Protein AF-0000000084465790 (afdb_homodimer)

Radius of gyration: 37.78 Å; Cα contacts (8 Å, |Δi|>4): 1470; chains: 2; bounding box: 90×128×129 Å

Solvent-accessible surface area (backbone atoms only — not comparable to full-atom values): 64717 Å² total; per-residue (Å²): 130,81,78,72,72,79,74,80,76,75,76,82,76,81,75,79,73,79,73,79,81,77,76,58,92,75,36,30,55,54,32,58,73,69,74,44,78,42,77,65,42,80,84,50,23,67,64,30,60,74,68,70,47,82,46,40,60,82,78,79,78,77,76,59,62,65,60,55,47,51,54,50,42,66,66,61,74,56,74,70,70,69,61,70,65,57,72,74,58,82,69,75,83,78,78,86,75,80,80,74,78,75,68,82,76,78,79,72,79,77,67,75,76,77,86,67,71,75,70,65,63,66,71,72,45,59,70,64,57,46,51,40,49,47,42,63,73,31,62,40,53,50,46,75,62,30,85,80,44,74,73,59,66,72,55,45,70,79,28,74,48,65,66,53,42,51,18,39,51,41,14,71,59,49,44,57,48,52,70,30,58,39,68,88,62,42,57,61,64,73,52,48,46,45,49,50,76,61,57,87,70,78,35,60,45,19,25,50,15,30,49,27,17,44,31,16,33,10,20,37,46,50,15,41,49,28,51,69,66,66,45,55,65,66,57,17,50,51,34,37,50,49,14,52,49,27,40,51,51,17,52,53,30,43,54,57,25,63,77,34,68,68,26,30,64,30,68,43,31,37,49,20,21,48,40,40,35,51,30,22,23,40,55,42,32,48,75,39,59,60,38,48,51,50,28,50,48,26,34,50,74,50,68,27,66,46,23,64,37,54,33,88,60,36,65,61,37,54,56,33,36,80,72,70,42,65,76,73,68,78,47,56,68,57,47,48,42,50,52,52,51,48,38,50,52,38,48,35,46,21,67,45,70,48,47,51,44,53,76,53,49,93,80,41,66,52,65,61,66,72,49,70,78,74,79,53,96,59,40,66,63,32,58,39,38,31,56,18,34,46,67,71,57,50,52,52,47,38,46,48,43,33,48,49,30,51,49,51,54,47,31,63,56,65,42,58,73,93,63,54,54,85,75,57,48,75,78,34,72,66,42,48,51,48,52,51,52,48,50,53,49,51,50,51,51,51,51,53,52,51,48,60,71,44,48,84,76,48,87,60,57,70,59,22,47,40,40,30,51,27,47,49,32,33,52,48,37,46,46,42,38,73,69,67,59,44,56,56,80,35,66,70,47,42,51,34,28,52,48,29,55,52,34,59,63,67,43,57,77,60,53,50,64,42,50,56,31,48,51,57,26,55,68,42,66,78,53,67,67,59,52,51,50,48,55,51,48,53,61,58,50,45,79,55,49,47,50,31,46,57,55,52,51,54,48,49,53,49,28,50,52,32,55,74,70,52,53,56,71,65,64,32,31,66,49,50,39,26,52,54,72,54,50,58,32,48,64,88,136,81,78,73,76,80,77,81,75,75,75,83,76,82,76,77,72,77,74,79,80,77,74,56,91,76,36,33,56,54,32,57,74,66,73,44,79,41,76,62,42,80,83,50,22,65,63,31,61,74,67,71,48,83,45,40,60,83,78,78,78,78,75,60,60,65,60,55,47,52,54,50,40,66,68,60,73,55,73,72,67,69,60,66,66,58,67,72,60,78,70,72,87,74,76,82,76,83,74,75,82,77,72,81,76,79,80,73,78,77,67,76,76,77,88,67,71,74,72,66,64,65,74,74,46,58,68,65,57,45,50,41,48,46,41,63,72,31,60,41,54,51,43,73,61,29,86,77,45,73,73,58,65,73,54,44,69,77,29,75,48,65,67,53,41,52,18,38,51,41,14,71,60,49,44,56,49,52,71,32,58,42,68,89,60,41,58,61,62,73,51,49,47,45,50,49,76,60,57,86,69,79,36,59,46,19,24,50,15,29,50,27,18,43,32,13,34,11,20,36,46,50,15,42,50,29,51,70,68,66,45,53,65,65,56,17,50,51,34,37,48,50,13,52,50,28,40,50,50,16,51,54,30,42,54,58,25,62,76,34,69,68,26,30,64,31,66,44,32,37,51,20,21,49,39,41,35,51,31,21,24,39,55,42,32,47,76,38,61,60,37,46,50,49,30,52,47,25,36,50,74,51,68,28,66,48,23,65,37,53,33,88,59,37,64,60,36,53,56,32,38,78,72,70,42,67,76,73,69,78,46,55,67,57,48,46,41,51,52,51,50,48,39,50,52,39,49,37,45,19,68,45,71,48,48,52,46,55,76,54,50,91,80,41,64,51,66,61,66,70,49,72,76,72,78,55,99,60,38,68,61,31,58,40,39,31,56,18,34,46,67,70,56,51,52,52,46,38,46,48,43,33,48,49,29,52,49,51,53,47,34,62,54,70,40,67,59,90,64,53,50,83,76,59,49,77,77,34,71,67,43,49,51,47,52,51,53,50,50,53,50,50,52,52,50,50,51,52,52,51,48,61,71,44,48,83,76,48,87,61,57,69,57,23,46,39,41,30,51,26,48,50,33,34,49,48,38,47,47,42,39,74,69,67,59,44,56,56,82,34,66,69,48,42,50,35,27,53,47,28,56,52,33,57,62,65,43,58,77,59,54,52,65,42,49,56,33,46,51,56,26,55,67,41,64,77,54,66,68,59,51,49,50,49,55,51,48,54,60,59,48,47,77,56,50,45,50,32,46,56,55,52,52,53,49,50,54,50,27,51,51,32,56,74,71,51,53,55,72,65,62,31,30,67,47,50,41,27,52,53,73,52,50,60,34,46,64,88

Foldseek 3Di:
DPDPPDPDPPDDPPPPPPPDDDADPFAFPVCVVVVHRFPNDPPATPVCVVVVHRGHGDDPPQPPVVVVCVVVCVQVVPPPVPPVVPPVPPPDDDDDDDDPPPDDPDPPPPPPPDPPPPVPPLVPDDPLVNLCVCAPVPLVCCQVSPVPRDPPPLLCVVPVDPLLSQLLNQLSRPQQCLQFLDNVDRCCSRPQLCCLSPPPPQAPLLSLLQSLLSSLSSLQQVLQCCVVVPNDPVVSVVSNVSSVVSLVSSVVSLVVQLVPLSNLQDLSSLNSLLSSLVSLQQNLPQPNVVSLVSNVSSQVSQPALLCLFQNDCVVVQVVVVVVVHDQGDGGDLSSQLSLLSSQLLQLLLCQQALAARDRQAPPCVSLCSNDFQPPDPVSCSHCCRTQLEGSLLSSLLSHLSNLLSVLVVLCVVQNDPVPRPPPPPCPDPSNVVVVVSVVSLVVSVVSLVVCVVCLVVDDGDPLSSLQHLLSSLLSVLCSVCRRVNDALPDPSLLVSLVSLLVSLVVSRQSNHPSLSSNLSSLLSDDDVVVVVSSVVSLVSCPVSGHPNSVVSVVLSVVLNVCVVVPHDSVCSRSNVSCVVVPRSGRHD/DDPPDDPDPPDPPPPPPPPDDDADPFAFPVCVVVVHRFPNDPPATPVCVVVVHRGHGDDPPQPPVVVVCVVVCVQVVPPPVPPVVPPVPPPPDDDDPDDPPPDDPDPPPPPDPDPPDPVPPLVPDDPLVNLCVCQPVPLVCCQVSVVPRDPDPLLCVVPVDVLLSQLLSQLSRPQQCLQFLDPVDRCCSRPQLCCLSPPPPQAPLLSLLQSLLSSLSSLQQVLQCCVVVPNDPVVSVVSNVSSVVSLVSSVVSLVVQLVPLSNLQDLSSLNSLLSSLVSLQQNLPQPNVVSLVSNVSSQVSQPALLCLFQNDCVVVQVVVVVVVHDQGDGGDLSSQLSLLSSQLLQLLLCQQALAARDRQAPPCVSLCSNDFQPPDPVSCSHCCRTQLEGSLLSSLLSHLSNLLSVLVVLCVVQPDVVPPPPPQPCPHPSNVVVVVSVVSLVVSVVSLVVCVVCLVVDDGDPLSSLQHLLSSLLSVLCSVCRRVNDALPDPSLLVSLLSLLVSLVVSRQSNHPSLSSNLSSLLSDDDVVVVVSSVVSLVSCPVSGGPNSVVSVVLSVVLNVCVVVPHDSVCSRSNVSCVVVPRSGRHD

Secondary structure (DSSP, 8-state):
---------------------PPPTT--HHHHHTT------SSS-HHHHHHT----PPP-----HHHHHHHHHHHTT---TTGGGTGGG----------------------------TTSSSTTS-HHHHHHIIIIITTTHHHHHSTT-PPPHHHHHH--SHHHHHHHHHHHHTGGGGG-S-SSS-HIIIIITHHHHS--SS-HHHHHHHHHHHHHHHHHHHHHHHHHTT--HHHHHHHHHHHHHHHHHHHHHHHHHTTSHHHHTSHHHHHHHHHHHHHHHHHT-S--HHHHHHHHHHHHHTTSHHHHHH-TTHHHHHHHHHTT-PPPPPPPHHHHHHHHHHHHHHHHHHHHH-PPPSSS-TT-HHHHHT--TTSSTTGGGSHHHHH---HHHHHHHHHHHHHHHHHHHHHHHH--GGGS-TTS-TTSHHHHHHHHHHHHHHHHHHHHHHHHHHGGGS---HHHHHHHHHHHHHHHHIIIIIIS---TT-HHHHHHHHHHHHHHHHTTT--TT-HHHHHHHHTT---HHHHHHHHHHHHHHGGG--THHHHHHHHHHHHHHHHHHT--HHHHSHHHHHHHTT--PPP-/---------------------PPPTT--HHHHHTT------SSS-HHHHHHT----PPP-----HHHHHHHHHHHTT---TTGGGTGGG----------------------------TTSSSTTS-HHHHHHIIIIITTHHHHHHSTT-PPPHHHHHH--SHHHHHHHHHHHHTGGGGG-S-SSS-HIIIIIHHHHHS--SS-HHHHHHHHHHHHHHHHHHHHHHHHHTT--HHHHHHHHHHHHHHHHHHHHHHHHHTTSHHHHTSHHHHHHHHHHHHHHHHHT-S--HHHHHHHHHHHHHTTSHHHHHH-TTHHHHHHHHHTT-PPPPPPPHHHHHHHHHHHHHHHHHHHHH-PPPSSS-TT-HHHHHT--TTSSTTGGGSHHHHH---HHHHHHHHHHHHHHHHHHHHHHHH--GGG--TTS-TTSHHHHHHHHHHHHHHHHHHHHHHHHHHGGGS---HHHHHHHHHHHHHHHHIIIIIIS---TT-HHHHHHHHHHHHHHHHTTT--TT-HHHHHHHHTT---HHHHHHHHHHHHHHGGG--THHHHHHHHHHHHHHHHHHT--HHHHSHHHHHHHTT--PPP-

InterPro domains:
  IPR001138 Zn(2)Cys(6) fungal-type DNA-binding domain [PF00172] (27-61)
  IPR001138 Zn(2)Cys(6) fungal-type DNA-binding domain [PS00463] (27-55)
  IPR001138 Zn(2)Cys(6) fungal-type DNA-binding domain [PS50048] (27-57)
  IPR001138 Zn(2)Cys(6) fungal-type DNA-binding domain [SM00066] (22-66)
  IPR001138 Zn(2)Cys(6) fungal-type DNA-binding domain [cd00067] (23-58)
  IPR021858 Fungal transcription factor [PF11951] (175-586)
  IPR036864 Zn(2)-C6 fungal-type DNA-binding domain superfamily [G3DSA:4.10.240.10] (19-80)
  IPR036864 Zn(2)-C6 fungal-type DNA-binding domain superfamily [SSF57701] (19-60)

Organism: NCBI:txid879819

pLDDT: mean 77.75, std 24.76, range [20.72, 98.81]

Nearest PDB structures (foldseek):
  6fbw-assembly1_A  TM=4.374E-01  e=3.701E+00  Homo sapiens
  6fbw-assembly1_A  TM=4.359E-01  e=2.538E+00  Homo sapiens
  7nmw-assembly1_A  TM=4.527E-01  e=8.267E+00  Homo sapiens
  3msv-assembly3_A  TM=3.244E-01  e=7.937E+00  Schizosaccharomyces pombe

Sequence (1176 aa):
MSESPPGKRRSPGSGGGSQKRTRSRNGCLVCRARRIKCDLERPECKRCVNYGAECVYPVKKAFDPAAVDAALGSRHNRPSNVAATAAAFHDPSVGPSRNPAVSPPLLLSNQPPPRADMKSTIEDLPPMEMVHALFRKTKMGSFFNNPGMSPPEFLQHVFPNPEDLRCFHHCLTYSLSLMVIDEEHNPWVEHIAPMFLFPSGDAPLSTSALKFAMLAIGATHLAYLEATSRVSAAQAENTLQLSRQYRHTALGLLRQARRIPGELSNDAFLAASLLIVDNDILAATVSWREPLRYAKASIAHRGGAGNVLFGQDWRTALAGRANGGPELAPPLSARRYLIEHAVMHDLLSCLTSGAPPTILDNDSPWWEALGTTGITDREWESIEALVGYDRSLMRIVATILALYAEWRAFEAHYRPLNELDPAVSLHSPAAMERMELSRRLADCQIELATWRAEAPARYMDQRTMVGSMALWHEAQIIVLRDMQKRGRDDADVQSSAAAVLELCIEAGDKVEFLNWPFAIACSVLLDPDKRDTARGIVKTFAYQCCHEIESVRVLIEEMWRRIDEGYDDEACNWREVLLEIGRPVLIGMSESPPGKRRSPGSGGGSQKRTRSRNGCLVCRARRIKCDLERPECKRCVNYGAECVYPVKKAFDPAAVDAALGSRHNRPSNVAATAAAFHDPSVGPSRNPAVSPPLLLSNQPPPRADMKSTIEDLPPMEMVHALFRKTKMGSFFNNPGMSPPEFLQHVFPNPEDLRCFHHCLTYSLSLMVIDEEHNPWVEHIAPMFLFPSGDAPLSTSALKFAMLAIGATHLAYLEATSRVSAAQAENTLQLSRQYRHTALGLLRQARRIPGELSNDAFLAASLLIVDNDILAATVSWREPLRYAKASIAHRGGAGNVLFGQDWRTALAGRANGGPELAPPLSARRYLIEHAVMHDLLSCLTSGAPPTILDNDSPWWEALGTTGITDREWESIEALVGYDRSLMRIVATILALYAEWRAFEAHYRPLNELDPAVSLHSPAAMERMELSRRLADCQIELATWRAEAPARYMDQRTMVGSMALWHEAQIIVLRDMQKRGRDDADVQSSAAAVLELCIEAGDKVEFLNWPFAIACSVLLDPDKRDTARGIVKTFAYQCCHEIESVRVLIEEMWRRIDEGYDDEACNWREVLLEIGRPVLIG

Structure (mmCIF, N/CA/C/O backbone):
data_AF-0000000084465790-model_v1
#
loop_
_entity.id
_entity.type
_entity.pdbx_description
1 polymer 'Zn(2)-C6 fungal-type domain-containing protein'
#
loop_
_atom_site.group_PDB
_atom_site.id
_atom_site.type_symbol
_atom_site.label_atom_id
_atom_site.label_alt_id
_atom_site.label_comp_id
_atom_site.label_asym_id
_atom_site.label_entity_id
_atom_site.label_seq_id
_atom_site.pdbx_PDB_ins_code
_atom_site.Cartn_x
_atom_site.Cartn_y
_atom_site.Cartn_z
_atom_site.occupancy
_atom_site.B_iso_or_equiv
_atom_site.auth_seq_id
_atom_site.auth_comp_id
_atom_site.auth_asym_id
_atom_site.auth_atom_id
_atom_site.pdbx_PDB_model_num
ATOM 1 N N . MET A 1 1 ? -41.844 49.125 -57.969 1 23.27 1 MET A N 1
ATOM 2 C CA . MET A 1 1 ? -41.656 49.594 -56.594 1 23.27 1 MET A CA 1
ATOM 3 C C . MET A 1 1 ? -42.5 48.781 -55.625 1 23.27 1 MET A C 1
ATOM 5 O O . MET A 1 1 ? -43.094 49.344 -54.719 1 23.27 1 MET A O 1
ATOM 9 N N . SER A 1 2 ? -42.844 47.594 -56.031 1 26.59 2 SER A N 1
ATOM 10 C CA . SER A 1 2 ? -43.906 46.75 -55.438 1 26.59 2 SER A CA 1
ATOM 11 C C . SER A 1 2 ? -43.625 46.469 -53.969 1 26.59 2 SER A C 1
ATOM 13 O O . SER A 1 2 ? -42.531 46.094 -53.594 1 26.59 2 SER A O 1
ATOM 15 N N . GLU A 1 3 ? -44.469 47.156 -53.188 1 24.83 3 GLU A N 1
ATOM 16 C CA . GLU A 1 3 ? -44.5 47.312 -51.719 1 24.83 3 GLU A CA 1
ATOM 17 C C . GLU A 1 3 ? -44.688 45.969 -51.031 1 24.83 3 GLU A C 1
ATOM 19 O O . GLU A 1 3 ? -45.656 45.25 -51.281 1 24.83 3 GLU A O 1
ATOM 24 N N . SER A 1 4 ? -43.562 45.281 -50.875 1 28.02 4 SER A N 1
ATOM 25 C CA . SER A 1 4 ? -43.469 43.906 -50.344 1 28.02 4 SER A CA 1
ATOM 26 C C . SER A 1 4 ? -44.094 43.812 -48.969 1 28.02 4 SER A C 1
ATOM 28 O O . SER A 1 4 ? -43.875 44.656 -48.125 1 28.02 4 SER A O 1
ATOM 30 N N . PRO A 1 5 ? -45.281 43.219 -48.969 1 31.97 5 PRO A N 1
ATOM 31 C CA . PRO A 1 5 ? -46.156 43.25 -47.812 1 31.97 5 PRO A CA 1
ATOM 32 C C . PRO A 1 5 ? -45.438 42.906 -46.531 1 31.97 5 PRO A C 1
ATOM 34 O O . PRO A 1 5 ? -44.438 42.219 -46.531 1 31.97 5 PRO A O 1
ATOM 37 N N . PRO A 1 6 ? -45.688 43.688 -45.5 1 27.67 6 PRO A N 1
ATOM 38 C CA . PRO A 1 6 ? -45 43.719 -44.188 1 27.67 6 PRO A CA 1
ATOM 39 C C . PRO A 1 6 ? -45.188 42.406 -43.406 1 27.67 6 PRO A C 1
ATOM 41 O O . PRO A 1 6 ? -46.25 41.812 -43.438 1 27.67 6 PRO A O 1
ATOM 44 N N . GLY A 1 7 ? -44.281 41.469 -43.594 1 24.2 7 GLY A N 1
ATOM 45 C CA . GLY A 1 7 ? -44.344 40.125 -43.031 1 24.2 7 GLY A CA 1
ATOM 46 C C . GLY A 1 7 ? -44.75 40.125 -41.562 1 24.2 7 GLY A C 1
ATOM 47 O O . GLY A 1 7 ? -44.438 41.062 -40.812 1 24.2 7 GLY A O 1
ATOM 48 N N . LYS A 1 8 ? -45.875 39.5 -41.312 1 25.5 8 LYS A N 1
ATOM 49 C CA . LYS A 1 8 ? -46.625 39.312 -40.062 1 25.5 8 LYS A CA 1
ATOM 50 C C . LYS A 1 8 ? -45.719 38.906 -38.906 1 25.5 8 LYS A C 1
ATOM 52 O O . LYS A 1 8 ? -45.031 37.875 -38.969 1 25.5 8 LYS A O 1
ATOM 57 N N . ARG A 1 9 ? -45.188 39.875 -38.125 1 25.11 9 ARG A N 1
ATOM 58 C CA . ARG A 1 9 ? -44.375 39.719 -36.906 1 25.11 9 ARG A CA 1
ATOM 59 C C . ARG A 1 9 ? -45.094 38.812 -35.906 1 25.11 9 ARG A C 1
ATOM 61 O O . ARG A 1 9 ? -46.188 39.125 -35.469 1 25.11 9 ARG A O 1
ATOM 68 N N . ARG A 1 10 ? -45.062 37.5 -36.156 1 26.19 10 ARG A N 1
ATOM 69 C CA . ARG A 1 10 ? -45.688 36.594 -35.188 1 26.19 10 ARG A CA 1
ATOM 70 C C . ARG A 1 10 ? -45.312 37 -33.75 1 26.19 10 ARG A C 1
ATOM 72 O O . ARG A 1 10 ? -44.156 37.312 -33.469 1 26.19 10 ARG A O 1
ATOM 79 N N . SER A 1 11 ? -46.25 37.438 -32.969 1 23.81 11 SER A N 1
ATOM 80 C CA . SER A 1 11 ? -46.25 37.812 -31.562 1 23.81 11 SER A CA 1
ATOM 81 C C . SER A 1 11 ? -45.656 36.719 -30.688 1 23.81 11 SER A C 1
ATOM 83 O O . SER A 1 11 ? -45.844 35.5 -30.969 1 23.81 11 SER A O 1
ATOM 85 N N . PRO A 1 12 ? -44.5 36.938 -29.969 1 25.92 12 PRO A N 1
ATOM 86 C CA . PRO A 1 12 ? -43.688 36.094 -29.062 1 25.92 12 PRO A CA 1
ATOM 87 C C . PRO A 1 12 ? -44.531 35.406 -27.984 1 25.92 12 PRO A C 1
ATOM 89 O O . PRO A 1 12 ? -45.344 36.062 -27.312 1 25.92 12 PRO A O 1
ATOM 92 N N . GLY A 1 13 ? -45.156 34.281 -28.297 1 24.06 13 GLY A N 1
ATOM 93 C CA . GLY A 1 13 ? -45.969 33.562 -27.328 1 24.06 13 GLY A CA 1
ATOM 94 C C . GLY A 1 13 ? -45.281 33.406 -25.969 1 24.06 13 GLY A C 1
ATOM 95 O O . GLY A 1 13 ? -44.062 33.219 -25.906 1 24.06 13 GLY A O 1
ATOM 96 N N . SER A 1 14 ? -45.844 33.969 -24.844 1 26.55 14 SER A N 1
ATOM 97 C CA . SER A 1 14 ? -45.531 34.062 -23.406 1 26.55 14 SER A CA 1
ATOM 98 C C . SER A 1 14 ? -45.375 32.656 -22.797 1 26.55 14 SER A C 1
ATOM 100 O O . SER A 1 14 ? -46.344 31.922 -22.656 1 26.55 14 SER A O 1
ATOM 102 N N . GLY A 1 15 ? -44.469 31.828 -23.297 1 25.56 15 GLY A N 1
ATOM 103 C CA . GLY A 1 15 ? -44.312 30.516 -22.719 1 25.56 15 GLY A CA 1
ATOM 104 C C . GLY A 1 15 ? -44.125 30.547 -21.203 1 25.56 15 GLY A C 1
ATOM 105 O O . GLY A 1 15 ? -43.156 31.125 -20.719 1 25.56 15 GLY A O 1
ATOM 106 N N . GLY A 1 16 ? -45.219 30.562 -20.391 1 27.16 16 GLY A N 1
ATOM 107 C CA . GLY A 1 16 ? -45.312 30.469 -18.938 1 27.16 16 GLY A CA 1
ATOM 108 C C . GLY A 1 16 ? -44.531 29.297 -18.359 1 27.16 16 GLY A C 1
ATOM 109 O O . GLY A 1 16 ? -44.938 28.141 -18.562 1 27.16 16 GLY A O 1
ATOM 110 N N . GLY A 1 17 ? -43.25 29.312 -18.438 1 28.8 17 GLY A N 1
ATOM 111 C CA . GLY A 1 17 ? -42.438 28.266 -17.828 1 28.8 17 GLY A CA 1
ATOM 112 C C . GLY A 1 17 ? -42.812 28 -16.375 1 28.8 17 GLY A C 1
ATOM 113 O O . GLY A 1 17 ? -42.969 28.938 -15.594 1 28.8 17 GLY A O 1
ATOM 114 N N . SER A 1 18 ? -43.531 26.922 -16.062 1 32.19 18 SER A N 1
ATOM 115 C CA . SER A 1 18 ? -43.938 26.453 -14.742 1 32.19 18 SER A CA 1
ATOM 116 C C . SER A 1 18 ? -42.75 26.422 -13.789 1 32.19 18 SER A C 1
ATOM 118 O O . SER A 1 18 ? -41.688 25.891 -14.125 1 32.19 18 SER A O 1
ATOM 120 N N . GLN A 1 19 ? -42.625 27.453 -13.039 1 27.58 19 GLN A N 1
ATOM 121 C CA . GLN A 1 19 ? -41.594 27.531 -11.984 1 27.58 19 GLN A CA 1
ATOM 122 C C . GLN A 1 19 ? -41.594 26.281 -11.117 1 27.58 19 GLN A C 1
ATOM 124 O O . GLN A 1 19 ? -42.656 25.859 -10.633 1 27.58 19 GLN A O 1
ATOM 129 N N . LYS A 1 20 ? -40.656 25.438 -11.336 1 36.38 20 LYS A N 1
ATOM 130 C CA . LYS A 1 20 ? -40.406 24.281 -10.461 1 36.38 20 LYS A CA 1
ATOM 131 C C . LYS A 1 20 ? -40.531 24.672 -8.992 1 36.38 20 LYS A C 1
ATOM 133 O O . LYS A 1 20 ? -39.875 25.625 -8.539 1 36.38 20 LYS A O 1
ATOM 138 N N . ARG A 1 21 ? -41.562 24.297 -8.289 1 40.56 21 ARG A N 1
ATOM 139 C CA . ARG A 1 21 ? -41.938 24.531 -6.895 1 40.56 21 ARG A CA 1
ATOM 140 C C . ARG A 1 21 ? -40.812 24.062 -5.957 1 40.56 21 ARG A C 1
ATOM 142 O O . ARG A 1 21 ? -40.406 22.906 -6.023 1 40.56 21 ARG A O 1
ATOM 149 N N . THR A 1 22 ? -40.094 25.016 -5.426 1 38.44 22 THR A N 1
ATOM 150 C CA . THR A 1 22 ? -39 24.766 -4.488 1 38.44 22 THR A CA 1
ATOM 151 C C . THR A 1 22 ? -39.531 24.266 -3.15 1 38.44 22 THR A C 1
ATOM 153 O O . THR A 1 22 ? -40.531 24.781 -2.65 1 38.44 22 THR A O 1
ATOM 156 N N . ARG A 1 23 ? -39.25 23.062 -2.654 1 46.25 23 ARG A N 1
ATOM 157 C CA . ARG A 1 23 ? -39.656 22.391 -1.42 1 46.25 23 ARG A CA 1
ATOM 158 C C . ARG A 1 23 ? -39.312 23.25 -0.202 1 46.25 23 ARG A C 1
ATOM 160 O O . ARG A 1 23 ? -38.281 23.906 -0.165 1 46.25 23 ARG A O 1
ATOM 167 N N . SER A 1 24 ? -40.25 23.516 0.588 1 47.28 24 SER A N 1
ATOM 168 C CA . SER A 1 24 ? -40.062 24.281 1.814 1 47.28 24 SER A CA 1
ATOM 169 C C . SER A 1 24 ? -39.281 23.5 2.855 1 47.28 24 SER A C 1
ATOM 171 O O . SER A 1 24 ? -39.656 22.359 3.186 1 47.28 24 SER A O 1
ATOM 173 N N . ARG A 1 25 ? -38.156 23.828 3.334 1 53.78 25 ARG A N 1
ATOM 174 C CA . ARG A 1 25 ? -37.219 23.188 4.254 1 53.78 25 ARG A CA 1
ATOM 175 C C . ARG A 1 25 ? -37.75 23.172 5.676 1 53.78 25 ARG A C 1
ATOM 177 O O . ARG A 1 25 ? -37.344 22.375 6.508 1 53.78 25 ARG A O 1
ATOM 184 N N . ASN A 1 26 ? -38.906 23.906 6.016 1 60.84 26 ASN A N 1
ATOM 185 C CA . ASN A 1 26 ? -39.438 24.094 7.367 1 60.84 26 ASN A CA 1
ATOM 186 C C . ASN A 1 26 ? -40.812 23.469 7.527 1 60.84 26 ASN A C 1
ATOM 188 O O . ASN A 1 26 ? -41.562 23.828 8.422 1 60.84 26 ASN A O 1
ATOM 192 N N . GLY A 1 27 ? -41.094 22.484 6.832 1 68.06 27 GLY A N 1
ATOM 193 C CA . GLY A 1 27 ? -42.438 21.922 6.852 1 68.06 27 GLY A CA 1
ATOM 194 C C . GLY A 1 27 ? -42.656 20.938 7.98 1 68.06 27 GLY A C 1
ATOM 195 O O . GLY A 1 27 ? -41.688 20.516 8.633 1 68.06 27 GLY A O 1
ATOM 196 N N . CYS A 1 28 ? -43.875 20.656 8.367 1 67.88 28 CYS A N 1
ATOM 197 C CA . CYS A 1 28 ? -44.219 19.703 9.422 1 67.88 28 CYS A CA 1
ATOM 198 C C . CYS A 1 28 ? -43.781 18.297 9.047 1 67.88 28 CYS A C 1
ATOM 200 O O . CYS A 1 28 ? -43.656 17.984 7.859 1 67.88 28 CYS A O 1
ATOM 202 N N . LEU A 1 29 ? -43.531 17.438 10.039 1 71.25 29 LEU A N 1
ATOM 203 C CA . LEU A 1 29 ? -43.031 16.078 9.875 1 71.25 29 LEU A CA 1
ATOM 204 C C . LEU A 1 29 ? -43.969 15.234 9.016 1 71.25 29 LEU A C 1
ATOM 206 O O . LEU A 1 29 ? -43.5 14.344 8.297 1 71.25 29 LEU A O 1
ATOM 210 N N . VAL A 1 30 ? -45.188 15.57 8.922 1 74.62 30 VAL A N 1
ATOM 211 C CA . VAL A 1 30 ? -46.188 14.812 8.172 1 74.62 30 VAL A CA 1
ATOM 212 C C . VAL A 1 30 ? -46.094 15.195 6.695 1 74.62 30 VAL A C 1
ATOM 214 O O . VAL A 1 30 ? -46.062 14.32 5.824 1 74.62 30 VAL A O 1
ATOM 217 N N . CYS A 1 31 ? -46 16.422 6.34 1 71 31 CYS A N 1
ATOM 218 C CA . CYS A 1 31 ? -45.906 16.891 4.957 1 71 31 CYS A CA 1
ATOM 219 C C . CYS A 1 31 ? -44.594 16.484 4.324 1 71 31 CYS A C 1
ATOM 221 O O . CYS A 1 31 ? -44.562 16.094 3.152 1 71 31 CYS A O 1
ATOM 223 N N . ARG A 1 32 ? -43.562 16.391 5.184 1 67.75 32 ARG A N 1
ATOM 224 C CA . ARG A 1 32 ? -42.219 15.938 4.77 1 67.75 32 ARG A CA 1
ATOM 225 C C . ARG A 1 32 ? -42.25 14.453 4.414 1 67.75 32 ARG A C 1
ATOM 227 O O . ARG A 1 32 ? -41.656 14.047 3.404 1 67.75 32 ARG A O 1
ATOM 234 N N . ALA A 1 33 ? -42.906 13.711 5.18 1 67.25 33 ALA A N 1
ATOM 235 C CA . ALA A 1 33 ? -43.031 12.273 4.957 1 67.25 33 ALA A CA 1
ATOM 236 C C . ALA A 1 33 ? -43.844 11.984 3.715 1 67.25 33 ALA A C 1
ATOM 238 O O . ALA A 1 33 ? -43.562 11.031 2.984 1 67.25 33 ALA A O 1
ATOM 239 N N . ARG A 1 34 ? -44.719 12.812 3.359 1 70.88 34 ARG A N 1
ATOM 240 C CA . ARG A 1 34 ? -45.625 12.625 2.234 1 70.88 34 ARG A CA 1
ATOM 241 C C . ARG A 1 34 ? -45.094 13.336 0.986 1 70.88 34 ARG A C 1
ATOM 243 O O . ARG A 1 34 ? -45.688 13.227 -0.086 1 70.88 34 ARG A O 1
ATOM 250 N N . ARG A 1 35 ? -43.969 14.016 1.133 1 62.38 35 ARG A N 1
ATOM 251 C CA . ARG A 1 35 ? -43.281 14.742 0.075 1 62.38 35 ARG A CA 1
ATOM 252 C C . ARG A 1 35 ? -44.188 15.734 -0.609 1 62.38 35 ARG A C 1
ATOM 254 O O . ARG A 1 35 ? -44.188 15.867 -1.835 1 62.38 35 ARG A O 1
ATOM 261 N N . ILE A 1 36 ? -45 16.359 0.26 1 75.5 36 ILE A N 1
ATOM 262 C CA . ILE A 1 36 ? -45.844 17.438 -0.246 1 75.5 36 ILE A CA 1
ATOM 263 C C . ILE A 1 36 ? -45.375 18.766 0.344 1 75.5 36 ILE A C 1
ATOM 265 O O . ILE A 1 36 ? -44.812 18.812 1.438 1 75.5 36 ILE A O 1
ATOM 269 N N . LYS A 1 37 ? -45.531 19.828 -0.422 1 72.44 37 LYS A N 1
ATOM 270 C CA . LYS A 1 37 ? -45.125 21.156 0.041 1 72.44 37 LYS A CA 1
ATOM 271 C C . LYS A 1 37 ? -46 21.625 1.207 1 72.44 37 LYS A C 1
ATOM 273 O O . LYS A 1 37 ? -47.188 21.781 1.058 1 72.44 37 LYS A O 1
ATOM 278 N N . CYS A 1 38 ? -45.375 21.797 2.373 1 71.56 38 CYS A N 1
ATOM 279 C CA . CYS A 1 38 ? -46.031 22.25 3.592 1 71.56 38 CYS A CA 1
ATOM 280 C C . CYS A 1 38 ? -46.312 23.75 3.523 1 71.56 38 CYS A C 1
ATOM 282 O O . CYS A 1 38 ? -45.531 24.516 2.977 1 71.56 38 CYS A O 1
ATOM 284 N N . ASP A 1 39 ? -47.375 24.312 3.893 1 76.06 39 ASP A N 1
ATOM 285 C CA . ASP A 1 39 ? -47.719 25.734 3.863 1 76.06 39 ASP A CA 1
ATOM 286 C C . ASP A 1 39 ? -47.188 26.453 5.105 1 76.06 39 ASP A C 1
ATOM 288 O O . ASP A 1 39 ? -47.406 27.656 5.273 1 76.06 39 ASP A O 1
ATOM 292 N N . LEU A 1 40 ? -46.562 25.844 6.074 1 73.25 40 LEU A N 1
ATOM 293 C CA . LEU A 1 40 ? -45.844 26.297 7.258 1 73.25 40 LEU A CA 1
ATOM 294 C C . LEU A 1 40 ? -46.781 27 8.227 1 73.25 40 LEU A C 1
ATOM 296 O O . LEU A 1 40 ? -46.344 27.703 9.133 1 73.25 40 LEU A O 1
ATOM 300 N N . GLU A 1 41 ? -48.062 26.703 8.125 1 76.88 41 GLU A N 1
ATOM 301 C CA . GLU A 1 41 ? -49 27.297 9.078 1 76.88 41 GLU A CA 1
ATOM 302 C C . GLU A 1 41 ? -49 26.516 10.391 1 76.88 41 GLU A C 1
ATOM 304 O O . GLU A 1 41 ? -48.969 25.281 10.391 1 76.88 41 GLU A O 1
ATOM 309 N N . ARG A 1 42 ? -48.75 27.25 11.562 1 74.88 42 ARG A N 1
ATOM 310 C CA . ARG A 1 42 ? -48.812 26.703 12.922 1 74.88 42 ARG A CA 1
ATOM 311 C C . ARG A 1 42 ? -50.094 27.078 13.617 1 74.88 42 ARG A C 1
ATOM 313 O O . ARG A 1 42 ? -50.688 28.109 13.312 1 74.88 42 ARG A O 1
ATOM 320 N N . PRO A 1 43 ? -50.594 26.047 14.453 1 73.94 43 PRO A N 1
ATOM 321 C CA . PRO A 1 43 ? -49.969 24.844 14.984 1 73.94 43 PRO A CA 1
ATOM 322 C C . PRO A 1 43 ? -50.094 23.641 14.047 1 73.94 43 PRO A C 1
ATOM 324 O O . PRO A 1 43 ? -49.375 22.656 14.18 1 73.94 43 PRO A O 1
ATOM 327 N N . GLU A 1 44 ? -50.969 23.875 13.062 1 77.62 44 GLU A N 1
ATOM 328 C CA . GLU A 1 44 ? -51.25 22.797 12.117 1 77.62 44 GLU A CA 1
ATOM 329 C C . GLU A 1 44 ? -51.281 23.312 10.68 1 77.62 44 GLU A C 1
ATOM 331 O O . GLU A 1 44 ? -51.906 24.344 10.406 1 77.62 44 GLU A O 1
ATOM 336 N N . CYS A 1 45 ? -50.469 22.719 9.859 1 77.19 45 CYS A N 1
ATOM 337 C CA . CYS A 1 45 ? -50.5 23.125 8.461 1 77.19 45 CYS A CA 1
ATOM 338 C C . CYS A 1 45 ? -51.781 22.672 7.777 1 77.19 45 CYS A C 1
ATOM 340 O O . CYS A 1 45 ? -52.375 21.688 8.188 1 77.19 45 CYS A O 1
ATOM 342 N N . LYS A 1 46 ? -52.188 23.5 6.852 1 80.38 46 LYS A N 1
ATOM 343 C CA . LYS A 1 46 ? -53.469 23.266 6.152 1 80.38 46 LYS A CA 1
ATOM 344 C C . LYS A 1 46 ? -53.438 21.891 5.473 1 80.38 46 LYS A C 1
ATOM 346 O O . LYS A 1 46 ? -54.5 21.266 5.332 1 80.38 46 LYS A O 1
ATOM 351 N N . ARG A 1 47 ? -52.312 21.453 5.121 1 77.06 47 ARG A N 1
ATOM 352 C CA . ARG A 1 47 ? -52.188 20.172 4.422 1 77.06 47 ARG A CA 1
ATOM 353 C C . ARG A 1 47 ? -52.438 19 5.371 1 77.06 47 ARG A C 1
ATOM 355 O O . ARG A 1 47 ? -53.094 18.047 5.012 1 77.06 47 ARG A O 1
ATOM 362 N N . CYS A 1 48 ? -51.875 19.125 6.547 1 74.56 48 CYS A N 1
ATOM 363 C CA . CYS A 1 48 ? -52.062 18.094 7.562 1 74.56 48 CYS A CA 1
ATOM 364 C C . CYS A 1 48 ? -53.531 18.109 8.047 1 74.56 48 CYS A C 1
ATOM 366 O O . CYS A 1 48 ? -54.125 17.047 8.25 1 74.56 48 CYS A O 1
ATOM 368 N N . VAL A 1 49 ? -54.156 19.281 8.156 1 79.44 49 VAL A N 1
ATOM 369 C CA . VAL A 1 49 ? -55.562 19.391 8.555 1 79.44 49 VAL A CA 1
ATOM 370 C C . VAL A 1 49 ? -56.469 18.719 7.512 1 79.44 49 VAL A C 1
ATOM 372 O O . VAL A 1 49 ? -57.344 17.953 7.867 1 79.44 49 VAL A O 1
ATOM 375 N N . ASN A 1 50 ? -56.156 18.922 6.27 1 75.75 50 ASN A N 1
ATOM 376 C CA . ASN A 1 50 ? -56.969 18.344 5.203 1 75.75 50 ASN A CA 1
ATOM 377 C C . ASN A 1 50 ? -56.781 16.828 5.121 1 75.75 50 ASN A C 1
ATOM 379 O O . ASN A 1 50 ? -57.688 16.109 4.754 1 75.75 50 ASN A O 1
ATOM 383 N N . TYR A 1 51 ? -55.594 16.438 5.465 1 73.75 51 TYR A N 1
ATOM 384 C CA . TYR A 1 51 ? -55.219 15.031 5.41 1 73.75 51 TYR A CA 1
ATOM 385 C C . TYR A 1 51 ? -55.688 14.305 6.668 1 73.75 51 TYR A C 1
ATOM 387 O O . TYR A 1 51 ? -55.75 13.07 6.688 1 73.75 51 TYR A O 1
ATOM 395 N N . GLY A 1 52 ? -56.031 14.953 7.719 1 72.06 52 GLY A N 1
ATOM 396 C CA . GLY A 1 52 ? -56.5 14.367 8.961 1 72.06 52 GLY A CA 1
ATOM 397 C C . GLY A 1 52 ? -55.375 13.805 9.812 1 72.06 52 GLY A C 1
ATOM 398 O O . GLY A 1 52 ? -55.594 12.836 10.555 1 72.06 52 GLY A O 1
ATOM 399 N N . ALA A 1 53 ? -54.188 14.219 9.547 1 68 53 ALA A N 1
ATOM 400 C CA . ALA A 1 53 ? -53.031 13.766 10.328 1 68 53 ALA A CA 1
ATOM 401 C C . ALA A 1 53 ? -52.688 14.773 11.414 1 68 53 ALA A C 1
ATOM 403 O O . ALA A 1 53 ? -53 15.961 11.305 1 68 53 ALA A O 1
ATOM 404 N N . GLU A 1 54 ? -52.156 14.375 12.484 1 72.75 54 GLU A N 1
ATOM 405 C CA . GLU A 1 54 ? -51.594 15.25 13.508 1 72.75 54 GLU A CA 1
ATOM 406 C C . GLU A 1 54 ? -50.344 15.938 13.008 1 72.75 54 GLU A C 1
ATOM 408 O O . GLU A 1 54 ? -49.344 15.273 12.742 1 72.75 54 GLU A O 1
ATOM 413 N N . CYS A 1 55 ? -50.406 17.266 12.805 1 68.12 55 CYS A N 1
ATOM 414 C CA . CYS A 1 55 ? -49.312 18.094 12.336 1 68.12 55 CYS A CA 1
ATOM 415 C C . CYS A 1 55 ? -48.219 18.234 13.406 1 68.12 55 CYS A C 1
ATOM 417 O O . CYS A 1 55 ? -48.5 18.688 14.516 1 68.12 55 CYS A O 1
ATOM 419 N N . VAL A 1 56 ? -47.156 17.625 13.289 1 69.44 56 VAL A N 1
ATOM 420 C CA . VAL A 1 56 ? -46.062 17.688 14.25 1 69.44 56 VAL A CA 1
ATOM 421 C C . VAL A 1 56 ? -44.875 18.406 13.609 1 69.44 56 VAL A C 1
ATOM 423 O O . VAL A 1 56 ? -44.344 17.969 12.578 1 69.44 56 VAL A O 1
ATOM 426 N N . TYR A 1 57 ? -44.625 19.531 14.18 1 65.81 57 TYR A N 1
ATOM 427 C CA . TYR A 1 57 ? -43.438 20.25 13.766 1 65.81 57 TYR A CA 1
ATOM 428 C C . TYR A 1 57 ? -42.219 19.812 14.586 1 65.81 57 TYR A C 1
ATOM 430 O O . TYR A 1 57 ? -42.344 19.484 15.766 1 65.81 57 TYR A O 1
ATOM 438 N N . PRO A 1 58 ? -41.094 19.688 14.07 1 50.5 58 PRO A N 1
ATOM 439 C CA . PRO A 1 58 ? -39.938 19.281 14.875 1 50.5 58 PRO A CA 1
ATOM 440 C C . PRO A 1 58 ? -39.656 20.219 16.047 1 50.5 58 PRO A C 1
ATOM 442 O O . PRO A 1 58 ? -39.812 21.438 15.922 1 50.5 58 PRO A O 1
ATOM 445 N N . VAL A 1 59 ? -39.625 19.672 17.328 1 45.28 59 VAL A N 1
ATOM 446 C CA . VAL A 1 59 ? -39.281 20.406 18.531 1 45.28 59 VAL A CA 1
ATOM 447 C C . VAL A 1 59 ? -37.844 20.906 18.422 1 45.28 59 VAL A C 1
ATOM 449 O O . VAL A 1 59 ? -36.938 20.156 18.047 1 45.28 59 VAL A O 1
ATOM 452 N N . LYS A 1 60 ? -37.594 22.141 18.453 1 38.03 60 LYS A N 1
ATOM 453 C CA . LYS A 1 60 ? -36.281 22.734 18.688 1 38.03 60 LYS A CA 1
ATOM 454 C C . LYS A 1 60 ? -35.75 22.297 20.047 1 38.03 60 LYS A C 1
ATOM 456 O O . LYS A 1 60 ? -36.312 22.609 21.078 1 38.03 60 LYS A O 1
ATOM 461 N N . LYS A 1 61 ? -35.125 21.188 20.203 1 36 61 LYS A N 1
ATOM 462 C CA . LYS A 1 61 ? -34.562 20.906 21.5 1 36 61 LYS A CA 1
ATOM 463 C C . LYS A 1 61 ? -33.625 22.031 21.953 1 36 61 LYS A C 1
ATOM 465 O O . LYS A 1 61 ? -32.781 22.484 21.172 1 36 61 LYS A O 1
ATOM 470 N N . ALA A 1 62 ? -33.938 22.672 23.031 1 34.47 62 ALA A N 1
ATOM 471 C CA . ALA A 1 62 ? -33.219 23.719 23.75 1 34.47 62 ALA A CA 1
ATOM 472 C C . ALA A 1 62 ? -31.828 23.234 24.156 1 34.47 62 ALA A C 1
ATOM 474 O O . ALA A 1 62 ? -31.672 22.156 24.734 1 34.47 62 ALA A O 1
ATOM 475 N N . PHE A 1 63 ? -30.828 23.672 23.531 1 33.31 63 PHE A N 1
ATOM 476 C CA . PHE A 1 63 ? -29.438 23.562 23.969 1 33.31 63 PHE A CA 1
ATOM 477 C C . PHE A 1 63 ? -29.281 24 25.422 1 33.31 63 PHE A C 1
ATOM 479 O O . PHE A 1 63 ? -29.562 25.141 25.766 1 33.31 63 PHE A O 1
ATOM 486 N N . ASP A 1 64 ? -29.312 23.125 26.375 1 33.06 64 ASP A N 1
ATOM 487 C CA . ASP A 1 64 ? -29.109 23.516 27.766 1 33.06 64 ASP A CA 1
ATOM 488 C C . ASP A 1 64 ? -27.656 23.906 28.016 1 33.06 64 ASP A C 1
ATOM 490 O O . ASP A 1 64 ? -26.797 23.031 28.172 1 33.06 64 ASP A O 1
ATOM 494 N N . PRO A 1 65 ? -27.25 25.062 27.766 1 36.38 65 PRO A N 1
ATOM 495 C CA . PRO A 1 65 ? -25.891 25.578 27.938 1 36.38 65 PRO A CA 1
ATOM 496 C C . PRO A 1 65 ? -25.312 25.266 29.312 1 36.38 65 PRO A C 1
ATOM 498 O O . PRO A 1 65 ? -24.094 25.047 29.438 1 36.38 65 PRO A O 1
ATOM 501 N N . ALA A 1 66 ? -26.109 25.219 30.281 1 41.31 66 ALA A N 1
ATOM 502 C CA . ALA A 1 66 ? -25.641 24.953 31.641 1 41.31 66 ALA A CA 1
ATOM 503 C C . ALA A 1 66 ? -25.094 23.547 31.766 1 41.31 66 ALA A C 1
ATOM 505 O O . ALA A 1 66 ? -24.094 23.312 32.438 1 41.31 66 ALA A O 1
ATOM 506 N N . ALA A 1 67 ? -25.672 22.562 31.031 1 42.09 67 ALA A N 1
ATOM 507 C CA . ALA A 1 67 ? -25.188 21.188 31.141 1 42.09 67 ALA A CA 1
ATOM 508 C C . ALA A 1 67 ? -23.891 21 30.359 1 42.09 67 ALA A C 1
ATOM 510 O O . ALA A 1 67 ? -22.984 20.297 30.812 1 42.09 67 ALA A O 1
ATOM 511 N N . VAL A 1 68 ? -23.625 21.641 29.266 1 40.59 68 VAL A N 1
ATOM 512 C CA . VAL A 1 68 ? -22.359 21.625 28.547 1 40.59 68 VAL A CA 1
ATOM 513 C C . VAL A 1 68 ? -21.297 22.391 29.344 1 40.59 68 VAL A C 1
ATOM 515 O O . VAL A 1 68 ? -20.172 21.938 29.5 1 40.59 68 VAL A O 1
ATOM 518 N N . ASP A 1 69 ? -21.641 23.547 29.984 1 39.69 69 ASP A N 1
ATOM 519 C CA . ASP A 1 69 ? -20.75 24.281 30.875 1 39.69 69 ASP A CA 1
ATOM 520 C C . ASP A 1 69 ? -20.406 23.453 32.125 1 39.69 69 ASP A C 1
ATOM 522 O O . ASP A 1 69 ? -19.266 23.406 32.531 1 39.69 69 ASP A O 1
ATOM 526 N N . ALA A 1 70 ? -21.328 22.797 32.719 1 43.94 70 ALA A N 1
ATOM 527 C CA . ALA A 1 70 ? -21.062 21.906 33.844 1 43.94 70 ALA A CA 1
ATOM 528 C C . ALA A 1 70 ? -20.188 20.719 33.406 1 43.94 70 ALA A C 1
ATOM 530 O O . ALA A 1 70 ? -19.25 20.344 34.125 1 43.94 70 ALA A O 1
ATOM 531 N N . ALA A 1 71 ? -20.328 20.188 32.156 1 39.94 71 ALA A N 1
ATOM 532 C CA . ALA A 1 71 ? -19.531 19.078 31.672 1 39.94 71 ALA A CA 1
ATOM 533 C C . ALA A 1 71 ? -18.141 19.547 31.25 1 39.94 71 ALA A C 1
ATOM 535 O O . ALA A 1 71 ? -17.141 18.875 31.516 1 39.94 71 ALA A O 1
ATOM 536 N N . LEU A 1 72 ? -18 20.656 30.688 1 38.22 72 LEU A N 1
ATOM 537 C CA . LEU A 1 72 ? -16.703 21.25 30.375 1 38.22 72 LEU A CA 1
ATOM 538 C C . LEU A 1 72 ? -16.031 21.766 31.641 1 38.22 72 LEU A C 1
ATOM 540 O O . LEU A 1 72 ? -14.805 21.688 31.781 1 38.22 72 LEU A O 1
ATOM 544 N N . GLY A 1 73 ? -16.75 22.5 32.562 1 34.41 73 GLY A N 1
ATOM 545 C CA . GLY A 1 73 ? -16.25 22.906 33.875 1 34.41 73 GLY A CA 1
ATOM 546 C C . GLY A 1 73 ? -15.766 21.734 34.688 1 34.41 73 GLY A C 1
ATOM 547 O O . GLY A 1 73 ? -14.773 21.844 35.406 1 34.41 73 GLY A O 1
ATOM 548 N N . SER A 1 74 ? -16.547 20.625 34.812 1 37.56 74 SER A N 1
ATOM 549 C CA . SER A 1 74 ? -16.047 19.453 35.5 1 37.56 74 SER A CA 1
ATOM 550 C C . SER A 1 74 ? -14.758 18.938 34.906 1 37.56 74 SER A C 1
ATOM 552 O O . SER A 1 74 ? -13.93 18.328 35.594 1 37.56 74 SER A O 1
ATOM 554 N N . ARG A 1 75 ? -14.625 19.016 33.531 1 34.28 75 ARG A N 1
ATOM 555 C CA . ARG A 1 75 ? -13.445 18.516 32.844 1 34.28 75 ARG A CA 1
ATOM 556 C C . ARG A 1 75 ? -12.227 19.391 33.125 1 34.28 75 ARG A C 1
ATOM 558 O O . ARG A 1 75 ? -11.102 18.891 33.188 1 34.28 75 ARG A O 1
ATOM 565 N N . HIS A 1 76 ? -12.25 20.75 32.969 1 35.09 76 HIS A N 1
ATOM 566 C CA . HIS A 1 76 ? -11.102 21.594 33.25 1 35.09 76 HIS A CA 1
ATOM 567 C C . HIS A 1 76 ? -11.07 22.016 34.719 1 35.09 76 HIS A C 1
ATOM 569 O O . HIS A 1 76 ? -10.695 23.141 35.031 1 35.09 76 HIS A O 1
ATOM 575 N N . ASN A 1 77 ? -10.898 21.156 35.75 1 35.66 77 ASN A N 1
ATOM 576 C CA . ASN A 1 77 ? -10.742 21.281 37.188 1 35.66 77 ASN A CA 1
ATOM 577 C C . ASN A 1 77 ? -10.969 22.719 37.656 1 35.66 77 ASN A C 1
ATOM 579 O O . ASN A 1 77 ? -10.117 23.297 38.344 1 35.66 77 ASN A O 1
ATOM 583 N N . ARG A 1 78 ? -11.656 23.531 36.906 1 33.41 78 ARG A N 1
ATOM 584 C CA . ARG A 1 78 ? -11.875 24.844 37.531 1 33.41 78 ARG A CA 1
ATOM 585 C C . ARG A 1 78 ? -12.578 24.703 38.875 1 33.41 78 ARG A C 1
ATOM 587 O O . ARG A 1 78 ? -13.633 24.078 38.969 1 33.41 78 ARG A O 1
ATOM 594 N N . PRO A 1 79 ? -11.875 24.859 40.125 1 31.33 79 PRO A N 1
ATOM 595 C CA . PRO A 1 79 ? -12.562 24.922 41.406 1 31.33 79 PRO A CA 1
ATOM 596 C C . PRO A 1 79 ? -13.828 25.766 41.375 1 31.33 79 PRO A C 1
ATOM 598 O O . PRO A 1 79 ? -13.93 26.672 40.531 1 31.33 79 PRO A O 1
ATOM 601 N N . SER A 1 80 ? -14.938 25.188 41.625 1 29.27 80 SER A N 1
ATOM 602 C CA . SER A 1 80 ? -16.125 25.953 42 1 29.27 80 SER A CA 1
ATOM 603 C C . SER A 1 80 ? -15.773 27.125 42.906 1 29.27 80 SER A C 1
ATOM 605 O O . SER A 1 80 ? -15.18 26.938 43.969 1 29.27 80 SER A O 1
ATOM 607 N N . ASN A 1 81 ? -15.32 28.234 42.469 1 27 81 ASN A N 1
ATOM 608 C CA . ASN A 1 81 ? -15.086 29.453 43.219 1 27 81 ASN A CA 1
ATOM 609 C C . ASN A 1 81 ? -16.188 29.703 44.25 1 27 81 ASN A C 1
ATOM 611 O O . ASN A 1 81 ? -16.359 30.844 44.688 1 27 81 ASN A O 1
ATOM 615 N N . VAL A 1 82 ? -17.094 28.766 44.562 1 26.62 82 VAL A N 1
ATOM 616 C CA . VAL A 1 82 ? -17.781 29.188 45.781 1 26.62 82 VAL A CA 1
ATOM 617 C C . VAL A 1 82 ? -16.781 29.312 46.906 1 26.62 82 VAL A C 1
ATOM 619 O O . VAL A 1 82 ? -16.844 30.281 47.688 1 26.62 82 VAL A O 1
ATOM 622 N N . ALA A 1 83 ? -16.031 28.188 47.219 1 25.8 83 ALA A N 1
ATOM 623 C CA . ALA A 1 83 ? -15.516 28.219 48.594 1 25.8 83 ALA A CA 1
ATOM 624 C C . ALA A 1 83 ? -14.281 29.109 48.688 1 25.8 83 ALA A C 1
ATOM 626 O O . ALA A 1 83 ? -13.773 29.359 49.781 1 25.8 83 ALA A O 1
ATOM 627 N N . ALA A 1 84 ? -13.539 29.297 47.594 1 24.75 84 ALA A N 1
ATOM 628 C CA . ALA A 1 84 ? -12.352 30.031 48 1 24.75 84 ALA A CA 1
ATOM 629 C C . ALA A 1 84 ? -12.711 31.453 48.406 1 24.75 84 ALA A C 1
ATOM 631 O O . ALA A 1 84 ? -11.828 32.281 48.656 1 24.75 84 ALA A O 1
ATOM 632 N N . THR A 1 85 ? -14.023 31.797 48.375 1 24.42 85 THR A N 1
ATOM 633 C CA . THR A 1 85 ? -14.211 33.062 49.031 1 24.42 85 THR A CA 1
ATOM 634 C C . THR A 1 85 ? -13.812 33 50.5 1 24.42 85 THR A C 1
ATOM 636 O O . THR A 1 85 ? -13.695 34 51.188 1 24.42 85 THR A O 1
ATOM 639 N N . ALA A 1 86 ? -14.023 31.688 51 1 21.7 86 ALA A N 1
ATOM 640 C CA . ALA A 1 86 ? -14.039 31.828 52.438 1 21.7 86 ALA A CA 1
ATOM 641 C C . ALA A 1 86 ? -12.648 32.156 52.969 1 21.7 86 ALA A C 1
ATOM 643 O O . ALA A 1 86 ? -12.516 32.938 53.938 1 21.7 86 ALA A O 1
ATOM 644 N N . ALA A 1 87 ? -11.648 31.312 52.594 1 23.41 87 ALA A N 1
ATOM 645 C CA . ALA A 1 87 ? -10.648 31.219 53.656 1 23.41 87 ALA A CA 1
ATOM 646 C C . ALA A 1 87 ? -9.711 32.438 53.625 1 23.41 87 ALA A C 1
ATOM 648 O O . ALA A 1 87 ? -8.625 32.406 54.219 1 23.41 87 ALA A O 1
ATOM 649 N N . ALA A 1 88 ? -9.859 33.344 52.625 1 22.55 88 ALA A N 1
ATOM 650 C CA . ALA A 1 88 ? -8.898 34.438 52.594 1 22.55 88 ALA A CA 1
ATOM 651 C C . ALA A 1 88 ? -8.883 35.188 53.938 1 22.55 88 ALA A C 1
ATOM 653 O O . ALA A 1 88 ? -8.211 36.219 54.094 1 22.55 88 ALA A O 1
ATOM 654 N N . PHE A 1 89 ? -9.906 34.812 54.844 1 21.06 89 PHE A N 1
ATOM 655 C CA . PHE A 1 89 ? -10.07 35.906 55.812 1 21.06 89 PHE A CA 1
ATOM 656 C C . PHE A 1 89 ? -8.898 35.938 56.781 1 21.06 89 PHE A C 1
ATOM 658 O O . PHE A 1 89 ? -8.789 36.875 57.594 1 21.06 89 PHE A O 1
ATOM 665 N N . HIS A 1 90 ? -8.242 34.812 56.969 1 21.19 90 HIS A N 1
ATOM 666 C CA . HIS A 1 90 ? -7.707 34.938 58.312 1 21.19 90 HIS A CA 1
ATOM 667 C C . HIS A 1 90 ? -6.512 35.875 58.344 1 21.19 90 HIS A C 1
ATOM 669 O O . HIS A 1 90 ? -5.43 35.531 57.875 1 21.19 90 HIS A O 1
ATOM 675 N N . ASP A 1 91 ? -6.707 37.25 58.219 1 22.05 91 ASP A N 1
ATOM 676 C CA . ASP A 1 91 ? -5.84 38.406 58.312 1 22.05 91 ASP A CA 1
ATOM 677 C C . ASP A 1 91 ? -5.062 38.438 59.625 1 22.05 91 ASP A C 1
ATOM 679 O O . ASP A 1 91 ? -5.66 38.531 60.688 1 22.05 91 ASP A O 1
ATOM 683 N N . PRO A 1 92 ? -4.133 37.656 59.844 1 22.83 92 PRO A N 1
ATOM 684 C CA . PRO A 1 92 ? -3.514 37.719 61.188 1 22.83 92 PRO A CA 1
ATOM 685 C C . PRO A 1 92 ? -3.25 39.156 61.625 1 22.83 92 PRO A C 1
ATOM 687 O O . PRO A 1 92 ? -3.283 40.094 60.781 1 22.83 92 PRO A O 1
ATOM 690 N N . SER A 1 93 ? -2.561 39.5 62.781 1 21.75 93 SER A N 1
ATOM 691 C CA . SER A 1 93 ? -2.465 40.438 63.906 1 21.75 93 SER A CA 1
ATOM 692 C C . SER A 1 93 ? -1.629 41.656 63.5 1 21.75 93 SER A C 1
ATOM 694 O O . SER A 1 93 ? -0.558 41.875 64.062 1 21.75 93 SER A O 1
ATOM 696 N N . VAL A 1 94 ? -1.614 42.219 62.344 1 22.59 94 VAL A N 1
ATOM 697 C CA . VAL A 1 94 ? -0.666 43.312 62.25 1 22.59 94 VAL A CA 1
ATOM 698 C C . VAL A 1 94 ? -0.994 44.375 63.312 1 22.59 94 VAL A C 1
ATOM 700 O O . VAL A 1 94 ? -2.15 44.5 63.719 1 22.59 94 VAL A O 1
ATOM 703 N N . GLY A 1 95 ? -0.007 44.969 64.125 1 22.44 95 GLY A N 1
ATOM 704 C CA . GLY A 1 95 ? 0.084 45.875 65.25 1 22.44 95 GLY A CA 1
ATOM 705 C C . GLY A 1 95 ? -0.793 47.094 65.062 1 22.44 95 GLY A C 1
ATOM 706 O O . GLY A 1 95 ? -1.344 47.344 64 1 22.44 95 GLY A O 1
ATOM 707 N N . PRO A 1 96 ? -0.978 48.094 66.125 1 23.84 96 PRO A N 1
ATOM 708 C CA . PRO A 1 96 ? -1.976 49.062 66.562 1 23.84 96 PRO A CA 1
ATOM 709 C C . PRO A 1 96 ? -2.113 50.219 65.562 1 23.84 96 PRO A C 1
ATOM 711 O O . PRO A 1 96 ? -2.994 51.062 65.688 1 23.84 96 PRO A O 1
ATOM 714 N N . SER A 1 97 ? -1.336 50.344 64.438 1 23.08 97 SER A N 1
ATOM 715 C CA . SER A 1 97 ? -1.03 51.75 64.25 1 23.08 97 SER A CA 1
ATOM 716 C C . SER A 1 97 ? -2.303 52.562 64.125 1 23.08 97 SER A C 1
ATOM 718 O O . SER A 1 97 ? -3.355 52.031 63.75 1 23.08 97 SER A O 1
ATOM 720 N N . ARG A 1 98 ? -2.205 54 64.062 1 24.27 98 ARG A N 1
ATOM 721 C CA . ARG A 1 98 ? -2.973 55.219 64.375 1 24.27 98 ARG A CA 1
ATOM 722 C C . ARG A 1 98 ? -4.141 55.344 63.375 1 24.27 98 ARG A C 1
ATOM 724 O O . ARG A 1 98 ? -4.098 54.844 62.281 1 24.27 98 ARG A O 1
ATOM 731 N N . ASN A 1 99 ? -5.285 55.719 63.844 1 23.14 99 ASN A N 1
ATOM 732 C CA . ASN A 1 99 ? -6.707 55.688 63.5 1 23.14 99 ASN A CA 1
ATOM 733 C C . ASN A 1 99 ? -6.992 56.531 62.25 1 23.14 99 ASN A C 1
ATOM 735 O O . ASN A 1 99 ? -7.125 57.75 62.312 1 23.14 99 ASN A O 1
ATOM 739 N N . PRO A 1 100 ? -6.242 56.375 61.062 1 21.67 100 PRO A N 1
ATOM 740 C CA . PRO A 1 100 ? -6.387 57.562 60.219 1 21.67 100 PRO A CA 1
ATOM 741 C C . PRO A 1 100 ? -7.836 57.812 59.812 1 21.67 100 PRO A C 1
ATOM 743 O O . PRO A 1 100 ? -8.602 56.875 59.594 1 21.67 100 PRO A O 1
ATOM 746 N N . ALA A 1 101 ? -8.477 59 60.188 1 24.77 101 ALA A N 1
ATOM 747 C CA . ALA A 1 101 ? -9.844 59.5 60.062 1 24.77 101 ALA A CA 1
ATOM 748 C C . ALA A 1 101 ? -10.32 59.438 58.594 1 24.77 101 ALA A C 1
ATOM 750 O O . ALA A 1 101 ? -10.438 60.438 57.938 1 24.77 101 ALA A O 1
ATOM 751 N N . VAL A 1 102 ? -9.883 58.375 57.875 1 24.22 102 VAL A N 1
ATOM 752 C CA . VAL A 1 102 ? -10 58.688 56.438 1 24.22 102 VAL A CA 1
ATOM 753 C C . VAL A 1 102 ? -11.453 58.969 56.094 1 24.22 102 VAL A C 1
ATOM 755 O O . VAL A 1 102 ? -12.352 58.25 56.531 1 24.22 102 VAL A O 1
ATOM 758 N N . SER A 1 103 ? -11.805 60.188 55.75 1 24.7 103 SER A N 1
ATOM 759 C CA . SER A 1 103 ? -13.086 60.844 55.5 1 24.7 103 SER A CA 1
ATOM 760 C C . SER A 1 103 ? -13.969 60 54.594 1 24.7 103 SER A C 1
ATOM 762 O O . SER A 1 103 ? -13.469 59.125 53.844 1 24.7 103 SER A O 1
ATOM 764 N N . PRO A 1 104 ? -15.32 60.156 54.781 1 25.05 104 PRO A N 1
ATOM 765 C CA . PRO A 1 104 ? -16.453 59.375 54.312 1 25.05 104 PRO A CA 1
ATOM 766 C C . PRO A 1 104 ? -16.5 59.281 52.781 1 25.05 104 PRO A C 1
ATOM 768 O O . PRO A 1 104 ? -16.5 60.281 52.094 1 25.05 104 PRO A O 1
ATOM 771 N N . PRO A 1 105 ? -15.688 58.375 52.125 1 25.39 105 PRO A N 1
ATOM 772 C CA . PRO A 1 105 ? -15.547 58.594 50.688 1 25.39 105 PRO A CA 1
ATOM 773 C C . PRO A 1 105 ? -16.891 58.719 49.969 1 25.39 105 PRO A C 1
ATOM 775 O O . PRO A 1 105 ? -17.859 58.062 50.375 1 25.39 105 PRO A O 1
ATOM 778 N N . LEU A 1 106 ? -17.281 59.812 49.406 1 24.38 106 LEU A N 1
ATOM 779 C CA . LEU A 1 106 ? -18.484 60.25 48.688 1 24.38 106 LEU A CA 1
ATOM 780 C C . LEU A 1 106 ? -18.984 59.156 47.75 1 24.38 106 LEU A C 1
ATOM 782 O O . LEU A 1 106 ? -18.188 58.406 47.156 1 24.38 106 LEU A O 1
ATOM 786 N N . LEU A 1 107 ? -20.172 58.625 47.938 1 23.5 107 LEU A N 1
ATOM 787 C CA . LEU A 1 107 ? -21.109 57.688 47.344 1 23.5 107 LEU A CA 1
ATOM 788 C C . LEU A 1 107 ? -21.203 57.875 45.812 1 23.5 107 LEU A C 1
ATOM 790 O O . LEU A 1 107 ? -21.938 58.75 45.344 1 23.5 107 LEU A O 1
ATOM 794 N N . LEU A 1 108 ? -20.094 58.188 45.062 1 23.08 108 LEU A N 1
ATOM 795 C CA . LEU A 1 108 ? -20.406 58.625 43.719 1 23.08 108 LEU A CA 1
ATOM 796 C C . LEU A 1 108 ? -21.281 57.625 43 1 23.08 108 LEU A C 1
ATOM 798 O O . LEU A 1 108 ? -21.031 56.406 43.094 1 23.08 108 LEU A O 1
ATOM 802 N N . SER A 1 109 ? -22.562 57.938 42.656 1 24.36 109 SER A N 1
ATOM 803 C CA . SER A 1 109 ? -23.734 57.375 42.031 1 24.36 109 SER A CA 1
ATOM 804 C C . SER A 1 109 ? -23.375 56.656 40.719 1 24.36 109 SER A C 1
ATOM 806 O O . SER A 1 109 ? -23.031 57.312 39.75 1 24.36 109 SER A O 1
ATOM 808 N N . ASN A 1 110 ? -22.562 55.719 40.719 1 26.22 110 ASN A N 1
ATOM 809 C CA . ASN A 1 110 ? -21.922 55.156 39.531 1 26.22 110 ASN A CA 1
ATOM 810 C C . ASN A 1 110 ? -22.953 54.625 38.531 1 26.22 110 ASN A C 1
ATOM 812 O O . ASN A 1 110 ? -23.578 53.594 38.812 1 26.22 110 ASN A O 1
ATOM 816 N N . GLN A 1 111 ? -23.781 55.469 37.938 1 26.92 111 GLN A N 1
ATOM 817 C CA . GLN A 1 111 ? -24.844 55.188 36.969 1 26.92 111 GLN A CA 1
ATOM 818 C C . GLN A 1 111 ? -24.375 54.188 35.938 1 26.92 111 GLN A C 1
ATOM 820 O O . GLN A 1 111 ? -23.219 54.219 35.5 1 26.92 111 GLN A O 1
ATOM 825 N N . PRO A 1 112 ? -25.125 53.062 35.812 1 31.58 112 PRO A N 1
ATOM 826 C CA . PRO A 1 112 ? -24.766 51.969 34.938 1 31.58 112 PRO A CA 1
ATOM 827 C C . PRO A 1 112 ? -24.5 52.406 33.5 1 31.58 112 PRO A C 1
ATOM 829 O O . PRO A 1 112 ? -25.188 53.281 32.969 1 31.58 112 PRO A O 1
ATOM 832 N N . PRO A 1 113 ? -23.328 52.531 32.938 1 31.91 113 PRO A N 1
ATOM 833 C CA . PRO A 1 113 ? -23.25 53.312 31.719 1 31.91 113 PRO A CA 1
ATOM 834 C C . PRO A 1 113 ? -24.281 52.906 30.688 1 31.91 113 PRO A C 1
ATOM 836 O O . PRO A 1 113 ? -24.781 51.75 30.719 1 31.91 113 PRO A O 1
ATOM 839 N N . PRO A 1 114 ? -24.984 53.656 30.016 1 28.8 114 PRO A N 1
ATOM 840 C CA . PRO A 1 114 ? -26.047 53.344 29.062 1 28.8 114 PRO A CA 1
ATOM 841 C C . PRO A 1 114 ? -25.641 52.281 28.062 1 28.8 114 PRO A C 1
ATOM 843 O O . PRO A 1 114 ? -24.438 52.094 27.812 1 28.8 114 PRO A O 1
ATOM 846 N N . ARG A 1 115 ? -26.5 51.25 27.734 1 31.42 115 ARG A N 1
ATOM 847 C CA . ARG A 1 115 ? -26.578 50.219 26.719 1 31.42 115 ARG A CA 1
ATOM 848 C C . ARG A 1 115 ? -26.125 50.719 25.359 1 31.42 115 ARG A C 1
ATOM 850 O O . ARG A 1 115 ? -26.938 51.281 24.594 1 31.42 115 ARG A O 1
ATOM 857 N N . ALA A 1 116 ? -24.984 51.312 25.266 1 31.12 116 ALA A N 1
ATOM 858 C CA . ALA A 1 116 ? -24.594 51.875 23.984 1 31.12 116 ALA A CA 1
ATOM 859 C C . ALA A 1 116 ? -24.75 50.875 22.844 1 31.12 116 ALA A C 1
ATOM 861 O O . ALA A 1 116 ? -24.609 49.656 23.062 1 31.12 116 ALA A O 1
ATOM 862 N N . ASP A 1 117 ? -25.391 51.219 21.766 1 30.06 117 ASP A N 1
ATOM 863 C CA . ASP A 1 117 ? -25.766 50.531 20.547 1 30.06 117 ASP A CA 1
ATOM 864 C C . ASP A 1 117 ? -24.578 49.75 19.969 1 30.06 117 ASP A C 1
ATOM 866 O O . ASP A 1 117 ? -23.594 50.344 19.547 1 30.06 117 ASP A O 1
ATOM 870 N N . MET A 1 118 ? -24.25 48.688 20.469 1 31.27 118 MET A N 1
ATOM 871 C CA . MET A 1 118 ? -23.234 47.688 20.109 1 31.27 118 MET A CA 1
ATOM 872 C C . MET A 1 118 ? -23.109 47.562 18.594 1 31.27 118 MET A C 1
ATOM 874 O O . MET A 1 118 ? -22.359 46.719 18.094 1 31.27 118 MET A O 1
ATOM 878 N N . LYS A 1 119 ? -23.969 48.188 17.812 1 37.22 119 LYS A N 1
ATOM 879 C CA . LYS A 1 119 ? -24 48.25 16.359 1 37.22 119 LYS A CA 1
ATOM 880 C C . LYS A 1 119 ? -22.766 48.906 15.789 1 37.22 119 LYS A C 1
ATOM 882 O O . LYS A 1 119 ? -22.234 48.5 14.758 1 37.22 119 LYS A O 1
ATOM 887 N N . SER A 1 120 ? -22.359 50.094 16.297 1 34.81 120 SER A N 1
ATOM 888 C CA . SER A 1 120 ? -21.391 51 15.703 1 34.81 120 SER A CA 1
ATOM 889 C C . SER A 1 120 ? -19.953 50.5 15.922 1 34.81 120 SER A C 1
ATOM 891 O O . SER A 1 120 ? -19.047 50.875 15.172 1 34.81 120 SER A O 1
ATOM 893 N N . THR A 1 121 ? -19.672 49.781 17.031 1 35.44 121 THR A N 1
ATOM 894 C CA . THR A 1 121 ? -18.281 49.531 17.391 1 35.44 121 THR A CA 1
ATOM 895 C C . THR A 1 121 ? -17.719 48.375 16.578 1 35.44 121 THR A C 1
ATOM 897 O O . THR A 1 121 ? -16.5 48.188 16.5 1 35.44 121 THR A O 1
ATOM 900 N N . ILE A 1 122 ? -18.484 47.438 16.234 1 38.94 122 ILE A N 1
ATOM 901 C CA . ILE A 1 122 ? -18.016 46.344 15.383 1 38.94 122 ILE A CA 1
ATOM 902 C C . ILE A 1 122 ? -17.656 46.906 14 1 38.94 122 ILE A C 1
ATOM 904 O O . ILE A 1 122 ? -16.891 46.25 13.258 1 38.94 122 ILE A O 1
ATOM 908 N N . GLU A 1 123 ? -18.219 48.031 13.578 1 39.75 123 GLU A N 1
ATOM 909 C CA . GLU A 1 123 ? -17.969 48.594 12.25 1 39.75 123 GLU A CA 1
ATOM 910 C C . GLU A 1 123 ? -16.531 49.062 12.117 1 39.75 123 GLU A C 1
ATOM 912 O O . GLU A 1 123 ? -15.992 49.125 11.008 1 39.75 123 GLU A O 1
ATOM 917 N N . ASP A 1 124 ? -15.836 49.469 13.25 1 40.84 124 ASP A N 1
ATOM 918 C CA . ASP A 1 124 ? -14.516 50.094 13.133 1 40.84 124 ASP A CA 1
ATOM 919 C C . ASP A 1 124 ? -13.406 49.094 13.43 1 40.84 124 ASP A C 1
ATOM 921 O O . ASP A 1 124 ? -12.234 49.469 13.492 1 40.84 124 ASP A O 1
ATOM 925 N N . LEU A 1 125 ? -13.695 47.875 13.906 1 46.75 125 LEU A N 1
ATOM 926 C CA . LEU A 1 125 ? -12.609 46.938 14.195 1 46.75 125 LEU A CA 1
ATOM 927 C C . LEU A 1 125 ? -12.055 46.344 12.906 1 46.75 125 LEU A C 1
ATOM 929 O O . LEU A 1 125 ? -12.805 46.031 11.984 1 46.75 125 LEU A O 1
ATOM 933 N N . PRO A 1 126 ? -10.742 46.312 12.82 1 52.94 126 PRO A N 1
ATOM 934 C CA . PRO A 1 126 ? -10.164 45.625 11.672 1 52.94 126 PRO A CA 1
ATOM 935 C C . PRO A 1 126 ? -10.656 44.188 11.547 1 52.94 126 PRO A C 1
ATOM 937 O O . PRO A 1 126 ? -10.992 43.562 12.555 1 52.94 126 PRO A O 1
ATOM 940 N N . PRO A 1 127 ? -11.055 43.844 10.5 1 50.16 127 PRO A N 1
ATOM 941 C CA . PRO A 1 127 ? -11.703 42.562 10.18 1 50.16 127 PRO A CA 1
ATOM 942 C C . PRO A 1 127 ? -11.125 41.375 10.977 1 50.16 127 PRO A C 1
ATOM 944 O O . PRO A 1 127 ? -11.875 40.531 11.453 1 50.16 127 PRO A O 1
ATOM 947 N N . MET A 1 128 ? -9.93 41.406 11.25 1 54.91 128 MET A N 1
ATOM 948 C CA . MET A 1 128 ? -9.32 40.281 11.961 1 54.91 128 MET A CA 1
ATOM 949 C C . MET A 1 128 ? -9.695 40.312 13.438 1 54.91 128 MET A C 1
ATOM 951 O O . MET A 1 128 ? -9.891 39.25 14.055 1 54.91 128 MET A O 1
ATOM 955 N N . GLU A 1 129 ? -9.727 41.406 14.031 1 55.06 129 GLU A N 1
ATOM 956 C CA . GLU A 1 129 ? -10.109 41.531 15.43 1 55.06 129 GLU A CA 1
ATOM 957 C C . GLU A 1 129 ? -11.555 41.094 15.656 1 55.06 129 GLU A C 1
ATOM 959 O O . GLU A 1 129 ? -11.875 40.5 16.672 1 55.06 129 GLU A O 1
ATOM 964 N N . MET A 1 130 ? -12.266 41.281 14.57 1 54.56 130 MET A N 1
ATOM 965 C CA . MET A 1 130 ? -13.664 40.844 14.609 1 54.56 130 MET A CA 1
ATOM 966 C C . MET A 1 130 ? -13.773 39.344 14.641 1 54.56 130 MET A C 1
ATOM 968 O O . MET A 1 130 ? -14.578 38.781 15.398 1 54.56 130 MET A O 1
ATOM 972 N N . VAL A 1 131 ? -12.961 38.75 13.828 1 57.62 131 VAL A N 1
ATOM 973 C CA . VAL A 1 131 ? -12.969 37.281 13.773 1 57.62 131 VAL A CA 1
ATOM 974 C C . VAL A 1 131 ? -12.555 36.719 15.133 1 57.62 131 VAL A C 1
ATOM 976 O O . VAL A 1 131 ? -13.203 35.812 15.641 1 57.62 131 VAL A O 1
ATOM 979 N N . HIS A 1 132 ? -11.508 37.344 15.711 1 56.56 132 HIS A N 1
ATOM 980 C CA . HIS A 1 132 ? -11.023 36.906 17.016 1 56.56 132 HIS A CA 1
ATOM 981 C C . HIS A 1 132 ? -12.07 37.094 18.094 1 56.56 132 HIS A C 1
ATOM 983 O O . HIS A 1 132 ? -12.281 36.219 18.938 1 56.56 132 HIS A O 1
ATOM 989 N N . ALA A 1 133 ? -12.438 38.344 18.031 1 52.28 133 ALA A N 1
ATOM 990 C CA . ALA A 1 133 ? -13.453 38.688 19.016 1 52.28 133 ALA A CA 1
ATOM 991 C C . ALA A 1 133 ? -14.664 37.781 18.906 1 52.28 133 ALA A C 1
ATOM 993 O O . ALA A 1 133 ? -15.234 37.344 19.922 1 52.28 133 ALA A O 1
ATOM 994 N N . LEU A 1 134 ? -14.945 37.531 17.688 1 50.94 134 LEU A N 1
ATOM 995 C CA . LEU A 1 134 ? -16.141 36.719 17.422 1 50.94 134 LEU A CA 1
ATOM 996 C C . LEU A 1 134 ? -15.914 35.25 17.797 1 50.94 134 LEU A C 1
ATOM 998 O O . LEU A 1 134 ? -16.812 34.594 18.328 1 50.94 134 LEU A O 1
ATOM 1002 N N . PHE A 1 135 ? -14.766 34.812 17.438 1 53.34 135 PHE A N 1
ATOM 1003 C CA . PHE A 1 135 ? -14.625 33.375 17.516 1 53.34 135 PHE A CA 1
ATOM 1004 C C . PHE A 1 135 ? -13.906 32.969 18.797 1 53.34 135 PHE A C 1
ATOM 1006 O O . PHE A 1 135 ? -14.141 31.875 19.328 1 53.34 135 PHE A O 1
ATOM 1013 N N . ARG A 1 136 ? -12.844 33.75 19.172 1 47.59 136 ARG A N 1
ATOM 1014 C CA . ARG A 1 136 ? -12.062 33.281 20.312 1 47.59 136 ARG A CA 1
ATOM 1015 C C . ARG A 1 136 ? -12.789 33.625 21.625 1 47.59 136 ARG A C 1
ATOM 1017 O O . ARG A 1 136 ? -12.883 32.781 22.516 1 47.59 136 ARG A O 1
ATOM 1024 N N . LYS A 1 137 ? -12.789 34.969 21.859 1 41.72 137 LYS A N 1
ATOM 1025 C CA . LYS A 1 137 ? -13.266 35.406 23.156 1 41.72 137 LYS A CA 1
ATOM 1026 C C . LYS A 1 137 ? -14.766 35.125 23.312 1 41.72 137 LYS A C 1
ATOM 1028 O O . LYS A 1 137 ? -15.305 35.25 24.422 1 41.72 137 LYS A O 1
ATOM 1033 N N . THR A 1 138 ? -15.43 35.406 22.234 1 36.16 138 THR A N 1
ATOM 1034 C CA . THR A 1 138 ? -16.844 35.031 22.375 1 36.16 138 THR A CA 1
ATOM 1035 C C . THR A 1 138 ? -17 33.531 22.453 1 36.16 138 THR A C 1
ATOM 1037 O O . THR A 1 138 ? -16.422 32.781 21.656 1 36.16 138 THR A O 1
ATOM 1040 N N . LYS A 1 139 ? -16.797 32.969 23.516 1 34.88 139 LYS A N 1
ATOM 1041 C CA . LYS A 1 139 ? -17.344 31.625 23.609 1 34.88 139 LYS A CA 1
ATOM 1042 C C . LYS A 1 139 ? -18.391 31.391 22.531 1 34.88 139 LYS A C 1
ATOM 1044 O O . LYS A 1 139 ? -19.5 31.938 22.594 1 34.88 139 LYS A O 1
ATOM 1049 N N . MET A 1 140 ? -18.062 31.547 21.375 1 39.53 140 MET A N 1
ATOM 1050 C CA . MET A 1 140 ? -18.844 31.453 20.141 1 39.53 140 MET A CA 1
ATOM 1051 C C . MET A 1 140 ? -20.094 30.609 20.344 1 39.53 140 MET A C 1
ATOM 1053 O O . MET A 1 140 ? -20.891 30.438 19.422 1 39.53 140 MET A O 1
ATOM 1057 N N . GLY A 1 141 ? -19.984 29.844 21.281 1 38 141 GLY A N 1
ATOM 1058 C CA . GLY A 1 141 ? -21.188 29.078 21.562 1 38 141 GLY A CA 1
ATOM 1059 C C . GLY A 1 141 ? -22.422 29.953 21.734 1 38 141 GLY A C 1
ATOM 1060 O O . GLY A 1 141 ? -23.547 29.469 21.594 1 38 141 GLY A O 1
ATOM 1061 N N . SER A 1 142 ? -22.078 31.109 22.297 1 37.97 142 SER A N 1
ATOM 1062 C CA . SER A 1 142 ? -23.312 31.812 22.656 1 37.97 142 SER A CA 1
ATOM 1063 C C . SER A 1 142 ? -24.109 32.219 21.422 1 37.97 142 SER A C 1
ATOM 1065 O O . SER A 1 142 ? -25.328 32.312 21.484 1 37.97 142 SER A O 1
ATOM 1067 N N . PHE A 1 143 ? -23.438 32.812 20.484 1 40.84 143 PHE A N 1
ATOM 1068 C CA . PHE A 1 143 ? -24.25 33.188 19.328 1 40.84 143 PHE A CA 1
ATOM 1069 C C . PHE A 1 143 ? -24.984 31.984 18.75 1 40.84 143 PHE A C 1
ATOM 1071 O O . PHE A 1 143 ? -26.172 32.062 18.453 1 40.84 143 PHE A O 1
ATOM 1078 N N . PHE A 1 144 ? -24.219 30.984 18.469 1 42.75 144 PHE A N 1
ATOM 1079 C CA . PHE A 1 144 ? -24.844 29.844 17.828 1 42.75 144 PHE A CA 1
ATOM 1080 C C . PHE A 1 144 ? -25.656 29.031 18.844 1 42.75 144 PHE A C 1
ATOM 1082 O O . PHE A 1 144 ? -26.578 28.312 18.453 1 42.75 144 PHE A O 1
ATOM 1089 N N . ASN A 1 145 ? -25.203 29.234 20.047 1 40.5 145 ASN A N 1
ATOM 1090 C CA . ASN A 1 145 ? -26.047 28.578 21.047 1 40.5 145 ASN A CA 1
ATOM 1091 C C . ASN A 1 145 ? -27.266 29.422 21.391 1 40.5 145 ASN A C 1
ATOM 1093 O O . ASN A 1 145 ? -28.172 28.953 22.078 1 40.5 145 ASN A O 1
ATOM 1097 N N . ASN A 1 146 ? -27.125 30.766 21 1 41.66 146 ASN A N 1
ATOM 1098 C CA . ASN A 1 146 ? -28.312 31.562 21.25 1 41.66 146 ASN A CA 1
ATOM 1099 C C . ASN A 1 146 ? -29.156 31.734 19.984 1 41.66 146 ASN A C 1
ATOM 1101 O O . ASN A 1 146 ? -28.75 32.406 19.047 1 41.66 146 ASN A O 1
ATOM 1105 N N . PRO A 1 147 ? -30.031 30.875 19.75 1 45.09 147 PRO A N 1
ATOM 1106 C CA . PRO A 1 147 ? -30.906 30.906 18.562 1 45.09 147 PRO A CA 1
ATOM 1107 C C . PRO A 1 147 ? -31.219 32.312 18.094 1 45.09 147 PRO A C 1
ATOM 1109 O O . PRO A 1 147 ? -31.453 32.562 16.906 1 45.09 147 PRO A O 1
ATOM 1112 N N . GLY A 1 148 ? -31.25 33.188 19.016 1 45.41 148 GLY A N 1
ATOM 1113 C CA . GLY A 1 148 ? -31.734 34.5 18.656 1 45.41 148 GLY A CA 1
ATOM 1114 C C . GLY A 1 148 ? -30.656 35.406 18.078 1 45.41 148 GLY A C 1
ATOM 1115 O O . GLY A 1 148 ? -30.938 36.5 17.641 1 45.41 148 GLY A O 1
ATOM 1116 N N . MET A 1 149 ? -29.531 35 18.25 1 47.69 149 MET A N 1
ATOM 1117 C CA . MET A 1 149 ? -28.531 35.938 17.781 1 47.69 149 MET A CA 1
ATOM 1118 C C . MET A 1 149 ? -28.109 35.625 16.344 1 47.69 149 MET A C 1
ATOM 1120 O O . MET A 1 149 ? -27.781 34.5 16.016 1 47.69 149 MET A O 1
ATOM 1124 N N . SER A 1 150 ? -28.547 36.562 15.539 1 55.66 150 SER A N 1
ATOM 1125 C CA . SER A 1 150 ? -28.188 36.469 14.125 1 55.66 150 SER A CA 1
ATOM 1126 C C . SER A 1 150 ? -26.672 36.594 13.93 1 55.66 150 SER A C 1
ATOM 1128 O O . SER A 1 150 ? -26 37.344 14.664 1 55.66 150 SER A O 1
ATOM 1130 N N . PRO A 1 151 ? -26.078 35.719 13.125 1 62.56 151 PRO A N 1
ATOM 1131 C CA . PRO A 1 151 ? -24.656 35.875 12.82 1 62.56 151 PRO A CA 1
ATOM 1132 C C . PRO A 1 151 ? -24.344 37.25 12.258 1 62.56 151 PRO A C 1
ATOM 1134 O O . PRO A 1 151 ? -25.234 37.938 11.75 1 62.56 151 PRO A O 1
ATOM 1137 N N . PRO A 1 152 ? -23.141 37.688 12.594 1 63.97 152 PRO A N 1
ATOM 1138 C CA . PRO A 1 152 ? -22.766 38.969 11.969 1 63.97 152 PRO A CA 1
ATOM 1139 C C . PRO A 1 152 ? -23 39 10.461 1 63.97 152 PRO A C 1
ATOM 1141 O O . PRO A 1 152 ? -22.906 37.938 9.805 1 63.97 152 PRO A O 1
ATOM 1144 N N . GLU A 1 153 ? -23.359 40.125 9.977 1 63.97 153 GLU A N 1
ATOM 1145 C CA . GLU A 1 153 ? -23.766 40.312 8.594 1 63.97 153 GLU A CA 1
ATOM 1146 C C . GLU A 1 153 ? -22.672 39.844 7.625 1 63.97 153 GLU A C 1
ATOM 1148 O O . GLU A 1 153 ? -22.984 39.219 6.598 1 63.97 153 GLU A O 1
ATOM 1153 N N . PHE A 1 154 ? -21.406 40.094 7.996 1 68.31 154 PHE A N 1
ATOM 1154 C CA . PHE A 1 154 ? -20.359 39.75 7.055 1 68.31 154 PHE A CA 1
ATOM 1155 C C . PHE A 1 154 ? -20.25 38.25 6.879 1 68.31 154 PHE A C 1
ATOM 1157 O O . PHE A 1 154 ? -19.938 37.75 5.785 1 68.31 154 PHE A O 1
ATOM 1164 N N . LEU A 1 155 ? -20.594 37.562 7.836 1 75.94 155 LEU A N 1
ATOM 1165 C CA . LEU A 1 155 ? -20.578 36.094 7.742 1 75.94 155 LEU A CA 1
ATOM 1166 C C . LEU A 1 155 ? -21.75 35.594 6.918 1 75.94 155 LEU A C 1
ATOM 1168 O O . LEU A 1 155 ? -21.625 34.594 6.223 1 75.94 155 LEU A O 1
ATOM 1172 N N . GLN A 1 156 ? -22.797 36.312 6.977 1 73.69 156 GLN A N 1
ATOM 1173 C CA . GLN A 1 156 ? -23.969 35.938 6.207 1 73.69 156 GLN A CA 1
ATOM 1174 C C . GLN A 1 156 ? -23.719 36.094 4.707 1 73.69 156 GLN A C 1
ATOM 1176 O O . GLN A 1 156 ? -24.25 35.312 3.902 1 73.69 156 GLN A O 1
ATOM 1181 N N . HIS A 1 157 ? -22.906 37.031 4.414 1 77 157 HIS A N 1
ATOM 1182 C CA . HIS A 1 157 ? -22.594 37.25 3.008 1 77 157 HIS A CA 1
ATOM 1183 C C . HIS A 1 157 ? -21.672 36.156 2.477 1 77 157 HIS A C 1
ATOM 1185 O O . HIS A 1 157 ? -21.828 35.688 1.338 1 77 157 HIS A O 1
ATOM 1191 N N . VAL A 1 158 ? -20.75 35.75 3.322 1 80 158 VAL A N 1
ATOM 1192 C CA . VAL A 1 158 ? -19.781 34.75 2.926 1 80 158 VAL A CA 1
ATOM 1193 C C . VAL A 1 158 ? -20.438 33.375 2.908 1 80 158 VAL A C 1
ATOM 1195 O O . VAL A 1 158 ? -20.094 32.5 2.09 1 80 158 VAL A O 1
ATOM 1198 N N . PHE A 1 159 ? -21.406 33.281 3.805 1 88.25 159 PHE A N 1
ATOM 1199 C CA . PHE A 1 159 ? -22.094 32 3.922 1 88.25 159 PHE A CA 1
ATOM 1200 C C . PHE A 1 159 ? -23.594 32.188 3.787 1 88.25 159 PHE A C 1
ATOM 1202 O O . PHE A 1 159 ? -24.328 32.125 4.781 1 88.25 159 PHE A O 1
ATOM 1209 N N . PRO A 1 160 ? -24.109 32.219 2.623 1 81.56 160 PRO A N 1
ATOM 1210 C CA . PRO A 1 160 ? -25.547 32.375 2.447 1 81.56 160 PRO A CA 1
ATOM 1211 C C . PRO A 1 160 ? -26.359 31.188 2.912 1 81.56 160 PRO A C 1
ATOM 1213 O O . PRO A 1 160 ? -27.516 31.328 3.316 1 81.56 160 PRO A O 1
ATOM 1216 N N . ASN A 1 161 ? -25.812 30.047 2.84 1 88.25 161 ASN A N 1
ATOM 1217 C CA . ASN A 1 161 ? -26.469 28.844 3.34 1 88.25 161 ASN A CA 1
ATOM 1218 C C . ASN A 1 161 ? -26.25 28.672 4.84 1 88.25 161 ASN A C 1
ATOM 1220 O O . ASN A 1 161 ? -25.109 28.547 5.301 1 88.25 161 ASN A O 1
ATOM 1224 N N . PRO A 1 162 ? -27.328 28.625 5.586 1 84.62 162 PRO A N 1
ATOM 1225 C CA . PRO A 1 162 ? -27.203 28.516 7.043 1 84.62 162 PRO A CA 1
ATOM 1226 C C . PRO A 1 162 ? -26.406 27.297 7.488 1 84.62 162 PRO A C 1
ATOM 1228 O O . PRO A 1 162 ? -25.719 27.344 8.508 1 84.62 162 PRO A O 1
ATOM 1231 N N . GLU A 1 163 ? -26.531 26.25 6.734 1 88.44 163 GLU A N 1
ATOM 1232 C CA . GLU A 1 163 ? -25.781 25.047 7.086 1 88.44 163 GLU A CA 1
ATOM 1233 C C . GLU A 1 163 ? -24.281 25.281 6.945 1 88.44 163 GLU A C 1
ATOM 1235 O O . GLU A 1 163 ? -23.484 24.75 7.73 1 88.44 163 GLU A O 1
ATOM 1240 N N . ASP A 1 164 ? -23.953 26.031 5.988 1 92.19 164 ASP A N 1
ATOM 1241 C CA . ASP A 1 164 ? -22.547 26.375 5.805 1 92.19 164 ASP A CA 1
ATOM 1242 C C . ASP A 1 164 ? -22.031 27.203 6.98 1 92.19 164 ASP A C 1
ATOM 1244 O O . ASP A 1 164 ? -20.922 26.953 7.477 1 92.19 164 ASP A O 1
ATOM 1248 N N . LEU A 1 165 ? -22.828 28.141 7.371 1 87.5 165 LEU A N 1
ATOM 1249 C CA . LEU A 1 165 ? -22.422 29 8.484 1 87.5 165 LEU A CA 1
ATOM 1250 C C . LEU A 1 165 ? -22.312 28.188 9.773 1 87.5 165 LEU A C 1
ATOM 1252 O O . LEU A 1 165 ? -21.406 28.422 10.578 1 87.5 165 LEU A O 1
ATOM 1256 N N . ARG A 1 166 ? -23.219 27.266 9.945 1 86.25 166 ARG A N 1
ATOM 1257 C CA . ARG A 1 166 ? -23.172 26.391 11.117 1 86.25 166 ARG A CA 1
ATOM 1258 C C . ARG A 1 166 ? -21.875 25.578 11.148 1 86.25 166 ARG A C 1
ATOM 1260 O O . ARG A 1 166 ? -21.219 25.5 12.188 1 86.25 166 ARG A O 1
ATOM 1267 N N . CYS A 1 167 ? -21.562 24.969 10.008 1 92.5 167 CYS A N 1
ATOM 1268 C CA . CYS A 1 167 ? -20.344 24.156 9.914 1 92.5 167 CYS A CA 1
ATOM 1269 C C . CYS A 1 167 ? -19.109 25.016 10.109 1 92.5 167 CYS A C 1
ATOM 1271 O O . CYS A 1 167 ? -18.156 24.594 10.773 1 92.5 167 CYS A O 1
ATOM 1273 N N . PHE A 1 168 ? -19.125 26.172 9.562 1 91.75 168 PHE A N 1
ATOM 1274 C CA . PHE A 1 168 ? -17.984 27.062 9.703 1 91.75 168 PHE A CA 1
ATOM 12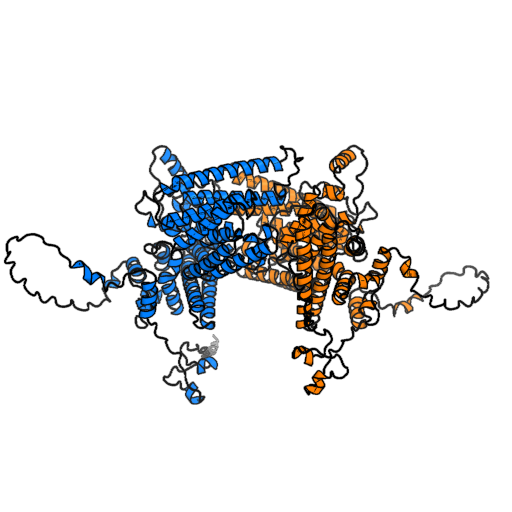75 C C . PHE A 1 168 ? -17.812 27.5 11.156 1 91.75 168 PHE A C 1
ATOM 1277 O O . PHE A 1 168 ? -16.688 27.484 11.68 1 91.75 168 PHE A O 1
ATOM 1284 N N . HIS A 1 169 ? -18.844 27.859 11.742 1 84.5 169 HIS A N 1
ATOM 1285 C CA . HIS A 1 169 ? -18.812 28.25 13.148 1 84.5 169 HIS A CA 1
ATOM 1286 C C . HIS A 1 169 ? -18.25 27.125 14.016 1 84.5 169 HIS A C 1
ATOM 1288 O O . HIS A 1 169 ? -17.391 27.375 14.875 1 84.5 169 HIS A O 1
ATOM 1294 N N . HIS A 1 170 ? -18.781 25.984 13.766 1 88.31 170 HIS A N 1
ATOM 1295 C CA . HIS A 1 170 ? -18.312 24.844 14.539 1 88.31 170 HIS A CA 1
ATOM 1296 C C . HIS A 1 170 ? -16.828 24.578 14.289 1 88.31 170 HIS A C 1
ATOM 1298 O O . HIS A 1 170 ? -16.094 24.234 15.211 1 88.31 170 HIS A O 1
ATOM 1304 N N . CYS A 1 171 ? -16.438 24.688 13.102 1 92.5 171 CYS A N 1
ATOM 1305 C CA . CYS A 1 171 ? -15.039 24.469 12.727 1 92.5 171 CYS A CA 1
ATOM 1306 C C . CYS A 1 171 ? -14.109 25.391 13.508 1 92.5 171 CYS A C 1
ATOM 1308 O O . CYS A 1 171 ? -13.156 24.938 14.141 1 92.5 171 CYS A O 1
ATOM 1310 N N . LEU A 1 172 ? -14.375 26.672 13.562 1 86.56 172 LEU A N 1
ATOM 1311 C CA . LEU A 1 172 ? -13.492 27.672 14.156 1 86.56 172 LEU A CA 1
ATOM 1312 C C . LEU A 1 172 ? -13.531 27.594 15.68 1 86.56 172 LEU A C 1
ATOM 1314 O O . LEU A 1 172 ? -12.516 27.828 16.344 1 86.56 172 LEU A O 1
ATOM 1318 N N . THR A 1 173 ? -14.68 27.188 16.094 1 80.38 173 THR A N 1
ATOM 1319 C CA . THR A 1 173 ? -14.867 27.234 17.547 1 80.38 173 THR A CA 1
ATOM 1320 C C . THR A 1 173 ? -14.344 25.953 18.188 1 80.38 173 THR A C 1
ATOM 1322 O O . THR A 1 173 ? -13.797 26 19.297 1 80.38 173 THR A O 1
ATOM 1325 N N . TYR A 1 174 ? -14.555 24.859 17.469 1 84.88 174 TYR A N 1
ATOM 1326 C CA . TYR A 1 174 ? -14.305 23.594 18.172 1 84.88 174 TYR A CA 1
ATOM 1327 C C . TYR A 1 174 ? -13.352 22.719 17.375 1 84.88 174 TYR A C 1
ATOM 1329 O O . TYR A 1 174 ? -12.328 22.266 17.906 1 84.88 174 TYR A O 1
ATOM 1337 N N . SER A 1 175 ? -13.609 22.516 16.125 1 92 175 SER A N 1
ATOM 1338 C CA . SER A 1 175 ? -12.938 21.469 15.367 1 92 175 SER A CA 1
ATOM 1339 C C . SER A 1 175 ? -11.445 21.734 15.258 1 92 175 SER A C 1
ATOM 1341 O O . SER A 1 175 ? -10.633 20.812 15.383 1 92 175 SER A O 1
ATOM 1343 N N . LEU A 1 176 ? -11.109 22.969 14.992 1 90.12 176 LEU A N 1
ATOM 1344 C CA . LEU A 1 176 ? -9.711 23.297 14.75 1 90.12 176 LEU A CA 1
ATOM 1345 C C . LEU A 1 176 ? -8.898 23.156 16.031 1 90.12 176 LEU A C 1
ATOM 1347 O O . LEU A 1 176 ? -7.668 23.109 15.992 1 90.12 176 LEU A O 1
ATOM 1351 N N . SER A 1 177 ? -9.539 23.109 17.188 1 85.81 177 SER A N 1
ATOM 1352 C CA . SER A 1 177 ? -8.859 22.906 18.453 1 85.81 177 SER A CA 1
ATOM 1353 C C . SER A 1 177 ? -8.312 21.484 18.562 1 85.81 177 SER A C 1
ATOM 1355 O O . SER A 1 177 ? -7.406 21.219 19.359 1 85.81 177 SER A O 1
ATOM 1357 N N . LEU A 1 178 ? -8.852 20.609 17.734 1 89.38 178 LEU A N 1
ATOM 1358 C CA . LEU A 1 178 ? -8.398 19.219 17.719 1 89.38 178 LEU A CA 1
ATOM 1359 C C . LEU A 1 178 ? -7.086 19.078 16.953 1 89.38 178 LEU A C 1
ATOM 1361 O O . LEU A 1 178 ? -6.473 18 16.969 1 89.38 178 LEU A O 1
ATOM 1365 N N . MET A 1 179 ? -6.625 20.156 16.406 1 88.94 179 MET A N 1
ATOM 1366 C CA . MET A 1 179 ? -5.465 20.062 15.531 1 88.94 179 MET A CA 1
ATOM 1367 C C . MET A 1 179 ? -4.246 20.719 16.172 1 88.94 179 MET A C 1
ATOM 1369 O O . MET A 1 179 ? -3.16 20.719 15.586 1 88.94 179 MET A O 1
ATOM 1373 N N . VAL A 1 180 ? -4.48 21.281 17.328 1 87.75 180 VAL A N 1
ATOM 1374 C CA . VAL A 1 180 ? -3.391 21.969 18.016 1 87.75 180 VAL A CA 1
ATOM 1375 C C . VAL A 1 180 ? -3.391 21.609 19.5 1 87.75 180 VAL A C 1
ATOM 1377 O O . VAL A 1 180 ? -4.426 21.234 20.047 1 87.75 180 VAL A O 1
ATOM 1380 N N . ILE A 1 181 ? -2.297 21.703 20.141 1 86.5 181 ILE A N 1
ATOM 1381 C CA . ILE A 1 181 ? -2.195 21.438 21.562 1 86.5 181 ILE A CA 1
ATOM 1382 C C . ILE A 1 181 ? -2.471 22.719 22.344 1 86.5 181 ILE A C 1
ATOM 1384 O O . ILE A 1 181 ? -3.084 22.688 23.406 1 86.5 181 ILE A O 1
ATOM 1388 N N . ASP A 1 182 ? -1.973 23.797 21.766 1 78.25 182 ASP A N 1
ATOM 1389 C CA . ASP A 1 182 ? -2.256 25.094 22.359 1 78.25 182 ASP A CA 1
ATOM 1390 C C . ASP A 1 182 ? -3.441 25.766 21.656 1 78.25 182 ASP A C 1
ATOM 1392 O O . ASP A 1 182 ? -3.334 26.203 20.516 1 78.25 182 ASP A O 1
ATOM 1396 N N . GLU A 1 183 ? -4.48 26.031 22.375 1 74.69 183 GLU A N 1
ATOM 1397 C CA . GLU A 1 183 ? -5.715 26.531 21.766 1 74.69 183 GLU A CA 1
ATOM 1398 C C . GLU A 1 183 ? -5.73 28.062 21.734 1 74.69 183 GLU A C 1
ATOM 1400 O O . GLU A 1 183 ? -6.496 28.656 20.969 1 74.69 183 GLU A O 1
ATOM 1405 N N . GLU A 1 184 ? -4.895 28.609 22.562 1 72.62 184 GLU A N 1
ATOM 1406 C CA . GLU A 1 184 ? -4.922 30.062 22.656 1 72.62 184 GLU A CA 1
ATOM 1407 C C . GLU A 1 184 ? -4.445 30.703 21.359 1 72.62 184 GLU A C 1
ATOM 1409 O O . GLU A 1 184 ? -4.977 31.734 20.938 1 72.62 184 GLU A O 1
ATOM 1414 N N . HIS A 1 185 ? -3.51 30.109 20.766 1 74.56 185 HIS A N 1
ATOM 1415 C CA . HIS A 1 185 ? -2.994 30.609 19.484 1 74.56 185 HIS A CA 1
ATOM 1416 C C . HIS A 1 185 ? -3.119 29.562 18.391 1 74.56 185 HIS A C 1
ATOM 1418 O O . HIS A 1 185 ? -2.168 28.828 18.109 1 74.56 185 HIS A O 1
ATOM 1424 N N . ASN A 1 186 ? -4.277 29.578 17.781 1 82.94 186 ASN A N 1
ATOM 1425 C CA . ASN A 1 186 ? -4.516 28.609 16.703 1 82.94 186 ASN A CA 1
ATOM 1426 C C . ASN A 1 186 ? -4.215 29.219 15.344 1 82.94 186 ASN A C 1
ATOM 1428 O O . ASN A 1 186 ? -4.941 30.094 14.875 1 82.94 186 ASN A O 1
ATOM 1432 N N . PRO A 1 187 ? -3.186 28.797 14.734 1 85.94 187 PRO A N 1
ATOM 1433 C CA . PRO A 1 187 ? -2.777 29.406 13.461 1 85.94 187 PRO A CA 1
ATOM 1434 C C . PRO A 1 187 ? -3.832 29.234 12.367 1 85.94 187 PRO A C 1
ATOM 1436 O O . PRO A 1 187 ? -3.922 30.078 11.461 1 85.94 187 PRO A O 1
ATOM 1439 N N . TRP A 1 188 ? -4.66 28.219 12.383 1 88.12 188 TRP A N 1
ATOM 1440 C CA . TRP A 1 188 ? -5.719 28.031 11.398 1 88.12 188 TRP A CA 1
ATOM 1441 C C . TRP A 1 188 ? -6.75 29.141 11.484 1 88.12 188 TRP A C 1
ATOM 1443 O O . TRP A 1 188 ? -7.301 29.578 10.461 1 88.12 188 TRP A O 1
ATOM 1453 N N . VAL A 1 189 ? -6.891 29.625 12.648 1 85 189 VAL A N 1
ATOM 1454 C CA . VAL A 1 189 ? -7.871 30.672 12.875 1 85 189 VAL A CA 1
ATOM 1455 C C . VAL A 1 189 ? -7.238 32.031 12.617 1 85 189 VAL A C 1
ATOM 1457 O O . VAL A 1 189 ? -7.824 32.875 11.938 1 85 189 VAL A O 1
ATOM 1460 N N . GLU A 1 190 ? -6.008 32.188 13.055 1 81.44 190 GLU A N 1
ATOM 1461 C CA . GLU A 1 190 ? -5.387 33.5 13.07 1 81.44 190 GLU A CA 1
ATOM 1462 C C . GLU A 1 190 ? -4.797 33.844 11.703 1 81.44 190 GLU A C 1
ATOM 1464 O O . GLU A 1 190 ? -4.824 35 11.289 1 81.44 190 GLU A O 1
ATOM 1469 N N . HIS A 1 191 ? -4.262 32.812 11.047 1 85.44 191 HIS A N 1
ATOM 1470 C CA . HIS A 1 191 ? -3.492 33.125 9.852 1 85.44 191 HIS A CA 1
ATOM 1471 C C . HIS A 1 191 ? -4.148 32.531 8.602 1 85.44 191 HIS A C 1
ATOM 1473 O O . HIS A 1 191 ? -4.02 33.094 7.508 1 85.44 191 HIS A O 1
ATOM 1479 N N . ILE A 1 192 ? -4.891 31.469 8.711 1 90.88 192 ILE A N 1
ATOM 1480 C CA . ILE A 1 192 ? -5.301 30.734 7.516 1 90.88 192 ILE A CA 1
ATOM 1481 C C . ILE A 1 192 ? -6.738 31.109 7.16 1 90.88 192 ILE A C 1
ATOM 1483 O O . ILE A 1 192 ? -7.039 31.406 6 1 90.88 192 ILE A O 1
ATOM 1487 N N . ALA A 1 193 ? -7.621 31.156 8.125 1 89 193 ALA A N 1
ATOM 1488 C CA . ALA A 1 193 ? -9.023 31.484 7.879 1 89 193 ALA A CA 1
ATOM 1489 C C . ALA A 1 193 ? -9.164 32.844 7.191 1 89 193 ALA A C 1
ATOM 1491 O O . ALA A 1 193 ? -10 33 6.297 1 89 193 ALA A O 1
ATOM 1492 N N . PRO A 1 194 ? -8.352 33.812 7.535 1 87.25 194 PRO A N 1
ATOM 1493 C CA . PRO A 1 194 ? -8.477 35.125 6.895 1 87.25 194 PRO A CA 1
ATOM 1494 C C . PRO A 1 194 ? -8.219 35.094 5.391 1 87.25 194 PRO A C 1
ATOM 1496 O O . PRO A 1 194 ? -8.68 35.969 4.652 1 87.25 194 PRO A O 1
ATOM 1499 N N . MET A 1 195 ? -7.523 34.094 4.93 1 89.56 195 MET A N 1
ATOM 1500 C CA . MET A 1 195 ? -7.184 34 3.51 1 89.56 195 MET A CA 1
ATOM 1501 C C . MET A 1 195 ? -8.438 33.938 2.652 1 89.56 195 MET A C 1
ATOM 1503 O O . MET A 1 195 ? -8.461 34.438 1.53 1 89.56 195 MET A O 1
ATOM 1507 N N . PHE A 1 196 ? -9.492 33.281 3.146 1 88.12 196 PHE A N 1
ATOM 1508 C CA . PHE A 1 196 ? -10.695 33.188 2.33 1 88.12 196 PHE A CA 1
ATOM 1509 C C . PHE A 1 196 ? -11.766 34.156 2.848 1 88.12 196 PHE A C 1
ATOM 1511 O O . PHE A 1 196 ? -12.695 34.5 2.117 1 88.12 196 PHE A O 1
ATOM 1518 N N . LEU A 1 197 ? -11.672 34.594 4.105 1 84.94 197 LEU A N 1
ATOM 1519 C CA . LEU A 1 197 ? -12.625 35.562 4.637 1 84.94 197 LEU A CA 1
ATOM 1520 C C . LEU A 1 197 ? -12.367 36.938 4.055 1 84.94 197 LEU A C 1
ATOM 1522 O O . LEU A 1 197 ? -13.305 37.719 3.824 1 84.94 197 LEU A O 1
ATOM 1526 N N . PHE A 1 198 ? -11.07 37.219 3.807 1 83.81 198 PHE A N 1
ATOM 1527 C CA . PHE A 1 198 ? -10.641 38.469 3.213 1 83.81 198 PHE A CA 1
ATOM 1528 C C . PHE A 1 198 ? -9.727 38.219 2.018 1 83.81 198 PHE A C 1
ATOM 1530 O O . PHE A 1 198 ? -8.555 38.594 2.039 1 83.81 198 PHE A O 1
ATOM 1537 N N . PRO A 1 199 ? -10.312 37.719 0.98 1 84.75 199 PRO A N 1
ATOM 1538 C CA . PRO A 1 199 ? -9.484 37.281 -0.147 1 84.75 199 PRO A CA 1
ATOM 1539 C C . PRO A 1 199 ? -8.883 38.469 -0.917 1 84.75 199 PRO A C 1
ATOM 1541 O O . PRO A 1 199 ? -9.539 39.5 -1.071 1 84.75 199 PRO A O 1
ATOM 1544 N N . SER A 1 200 ? -7.68 38.312 -1.338 1 84 200 SER A N 1
ATOM 1545 C CA . SER A 1 200 ? -7.016 39.312 -2.166 1 84 200 SER A CA 1
ATOM 1546 C C . SER A 1 200 ? -7.488 39.25 -3.613 1 84 200 SER A C 1
ATOM 1548 O O . SER A 1 200 ? -7.32 40.188 -4.375 1 84 200 SER A O 1
ATOM 1550 N N . GLY A 1 201 ? -8.023 38.188 -4.02 1 86.44 201 GLY A N 1
ATOM 1551 C CA . GLY A 1 201 ? -8.516 38.031 -5.379 1 86.44 201 GLY A CA 1
ATOM 1552 C C . GLY A 1 201 ? -7.52 37.344 -6.297 1 86.44 201 GLY A C 1
ATOM 1553 O O . GLY A 1 201 ? -7.855 36.969 -7.426 1 86.44 201 GLY A O 1
ATOM 1554 N N . ASP A 1 202 ? -6.344 36.969 -5.914 1 91.06 202 ASP A N 1
ATOM 1555 C CA . ASP A 1 202 ? -5.277 36.469 -6.762 1 91.06 202 ASP A CA 1
ATOM 1556 C C . ASP A 1 202 ? -5.477 34.969 -7.043 1 91.06 202 ASP A C 1
ATOM 1558 O O . ASP A 1 202 ? -5.004 34.469 -8.055 1 91.06 202 ASP A O 1
ATOM 1562 N N . ALA A 1 203 ? -6.086 34.281 -6.133 1 96.31 203 ALA A N 1
ATOM 1563 C CA . ALA A 1 203 ? -6.273 32.844 -6.25 1 96.31 203 ALA A CA 1
ATOM 1564 C C . ALA A 1 203 ? -7.688 32.438 -5.852 1 96.31 203 ALA A C 1
ATOM 1566 O O . ALA A 1 203 ? -7.883 31.719 -4.859 1 96.31 203 ALA A O 1
ATOM 1567 N N . PRO A 1 204 ? -8.617 32.781 -6.695 1 96.88 204 PRO A N 1
ATOM 1568 C CA . PRO A 1 204 ? -10.016 32.594 -6.312 1 96.88 204 PRO A CA 1
ATOM 1569 C C . PRO A 1 204 ? -10.391 31.125 -6.152 1 96.88 204 PRO A C 1
ATOM 1571 O O . PRO A 1 204 ? -11.203 30.781 -5.285 1 96.88 204 PRO A O 1
ATOM 1574 N N . LEU A 1 205 ? -9.883 30.203 -6.98 1 97.88 205 LEU A N 1
ATOM 1575 C CA . LEU A 1 205 ? -10.195 28.781 -6.863 1 97.88 205 LEU A CA 1
ATOM 1576 C C . LEU A 1 205 ? -9.672 28.203 -5.547 1 97.88 205 LEU A C 1
ATOM 1578 O O . LEU A 1 205 ? -10.391 27.5 -4.84 1 97.88 205 LEU A O 1
ATOM 1582 N N . SER A 1 206 ? -8.445 28.594 -5.184 1 98.25 206 SER A N 1
ATOM 1583 C CA . SER A 1 206 ? -7.797 28.078 -3.979 1 98.25 206 SER A CA 1
ATOM 1584 C C . SER A 1 206 ? -8.477 28.609 -2.721 1 98.25 206 SER A C 1
ATOM 1586 O O . SER A 1 206 ? -8.648 27.875 -1.744 1 98.25 206 SER A O 1
ATOM 1588 N N . THR A 1 207 ? -8.844 29.922 -2.762 1 97.06 207 THR A N 1
ATOM 1589 C CA . THR A 1 207 ? -9.516 30.5 -1.608 1 97.06 207 THR A CA 1
ATOM 1590 C C . THR A 1 207 ? -10.883 29.875 -1.398 1 97.06 207 THR A C 1
ATOM 1592 O O . THR A 1 207 ? -11.297 29.625 -0.261 1 97.06 207 THR A O 1
ATOM 1595 N N . SER A 1 208 ? -11.539 29.594 -2.471 1 97.12 208 SER A N 1
ATOM 1596 C CA . SER A 1 208 ? -12.812 28.891 -2.371 1 97.12 208 SER A CA 1
ATOM 1597 C C . SER A 1 208 ? -12.625 27.469 -1.854 1 97.12 208 SER A C 1
ATOM 1599 O O . SER A 1 208 ? -13.414 26.984 -1.045 1 97.12 208 SER A O 1
ATOM 1601 N N . ALA A 1 209 ? -11.609 26.766 -2.381 1 98.62 209 ALA A N 1
ATOM 1602 C CA . ALA A 1 209 ? -11.305 25.422 -1.905 1 98.62 209 ALA A CA 1
ATOM 1603 C C . ALA A 1 209 ? -11.031 25.422 -0.403 1 98.62 209 ALA A C 1
ATOM 1605 O O . ALA A 1 209 ? -11.461 24.516 0.309 1 98.62 209 ALA A O 1
ATOM 1606 N N . LEU A 1 210 ? -10.32 26.438 0.052 1 98.19 210 LEU A N 1
ATOM 1607 C CA . LEU A 1 210 ? -10.008 26.562 1.471 1 98.19 210 LEU A CA 1
ATOM 1608 C C . LEU A 1 210 ? -11.281 26.703 2.297 1 98.19 210 LEU A C 1
ATOM 1610 O O . LEU A 1 210 ? -11.406 26.094 3.357 1 98.19 210 LEU A O 1
ATOM 1614 N N . LYS A 1 211 ? -12.172 27.531 1.816 1 96.44 211 LYS A N 1
ATOM 1615 C CA . LYS A 1 211 ? -13.461 27.703 2.473 1 96.44 211 LYS A CA 1
ATOM 1616 C C . LYS A 1 211 ? -14.18 26.359 2.625 1 96.44 211 LYS A C 1
ATOM 1618 O O . LYS A 1 211 ? -14.586 25.984 3.727 1 96.44 211 LYS A O 1
ATOM 1623 N N . PHE A 1 212 ? -14.273 25.578 1.549 1 98.12 212 PHE A N 1
ATOM 1624 C CA . PHE A 1 212 ? -15 24.312 1.574 1 98.12 212 PHE A CA 1
ATOM 1625 C C . PHE A 1 212 ? -14.25 23.281 2.408 1 98.12 212 PHE A C 1
ATOM 1627 O O . PHE A 1 212 ? -14.875 22.422 3.041 1 98.12 212 PHE A O 1
ATOM 1634 N N . ALA A 1 213 ? -12.945 23.328 2.428 1 98.56 213 ALA A N 1
ATOM 1635 C CA . ALA A 1 213 ? -12.18 22.438 3.285 1 98.56 213 ALA A CA 1
ATOM 1636 C C . ALA A 1 213 ? -12.508 22.672 4.758 1 98.56 213 ALA A C 1
ATOM 1638 O O . ALA A 1 213 ? -12.641 21.719 5.527 1 98.56 213 ALA A O 1
ATOM 1639 N N . MET A 1 214 ? -12.633 23.953 5.164 1 97 214 MET A N 1
ATOM 1640 C CA . MET A 1 214 ? -12.977 24.281 6.543 1 97 214 MET A CA 1
ATOM 1641 C C . MET A 1 214 ? -14.398 23.812 6.875 1 97 214 MET A C 1
ATOM 1643 O O . MET A 1 214 ? -14.648 23.328 7.977 1 97 214 MET A O 1
ATOM 1647 N N . LEU A 1 215 ? -15.281 24 5.91 1 97.44 215 LEU A N 1
ATOM 1648 C CA . LEU A 1 215 ? -16.641 23.5 6.105 1 97.44 215 LEU A CA 1
ATOM 1649 C C . LEU A 1 215 ? -16.656 22 6.297 1 97.44 215 LEU A C 1
ATOM 1651 O O . LEU A 1 215 ? -17.406 21.484 7.133 1 97.44 215 LEU A O 1
ATOM 1655 N N . ALA A 1 216 ? -15.82 21.297 5.52 1 98.62 216 ALA A N 1
ATOM 1656 C CA . ALA A 1 216 ? -15.742 19.844 5.621 1 98.62 216 ALA A CA 1
ATOM 1657 C C . ALA A 1 216 ? -15.297 19.406 7.012 1 98.62 216 ALA A C 1
ATOM 1659 O O . ALA A 1 216 ? -15.875 18.484 7.602 1 98.62 216 ALA A O 1
ATOM 1660 N N . ILE A 1 217 ? -14.312 20.062 7.57 1 98.06 217 ILE A N 1
ATOM 1661 C CA . ILE A 1 217 ? -13.797 19.734 8.898 1 98.06 217 ILE A CA 1
ATOM 1662 C C . ILE A 1 217 ? -14.891 19.969 9.938 1 98.06 217 ILE A C 1
ATOM 1664 O O . ILE A 1 217 ? -15.109 19.125 10.812 1 98.06 217 ILE A O 1
ATOM 1668 N N . GLY A 1 218 ? -15.547 21.125 9.82 1 96.38 218 GLY A N 1
ATOM 1669 C CA . GLY A 1 218 ? -16.641 21.406 10.742 1 96.38 218 GLY A CA 1
ATOM 1670 C C . GLY A 1 218 ? -17.734 20.359 10.703 1 96.38 218 GLY A C 1
ATOM 1671 O O . GLY A 1 218 ? -18.188 19.891 11.742 1 96.38 218 GLY A O 1
ATOM 1672 N N . ALA A 1 219 ? -18.125 19.984 9.508 1 97.81 219 ALA A N 1
ATOM 1673 C CA . ALA A 1 219 ? -19.188 19 9.328 1 97.81 219 ALA A CA 1
ATOM 1674 C C . ALA A 1 219 ? -18.75 17.625 9.844 1 97.81 219 ALA A C 1
ATOM 1676 O O . ALA A 1 219 ? -19.547 16.891 10.43 1 97.81 219 ALA A O 1
ATOM 1677 N N . THR A 1 220 ? -17.516 17.234 9.594 1 98.06 220 THR A N 1
ATOM 1678 C CA . THR A 1 220 ? -17 15.953 10.055 1 98.06 220 THR A CA 1
ATOM 1679 C C . THR A 1 220 ? -17.047 15.859 11.578 1 98.06 220 THR A C 1
ATOM 1681 O O . THR A 1 220 ? -17.531 14.867 12.133 1 98.06 220 THR A O 1
ATOM 1684 N N . HIS A 1 221 ? -16.547 16.859 12.242 1 96.06 221 HIS A N 1
ATOM 1685 C CA . HIS A 1 221 ? -16.531 16.875 13.703 1 96.06 221 HIS A CA 1
ATOM 1686 C C . HIS A 1 221 ? -17.953 16.891 14.266 1 96.06 221 HIS A C 1
ATOM 1688 O O . HIS A 1 221 ? -18.25 16.172 15.219 1 96.06 221 HIS A O 1
ATOM 1694 N N . LEU A 1 222 ? -18.812 17.719 13.656 1 92.88 222 LEU A N 1
ATOM 1695 C CA . LEU A 1 222 ? -20.219 17.75 14.07 1 92.88 222 LEU A CA 1
ATOM 1696 C C . LEU A 1 222 ? -20.859 16.375 13.93 1 92.88 222 LEU A C 1
ATOM 1698 O O . LEU A 1 222 ? -21.578 15.93 14.82 1 92.88 222 LEU A O 1
ATOM 1702 N N . ALA A 1 223 ? -20.609 15.734 12.812 1 95.25 223 ALA A N 1
ATOM 1703 C CA . ALA A 1 223 ? -21.172 14.414 12.57 1 95.25 223 ALA A CA 1
ATOM 1704 C C . ALA A 1 223 ? -20.703 13.414 13.625 1 95.25 223 ALA A C 1
ATOM 1706 O O . ALA A 1 223 ? -21.484 12.57 14.078 1 95.25 223 ALA A O 1
ATOM 1707 N N . TYR A 1 224 ? -19.516 13.477 13.984 1 94.62 224 TYR A N 1
ATOM 1708 C CA . TYR A 1 224 ? -18.969 12.586 14.992 1 94.62 224 TYR A CA 1
ATOM 1709 C C . TYR A 1 224 ? -19.641 12.789 16.344 1 94.62 224 TYR A C 1
ATOM 1711 O O . TYR A 1 224 ? -20.031 11.828 17 1 94.62 224 TYR A O 1
ATOM 1719 N N . LEU A 1 225 ? -19.75 14.102 16.688 1 90.62 225 LEU A N 1
ATOM 1720 C CA . LEU A 1 225 ? -20.391 14.43 17.953 1 90.62 225 LEU A CA 1
ATOM 1721 C C . LEU A 1 225 ? -21.844 13.984 17.938 1 90.62 225 LEU A C 1
ATOM 1723 O O . LEU A 1 225 ? -22.359 13.484 18.953 1 90.62 225 LEU A O 1
ATOM 1727 N N . GLU A 1 226 ? -22.484 14.141 16.812 1 89.38 226 GLU A N 1
ATOM 1728 C CA . GLU A 1 226 ? -23.859 13.703 16.688 1 89.38 226 GLU A CA 1
ATOM 1729 C C . GLU A 1 226 ? -23.969 12.18 16.797 1 89.38 226 GLU A C 1
ATOM 1731 O O . GLU A 1 226 ? -24.922 11.672 17.391 1 89.38 226 GLU A O 1
ATOM 1736 N N . ALA A 1 227 ? -23.062 11.492 16.25 1 88.81 227 ALA A N 1
ATOM 1737 C CA . ALA A 1 227 ? -23.062 10.031 16.281 1 88.81 227 ALA A CA 1
ATOM 1738 C C . ALA A 1 227 ? -22.797 9.508 17.688 1 88.81 227 ALA A C 1
ATOM 1740 O O . ALA A 1 227 ? -23.344 8.477 18.094 1 88.81 227 ALA A O 1
ATOM 1741 N N . THR A 1 228 ? -21.984 10.164 18.406 1 85.31 228 THR A N 1
ATOM 1742 C CA . THR A 1 228 ? -21.594 9.688 19.734 1 85.31 228 THR A CA 1
ATOM 1743 C C . THR A 1 228 ? -22.578 10.148 20.797 1 85.31 228 THR A C 1
ATOM 1745 O O . THR A 1 228 ? -22.703 9.531 21.859 1 85.31 228 THR A O 1
ATOM 1748 N N . SER A 1 229 ? -23.156 11.352 20.641 1 75.62 229 SER A N 1
ATOM 1749 C CA . SER A 1 229 ? -24.125 11.859 21.609 1 75.62 229 SER A CA 1
ATOM 1750 C C . SER A 1 229 ? -25.5 11.227 21.391 1 75.62 229 SER A C 1
ATOM 1752 O O . SER A 1 229 ? -26.484 11.633 22.031 1 75.62 229 SER A O 1
ATOM 1754 N N . ARG A 1 230 ? -25.562 10.188 20.766 1 62 230 ARG A N 1
ATOM 1755 C CA . ARG A 1 230 ? -26.766 9.391 20.562 1 62 230 ARG A CA 1
ATOM 1756 C C . ARG A 1 230 ? -27.906 10.25 20.031 1 62 230 ARG A C 1
ATOM 1758 O O . ARG A 1 230 ? -29.062 10.023 20.375 1 62 230 ARG A O 1
ATOM 1765 N N . VAL A 1 231 ? -27.453 11.359 19.547 1 69.81 231 VAL A N 1
ATOM 1766 C CA . VAL A 1 231 ? -28.5 11.961 18.719 1 69.81 231 VAL A CA 1
ATOM 1767 C C . VAL A 1 231 ? -28.953 10.969 17.656 1 69.81 231 VAL A C 1
ATOM 1769 O O . VAL A 1 231 ? -28.5 9.82 17.641 1 69.81 231 VAL A O 1
ATOM 1772 N N . SER A 1 232 ? -29.703 11.383 16.609 1 79.62 232 SER A N 1
ATOM 1773 C CA . SER A 1 232 ? -30.234 10.461 15.609 1 79.62 232 SER A CA 1
ATOM 1774 C C . SER A 1 232 ? -29.141 10.016 14.641 1 79.62 232 SER A C 1
ATOM 1776 O O . SER A 1 232 ? -28.375 10.836 14.148 1 79.62 232 SER A O 1
ATOM 1778 N N . ALA A 1 233 ? -29.047 8.734 14.617 1 84.38 233 ALA A N 1
ATOM 1779 C CA . ALA A 1 233 ? -28.125 8.133 13.664 1 84.38 233 ALA A CA 1
ATOM 1780 C C . ALA A 1 233 ? -28.344 8.688 12.266 1 84.38 233 ALA A C 1
ATOM 1782 O O . ALA A 1 233 ? -27.375 8.883 11.508 1 84.38 233 ALA A O 1
ATOM 1783 N N . ALA A 1 234 ? -29.453 9.062 12 1 88.12 234 ALA A N 1
ATOM 1784 C CA . ALA A 1 234 ? -29.781 9.602 10.68 1 88.12 234 ALA A CA 1
ATOM 1785 C C . ALA A 1 234 ? -29.203 10.992 10.492 1 88.12 234 ALA A C 1
ATOM 1787 O O . ALA A 1 234 ? -28.688 11.32 9.422 1 88.12 234 ALA A O 1
ATOM 1788 N N . GLN A 1 235 ? -29.297 11.797 11.523 1 87.88 235 GLN A N 1
ATOM 1789 C CA . GLN A 1 235 ? -28.75 13.148 11.453 1 87.88 235 GLN A CA 1
ATOM 1790 C C . GLN A 1 235 ? -27.234 13.117 11.297 1 87.88 235 GLN A C 1
ATOM 1792 O O . GLN A 1 235 ? -26.656 13.883 10.523 1 87.88 235 GLN A O 1
ATOM 1797 N N . ALA A 1 236 ? -26.594 12.312 12.047 1 91.31 236 ALA A N 1
ATOM 1798 C CA . ALA A 1 236 ? -25.141 12.156 11.961 1 91.31 236 ALA A CA 1
ATOM 1799 C C . ALA A 1 236 ? -24.719 11.766 10.547 1 91.31 236 ALA A C 1
ATOM 1801 O O . ALA A 1 236 ? -23.734 12.297 10.023 1 91.31 236 ALA A O 1
ATOM 1802 N N . GLU A 1 237 ? -25.484 10.891 9.977 1 93.12 237 GLU A N 1
ATOM 1803 C CA . GLU A 1 237 ? -25.156 10.438 8.625 1 93.12 237 GLU A CA 1
ATOM 1804 C C . GLU A 1 237 ? -25.359 11.555 7.605 1 93.12 237 GLU A C 1
ATOM 1806 O O . GLU A 1 237 ? -24.578 11.68 6.656 1 93.12 237 GLU A O 1
ATOM 1811 N N . ASN A 1 238 ? -26.359 12.305 7.793 1 93.38 238 ASN A N 1
ATOM 1812 C CA . ASN A 1 238 ? -26.594 13.438 6.902 1 93.38 238 ASN A CA 1
ATOM 1813 C C . ASN A 1 238 ? -25.469 14.461 6.988 1 93.38 238 ASN A C 1
ATOM 1815 O O . ASN A 1 238 ? -25.016 14.984 5.965 1 93.38 238 ASN A O 1
ATOM 1819 N N . THR A 1 239 ? -25.109 14.766 8.18 1 94.44 239 THR A N 1
ATOM 1820 C CA . THR A 1 239 ? -24.031 15.719 8.383 1 94.44 239 THR A CA 1
ATOM 1821 C C . THR A 1 239 ? -22.734 15.18 7.789 1 94.44 239 THR A C 1
ATOM 1823 O O . THR A 1 239 ? -21.922 15.945 7.246 1 94.44 239 THR A O 1
ATOM 1826 N N . LEU A 1 240 ? -22.531 13.898 7.922 1 95.94 240 LEU A N 1
ATOM 1827 C CA . LEU A 1 240 ? -21.344 13.281 7.344 1 95.94 240 LEU A CA 1
ATOM 1828 C C . LEU A 1 240 ? -21.375 13.367 5.82 1 95.94 240 LEU A C 1
ATOM 1830 O O . LEU A 1 240 ? -20.328 13.555 5.184 1 95.94 240 LEU A O 1
ATOM 1834 N N . GLN A 1 241 ? -22.531 13.211 5.273 1 96.38 241 GLN A N 1
ATOM 1835 C CA . GLN A 1 241 ? -22.688 13.352 3.83 1 96.38 241 GLN A CA 1
ATOM 1836 C C . GLN A 1 241 ? -22.359 14.773 3.381 1 96.38 241 GLN A C 1
ATOM 1838 O O . GLN A 1 241 ? -21.781 14.977 2.311 1 96.38 241 GLN A O 1
ATOM 1843 N N . LEU A 1 242 ? -22.781 15.695 4.219 1 96.38 242 LEU A N 1
ATOM 1844 C CA . LEU A 1 242 ? -22.453 17.078 3.936 1 96.38 242 LEU A CA 1
ATOM 1845 C C . LEU A 1 242 ? -20.938 17.281 3.916 1 96.38 242 LEU A C 1
ATOM 1847 O O . LEU A 1 242 ? -20.406 17.984 3.041 1 96.38 242 LEU A O 1
ATOM 1851 N N . SER A 1 243 ? -20.266 16.703 4.871 1 98.12 243 SER A N 1
ATOM 1852 C CA . SER A 1 243 ? -18.812 16.766 4.902 1 98.12 243 SER A CA 1
ATOM 1853 C C . SER A 1 243 ? -18.203 16.203 3.619 1 98.12 243 SER A C 1
ATOM 1855 O O . SER A 1 243 ? -17.281 16.797 3.045 1 98.12 243 SER A O 1
ATOM 1857 N N . ARG A 1 244 ? -18.703 15.125 3.148 1 97.81 244 ARG A N 1
ATOM 1858 C CA . ARG A 1 244 ? -18.203 14.492 1.934 1 97.81 244 ARG A CA 1
ATOM 1859 C C . ARG A 1 244 ? -18.422 15.383 0.718 1 97.81 244 ARG A C 1
ATOM 1861 O O . ARG A 1 244 ? -17.562 15.445 -0.17 1 97.81 244 ARG A O 1
ATOM 1868 N N . GLN A 1 245 ? -19.516 16.016 0.708 1 97.75 245 GLN A N 1
ATOM 1869 C CA . GLN A 1 245 ? -19.812 16.922 -0.395 1 97.75 245 GLN A CA 1
ATOM 1870 C C . GLN A 1 245 ? -18.875 18.109 -0.397 1 97.75 245 GLN A C 1
ATOM 1872 O O . GLN A 1 245 ? -18.375 18.516 -1.452 1 97.75 245 GLN A O 1
ATOM 1877 N N . TYR A 1 246 ? -18.703 18.719 0.787 1 98.56 246 TYR A N 1
ATOM 1878 C CA . TYR A 1 246 ? -17.766 19.828 0.897 1 98.56 246 TYR A CA 1
ATOM 1879 C C . TYR A 1 246 ? -16.375 19.422 0.448 1 98.56 246 TYR A C 1
ATOM 1881 O O . TYR A 1 246 ? -15.711 20.156 -0.302 1 98.56 246 TYR A O 1
ATOM 1889 N N . ARG A 1 247 ? -15.891 18.266 0.878 1 98.5 247 ARG A N 1
ATOM 1890 C CA . ARG A 1 247 ? -14.586 17.75 0.49 1 98.5 247 ARG A CA 1
ATOM 1891 C C . ARG A 1 247 ? -14.492 17.578 -1.022 1 98.5 247 ARG A C 1
ATOM 1893 O O . ARG A 1 247 ? -13.477 17.922 -1.631 1 98.5 247 ARG A O 1
ATOM 1900 N N . HIS A 1 248 ? -15.531 16.984 -1.542 1 97.31 248 HIS A N 1
ATOM 1901 C CA . HIS A 1 248 ? -15.57 16.766 -2.982 1 97.31 248 HIS A CA 1
ATOM 1902 C C . HIS A 1 248 ? -15.445 18.078 -3.746 1 97.31 248 HIS A C 1
ATOM 1904 O O . HIS A 1 248 ? -14.703 18.156 -4.727 1 97.31 248 HIS A O 1
ATOM 1910 N N . THR A 1 249 ? -16.172 19.062 -3.285 1 98 249 THR A N 1
ATOM 1911 C CA . THR A 1 249 ? -16.125 20.359 -3.924 1 98 249 THR A CA 1
ATOM 1912 C C . THR A 1 249 ? -14.75 21 -3.787 1 98 249 THR A C 1
ATOM 1914 O O . THR A 1 249 ? -14.203 21.531 -4.758 1 98 249 THR A O 1
ATOM 1917 N N . ALA A 1 250 ? -14.227 20.938 -2.57 1 98.56 250 ALA A N 1
ATOM 1918 C CA . ALA A 1 250 ? -12.898 21.5 -2.322 1 98.56 250 ALA A CA 1
ATOM 1919 C C . ALA A 1 250 ? -11.852 20.859 -3.223 1 98.56 250 ALA A C 1
ATOM 1921 O O . ALA A 1 250 ? -11.047 21.562 -3.848 1 98.56 250 ALA A O 1
ATOM 1922 N N . LEU A 1 251 ? -11.859 19.562 -3.334 1 98.12 251 LEU A N 1
ATOM 1923 C CA . LEU A 1 251 ? -10.883 18.828 -4.137 1 98.12 251 LEU A CA 1
ATOM 1924 C C . LEU A 1 251 ? -11.078 19.125 -5.621 1 98.12 251 LEU A C 1
ATOM 1926 O O . LEU A 1 251 ? -10.102 19.219 -6.371 1 98.12 251 LEU A O 1
ATOM 1930 N N . GLY A 1 252 ? -12.336 19.234 -6.023 1 97.62 252 GLY A N 1
ATOM 1931 C CA . GLY A 1 252 ? -12.609 19.609 -7.402 1 97.62 252 GLY A CA 1
ATOM 1932 C C . GLY A 1 252 ? -12.008 20.953 -7.781 1 97.62 252 GLY A C 1
ATOM 1933 O O . GLY A 1 252 ? -11.453 21.109 -8.867 1 97.62 252 GLY A O 1
ATOM 1934 N N . LEU A 1 253 ? -12.133 21.922 -6.891 1 98.44 253 LEU A N 1
ATOM 1935 C CA . LEU A 1 253 ? -11.57 23.25 -7.105 1 98.44 253 LEU A CA 1
ATOM 1936 C C . LEU A 1 253 ? -10.047 23.188 -7.168 1 98.44 253 LEU A C 1
ATOM 1938 O O . LEU A 1 253 ? -9.43 23.844 -8.008 1 98.44 253 LEU A O 1
ATOM 1942 N N . LEU A 1 254 ? -9.43 22.359 -6.332 1 98.44 254 LEU A N 1
ATOM 1943 C CA . LEU A 1 254 ? -7.977 22.219 -6.332 1 98.44 254 LEU A CA 1
ATOM 1944 C C . LEU A 1 254 ? -7.492 21.562 -7.621 1 98.44 254 LEU A C 1
ATOM 1946 O O . LEU A 1 254 ? -6.418 21.891 -8.125 1 98.44 254 LEU A O 1
ATOM 1950 N N . ARG A 1 255 ? -8.266 20.641 -8.141 1 97.31 255 ARG A N 1
ATOM 1951 C CA . ARG A 1 255 ? -7.926 20 -9.406 1 97.31 255 ARG A CA 1
ATOM 1952 C C . ARG A 1 255 ? -7.848 21 -10.539 1 97.31 255 ARG A C 1
ATOM 1954 O O . ARG A 1 255 ? -6.984 20.891 -11.414 1 97.31 255 ARG A O 1
ATOM 1961 N N . GLN A 1 256 ? -8.695 21.922 -10.445 1 96.75 256 GLN A N 1
ATOM 1962 C CA . GLN A 1 256 ? -8.664 23 -11.43 1 96.75 256 GLN A CA 1
ATOM 1963 C C . GLN A 1 256 ? -7.516 23.969 -11.156 1 96.75 256 GLN A C 1
ATOM 1965 O O . GLN A 1 256 ? -6.785 24.344 -12.078 1 96.75 256 GLN A O 1
ATOM 1970 N N . ALA A 1 257 ? -7.344 24.312 -9.945 1 97.81 257 ALA A N 1
ATOM 1971 C CA . ALA A 1 257 ? -6.359 25.297 -9.531 1 97.81 257 ALA A CA 1
ATOM 1972 C C . ALA A 1 257 ? -4.941 24.812 -9.812 1 97.81 257 ALA A C 1
ATOM 1974 O O . ALA A 1 257 ? -4.055 25.625 -10.117 1 97.81 257 ALA A O 1
ATOM 1975 N N . ARG A 1 258 ? -4.664 23.531 -9.711 1 95.56 258 ARG A N 1
ATOM 1976 C CA . ARG A 1 258 ? -3.324 22.953 -9.828 1 95.56 258 ARG A CA 1
ATOM 1977 C C . ARG A 1 258 ? -2.748 23.203 -11.219 1 95.56 258 ARG A C 1
ATOM 1979 O O . ARG A 1 258 ? -1.528 23.203 -11.398 1 95.56 258 ARG A O 1
ATOM 1986 N N . ARG A 1 259 ? -3.58 23.5 -12.148 1 92.44 259 ARG A N 1
ATOM 1987 C CA . ARG A 1 259 ? -3.166 23.688 -13.539 1 92.44 259 ARG A CA 1
ATOM 1988 C C . ARG A 1 259 ? -2.766 25.125 -13.797 1 92.44 259 ARG A C 1
ATOM 1990 O O . ARG A 1 259 ? -2.25 25.453 -14.867 1 92.44 259 ARG A O 1
ATOM 1997 N N . ILE A 1 260 ? -3.059 26 -12.828 1 95.81 260 ILE A N 1
ATOM 1998 C CA . ILE A 1 260 ? -2.76 27.422 -12.945 1 95.81 260 ILE A CA 1
ATOM 1999 C C . ILE A 1 260 ? -1.598 27.781 -12.023 1 95.81 260 ILE A C 1
ATOM 2001 O O . ILE A 1 260 ? -1.747 27.781 -10.797 1 95.81 260 ILE A O 1
ATOM 2005 N N . PRO A 1 261 ? -0.437 28.188 -12.57 1 94.38 261 PRO A N 1
ATOM 2006 C CA . PRO A 1 261 ? 0.763 28.422 -11.766 1 94.38 261 PRO A CA 1
ATOM 2007 C C . PRO A 1 261 ? 0.53 29.438 -10.648 1 94.38 261 PRO A C 1
ATOM 2009 O O . PRO A 1 261 ? 1.021 29.25 -9.531 1 94.38 261 PRO A O 1
ATOM 2012 N N . GLY A 1 262 ? -0.214 30.516 -10.891 1 94.94 262 GLY A N 1
ATOM 2013 C CA . GLY A 1 262 ? -0.509 31.516 -9.875 1 94.94 262 GLY A CA 1
ATOM 2014 C C . GLY A 1 262 ? -1.294 30.953 -8.703 1 94.94 262 GLY A C 1
ATOM 2015 O O . GLY A 1 262 ? -1.103 31.391 -7.562 1 94.94 262 GLY A O 1
ATOM 2016 N N . GLU A 1 263 ? -2.197 30 -8.961 1 96.88 263 GLU A N 1
ATOM 2017 C CA . GLU A 1 263 ? -2.971 29.328 -7.918 1 96.88 263 GLU A CA 1
ATOM 2018 C C . GLU A 1 263 ? -2.111 28.328 -7.148 1 96.88 263 GLU A C 1
ATOM 2020 O O . GLU A 1 263 ? -2.145 28.281 -5.918 1 96.88 263 GLU A O 1
ATOM 2025 N N . LEU A 1 264 ? -1.285 27.594 -7.906 1 96.38 264 LEU A N 1
ATOM 2026 C CA . LEU A 1 264 ? -0.451 26.547 -7.324 1 96.38 264 LEU A CA 1
ATOM 2027 C C . LEU A 1 264 ? 0.588 27.141 -6.379 1 96.38 264 LEU A C 1
ATOM 2029 O O . LEU A 1 264 ? 0.97 26.5 -5.395 1 96.38 264 LEU A O 1
ATOM 2033 N N . SER A 1 265 ? 0.991 28.391 -6.637 1 95.19 265 SER A N 1
ATOM 2034 C CA . SER A 1 265 ? 2.027 29.031 -5.836 1 95.19 265 SER A CA 1
ATOM 2035 C C . SER A 1 265 ? 1.425 29.781 -4.648 1 95.19 265 SER A C 1
ATOM 2037 O O . SER A 1 265 ? 2.152 30.266 -3.781 1 95.19 265 SER A O 1
ATOM 2039 N N . ASN A 1 266 ? 0.136 29.875 -4.586 1 96.62 266 ASN A N 1
ATOM 2040 C CA . ASN A 1 266 ? -0.534 30.656 -3.545 1 96.62 266 ASN A CA 1
ATOM 2041 C C . ASN A 1 266 ? -0.627 29.859 -2.238 1 96.62 266 ASN A C 1
ATOM 2043 O O . ASN A 1 266 ? -0.848 28.656 -2.248 1 96.62 266 ASN A O 1
ATOM 2047 N N . ASP A 1 267 ? -0.51 30.516 -1.117 1 97.12 267 ASP A N 1
ATOM 2048 C CA . ASP A 1 267 ? -0.59 29.891 0.198 1 97.12 267 ASP A CA 1
ATOM 2049 C C . ASP A 1 267 ? -1.971 29.281 0.431 1 97.12 267 ASP A C 1
ATOM 2051 O O . ASP A 1 267 ? -2.1 28.281 1.137 1 97.12 267 ASP A O 1
ATOM 2055 N N . ALA A 1 268 ? -2.982 29.859 -0.172 1 97.94 268 ALA A N 1
ATOM 2056 C CA . ALA A 1 268 ? -4.336 29.328 -0.015 1 97.94 268 ALA A CA 1
ATOM 2057 C C . ALA A 1 268 ? -4.457 27.938 -0.621 1 97.94 268 ALA A C 1
ATOM 2059 O O . ALA A 1 268 ? -5.199 27.094 -0.112 1 97.94 268 ALA A O 1
ATOM 2060 N N . PHE A 1 269 ? -3.74 27.688 -1.729 1 98.56 269 PHE A N 1
ATOM 2061 C CA . PHE A 1 269 ? -3.74 26.359 -2.336 1 98.56 269 PHE A CA 1
ATOM 2062 C C . PHE A 1 269 ? -3.15 25.328 -1.381 1 98.56 269 PHE A C 1
ATOM 2064 O O . PHE A 1 269 ? -3.744 24.266 -1.157 1 98.56 269 PHE A O 1
ATOM 2071 N N . LEU A 1 270 ? -2 25.641 -0.856 1 98.56 270 LEU A N 1
ATOM 2072 C CA . LEU A 1 270 ? -1.33 24.766 0.089 1 98.56 270 LEU A CA 1
ATOM 2073 C C . LEU A 1 270 ? -2.189 24.531 1.329 1 98.56 270 LEU A C 1
ATOM 2075 O O . LEU A 1 270 ? -2.357 23.406 1.778 1 98.56 270 LEU A O 1
ATOM 2079 N N . ALA A 1 271 ? -2.756 25.609 1.847 1 98.44 271 ALA A N 1
ATOM 2080 C CA . ALA A 1 271 ? -3.594 25.547 3.039 1 98.44 271 ALA A CA 1
ATOM 2081 C C . ALA A 1 271 ? -4.812 24.656 2.801 1 98.44 271 ALA A C 1
ATOM 2083 O O . ALA A 1 271 ? -5.156 23.812 3.643 1 98.44 271 ALA A O 1
ATOM 2084 N N . ALA A 1 272 ? -5.477 24.844 1.667 1 98.75 272 ALA A N 1
ATOM 2085 C CA . ALA A 1 272 ? -6.652 24.047 1.335 1 98.75 272 ALA A CA 1
ATOM 2086 C C . ALA A 1 272 ? -6.297 22.562 1.227 1 98.75 272 ALA A C 1
ATOM 2088 O O . ALA A 1 272 ? -7.02 21.703 1.741 1 98.75 272 ALA A O 1
ATOM 2089 N N . SER A 1 273 ? -5.184 22.25 0.56 1 98.75 273 SER A N 1
ATOM 2090 C CA . SER A 1 273 ? -4.738 20.859 0.413 1 98.75 273 SER A CA 1
ATOM 2091 C C . SER A 1 273 ? -4.484 20.219 1.771 1 98.75 273 SER A C 1
ATOM 2093 O O . SER A 1 273 ? -4.926 19.094 2.021 1 98.75 273 SER A O 1
ATOM 2095 N N . LEU A 1 274 ? -3.848 20.906 2.613 1 98.44 274 LEU A N 1
ATOM 2096 C CA . LEU A 1 274 ? -3.51 20.375 3.93 1 98.44 274 LEU A CA 1
ATOM 2097 C C . LEU A 1 274 ? -4.762 20.203 4.785 1 98.44 274 LEU A C 1
ATOM 2099 O O . LEU A 1 274 ? -4.879 19.234 5.527 1 98.44 274 LEU A O 1
ATOM 2103 N N . LEU A 1 275 ? -5.672 21.172 4.688 1 98.31 275 LEU A N 1
ATOM 2104 C CA . LEU A 1 275 ? -6.895 21.078 5.477 1 98.31 275 LEU A CA 1
ATOM 2105 C C . LEU A 1 275 ? -7.746 19.891 5.027 1 98.31 275 LEU A C 1
ATOM 2107 O O . LEU A 1 275 ? -8.422 19.266 5.844 1 98.31 275 LEU A O 1
ATOM 2111 N N . ILE A 1 276 ? -7.727 19.609 3.75 1 98.62 276 ILE A N 1
ATOM 2112 C CA . ILE A 1 276 ? -8.445 18.438 3.273 1 98.62 276 ILE A CA 1
ATOM 2113 C C . ILE A 1 276 ? -7.816 17.172 3.859 1 98.62 276 ILE A C 1
ATOM 2115 O O . ILE A 1 276 ? -8.523 16.234 4.242 1 98.62 276 ILE A O 1
ATOM 2119 N N . VAL A 1 277 ? -6.504 17.109 3.914 1 98.62 277 VAL A N 1
ATOM 2120 C CA . VAL A 1 277 ? -5.832 15.969 4.527 1 98.62 277 VAL A CA 1
ATOM 2121 C C . VAL A 1 277 ? -6.246 15.852 5.992 1 98.62 277 VAL A C 1
ATOM 2123 O O . VAL A 1 277 ? -6.504 14.742 6.484 1 98.62 277 VAL A O 1
ATOM 2126 N N . ASP A 1 278 ? -6.309 17 6.695 1 97.88 278 ASP A N 1
ATOM 2127 C CA . ASP A 1 278 ? -6.777 17 8.078 1 97.88 278 ASP A CA 1
ATOM 2128 C C . ASP A 1 278 ? -8.188 16.422 8.18 1 97.88 278 ASP A C 1
ATOM 2130 O O . ASP A 1 278 ? -8.477 15.625 9.078 1 97.88 278 ASP A O 1
ATOM 2134 N N . ASN A 1 279 ? -9 16.922 7.316 1 98.38 279 ASN A N 1
ATOM 2135 C CA . ASN A 1 279 ? -10.344 16.359 7.293 1 98.38 279 ASN A CA 1
ATOM 2136 C C . ASN A 1 279 ? -10.32 14.859 7.062 1 98.38 279 ASN A C 1
ATOM 2138 O O . ASN A 1 279 ? -11.102 14.125 7.664 1 98.38 279 ASN A O 1
ATOM 2142 N N . ASP A 1 280 ? -9.5 14.422 6.121 1 98.38 280 ASP A N 1
ATOM 2143 C CA . ASP A 1 280 ? -9.414 13 5.816 1 98.38 280 ASP A CA 1
ATOM 2144 C C . ASP A 1 280 ? -8.953 12.203 7.035 1 98.38 280 ASP A C 1
ATOM 2146 O O . ASP A 1 280 ? -9.375 11.055 7.23 1 98.38 280 ASP A O 1
ATOM 2150 N N . ILE A 1 281 ? -8.062 12.734 7.812 1 97.94 281 ILE A N 1
ATOM 2151 C CA . ILE A 1 281 ? -7.652 12.094 9.062 1 97.94 281 ILE A CA 1
ATOM 2152 C C . ILE A 1 281 ? -8.852 11.969 9.992 1 97.94 281 ILE A C 1
ATOM 2154 O O . ILE A 1 281 ? -9.195 10.875 10.438 1 97.94 281 ILE A O 1
ATOM 2158 N N . LEU A 1 282 ? -9.555 13.094 10.242 1 97.56 282 LEU A N 1
ATOM 2159 C CA . LEU A 1 282 ? -10.648 13.133 11.203 1 97.56 282 LEU A CA 1
ATOM 2160 C C . LEU A 1 282 ? -11.805 12.258 10.734 1 97.56 282 LEU A C 1
ATOM 2162 O O . LEU A 1 282 ? -12.469 11.609 11.555 1 97.56 282 LEU A O 1
ATOM 2166 N N . ALA A 1 283 ? -12 12.234 9.453 1 97.56 283 ALA A N 1
ATOM 2167 C CA . ALA A 1 283 ? -13.125 11.492 8.898 1 97.56 283 ALA A CA 1
ATOM 2168 C C . ALA A 1 283 ? -12.75 10.031 8.648 1 97.56 283 ALA A C 1
ATOM 2170 O O . ALA A 1 283 ? -13.609 9.211 8.312 1 97.56 283 ALA A O 1
ATOM 2171 N N . ALA A 1 284 ? -11.453 9.68 8.766 1 96.88 284 ALA A N 1
ATOM 2172 C CA . ALA A 1 284 ? -10.945 8.344 8.445 1 96.88 284 ALA A CA 1
ATOM 2173 C C . ALA A 1 284 ? -11.25 7.977 6.996 1 96.88 284 ALA A C 1
ATOM 2175 O O . ALA A 1 284 ? -11.742 6.879 6.719 1 96.88 284 ALA A O 1
ATOM 2176 N N . THR A 1 285 ? -10.984 8.93 6.16 1 95.62 285 THR A N 1
ATOM 2177 C CA . THR A 1 285 ? -11.172 8.695 4.734 1 95.62 285 THR A CA 1
ATOM 2178 C C . THR A 1 285 ? -9.961 7.988 4.137 1 95.62 285 THR A C 1
ATOM 2180 O O . THR A 1 285 ? -8.82 8.312 4.477 1 95.62 285 THR A O 1
ATOM 2183 N N . VAL A 1 286 ? -10.188 7.133 3.17 1 95.25 286 VAL A N 1
ATOM 2184 C CA . VAL A 1 286 ? -9.102 6.34 2.604 1 95.25 286 VAL A CA 1
ATOM 2185 C C . VAL A 1 286 ? -8.43 7.121 1.478 1 95.25 286 VAL A C 1
ATOM 2187 O O . VAL A 1 286 ? -7.273 6.855 1.138 1 95.25 286 VAL A O 1
ATOM 2190 N N . SER A 1 287 ? -9.109 8.086 0.859 1 95.81 287 SER A N 1
ATOM 2191 C CA . SER A 1 287 ? -8.609 8.781 -0.323 1 95.81 287 SER A CA 1
ATOM 2192 C C . SER A 1 287 ? -7.816 10.023 0.062 1 95.81 287 SER A C 1
ATOM 2194 O O . SER A 1 287 ? -8.031 11.102 -0.5 1 95.81 287 SER A O 1
ATOM 2196 N N . TRP A 1 288 ? -6.859 9.906 0.95 1 97.75 288 TRP A N 1
ATOM 2197 C CA . TRP A 1 288 ? -6.102 11.031 1.49 1 97.75 288 TRP A CA 1
ATOM 2198 C C . TRP A 1 288 ? -4.879 11.328 0.627 1 97.75 288 TRP A C 1
ATOM 2200 O O . TRP A 1 288 ? -4.242 12.375 0.784 1 97.75 288 TRP A O 1
ATOM 2210 N N . ARG A 1 289 ? -4.57 10.562 -0.386 1 96.88 289 ARG A N 1
ATOM 2211 C CA . ARG A 1 289 ? -3.291 10.648 -1.088 1 96.88 289 ARG A CA 1
ATOM 2212 C C . ARG A 1 289 ? -3.285 11.812 -2.074 1 96.88 289 ARG A C 1
ATOM 2214 O O . ARG A 1 289 ? -2.289 12.531 -2.188 1 96.88 289 ARG A O 1
ATOM 2221 N N . GLU A 1 290 ? -4.348 12.031 -2.744 1 97.06 290 GLU A N 1
ATOM 2222 C CA . GLU A 1 290 ? -4.398 13.07 -3.773 1 97.06 290 GLU A CA 1
ATOM 2223 C C . GLU A 1 290 ? -4.188 14.453 -3.172 1 97.06 290 GLU A C 1
ATOM 2225 O O . GLU A 1 290 ? -3.322 15.203 -3.627 1 97.06 290 GLU A O 1
ATOM 2230 N N . PRO A 1 291 ? -4.957 14.797 -2.119 1 98.06 291 PRO A N 1
ATOM 2231 C CA . PRO A 1 291 ? -4.699 16.125 -1.553 1 98.06 291 PRO A CA 1
ATOM 2232 C C . PRO A 1 291 ? -3.285 16.266 -0.994 1 98.06 291 PRO A C 1
ATOM 2234 O O . PRO A 1 291 ? -2.697 17.344 -1.052 1 98.06 291 PRO A O 1
ATOM 2237 N N . LEU A 1 292 ? -2.744 15.227 -0.436 1 97.38 292 LEU A N 1
ATOM 2238 C CA . LEU A 1 292 ? -1.37 15.297 0.046 1 97.38 292 LEU A CA 1
ATOM 2239 C C . LEU A 1 292 ? -0.401 15.539 -1.107 1 97.38 292 LEU A C 1
ATOM 2241 O O . LEU A 1 292 ? 0.556 16.297 -0.97 1 97.38 292 LEU A O 1
ATOM 2245 N N . ARG A 1 293 ? -0.633 14.914 -2.25 1 95.44 293 ARG A N 1
ATOM 2246 C CA . ARG A 1 293 ? 0.196 15.156 -3.428 1 95.44 293 ARG A CA 1
ATOM 2247 C C . ARG A 1 293 ? 0.099 16.609 -3.875 1 95.44 293 ARG A C 1
ATOM 2249 O O . ARG A 1 293 ? 1.079 17.188 -4.352 1 95.44 293 ARG A O 1
ATOM 2256 N N . TYR A 1 294 ? -1.088 17.203 -3.732 1 97.25 294 TYR A N 1
ATOM 2257 C CA . TYR A 1 294 ? -1.261 18.609 -4.109 1 97.25 294 TYR A CA 1
ATOM 2258 C C . TYR A 1 294 ? -0.451 19.516 -3.197 1 97.25 294 TYR A C 1
ATOM 2260 O O . TYR A 1 294 ? 0.166 20.484 -3.664 1 97.25 294 TYR A O 1
ATOM 2268 N N . ALA A 1 295 ? -0.494 19.188 -1.902 1 97.38 295 ALA A N 1
ATOM 2269 C CA . ALA A 1 295 ? 0.334 19.969 -0.98 1 97.38 295 ALA A CA 1
ATOM 2270 C C . ALA A 1 295 ? 1.81 19.875 -1.36 1 97.38 295 ALA A C 1
ATOM 2272 O O . ALA A 1 295 ? 2.5 20.891 -1.439 1 97.38 295 ALA A O 1
ATOM 2273 N N . LYS A 1 296 ? 2.266 18.719 -1.641 1 94.75 296 LYS A N 1
ATOM 2274 C CA . LYS A 1 296 ? 3.664 18.516 -2.002 1 94.75 296 LYS A CA 1
ATOM 2275 C C . LYS A 1 296 ? 3.996 19.188 -3.332 1 94.75 296 LYS A C 1
ATOM 2277 O O . LYS A 1 296 ? 5.086 19.734 -3.5 1 94.75 296 LYS A O 1
ATOM 2282 N N . ALA A 1 297 ? 3.062 19.109 -4.254 1 93.25 297 ALA A N 1
ATOM 2283 C CA . ALA A 1 297 ? 3.256 19.75 -5.555 1 93.25 297 ALA A CA 1
ATOM 2284 C C . ALA A 1 297 ? 3.404 21.25 -5.41 1 93.25 297 ALA A C 1
ATOM 2286 O O . ALA A 1 297 ? 4.207 21.875 -6.109 1 93.25 297 ALA A O 1
ATOM 2287 N N . SER A 1 298 ? 2.58 21.859 -4.539 1 95.69 298 SER A N 1
ATOM 2288 C CA . SER A 1 298 ? 2.67 23.297 -4.285 1 95.69 298 SER A CA 1
ATOM 2289 C C . SER A 1 298 ? 4.047 23.672 -3.746 1 95.69 298 SER A C 1
ATOM 2291 O O . SER A 1 298 ? 4.645 24.656 -4.191 1 95.69 298 SER A O 1
ATOM 2293 N N . ILE A 1 299 ? 4.562 22.891 -2.852 1 94.06 299 ILE A N 1
ATOM 2294 C CA . ILE A 1 299 ? 5.867 23.141 -2.246 1 94.06 299 ILE A CA 1
ATOM 2295 C C . ILE A 1 299 ? 6.965 22.969 -3.295 1 94.06 299 ILE A C 1
ATOM 2297 O O . ILE A 1 299 ? 7.844 23.828 -3.422 1 94.06 299 ILE A O 1
ATOM 2301 N N . ALA A 1 300 ? 6.848 21.938 -4.043 1 89.62 300 ALA A N 1
ATOM 2302 C CA . ALA A 1 300 ? 7.852 21.656 -5.062 1 89.62 300 ALA A CA 1
ATOM 2303 C C . ALA A 1 300 ? 7.871 22.75 -6.137 1 89.62 300 ALA A C 1
ATOM 2305 O O . ALA A 1 300 ? 8.938 23.188 -6.57 1 89.62 300 ALA A O 1
ATOM 2306 N N . HIS A 1 301 ? 6.691 23.156 -6.566 1 89.94 301 HIS A N 1
ATOM 2307 C CA . HIS A 1 301 ? 6.555 24.188 -7.586 1 89.94 301 HIS A CA 1
ATOM 2308 C C . HIS A 1 301 ? 7.234 25.484 -7.156 1 89.94 301 HIS A C 1
ATOM 2310 O O . HIS A 1 301 ? 7.773 26.203 -7.992 1 89.94 301 HIS A O 1
ATOM 2316 N N . ARG A 1 302 ? 7.266 25.719 -5.906 1 91.38 302 ARG A N 1
ATOM 2317 C CA . ARG A 1 302 ? 7.82 26.953 -5.367 1 91.38 302 ARG A CA 1
ATOM 2318 C C . ARG A 1 302 ? 9.297 26.797 -5.016 1 91.38 302 ARG A C 1
ATOM 2320 O O . ARG A 1 302 ? 9.875 27.641 -4.34 1 91.38 302 ARG A O 1
ATOM 2327 N N . GLY A 1 303 ? 9.898 25.656 -5.379 1 86.25 303 GLY A N 1
ATOM 2328 C CA . GLY A 1 303 ? 11.336 25.438 -5.227 1 86.25 303 GLY A CA 1
ATOM 2329 C C . GLY A 1 303 ? 11.695 24.703 -3.953 1 86.25 303 GLY A C 1
ATOM 2330 O O . GLY A 1 303 ? 12.867 24.656 -3.57 1 86.25 303 GLY A O 1
ATOM 2331 N N . GLY A 1 304 ? 10.688 24.156 -3.205 1 88.94 304 GLY A N 1
ATOM 2332 C CA . GLY A 1 304 ? 10.938 23.406 -1.986 1 88.94 304 GLY A CA 1
ATOM 2333 C C . GLY A 1 304 ? 10.578 24.172 -0.727 1 88.94 304 GLY A C 1
ATOM 2334 O O . GLY A 1 304 ? 10.312 25.375 -0.78 1 88.94 304 GLY A O 1
ATOM 2335 N N . ALA A 1 305 ? 10.602 23.5 0.407 1 92.75 305 ALA A N 1
ATOM 2336 C CA . ALA A 1 305 ? 10.188 24.078 1.684 1 92.75 305 ALA A CA 1
ATOM 2337 C C . ALA A 1 305 ? 11.047 25.281 2.051 1 92.75 305 ALA A C 1
ATOM 2339 O O . ALA A 1 305 ? 10.531 26.297 2.508 1 92.75 305 ALA A O 1
ATOM 2340 N N . GLY A 1 306 ? 12.344 25.188 1.842 1 90.25 306 GLY A N 1
ATOM 2341 C CA . GLY A 1 306 ? 13.234 26.281 2.154 1 90.25 306 GLY A CA 1
ATOM 2342 C C . GLY A 1 306 ? 12.898 27.562 1.402 1 90.25 306 GLY A C 1
ATOM 2343 O O . GLY A 1 306 ? 12.898 28.656 1.979 1 90.25 306 GLY A O 1
ATOM 2344 N N . ASN A 1 307 ? 12.594 27.422 0.16 1 91.12 307 ASN A N 1
ATOM 2345 C CA . ASN A 1 307 ? 12.219 28.578 -0.663 1 91.12 307 ASN A CA 1
ATOM 2346 C C . ASN A 1 307 ? 10.898 29.188 -0.205 1 91.12 307 ASN A C 1
ATOM 2348 O O . ASN A 1 307 ? 10.734 30.406 -0.219 1 91.12 307 ASN A O 1
ATOM 2352 N N . VAL A 1 308 ? 9.992 28.375 0.173 1 93.62 308 VAL A N 1
ATOM 2353 C CA . VAL A 1 308 ? 8.688 28.844 0.628 1 93.62 308 VAL A CA 1
ATOM 2354 C C . VAL A 1 308 ? 8.852 29.625 1.927 1 93.62 308 VAL A C 1
ATOM 2356 O O . VAL A 1 308 ? 8.219 30.672 2.109 1 93.62 308 VAL A O 1
ATOM 2359 N N . LEU A 1 309 ? 9.742 29.156 2.727 1 92 309 LEU A N 1
ATOM 2360 C CA . LEU A 1 309 ? 9.906 29.734 4.059 1 92 309 LEU A CA 1
ATOM 2361 C C . LEU A 1 309 ? 10.734 31 4.004 1 92 309 LEU A C 1
ATOM 2363 O O . LEU A 1 309 ? 10.367 32.031 4.602 1 92 309 LEU A O 1
ATOM 2367 N N . PHE A 1 310 ? 11.852 30.938 3.176 1 90.5 310 PHE A N 1
ATOM 2368 C CA . PHE A 1 310 ? 12.875 31.969 3.346 1 90.5 310 PHE A CA 1
ATOM 2369 C C . PHE A 1 310 ? 13.148 32.688 2.027 1 90.5 310 PHE A C 1
ATOM 2371 O O . PHE A 1 310 ? 13.914 33.656 1.988 1 90.5 310 PHE A O 1
ATOM 2378 N N . GLY A 1 311 ? 12.578 32.188 0.987 1 89.12 311 GLY A N 1
ATOM 2379 C CA . GLY A 1 311 ? 12.836 32.781 -0.317 1 89.12 311 GLY A CA 1
ATOM 2380 C C . GLY A 1 311 ? 13.922 32.062 -1.09 1 89.12 311 GLY A C 1
ATOM 2381 O O . GLY A 1 311 ? 14.531 31.109 -0.583 1 89.12 311 GLY A O 1
ATOM 2382 N N . GLN A 1 312 ? 14.289 32.438 -2.264 1 85.94 312 GLN A N 1
ATOM 2383 C CA . GLN A 1 312 ? 15.125 31.734 -3.217 1 85.94 312 GLN A CA 1
ATOM 2384 C C . GLN A 1 312 ? 16.594 31.75 -2.783 1 85.94 312 GLN A C 1
ATOM 2386 O O . GLN A 1 312 ? 17.344 30.812 -3.049 1 85.94 312 GLN A O 1
ATOM 2391 N N . ASP A 1 313 ? 17.016 32.719 -2.109 1 84.06 313 ASP A N 1
ATOM 2392 C CA . ASP A 1 313 ? 18.438 32.844 -1.798 1 84.06 313 ASP A CA 1
ATOM 2393 C C . ASP A 1 313 ? 18.719 32.438 -0.363 1 84.06 313 ASP A C 1
ATOM 2395 O O . ASP A 1 313 ? 19.75 32.781 0.205 1 84.06 313 ASP A O 1
ATOM 2399 N N . TRP A 1 314 ? 17.875 31.578 0.145 1 86.12 314 TRP A N 1
ATOM 2400 C CA . TRP A 1 314 ? 18 31.281 1.568 1 86.12 314 TRP A CA 1
ATOM 2401 C C . TRP A 1 314 ? 19.234 30.438 1.845 1 86.12 314 TRP A C 1
ATOM 2403 O O . TRP A 1 314 ? 19.828 30.531 2.922 1 86.12 314 TRP A O 1
ATOM 2413 N N . ARG A 1 315 ? 19.734 29.625 0.993 1 83.62 315 ARG A N 1
ATOM 2414 C CA . ARG A 1 315 ? 20.906 28.781 1.188 1 83.62 315 ARG A CA 1
ATOM 2415 C C . ARG A 1 315 ? 22.172 29.641 1.305 1 83.62 315 ARG A C 1
ATOM 2417 O O . ARG A 1 315 ? 23.031 29.359 2.146 1 83.62 315 ARG A O 1
ATOM 2424 N N . THR A 1 316 ? 22.141 30.531 0.36 1 84 316 THR A N 1
ATOM 2425 C CA . THR A 1 316 ? 23.266 31.469 0.396 1 84 316 THR A CA 1
ATOM 2426 C C . THR A 1 316 ? 23.25 32.281 1.69 1 84 316 THR A C 1
ATOM 2428 O O . THR A 1 316 ? 24.312 32.531 2.283 1 84 316 THR A O 1
ATOM 2431 N N . ALA A 1 317 ? 22.141 32.656 2.047 1 83.25 317 ALA A N 1
ATOM 2432 C CA . ALA A 1 317 ? 22 33.438 3.281 1 83.25 317 ALA A CA 1
ATOM 2433 C C . ALA A 1 317 ? 22.391 32.594 4.496 1 83.25 317 ALA A C 1
ATOM 2435 O O . ALA A 1 317 ? 23.016 33.094 5.434 1 83.25 317 ALA A O 1
ATOM 2436 N N . LEU A 1 318 ? 22.062 31.422 4.484 1 83.38 318 LEU A N 1
ATOM 2437 C CA . LEU A 1 318 ? 22.391 30.516 5.586 1 83.38 318 LEU A CA 1
ATOM 2438 C C . LEU A 1 318 ? 23.891 30.297 5.676 1 83.38 318 LEU A C 1
ATOM 2440 O O . LEU A 1 318 ? 24.453 30.25 6.773 1 83.38 318 LEU A O 1
ATOM 2444 N N . ALA A 1 319 ? 24.5 30.078 4.531 1 81.69 319 ALA A N 1
ATOM 2445 C CA . ALA A 1 319 ? 25.953 29.906 4.492 1 81.69 319 ALA A CA 1
ATOM 2446 C C . ALA A 1 319 ? 26.656 31.188 4.945 1 81.69 319 ALA A C 1
ATOM 2448 O O . ALA A 1 319 ? 27.703 31.109 5.598 1 81.69 319 ALA A O 1
ATOM 2449 N N . GLY A 1 320 ? 26.141 32.25 4.52 1 78.69 320 GLY A N 1
ATOM 2450 C CA . GLY A 1 320 ? 26.719 33.531 4.898 1 78.69 320 GLY A CA 1
ATOM 2451 C C . GLY A 1 320 ? 26.672 33.781 6.395 1 78.69 320 GLY A C 1
ATOM 2452 O O . GLY A 1 320 ? 27.578 34.406 6.953 1 78.69 320 GLY A O 1
ATOM 2453 N N . ARG A 1 321 ? 25.656 33.344 7.016 1 73.44 321 ARG A N 1
ATOM 2454 C CA . ARG A 1 321 ? 25.531 33.5 8.461 1 73.44 321 ARG A CA 1
ATOM 2455 C C . ARG A 1 321 ? 26.719 32.844 9.18 1 73.44 321 ARG A C 1
ATOM 2457 O O . ARG A 1 321 ? 27.25 33.406 10.133 1 73.44 321 ARG A O 1
ATOM 2464 N N . ALA A 1 322 ? 27.031 31.766 8.68 1 69.12 322 ALA A N 1
ATOM 2465 C CA . ALA A 1 322 ? 28.172 31.062 9.258 1 69.12 322 ALA A CA 1
ATOM 2466 C C . ALA A 1 322 ? 29.453 31.891 9.125 1 69.12 322 ALA A C 1
ATOM 2468 O O . ALA A 1 322 ? 30.359 31.766 9.953 1 69.12 322 ALA A O 1
ATOM 2469 N N . ASN A 1 323 ? 29.406 32.844 8.125 1 70.62 323 ASN A N 1
ATOM 2470 C CA . ASN A 1 323 ? 30.562 33.688 7.867 1 70.62 323 ASN A CA 1
ATOM 2471 C C . ASN A 1 323 ? 30.312 35.125 8.344 1 70.62 323 ASN A C 1
ATOM 2473 O O . ASN A 1 323 ? 30.922 36.062 7.844 1 70.62 323 ASN A O 1
ATOM 2477 N N . GLY A 1 324 ? 29.359 35.25 9.156 1 70.12 324 GLY A N 1
ATOM 2478 C CA . GLY A 1 324 ? 29.109 36.562 9.781 1 70.12 324 GLY A CA 1
ATOM 2479 C C . GLY A 1 324 ? 28.078 37.375 9.031 1 70.12 324 GLY A C 1
ATOM 2480 O O . GLY A 1 324 ? 27.969 38.594 9.25 1 70.12 324 GLY A O 1
ATOM 2481 N N . GLY A 1 325 ? 27.438 36.812 8.125 1 67.44 325 GLY A N 1
ATOM 2482 C CA . GLY A 1 325 ? 26.438 37.531 7.371 1 67.44 325 GLY A CA 1
ATOM 2483 C C . GLY A 1 325 ? 25.141 37.75 8.141 1 67.44 325 GLY A C 1
ATOM 2484 O O . GLY A 1 325 ? 25.047 37.375 9.312 1 67.44 325 GLY A O 1
ATOM 2485 N N . PRO A 1 326 ? 24.172 38.5 7.496 1 70.81 326 PRO A N 1
ATOM 2486 C CA . PRO A 1 326 ? 22.906 38.812 8.172 1 70.81 326 PRO A CA 1
ATOM 2487 C C . PRO A 1 326 ? 22.062 37.562 8.445 1 70.81 326 PRO A C 1
ATOM 2489 O O . PRO A 1 326 ? 22.203 36.562 7.762 1 70.81 326 PRO A O 1
ATOM 2492 N N . GLU A 1 327 ? 21.375 37.688 9.477 1 73.38 327 GLU A N 1
ATOM 2493 C CA . GLU A 1 327 ? 20.484 36.625 9.891 1 73.38 327 GLU A CA 1
ATOM 2494 C C . GLU A 1 327 ? 19.375 36.406 8.875 1 73.38 327 GLU A C 1
ATOM 2496 O O . GLU A 1 327 ? 18.938 37.375 8.211 1 73.38 327 GLU A O 1
ATOM 2501 N N . LEU A 1 328 ? 19.047 35.25 8.641 1 81.06 328 LEU A N 1
ATOM 2502 C CA . LEU A 1 328 ? 17.922 34.875 7.781 1 81.06 328 LEU A CA 1
ATOM 2503 C C . LEU A 1 328 ? 16.625 35.469 8.336 1 81.06 328 LEU A C 1
ATOM 2505 O O . LEU A 1 328 ? 16.312 35.281 9.516 1 81.06 328 LEU A O 1
ATOM 2509 N N . ALA A 1 329 ? 15.977 36.25 7.582 1 80.81 329 ALA A N 1
ATOM 2510 C CA . ALA A 1 329 ? 14.695 36.812 8.008 1 80.81 329 ALA A CA 1
ATOM 2511 C C . ALA A 1 329 ? 13.703 35.688 8.352 1 80.81 329 ALA A C 1
ATOM 2513 O O . ALA A 1 329 ? 13.641 34.688 7.656 1 80.81 329 ALA A O 1
ATOM 2514 N N . PRO A 1 330 ? 13.086 35.812 9.477 1 83.69 330 PRO A N 1
ATOM 2515 C CA . PRO A 1 330 ? 12.086 34.812 9.812 1 83.69 330 PRO A CA 1
ATOM 2516 C C . PRO A 1 330 ? 10.969 34.719 8.766 1 83.69 330 PRO A C 1
ATOM 2518 O O . PRO A 1 330 ? 10.57 35.719 8.195 1 83.69 330 PRO A O 1
ATOM 2521 N N . PRO A 1 331 ? 10.547 33.594 8.539 1 88.94 331 PRO A N 1
ATOM 2522 C CA . PRO A 1 331 ? 9.461 33.438 7.559 1 88.94 331 PRO A CA 1
ATOM 2523 C C . PRO A 1 331 ? 8.133 33.969 8.07 1 88.94 331 PRO A C 1
ATOM 2525 O O . PRO A 1 331 ? 7.977 34.219 9.266 1 88.94 331 PRO A O 1
ATOM 2528 N N . LEU A 1 332 ? 7.234 34.219 7.141 1 87.56 332 LEU A N 1
ATOM 2529 C CA . LEU A 1 332 ? 5.867 34.562 7.52 1 87.56 332 LEU A CA 1
ATOM 2530 C C . LEU A 1 332 ? 5.238 33.438 8.359 1 87.56 332 LEU A C 1
ATOM 2532 O O . LEU A 1 332 ? 5.441 32.25 8.078 1 87.56 332 LEU A O 1
ATOM 2536 N N . SER A 1 333 ? 4.508 33.844 9.375 1 85.38 333 SER A N 1
ATOM 2537 C CA . SER A 1 333 ? 3.916 32.875 10.305 1 85.38 333 SER A CA 1
ATOM 2538 C C . SER A 1 333 ? 3.043 31.859 9.578 1 85.38 333 SER A C 1
ATOM 2540 O O . SER A 1 333 ? 3.09 30.672 9.883 1 85.38 333 SER A O 1
ATOM 2542 N N . ALA A 1 334 ? 2.281 32.344 8.641 1 89.56 334 ALA A N 1
ATOM 2543 C CA . ALA A 1 334 ? 1.394 31.438 7.898 1 89.56 334 ALA A CA 1
ATOM 2544 C C . ALA A 1 334 ? 2.188 30.375 7.156 1 89.56 334 ALA A C 1
ATOM 2546 O O . ALA A 1 334 ? 1.812 29.203 7.156 1 89.56 334 ALA A O 1
ATOM 2547 N N . ARG A 1 335 ? 3.273 30.766 6.559 1 93.56 335 ARG A N 1
ATOM 2548 C CA . ARG A 1 335 ? 4.094 29.844 5.773 1 93.56 335 ARG A CA 1
ATOM 2549 C C . ARG A 1 335 ? 4.836 28.859 6.672 1 93.56 335 ARG A C 1
ATOM 2551 O O . ARG A 1 335 ? 4.984 27.688 6.328 1 93.56 335 ARG A O 1
ATOM 2558 N N . ARG A 1 336 ? 5.309 29.375 7.758 1 91.69 336 ARG A N 1
ATOM 2559 C CA . ARG A 1 336 ? 5.961 28.484 8.719 1 91.69 336 ARG A CA 1
ATOM 2560 C C . ARG A 1 336 ? 5.02 27.375 9.156 1 91.69 336 ARG A C 1
ATOM 2562 O O . ARG A 1 336 ? 5.391 26.203 9.141 1 91.69 336 ARG A O 1
ATOM 2569 N N . TYR A 1 337 ? 3.812 27.75 9.508 1 91.25 337 TYR A N 1
ATOM 2570 C CA . TYR A 1 337 ? 2.846 26.766 9.992 1 91.25 337 TYR A CA 1
ATOM 2571 C C . TYR A 1 337 ? 2.479 25.781 8.891 1 91.25 337 TYR A C 1
ATOM 2573 O O . TYR A 1 337 ? 2.396 24.578 9.133 1 91.25 337 TYR A O 1
ATOM 2581 N N . LEU A 1 338 ? 2.273 26.266 7.73 1 95.56 338 LEU A N 1
ATOM 2582 C CA . LEU A 1 338 ? 1.866 25.406 6.621 1 95.56 338 LEU A CA 1
ATOM 2583 C C . LEU A 1 338 ? 2.951 24.375 6.301 1 95.56 338 LEU A C 1
ATOM 2585 O O . LEU A 1 338 ? 2.662 23.188 6.141 1 95.56 338 LEU A O 1
ATOM 2589 N N . ILE A 1 339 ? 4.188 24.781 6.262 1 95.38 339 ILE A N 1
ATOM 2590 C CA . ILE A 1 339 ? 5.281 23.891 5.906 1 95.38 339 ILE A CA 1
ATOM 2591 C C . ILE A 1 339 ? 5.5 22.859 7.023 1 95.38 339 ILE A C 1
ATOM 2593 O O . ILE A 1 339 ? 5.676 21.672 6.762 1 95.38 339 ILE A O 1
ATOM 2597 N N . GLU A 1 340 ? 5.469 23.328 8.234 1 94.38 340 GLU A N 1
ATOM 2598 C CA . GLU A 1 340 ? 5.648 22.406 9.352 1 94.38 340 GLU A CA 1
ATOM 2599 C C . GLU A 1 340 ? 4.504 21.406 9.422 1 94.38 340 GLU A C 1
ATOM 2601 O O . GLU A 1 340 ? 4.723 20.234 9.734 1 94.38 340 GLU A O 1
ATOM 2606 N N . HIS A 1 341 ? 3.322 21.891 9.156 1 95.19 341 HIS A N 1
ATOM 2607 C CA . HIS A 1 341 ? 2.164 21.016 9.133 1 95.19 341 HIS A CA 1
ATOM 2608 C C . HIS A 1 341 ? 2.266 20 7.984 1 95.19 341 HIS A C 1
ATOM 2610 O O . HIS A 1 341 ? 1.881 18.844 8.133 1 95.19 341 HIS A O 1
ATOM 2616 N N . ALA A 1 342 ? 2.783 20.422 6.84 1 97 342 ALA A N 1
ATOM 2617 C CA . ALA A 1 342 ? 3.008 19.531 5.711 1 97 342 ALA A CA 1
ATOM 2618 C C . ALA A 1 342 ? 4.02 18.453 6.062 1 97 342 ALA A C 1
ATOM 2620 O O . ALA A 1 342 ? 3.865 17.297 5.656 1 97 342 ALA A O 1
ATOM 2621 N N . VAL A 1 343 ? 5.02 18.828 6.793 1 96.19 343 VAL A N 1
ATOM 2622 C CA . VAL A 1 343 ? 6.008 17.859 7.25 1 96.19 343 VAL A CA 1
ATOM 2623 C C . VAL A 1 343 ? 5.332 16.797 8.117 1 96.19 343 VAL A C 1
ATOM 2625 O O . VAL A 1 343 ? 5.582 15.602 7.949 1 96.19 343 VAL A O 1
ATOM 2628 N N . MET A 1 344 ? 4.473 17.234 9 1 96.25 344 MET A N 1
ATOM 2629 C CA . MET A 1 344 ? 3.764 16.297 9.867 1 96.25 344 MET A CA 1
ATOM 2630 C C . MET A 1 344 ? 2.912 15.328 9.047 1 96.25 344 MET A C 1
ATOM 2632 O O . MET A 1 344 ? 2.932 14.117 9.289 1 96.25 344 MET A O 1
ATOM 2636 N N . HIS A 1 345 ? 2.148 15.891 8.078 1 97.25 345 HIS A N 1
ATOM 2637 C CA . HIS A 1 345 ? 1.329 15.047 7.215 1 97.25 345 HIS A CA 1
ATOM 2638 C C . HIS A 1 345 ? 2.186 14.031 6.465 1 97.25 345 HIS A C 1
ATOM 2640 O O . HIS A 1 345 ? 1.792 12.875 6.316 1 97.25 345 HIS A O 1
ATOM 2646 N N . ASP A 1 346 ? 3.326 14.484 6.012 1 96.5 346 ASP A N 1
ATOM 2647 C CA . ASP A 1 346 ? 4.234 13.602 5.293 1 96.5 346 ASP A CA 1
ATOM 2648 C C . ASP A 1 346 ? 4.723 12.461 6.191 1 96.5 346 ASP A C 1
ATOM 2650 O O . ASP A 1 346 ? 4.73 11.305 5.781 1 96.5 346 ASP A O 1
ATOM 2654 N N . LEU A 1 347 ? 5.078 12.781 7.379 1 96.88 347 LEU A N 1
ATOM 2655 C CA . LEU A 1 347 ? 5.559 11.766 8.312 1 96.88 347 LEU A CA 1
ATOM 2656 C C . LEU A 1 347 ? 4.445 10.789 8.672 1 96.88 347 LEU A C 1
ATOM 2658 O O . LEU A 1 347 ? 4.68 9.578 8.766 1 96.88 347 LEU A O 1
ATOM 2662 N N . LEU A 1 348 ? 3.244 11.32 8.898 1 97.75 348 LEU A N 1
ATOM 2663 C CA . LEU A 1 348 ? 2.107 10.445 9.172 1 97.75 348 LEU A CA 1
ATOM 2664 C C . LEU A 1 348 ? 1.867 9.492 8.008 1 97.75 348 LEU A C 1
ATOM 2666 O O . LEU A 1 348 ? 1.572 8.312 8.219 1 97.75 348 LEU A O 1
ATOM 2670 N N . SER A 1 349 ? 1.986 10.016 6.797 1 97.25 349 SER A N 1
ATOM 2671 C CA . SER A 1 349 ? 1.779 9.18 5.617 1 97.25 349 SER A CA 1
ATOM 2672 C C . SER A 1 349 ? 2.84 8.086 5.523 1 97.25 349 SER A C 1
ATOM 2674 O O . SER A 1 349 ? 2.557 6.984 5.055 1 97.25 349 SER A O 1
ATOM 2676 N N . CYS A 1 350 ? 4.059 8.375 5.977 1 96.69 350 CYS A N 1
ATOM 2677 C CA . CYS A 1 350 ? 5.133 7.395 5.984 1 96.69 350 CYS A CA 1
ATOM 2678 C C . CYS A 1 350 ? 4.812 6.238 6.926 1 96.69 350 CYS A C 1
ATOM 2680 O O . CYS A 1 350 ? 5.082 5.078 6.605 1 96.69 350 CYS A O 1
ATOM 2682 N N . LEU A 1 351 ? 4.215 6.586 8.047 1 97.5 351 LEU A N 1
ATOM 2683 C CA . LEU A 1 351 ? 3.85 5.555 9.016 1 97.5 351 LEU A CA 1
ATOM 2684 C C . LEU A 1 351 ? 2.752 4.652 8.461 1 97.5 351 LEU A C 1
ATOM 2686 O O . LEU A 1 351 ? 2.754 3.445 8.711 1 97.5 351 LEU A O 1
ATOM 2690 N N . THR A 1 352 ? 1.882 5.223 7.672 1 96.62 352 THR A N 1
ATOM 2691 C CA . THR A 1 352 ? 0.765 4.465 7.117 1 96.62 352 THR A CA 1
ATOM 2692 C C . THR A 1 352 ? 1.219 3.623 5.93 1 96.62 352 THR A C 1
ATOM 2694 O O . THR A 1 352 ? 0.887 2.439 5.836 1 96.62 352 THR A O 1
ATOM 2697 N N . SER A 1 353 ? 1.971 4.18 5.051 1 93.94 353 SER A N 1
ATOM 2698 C CA . SER A 1 353 ? 2.266 3.543 3.771 1 93.94 353 SER A CA 1
ATOM 2699 C C . SER A 1 353 ? 3.582 2.775 3.826 1 93.94 353 SER A C 1
ATOM 2701 O O . SER A 1 353 ? 3.811 1.866 3.025 1 93.94 353 SER A O 1
ATOM 2703 N N . GLY A 1 354 ? 4.512 3.211 4.664 1 93.75 354 GLY A N 1
ATOM 2704 C CA . GLY A 1 354 ? 5.852 2.646 4.688 1 93.75 354 GLY A CA 1
ATOM 2705 C C . GLY A 1 354 ? 6.805 3.33 3.727 1 93.75 354 GLY A C 1
ATOM 2706 O O . GLY A 1 354 ? 7.977 2.957 3.637 1 93.75 354 GLY A O 1
ATOM 2707 N N . ALA A 1 355 ? 6.352 4.359 3.012 1 93.44 355 ALA A N 1
ATOM 2708 C CA . ALA A 1 355 ? 7.203 5.133 2.107 1 93.44 355 ALA A CA 1
ATOM 2709 C C . ALA A 1 355 ? 8.109 6.082 2.885 1 93.44 355 ALA A C 1
ATOM 2711 O O . ALA A 1 355 ? 7.836 6.398 4.047 1 93.44 355 ALA A O 1
ATOM 2712 N N . PRO A 1 356 ? 9.211 6.492 2.346 1 93.88 356 PRO A N 1
ATOM 2713 C CA . PRO A 1 356 ? 10.078 7.449 3.037 1 93.88 356 PRO A CA 1
ATOM 2714 C C . PRO A 1 356 ? 9.539 8.875 2.992 1 93.88 356 PRO A C 1
ATOM 2716 O O . PRO A 1 356 ? 8.75 9.211 2.104 1 93.88 356 PRO A O 1
ATOM 2719 N N . PRO A 1 357 ? 9.898 9.648 3.92 1 94.44 357 PRO A N 1
ATOM 2720 C CA . PRO A 1 357 ? 9.5 11.062 3.879 1 94.44 357 PRO A CA 1
ATOM 2721 C C . PRO A 1 357 ? 10.07 11.805 2.676 1 94.44 357 PRO A C 1
ATOM 2723 O O . PRO A 1 357 ? 11.172 11.484 2.219 1 94.44 357 PRO A O 1
ATOM 2726 N N . THR A 1 358 ? 9.359 12.789 2.193 1 91.25 358 THR A N 1
ATOM 2727 C CA . THR A 1 358 ? 9.773 13.453 0.964 1 91.25 358 THR A CA 1
ATOM 2728 C C . THR A 1 358 ? 9.906 14.961 1.178 1 91.25 358 THR A C 1
ATOM 2730 O O . THR A 1 358 ? 10.453 15.672 0.331 1 91.25 358 THR A O 1
ATOM 2733 N N . ILE A 1 359 ? 9.375 15.469 2.285 1 92.94 359 ILE A N 1
ATOM 2734 C CA . ILE A 1 359 ? 9.477 16.891 2.547 1 92.94 359 ILE A CA 1
ATOM 2735 C C . ILE A 1 359 ? 10.672 17.172 3.461 1 92.94 359 ILE A C 1
ATOM 2737 O O . ILE A 1 359 ? 11.57 17.922 3.102 1 92.94 359 ILE A O 1
ATOM 2741 N N . LEU A 1 360 ? 10.617 16.5 4.625 1 90.88 360 LEU A N 1
ATOM 2742 C CA . LEU A 1 360 ? 11.734 16.594 5.562 1 90.88 360 LEU A CA 1
ATOM 2743 C C . LEU A 1 360 ? 12.695 15.422 5.371 1 90.88 360 LEU A C 1
ATOM 2745 O O . LEU A 1 360 ? 12.312 14.266 5.543 1 90.88 360 LEU A O 1
ATOM 2749 N N . ASP A 1 361 ? 13.844 15.688 4.844 1 74.38 361 ASP A N 1
ATOM 2750 C CA . ASP A 1 361 ? 14.82 14.617 4.711 1 74.38 361 ASP A CA 1
ATOM 2751 C C . ASP A 1 361 ? 16.156 15 5.352 1 74.38 361 ASP A C 1
ATOM 2753 O O . ASP A 1 361 ? 16.25 16.031 6.027 1 74.38 361 ASP A O 1
ATOM 2757 N N . ASN A 1 362 ? 17.078 14.141 5.273 1 67.25 362 ASN A N 1
ATOM 2758 C CA . ASN A 1 362 ? 18.344 14.281 6.004 1 67.25 362 ASN A CA 1
ATOM 2759 C C . ASN A 1 362 ? 19.125 15.508 5.547 1 67.25 362 ASN A C 1
ATOM 2761 O O . ASN A 1 362 ? 19.969 16.016 6.277 1 67.25 362 ASN A O 1
ATOM 2765 N N . ASP A 1 363 ? 18.672 15.953 4.52 1 67.62 363 ASP A N 1
ATOM 2766 C CA . ASP A 1 363 ? 19.391 17.094 3.969 1 67.62 363 ASP A CA 1
ATOM 2767 C C . ASP A 1 363 ? 18.562 18.359 4.039 1 67.62 363 ASP A C 1
ATOM 2769 O O . ASP A 1 363 ? 18.672 19.234 3.18 1 67.62 363 ASP A O 1
ATOM 2773 N N . SER A 1 364 ? 17.797 18.453 5.066 1 82.19 364 SER A N 1
ATOM 2774 C CA . SER A 1 364 ? 16.891 19.594 5.113 1 82.19 364 SER A CA 1
ATOM 2775 C C . SER A 1 364 ? 17.406 20.672 6.074 1 82.19 364 SER A C 1
ATOM 2777 O O . SER A 1 364 ? 16.844 20.844 7.16 1 82.19 364 SER A O 1
ATOM 2779 N N . PRO A 1 365 ? 18.375 21.484 5.652 1 85.25 365 PRO A N 1
ATOM 2780 C CA . PRO A 1 365 ? 18.922 22.5 6.547 1 85.25 365 PRO A CA 1
ATOM 2781 C C . PRO A 1 365 ? 17.906 23.594 6.891 1 85.25 365 PRO A C 1
ATOM 2783 O O . PRO A 1 365 ? 18.078 24.312 7.875 1 85.25 365 PRO A O 1
ATOM 2786 N N . TRP A 1 366 ? 16.875 23.719 6.066 1 89.06 366 TRP A N 1
ATOM 2787 C CA . TRP A 1 366 ? 15.852 24.734 6.324 1 89.06 366 TRP A CA 1
ATOM 2788 C C . TRP A 1 366 ? 15.102 24.438 7.617 1 89.06 366 TRP A C 1
ATOM 2790 O O . TRP A 1 366 ? 14.602 25.344 8.273 1 89.06 366 TRP A O 1
ATOM 2800 N N . TRP A 1 367 ? 15.031 23.188 8.023 1 91.06 367 TRP A N 1
ATOM 2801 C CA . TRP A 1 367 ? 14.328 22.781 9.234 1 91.06 367 TRP A CA 1
ATOM 2802 C C . TRP A 1 367 ? 15.039 23.297 10.477 1 91.06 367 TRP A C 1
ATOM 2804 O O . TRP A 1 367 ? 14.406 23.828 11.391 1 91.06 367 TRP A O 1
ATOM 2814 N N . GLU A 1 368 ? 16.328 23.281 10.414 1 83 368 GLU A N 1
ATOM 2815 C CA . GLU A 1 368 ? 17.125 23.781 11.531 1 83 368 GLU A CA 1
ATOM 2816 C C . GLU A 1 368 ? 17.125 25.312 11.555 1 83 368 GLU A C 1
ATOM 2818 O O . GLU A 1 368 ? 17.172 25.922 12.625 1 83 368 GLU A O 1
ATOM 2823 N N . ALA A 1 369 ? 17.078 25.828 10.367 1 84.56 369 ALA A N 1
ATOM 2824 C CA . ALA A 1 369 ? 17.109 27.281 10.234 1 84.56 369 ALA A CA 1
ATOM 2825 C C . ALA A 1 369 ? 15.867 27.922 10.844 1 84.56 369 ALA A C 1
ATOM 2827 O O . ALA A 1 369 ? 15.867 29.109 11.18 1 84.56 369 ALA A O 1
ATOM 2828 N N . LEU A 1 370 ? 14.789 27.188 10.875 1 84.38 370 LEU A N 1
ATOM 2829 C CA . LEU A 1 370 ? 13.57 27.719 11.477 1 84.38 370 LEU A CA 1
ATOM 2830 C C . LEU A 1 370 ? 13.773 27.984 12.969 1 84.38 370 LEU A C 1
ATOM 2832 O O . LEU A 1 370 ? 13.047 28.781 13.562 1 84.38 370 LEU A O 1
ATOM 2836 N N . GLY A 1 371 ? 14.961 27.578 13.422 1 68.38 371 GLY A N 1
ATOM 2837 C CA . GLY A 1 371 ? 15.367 27.891 14.781 1 68.38 371 GLY A CA 1
ATOM 2838 C C . GLY A 1 371 ? 14.625 27.078 15.828 1 68.38 371 GLY A C 1
ATOM 2839 O O . GLY A 1 371 ? 13.641 26.406 15.516 1 68.38 371 GLY A O 1
ATOM 2840 N N . THR A 1 372 ? 15.383 26.703 16.906 1 54.31 372 THR A N 1
ATOM 2841 C CA . THR A 1 372 ? 14.844 26.016 18.062 1 54.31 372 THR A CA 1
ATOM 2842 C C . THR A 1 372 ? 13.867 26.906 18.812 1 54.31 372 THR A C 1
ATOM 2844 O O . THR A 1 372 ? 13.977 28.141 18.766 1 54.31 372 THR A O 1
ATOM 2847 N N . THR A 1 373 ? 12.758 26.406 19.234 1 47.28 373 THR A N 1
ATOM 2848 C CA . THR A 1 373 ? 11.805 26.906 20.219 1 47.28 373 THR A CA 1
ATOM 2849 C C . THR A 1 373 ? 12.516 27.469 21.438 1 47.28 373 THR A C 1
ATOM 2851 O O . THR A 1 373 ? 13.531 26.922 21.891 1 47.28 373 THR A O 1
ATOM 2854 N N . GLY A 1 374 ? 12.57 28.781 21.797 1 46.44 374 GLY A N 1
ATOM 2855 C CA . GLY A 1 374 ? 12.992 29.531 22.969 1 46.44 374 GLY A CA 1
ATOM 2856 C C . GLY A 1 374 ? 13.68 30.844 22.641 1 46.44 374 GLY A C 1
ATOM 2857 O O . GLY A 1 374 ? 13.93 31.656 23.531 1 46.44 374 GLY A O 1
ATOM 2858 N N . ILE A 1 375 ? 14.219 30.844 21.5 1 45.72 375 ILE A N 1
ATOM 2859 C CA . ILE A 1 375 ? 14.969 32.062 21.297 1 45.72 375 ILE A CA 1
ATOM 2860 C C . ILE A 1 375 ? 14.016 33.188 20.859 1 45.72 375 ILE A C 1
ATOM 2862 O O . ILE A 1 375 ? 14.242 34.375 21.156 1 45.72 375 ILE A O 1
ATOM 2866 N N . THR A 1 376 ? 13.047 32.812 20.031 1 48.34 376 THR A N 1
ATOM 2867 C CA . THR A 1 376 ? 12.273 33.938 19.516 1 48.34 376 THR A CA 1
ATOM 2868 C C . THR A 1 376 ? 10.922 34 20.219 1 48.34 376 THR A C 1
ATOM 2870 O O . THR A 1 376 ? 10.477 33.031 20.844 1 48.34 376 THR A O 1
ATOM 2873 N N . ASP A 1 377 ? 10.438 35.156 20.547 1 48.22 377 ASP A N 1
ATOM 2874 C CA . ASP A 1 377 ? 9.133 35.531 21.094 1 48.22 377 ASP A CA 1
ATOM 2875 C C . ASP A 1 377 ? 8.008 34.781 20.375 1 48.22 377 ASP A C 1
ATOM 2877 O O . ASP A 1 377 ? 6.84 34.906 20.75 1 48.22 377 ASP A O 1
ATOM 2881 N N . ARG A 1 378 ? 8.211 34.031 19.312 1 54.78 378 ARG A N 1
ATOM 2882 C CA . ARG A 1 378 ? 7.102 33.438 18.547 1 54.78 378 ARG A CA 1
ATOM 2883 C C . ARG A 1 378 ? 7.09 31.922 18.641 1 54.78 378 ARG A C 1
ATOM 2885 O O . ARG A 1 378 ? 6.82 31.25 17.656 1 54.78 378 ARG A O 1
ATOM 2892 N N . GLU A 1 379 ? 7.395 31.438 19.844 1 60.62 379 GLU A N 1
ATOM 2893 C CA . GLU A 1 379 ? 7.469 30 20.141 1 60.62 379 GLU A CA 1
ATOM 2894 C C . GLU A 1 379 ? 6.113 29.328 19.953 1 60.62 379 GLU A C 1
ATOM 2896 O O . GLU A 1 379 ? 6.047 28.156 19.594 1 60.62 379 GLU A O 1
ATOM 2901 N N . TRP A 1 380 ? 5.09 30.172 20.031 1 62.44 380 TRP A N 1
ATOM 2902 C CA . TRP A 1 380 ? 3.738 29.625 19.984 1 62.44 380 TRP A CA 1
ATOM 2903 C C . TRP A 1 380 ? 3.371 29.219 18.562 1 62.44 380 TRP A C 1
ATOM 2905 O O . TRP A 1 380 ? 2.42 28.469 18.344 1 62.44 380 TRP A O 1
ATOM 2915 N N . GLU A 1 381 ? 4.195 29.609 17.688 1 65.25 381 GLU A N 1
ATOM 2916 C CA . GLU A 1 381 ? 3.885 29.266 16.297 1 65.25 381 GLU A CA 1
ATOM 2917 C C . GLU A 1 381 ? 4.684 28.047 15.836 1 65.25 381 GLU A C 1
ATOM 2919 O O . GLU A 1 381 ? 4.543 27.609 14.695 1 65.25 381 GLU A O 1
ATOM 2924 N N . SER A 1 382 ? 5.383 27.578 16.766 1 77.94 382 SER A N 1
ATOM 2925 C CA . SER A 1 382 ? 6.293 26.516 16.359 1 77.94 382 SER A CA 1
ATOM 2926 C C . SER A 1 382 ? 5.609 25.156 16.406 1 77.94 382 SER A C 1
ATOM 2928 O O . SER A 1 382 ? 4.578 25 17.062 1 77.94 382 SER A O 1
ATOM 2930 N N . ILE A 1 383 ? 6.109 24.219 15.688 1 85.75 383 ILE A N 1
ATOM 2931 C CA . ILE A 1 383 ? 5.586 22.859 15.633 1 85.75 383 ILE A CA 1
ATOM 2932 C C . ILE A 1 383 ? 5.57 22.25 17.031 1 85.75 383 ILE A C 1
ATOM 2934 O O . ILE A 1 383 ? 4.691 21.453 17.359 1 85.75 383 ILE A O 1
ATOM 2938 N N . GLU A 1 384 ? 6.434 22.719 17.906 1 85.88 384 GLU A N 1
ATOM 2939 C CA . GLU A 1 384 ? 6.508 22.219 19.281 1 85.88 384 GLU A CA 1
ATOM 2940 C C . GLU A 1 384 ? 5.254 22.578 20.078 1 85.88 384 GLU A C 1
ATOM 2942 O O . GLU A 1 384 ? 4.73 21.75 20.828 1 85.88 384 GLU A O 1
ATOM 2947 N N . ALA A 1 385 ? 4.836 23.781 19.797 1 81.69 385 ALA A N 1
ATOM 2948 C CA . ALA A 1 385 ? 3.654 24.266 20.5 1 81.69 385 ALA A CA 1
ATOM 2949 C C . ALA A 1 385 ? 2.373 23.719 19.875 1 81.69 385 ALA A C 1
ATOM 2951 O O . ALA A 1 385 ? 1.354 23.578 20.547 1 81.69 385 ALA A O 1
ATOM 2952 N N . LEU A 1 386 ? 2.467 23.328 18.688 1 83.5 386 LEU A N 1
ATOM 2953 C CA . LEU A 1 386 ? 1.241 23 17.969 1 83.5 386 LEU A CA 1
ATOM 2954 C C . LEU A 1 386 ? 1.033 21.484 17.906 1 83.5 386 LEU A C 1
ATOM 2956 O O . LEU A 1 386 ? -0.092 21 18.047 1 83.5 386 LEU A O 1
ATOM 2960 N N . VAL A 1 387 ? 2.119 20.719 17.703 1 89.75 387 VAL A N 1
ATOM 2961 C CA . VAL A 1 387 ? 2 19.281 17.547 1 89.75 387 VAL A CA 1
ATOM 2962 C C . VAL A 1 387 ? 2.514 18.578 18.797 1 89.75 387 VAL A C 1
ATOM 2964 O O . VAL A 1 387 ? 2.195 17.406 19.047 1 89.75 387 VAL A O 1
ATOM 2967 N N . GLY A 1 388 ? 3.32 19.25 19.609 1 90.94 388 GLY A N 1
ATOM 2968 C CA . GLY A 1 388 ? 3.799 18.703 20.859 1 90.94 388 GLY A CA 1
ATOM 2969 C C . GLY A 1 388 ? 4.973 17.766 20.703 1 90.94 388 GLY A C 1
ATOM 2970 O O . GLY A 1 388 ? 5.086 16.766 21.422 1 90.94 388 GLY A O 1
ATOM 2971 N N . TYR A 1 389 ? 5.781 17.922 19.641 1 93.69 389 TYR A N 1
ATOM 2972 C CA . TYR A 1 389 ? 7.023 17.188 19.422 1 93.69 389 TYR A CA 1
ATOM 2973 C C . TYR A 1 389 ? 8.203 18.141 19.312 1 93.69 389 TYR A C 1
ATOM 2975 O O . TYR A 1 389 ? 8.094 19.219 18.719 1 93.69 389 TYR A O 1
ATOM 2983 N N . ASP A 1 390 ? 9.25 17.734 19.859 1 91.94 390 ASP A N 1
ATOM 2984 C CA . ASP A 1 390 ? 10.492 18.484 19.672 1 91.94 390 ASP A CA 1
ATOM 2985 C C . ASP A 1 390 ? 10.977 18.391 18.219 1 91.94 390 ASP A C 1
ATOM 2987 O O . ASP A 1 390 ? 11.031 17.312 17.641 1 91.94 390 ASP A O 1
ATOM 2991 N N . ARG A 1 391 ? 11.367 19.469 17.609 1 90.5 391 ARG A N 1
ATOM 2992 C CA . ARG A 1 391 ? 11.703 19.531 16.188 1 90.5 391 ARG A CA 1
ATOM 2993 C C . ARG A 1 391 ? 12.922 18.672 15.875 1 90.5 391 ARG A C 1
ATOM 2995 O O . ARG A 1 391 ? 13 18.062 14.805 1 90.5 391 ARG A O 1
ATOM 3002 N N . SER A 1 392 ? 13.922 18.688 16.734 1 89.81 392 SER A N 1
ATOM 3003 C CA . SER A 1 392 ? 15.125 17.891 16.469 1 89.81 392 SER A CA 1
ATOM 3004 C C . SER A 1 392 ? 14.812 16.406 16.484 1 89.81 392 SER A C 1
ATOM 3006 O O . SER A 1 392 ? 15.391 15.633 15.719 1 89.81 392 SER A O 1
ATOM 3008 N N . LEU A 1 393 ? 13.938 16.062 17.438 1 94.31 393 LEU A N 1
ATOM 3009 C CA . LEU A 1 393 ? 13.539 14.656 17.484 1 94.31 393 LEU A CA 1
ATOM 3010 C C . LEU A 1 393 ? 12.758 14.273 16.234 1 94.31 393 LEU A C 1
ATOM 3012 O O . LEU A 1 393 ? 12.914 13.164 15.711 1 94.31 393 LEU A O 1
ATOM 3016 N N . MET A 1 394 ? 11.93 15.18 15.742 1 94.56 394 MET A N 1
ATOM 3017 C CA . MET A 1 394 ? 11.172 14.922 14.516 1 94.56 394 MET A CA 1
ATOM 3018 C C . MET A 1 394 ? 12.102 14.656 13.344 1 94.56 394 MET A C 1
ATOM 3020 O O . MET A 1 394 ? 11.836 13.781 12.516 1 94.56 394 MET A O 1
ATOM 3024 N N . ARG A 1 395 ? 13.156 15.391 13.273 1 93.81 395 ARG A N 1
ATOM 3025 C CA . ARG A 1 395 ? 14.148 15.164 12.227 1 93.81 395 ARG A CA 1
ATOM 3026 C C . ARG A 1 395 ? 14.766 13.773 12.344 1 93.81 395 ARG A C 1
ATOM 3028 O O . ARG A 1 395 ? 14.969 13.086 11.344 1 93.81 395 ARG A O 1
ATOM 3035 N N . ILE A 1 396 ? 15.117 13.391 13.547 1 95.31 396 ILE A N 1
ATOM 3036 C CA . ILE A 1 396 ? 15.688 12.07 13.781 1 95.31 396 ILE A CA 1
ATOM 3037 C C . ILE A 1 396 ? 14.695 10.992 13.359 1 95.31 396 ILE A C 1
ATOM 3039 O O . ILE A 1 396 ? 15.07 10.023 12.688 1 95.31 396 ILE A O 1
ATOM 3043 N N . VAL A 1 397 ? 13.438 11.195 13.711 1 96.81 397 VAL A N 1
ATOM 3044 C CA . VAL A 1 397 ? 12.398 10.227 13.391 1 96.81 397 VAL A CA 1
ATOM 3045 C C . VAL A 1 397 ? 12.211 10.148 11.875 1 96.81 397 VAL A C 1
ATOM 3047 O O . VAL A 1 397 ? 12.023 9.07 11.32 1 96.81 397 VAL A O 1
ATOM 3050 N N . ALA A 1 398 ? 12.234 11.297 11.195 1 96.56 398 ALA A N 1
ATOM 3051 C CA . ALA A 1 398 ? 12.172 11.305 9.734 1 96.56 398 ALA A CA 1
ATOM 3052 C C . ALA A 1 398 ? 13.289 10.453 9.133 1 96.56 398 ALA A C 1
ATOM 3054 O O . ALA A 1 398 ? 13.062 9.695 8.188 1 96.56 398 ALA A O 1
ATOM 3055 N N . THR A 1 399 ? 14.5 10.547 9.68 1 96 399 THR A N 1
ATOM 3056 C CA . THR A 1 399 ? 15.641 9.766 9.211 1 96 399 THR A CA 1
ATOM 3057 C C . THR A 1 399 ? 15.422 8.281 9.469 1 96 399 THR A C 1
ATOM 3059 O O . THR A 1 399 ? 15.75 7.445 8.625 1 96 399 THR A O 1
ATOM 3062 N N . ILE A 1 400 ? 14.898 7.996 10.602 1 97.31 400 ILE A N 1
ATOM 3063 C CA . ILE A 1 400 ? 14.633 6.609 10.969 1 97.31 400 ILE A CA 1
ATOM 3064 C C . ILE A 1 400 ? 13.57 6.02 10.039 1 97.31 400 ILE A C 1
ATOM 3066 O O . ILE A 1 400 ? 13.695 4.875 9.602 1 97.31 400 ILE A O 1
ATOM 3070 N N . LEU A 1 401 ? 12.523 6.789 9.742 1 97.06 401 LEU A N 1
ATOM 3071 C CA . LEU A 1 401 ? 11.477 6.312 8.844 1 97.06 401 LEU A CA 1
ATOM 3072 C C . LEU A 1 401 ? 12.023 6.09 7.438 1 97.06 401 LEU A C 1
ATOM 3074 O O . LEU A 1 401 ? 11.625 5.148 6.754 1 97.06 401 LEU A O 1
ATOM 3078 N N . ALA A 1 402 ? 12.93 6.969 7 1 95.56 402 ALA A N 1
ATOM 3079 C CA . ALA A 1 402 ? 13.594 6.758 5.719 1 95.56 402 ALA A CA 1
ATOM 3080 C C . ALA A 1 402 ? 14.406 5.465 5.727 1 95.56 402 ALA A C 1
ATOM 3082 O O . ALA A 1 402 ? 14.344 4.68 4.777 1 95.56 402 ALA A O 1
ATOM 3083 N N . LEU A 1 403 ? 15.18 5.281 6.773 1 96.31 403 LEU A N 1
ATOM 3084 C CA . LEU A 1 403 ? 15.992 4.078 6.914 1 96.31 403 LEU A CA 1
ATOM 3085 C C . LEU A 1 403 ? 15.109 2.834 6.977 1 96.31 403 LEU A C 1
ATOM 3087 O O . LEU A 1 403 ? 15.453 1.798 6.402 1 96.31 403 LEU A O 1
ATOM 3091 N N . TYR A 1 404 ? 14.062 2.928 7.738 1 96.69 404 TYR A N 1
ATOM 3092 C CA . TYR A 1 404 ? 13.109 1.825 7.855 1 96.69 404 TYR A CA 1
ATOM 3093 C C . TYR A 1 404 ? 12.586 1.41 6.488 1 96.69 404 TYR A C 1
ATOM 3095 O O . TYR A 1 404 ? 12.484 0.218 6.191 1 96.69 404 TYR A O 1
ATOM 3103 N N . ALA A 1 405 ? 12.195 2.387 5.648 1 94.56 405 ALA A N 1
ATOM 3104 C CA . ALA A 1 405 ? 11.719 2.105 4.293 1 94.56 405 ALA A CA 1
ATOM 3105 C C . ALA A 1 405 ? 12.789 1.371 3.484 1 94.56 405 ALA A C 1
ATOM 3107 O O . ALA A 1 405 ? 12.484 0.407 2.779 1 94.56 405 ALA A O 1
ATOM 3108 N N . GLU A 1 406 ? 14.016 1.778 3.572 1 93.19 406 GLU A N 1
ATOM 3109 C CA . GLU A 1 406 ? 15.117 1.136 2.857 1 93.19 406 GLU A CA 1
ATOM 3110 C C . GLU A 1 406 ? 15.367 -0.272 3.389 1 93.19 406 GLU A C 1
ATOM 3112 O O . GLU A 1 406 ? 15.656 -1.188 2.617 1 93.19 406 GLU A O 1
ATOM 3117 N N . TRP A 1 407 ? 15.281 -0.335 4.648 1 93.38 407 TRP A N 1
ATOM 3118 C CA . TRP A 1 407 ? 15.484 -1.626 5.297 1 93.38 407 TRP A CA 1
ATOM 3119 C C . TRP A 1 407 ? 14.461 -2.648 4.809 1 93.38 407 TRP A C 1
ATOM 3121 O O . TRP A 1 407 ? 14.812 -3.795 4.523 1 93.38 407 TRP A O 1
ATOM 3131 N N . ARG A 1 408 ? 13.25 -2.281 4.738 1 91.44 408 ARG A N 1
ATOM 3132 C CA . ARG A 1 408 ? 12.18 -3.15 4.254 1 91.44 408 ARG A CA 1
ATOM 3133 C C . ARG A 1 408 ? 12.414 -3.557 2.805 1 91.44 408 ARG A C 1
ATOM 3135 O O . ARG A 1 408 ? 12.195 -4.711 2.432 1 91.44 408 ARG A O 1
ATOM 3142 N N . ALA A 1 409 ? 12.805 -2.607 2.004 1 88.06 409 ALA A N 1
ATOM 3143 C CA . ALA A 1 409 ? 13.102 -2.91 0.605 1 88.06 409 ALA A CA 1
ATOM 3144 C C . ALA A 1 409 ? 14.234 -3.922 0.492 1 88.06 409 ALA A C 1
ATOM 3146 O O . ALA A 1 409 ? 14.188 -4.832 -0.339 1 88.06 409 ALA A O 1
ATOM 3147 N N . PHE A 1 410 ? 15.25 -3.779 1.355 1 89.31 410 PHE A N 1
ATOM 3148 C CA . PHE A 1 410 ? 16.391 -4.691 1.39 1 89.31 410 PHE A CA 1
ATOM 3149 C C . PHE A 1 410 ? 15.938 -6.102 1.754 1 89.31 410 PHE A C 1
ATOM 3151 O O . PHE A 1 410 ? 16.328 -7.07 1.094 1 89.31 410 PHE A O 1
ATOM 3158 N N . GLU A 1 411 ? 15.109 -6.172 2.729 1 85.44 411 GLU A N 1
ATOM 3159 C CA . GLU A 1 411 ? 14.641 -7.477 3.199 1 85.44 411 GLU A CA 1
ATOM 3160 C C . GLU A 1 411 ? 13.742 -8.148 2.164 1 85.44 411 GLU A C 1
ATOM 3162 O O . GLU A 1 411 ? 13.742 -9.375 2.041 1 85.44 411 GLU A O 1
ATOM 3167 N N . ALA A 1 412 ? 12.984 -7.359 1.528 1 80.44 412 ALA A N 1
ATOM 3168 C CA . ALA A 1 412 ? 12.117 -7.906 0.487 1 80.44 412 ALA A CA 1
ATOM 3169 C C . ALA A 1 412 ? 12.945 -8.508 -0.651 1 80.44 412 ALA A C 1
ATOM 3171 O O . ALA A 1 412 ? 12.547 -9.508 -1.247 1 80.44 412 ALA A O 1
ATOM 3172 N N . HIS A 1 413 ? 14.047 -7.855 -0.894 1 75.5 413 HIS A N 1
ATOM 3173 C CA . HIS A 1 413 ? 14.891 -8.281 -2.01 1 75.5 413 HIS A CA 1
ATOM 3174 C C . HIS A 1 413 ? 15.781 -9.453 -1.613 1 75.5 413 HIS A C 1
ATOM 3176 O O . HIS A 1 413 ? 15.969 -10.383 -2.396 1 75.5 413 HIS A O 1
ATOM 3182 N N . TYR A 1 414 ? 16.609 -9.203 -0.481 1 69.56 414 TYR A N 1
ATOM 3183 C CA . TYR A 1 414 ? 17.656 -10.18 -0.162 1 69.56 414 TYR A CA 1
ATOM 3184 C C . TYR A 1 414 ? 17.219 -11.086 0.985 1 69.56 414 TYR A C 1
ATOM 3186 O O . TYR A 1 414 ? 17.984 -11.938 1.439 1 69.56 414 TYR A O 1
ATOM 3194 N N . ARG A 1 415 ? 16.172 -11.156 1.308 1 57.5 415 ARG A N 1
ATOM 3195 C CA . ARG A 1 415 ? 15.688 -12.039 2.359 1 57.5 415 ARG A CA 1
ATOM 3196 C C . ARG A 1 415 ? 15.969 -11.461 3.74 1 57.5 415 ARG A C 1
ATOM 3198 O O . ARG A 1 415 ? 16.891 -10.656 3.902 1 57.5 415 ARG A O 1
ATOM 3205 N N . PRO A 1 416 ? 15.172 -11.859 4.672 1 51 416 PRO A N 1
ATOM 3206 C CA . PRO A 1 416 ? 15.43 -11.352 6.023 1 51 416 PRO A CA 1
ATOM 3207 C C . PRO A 1 416 ? 16.859 -11.609 6.488 1 51 416 PRO A C 1
ATOM 3209 O O . PRO A 1 416 ? 17.469 -12.617 6.102 1 51 416 PRO A O 1
ATOM 3212 N N . LEU A 1 417 ? 17.672 -10.586 6.941 1 44.22 417 LEU A N 1
ATOM 3213 C CA . LEU A 1 417 ? 19.031 -10.5 7.449 1 44.22 417 LEU A CA 1
ATOM 3214 C C . LEU A 1 417 ? 19.469 -11.82 8.062 1 44.22 417 LEU A C 1
ATOM 3216 O O . LEU A 1 417 ? 20.594 -12.266 7.84 1 44.22 417 LEU A O 1
ATOM 3220 N N . ASN A 1 418 ? 18.688 -12.234 9 1 43.41 418 ASN A N 1
ATOM 3221 C CA . ASN A 1 418 ? 19.156 -13.352 9.812 1 43.41 418 ASN A CA 1
ATOM 3222 C C . ASN A 1 418 ? 19.406 -14.594 8.969 1 43.41 418 ASN A C 1
ATOM 3224 O O . ASN A 1 418 ? 19.984 -15.57 9.445 1 43.41 418 ASN A O 1
ATOM 3228 N N . GLU A 1 419 ? 18.953 -14.547 7.672 1 46.5 419 GLU A N 1
ATOM 3229 C CA . GLU A 1 419 ? 19.078 -15.805 6.93 1 46.5 419 GLU A CA 1
ATOM 3230 C C . GLU A 1 419 ? 20.109 -15.68 5.812 1 46.5 419 GLU A C 1
ATOM 3232 O O . GLU A 1 419 ? 20.156 -16.531 4.918 1 46.5 419 GLU A O 1
ATOM 3237 N N . LEU A 1 420 ? 20.672 -14.508 5.715 1 48.16 420 LEU A N 1
ATOM 3238 C CA . LEU A 1 420 ? 21.656 -14.453 4.641 1 48.16 420 LEU A CA 1
ATOM 3239 C C . LEU A 1 420 ? 22.75 -15.484 4.863 1 48.16 420 LEU A C 1
ATOM 3241 O O . LEU A 1 420 ? 23.281 -15.609 5.973 1 48.16 420 LEU A O 1
ATOM 3245 N N . ASP A 1 421 ? 22.766 -16.406 4.004 1 48.91 421 ASP A N 1
ATOM 3246 C CA . ASP A 1 421 ? 23.766 -17.484 3.918 1 48.91 421 ASP A CA 1
ATOM 3247 C C . ASP A 1 421 ? 25.156 -16.969 4.289 1 48.91 421 ASP A C 1
ATOM 3249 O O . ASP A 1 421 ? 25.625 -15.984 3.713 1 48.91 421 ASP A O 1
ATOM 3253 N N . PRO A 1 422 ? 25.5 -17.344 5.438 1 48.12 422 PRO A N 1
ATOM 3254 C CA . PRO A 1 422 ? 26.906 -17.062 5.781 1 48.12 422 PRO A CA 1
ATOM 3255 C C . PRO A 1 422 ? 27.844 -17.172 4.582 1 48.12 422 PRO A C 1
ATOM 3257 O O . PRO A 1 422 ? 28.984 -16.688 4.637 1 48.12 422 PRO A O 1
ATOM 3260 N N . ALA A 1 423 ? 27.344 -17.906 3.631 1 50.31 423 ALA A N 1
ATOM 3261 C CA . ALA A 1 423 ? 28.234 -18.125 2.5 1 50.31 423 ALA A CA 1
ATOM 3262 C C . ALA A 1 423 ? 28.266 -16.891 1.59 1 50.31 423 ALA A C 1
ATOM 3264 O O . ALA A 1 423 ? 29.031 -16.859 0.617 1 50.31 423 ALA A O 1
ATOM 3265 N N . VAL A 1 424 ? 27.281 -16.109 1.828 1 54.84 424 VAL A N 1
ATOM 3266 C CA . VAL A 1 424 ? 27.312 -14.914 0.985 1 54.84 424 VAL A CA 1
ATOM 3267 C C . VAL A 1 424 ? 28.594 -14.117 1.27 1 54.84 424 VAL A C 1
ATOM 3269 O O . VAL A 1 424 ? 28.859 -13.75 2.416 1 54.84 424 VAL A O 1
ATOM 3272 N N . SER A 1 425 ? 29.406 -14.102 0.354 1 63.22 425 SER A N 1
ATOM 3273 C CA . SER A 1 425 ? 30.672 -13.359 0.394 1 63.22 425 SER A CA 1
ATOM 3274 C C . SER A 1 425 ? 30.453 -11.969 0.989 1 63.22 425 SER A C 1
ATOM 3276 O O . SER A 1 425 ? 29.469 -11.297 0.692 1 63.22 425 SER A O 1
ATOM 3278 N N . LEU A 1 426 ? 31.156 -11.68 1.931 1 67.38 426 LEU A N 1
ATOM 3279 C CA . LEU A 1 426 ? 31.172 -10.367 2.562 1 67.38 426 LEU A CA 1
ATOM 3280 C C . LEU A 1 426 ? 31.266 -9.258 1.517 1 67.38 426 LEU A C 1
ATOM 3282 O O . LEU A 1 426 ? 30.953 -8.102 1.804 1 67.38 426 LEU A O 1
ATOM 3286 N N . HIS A 1 427 ? 31.547 -9.758 0.328 1 71.12 427 HIS A N 1
ATOM 3287 C CA . HIS A 1 427 ? 31.734 -8.75 -0.713 1 71.12 427 HIS A CA 1
ATOM 3288 C C . HIS A 1 427 ? 30.562 -8.742 -1.685 1 71.12 427 HIS A C 1
ATOM 3290 O O . HIS A 1 427 ? 30.578 -7.996 -2.668 1 71.12 427 HIS A O 1
ATOM 3296 N N . SER A 1 428 ? 29.656 -9.477 -1.271 1 77.19 428 SER A N 1
ATOM 3297 C CA . SER A 1 428 ? 28.484 -9.461 -2.145 1 77.19 428 SER A CA 1
ATOM 3298 C C . SER A 1 428 ? 27.719 -8.148 -2.035 1 77.19 428 SER A C 1
ATOM 3300 O O . SER A 1 428 ? 27.797 -7.465 -1.012 1 77.19 428 SER A O 1
ATOM 3302 N N . PRO A 1 429 ? 27.125 -7.656 -3.082 1 77.12 429 PRO A N 1
ATOM 3303 C CA . PRO A 1 429 ? 26.312 -6.438 -3.023 1 77.12 429 PRO A CA 1
ATOM 3304 C C . PRO A 1 429 ? 25.312 -6.445 -1.86 1 77.12 429 PRO A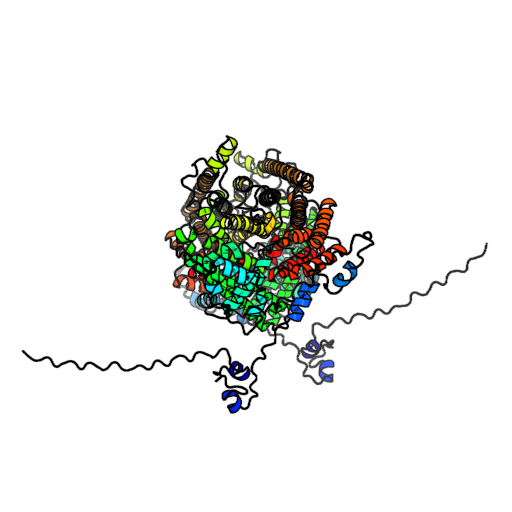 C 1
ATOM 3306 O O . PRO A 1 429 ? 25.109 -5.41 -1.218 1 77.12 429 PRO A O 1
ATOM 3309 N N . ALA A 1 430 ? 24.812 -7.57 -1.544 1 78.81 430 ALA A N 1
ATOM 3310 C CA . ALA A 1 430 ? 23.875 -7.695 -0.434 1 78.81 430 ALA A CA 1
ATOM 3311 C C . ALA A 1 430 ? 24.562 -7.449 0.904 1 78.81 430 ALA A C 1
ATOM 3313 O O . ALA A 1 430 ? 24.016 -6.77 1.776 1 78.81 430 ALA A O 1
ATOM 3314 N N . ALA A 1 431 ? 25.719 -7.996 1.027 1 83.75 431 ALA A N 1
ATOM 3315 C CA . ALA A 1 431 ? 26.469 -7.832 2.273 1 83.75 431 ALA A CA 1
ATOM 3316 C C . ALA A 1 431 ? 26.891 -6.379 2.465 1 83.75 431 ALA A C 1
ATOM 3318 O O . ALA A 1 431 ? 26.844 -5.852 3.58 1 83.75 431 ALA A O 1
ATOM 3319 N N . MET A 1 432 ? 27.328 -5.793 1.394 1 86.56 432 MET A N 1
ATOM 3320 C CA . MET A 1 432 ? 27.766 -4.402 1.462 1 86.56 432 MET A CA 1
ATOM 3321 C C . MET A 1 432 ? 26.594 -3.479 1.794 1 86.56 432 MET A C 1
ATOM 3323 O O . MET A 1 432 ? 26.75 -2.551 2.592 1 86.56 432 MET A O 1
ATOM 3327 N N . GLU A 1 433 ? 25.484 -3.732 1.16 1 87.62 433 GLU A N 1
ATOM 3328 C CA . GLU A 1 433 ? 24.297 -2.939 1.439 1 87.62 433 GLU A CA 1
ATOM 3329 C C . GLU A 1 433 ? 23.844 -3.123 2.883 1 87.62 433 GLU A C 1
ATOM 3331 O O . GLU A 1 433 ? 23.422 -2.16 3.537 1 87.62 433 GLU A O 1
ATOM 3336 N N . ARG A 1 434 ? 23.953 -4.266 3.4 1 87.31 434 ARG A N 1
ATOM 3337 C CA . ARG A 1 434 ? 23.578 -4.539 4.785 1 87.31 434 ARG A CA 1
ATOM 3338 C C . ARG A 1 434 ? 24.484 -3.793 5.754 1 87.31 434 ARG A C 1
ATOM 3340 O O . ARG A 1 434 ? 24.031 -3.258 6.766 1 87.31 434 ARG A O 1
ATOM 3347 N N . MET A 1 435 ? 25.734 -3.846 5.457 1 89.88 435 MET A N 1
ATOM 3348 C CA . MET A 1 435 ? 26.703 -3.162 6.309 1 89.88 435 MET A CA 1
ATOM 3349 C C . MET A 1 435 ? 26.422 -1.664 6.359 1 89.88 435 MET A C 1
ATOM 3351 O O . MET A 1 435 ? 26.5 -1.051 7.426 1 89.88 435 MET A O 1
ATOM 3355 N N . GLU A 1 436 ? 26.094 -1.188 5.195 1 92.88 436 GLU A N 1
ATOM 3356 C CA . GLU A 1 436 ? 25.797 0.24 5.141 1 92.88 436 GLU A CA 1
ATOM 3357 C C . GLU A 1 436 ? 24.531 0.569 5.93 1 92.88 436 GLU A C 1
ATOM 3359 O O . GLU A 1 436 ? 24.484 1.558 6.664 1 92.88 436 GLU A O 1
ATOM 3364 N N . LEU A 1 437 ? 23.469 -0.232 5.785 1 93.94 437 LEU A N 1
ATOM 3365 C CA . LEU A 1 437 ? 22.234 -0.034 6.523 1 93.94 437 LEU A CA 1
ATOM 3366 C C . LEU A 1 437 ? 22.469 -0.153 8.023 1 93.94 437 LEU A C 1
ATOM 3368 O O . LEU A 1 437 ? 21.938 0.639 8.805 1 93.94 437 LEU A O 1
ATOM 3372 N N . SER A 1 438 ? 23.328 -1.038 8.414 1 93.94 438 SER A N 1
ATOM 3373 C CA . SER A 1 438 ? 23.625 -1.253 9.828 1 93.94 438 SER A CA 1
ATOM 3374 C C . SER A 1 438 ? 24.391 -0.074 10.414 1 93.94 438 SER A C 1
ATOM 3376 O O . SER A 1 438 ? 24.156 0.315 11.562 1 93.94 438 SER A O 1
ATOM 3378 N N . ARG A 1 439 ? 25.312 0.384 9.617 1 96.31 439 ARG A N 1
ATOM 3379 C CA . ARG A 1 439 ? 26.062 1.553 10.07 1 96.31 439 ARG A CA 1
ATOM 3380 C C . ARG A 1 439 ? 25.141 2.744 10.289 1 96.31 439 ARG A C 1
ATOM 3382 O O . ARG A 1 439 ? 25.219 3.412 11.328 1 96.31 439 ARG A O 1
ATOM 3389 N N . ARG A 1 440 ? 24.281 3.016 9.359 1 96.38 440 ARG A N 1
ATOM 3390 C CA . ARG A 1 440 ? 23.344 4.125 9.469 1 96.38 440 ARG A CA 1
ATOM 3391 C C . ARG A 1 440 ? 22.375 3.912 10.633 1 96.38 440 ARG A C 1
ATOM 3393 O O . ARG A 1 440 ? 21.984 4.867 11.305 1 96.38 440 ARG A O 1
ATOM 3400 N N . LEU A 1 441 ? 21.969 2.691 10.859 1 97.25 441 LEU A N 1
ATOM 3401 C CA . LEU A 1 441 ? 21.125 2.367 12 1 97.25 441 LEU A CA 1
ATOM 3402 C C . LEU A 1 441 ? 21.812 2.703 13.312 1 97.25 441 LEU A C 1
ATOM 3404 O O . LEU A 1 441 ? 21.203 3.277 14.219 1 97.25 441 LEU A O 1
ATOM 3408 N N . ALA A 1 442 ? 23.078 2.373 13.391 1 97.56 442 ALA A N 1
ATOM 3409 C CA . ALA A 1 442 ? 23.859 2.684 14.586 1 97.56 442 ALA A CA 1
ATOM 3410 C C . ALA A 1 442 ? 23.938 4.191 14.812 1 97.56 442 ALA A C 1
ATOM 3412 O O . ALA A 1 442 ? 23.828 4.66 15.945 1 97.56 442 ALA A O 1
ATOM 3413 N N . ASP A 1 443 ? 24.109 4.883 13.758 1 96.75 443 ASP A N 1
ATOM 3414 C CA . ASP A 1 443 ? 24.156 6.336 13.852 1 96.75 443 ASP A CA 1
ATOM 3415 C C . ASP A 1 443 ? 22.828 6.895 14.383 1 96.75 443 ASP A C 1
ATOM 3417 O O . ASP A 1 443 ? 22.828 7.793 15.227 1 96.75 443 ASP A O 1
ATOM 3421 N N . CYS A 1 444 ? 21.703 6.391 13.859 1 96.38 444 CYS A N 1
ATOM 3422 C CA . CYS A 1 444 ? 20.391 6.816 14.32 1 96.38 444 CYS A CA 1
ATOM 3423 C C . CYS A 1 444 ? 20.203 6.508 15.805 1 96.38 444 CYS A C 1
ATOM 3425 O O . CYS A 1 444 ? 19.625 7.316 16.547 1 96.38 444 CYS A O 1
ATOM 3427 N N . GLN A 1 445 ? 20.688 5.391 16.188 1 97.56 445 GLN A N 1
ATOM 3428 C CA . GLN A 1 445 ? 20.562 4.988 17.594 1 97.56 445 GLN A CA 1
ATOM 3429 C C . GLN A 1 445 ? 21.359 5.902 18.5 1 97.56 445 GLN A C 1
ATOM 3431 O O . GLN A 1 445 ? 20.922 6.23 19.609 1 97.56 445 GLN A O 1
ATOM 3436 N N . ILE A 1 446 ? 22.516 6.285 18.047 1 97.75 446 ILE A N 1
ATOM 3437 C CA . ILE A 1 446 ? 23.344 7.215 18.812 1 97.75 446 ILE A CA 1
ATOM 3438 C C . ILE A 1 446 ? 22.625 8.555 18.938 1 97.75 446 ILE A C 1
ATOM 3440 O O . ILE A 1 446 ? 22.594 9.156 20.016 1 97.75 446 ILE A O 1
ATOM 3444 N N . GLU A 1 447 ? 22.047 9 17.875 1 96.12 447 GLU A N 1
ATOM 3445 C CA . GLU A 1 447 ? 21.328 10.273 17.891 1 96.12 447 GLU A CA 1
ATOM 3446 C C . GLU A 1 447 ? 20.125 10.211 18.828 1 96.12 447 GLU A C 1
ATOM 3448 O O . GLU A 1 447 ? 19.859 11.164 19.562 1 96.12 447 GLU A O 1
ATOM 3453 N N . LEU A 1 448 ? 19.391 9.109 18.812 1 97.31 448 LEU A N 1
ATOM 3454 C CA . LEU A 1 448 ? 18.234 8.922 19.688 1 97.31 448 LEU A CA 1
ATOM 3455 C C . LEU A 1 448 ? 18.672 8.945 21.156 1 97.31 448 LEU A C 1
ATOM 3457 O O . LEU A 1 448 ? 18.031 9.594 21.984 1 97.31 448 LEU A O 1
ATOM 3461 N N . ALA A 1 449 ? 19.734 8.266 21.422 1 97.62 449 ALA A N 1
ATOM 3462 C CA . ALA A 1 449 ? 20.234 8.195 22.781 1 97.62 449 ALA A CA 1
ATOM 3463 C C . ALA A 1 449 ? 20.719 9.562 23.266 1 97.62 449 ALA A C 1
ATOM 3465 O O . ALA A 1 449 ? 20.5 9.938 24.406 1 97.62 449 ALA A O 1
ATOM 3466 N N . THR A 1 450 ? 21.375 10.227 22.359 1 97.31 450 THR A N 1
ATOM 3467 C CA . THR A 1 450 ? 21.875 11.555 22.688 1 97.31 450 THR A CA 1
ATOM 3468 C C . THR A 1 450 ? 20.734 12.508 22.984 1 97.31 450 THR A C 1
ATOM 3470 O O . THR A 1 450 ? 20.781 13.266 23.953 1 97.31 450 THR A 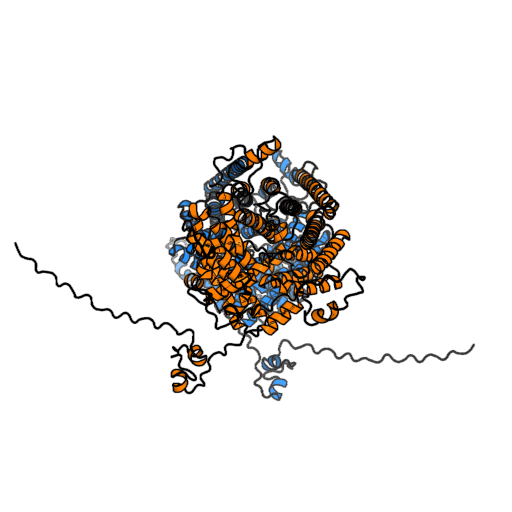O 1
ATOM 3473 N N . TRP A 1 451 ? 19.734 12.5 22.172 1 96.44 451 TRP A N 1
ATOM 3474 C CA . TRP A 1 451 ? 18.578 13.352 22.406 1 96.44 451 TRP A CA 1
ATOM 3475 C C . TRP A 1 451 ? 17.938 13.047 23.766 1 96.44 451 TRP A C 1
ATOM 3477 O O . TRP A 1 451 ? 17.578 13.961 24.516 1 96.44 451 TRP A O 1
ATOM 3487 N N . ARG A 1 452 ? 17.781 11.758 24.094 1 96.38 452 ARG A N 1
ATOM 3488 C CA . ARG A 1 452 ? 17.172 11.344 25.359 1 96.38 452 ARG A CA 1
ATOM 3489 C C . ARG A 1 452 ? 17.969 11.875 26.547 1 96.38 452 ARG A C 1
ATOM 3491 O O . ARG A 1 452 ? 17.391 12.336 27.531 1 96.38 452 ARG A O 1
ATOM 3498 N N . ALA A 1 453 ? 19.219 11.82 26.422 1 96.19 453 ALA A N 1
ATOM 3499 C CA . ALA A 1 453 ? 20.094 12.281 27.5 1 96.19 453 ALA A CA 1
ATOM 3500 C C . ALA A 1 453 ? 20 13.797 27.688 1 96.19 453 ALA A C 1
ATOM 3502 O O . ALA A 1 453 ? 20.094 14.297 28.797 1 96.19 453 ALA A O 1
ATOM 3503 N N . GLU A 1 454 ? 19.703 14.492 26.641 1 94.06 454 GLU A N 1
ATOM 3504 C CA . GLU A 1 454 ? 19.672 15.945 26.656 1 94.06 454 GLU A CA 1
ATOM 3505 C C . GLU A 1 454 ? 18.266 16.469 26.938 1 94.06 454 GLU A C 1
ATOM 3507 O O . GLU A 1 454 ? 18.094 17.656 27.25 1 94.06 454 GLU A O 1
ATOM 3512 N N . ALA A 1 455 ? 17.281 15.672 26.859 1 91.19 455 ALA A N 1
ATOM 3513 C CA . ALA A 1 455 ? 15.875 16.062 26.891 1 91.19 455 ALA A CA 1
ATOM 3514 C C . ALA A 1 455 ? 15.555 16.844 28.172 1 91.19 455 ALA A C 1
ATOM 3516 O O . ALA A 1 455 ? 14.906 17.891 28.109 1 91.19 455 ALA A O 1
ATOM 3517 N N . PRO A 1 456 ? 16.078 16.375 29.344 1 87.94 456 PRO A N 1
ATOM 3518 C CA . PRO A 1 456 ? 15.734 17.094 30.562 1 87.94 456 PRO A CA 1
ATOM 3519 C C . PRO A 1 456 ? 16.297 18.516 30.594 1 87.94 456 PRO A C 1
ATOM 3521 O O . PRO A 1 456 ? 15.734 19.391 31.266 1 87.94 456 PRO A O 1
ATOM 3524 N N . ALA A 1 457 ? 17.312 18.734 29.875 1 86.5 457 ALA A N 1
ATOM 3525 C CA . ALA A 1 457 ? 17.953 20.047 29.859 1 86.5 457 ALA A CA 1
ATOM 3526 C C . ALA A 1 457 ? 17.312 20.953 28.828 1 86.5 457 ALA A C 1
ATOM 3528 O O . ALA A 1 457 ? 17.516 22.172 28.844 1 86.5 457 ALA A O 1
ATOM 3529 N N . ARG A 1 458 ? 16.516 20.422 28.031 1 80.69 458 ARG A N 1
ATOM 3530 C CA . ARG A 1 458 ? 15.852 21.219 27 1 80.69 458 ARG A CA 1
ATOM 3531 C C . ARG A 1 458 ? 14.633 21.938 27.562 1 80.69 458 ARG A C 1
ATOM 3533 O O . ARG A 1 458 ? 13.914 21.391 28.406 1 80.69 458 ARG A O 1
ATOM 3540 N N . TYR A 1 459 ? 14.523 23.141 27.328 1 77.06 459 TYR A N 1
ATOM 3541 C CA . TYR A 1 459 ? 13.344 23.891 27.734 1 77.06 459 TYR A CA 1
ATOM 3542 C C . TYR A 1 459 ? 12.141 23.531 26.875 1 77.06 459 TYR A C 1
ATOM 3544 O O . TYR A 1 459 ? 12.062 23.938 25.703 1 77.06 459 TYR A O 1
ATOM 3552 N N . MET A 1 460 ? 11.273 22.688 27.375 1 82.69 460 MET A N 1
ATOM 3553 C CA . MET A 1 460 ? 10.047 22.281 26.688 1 82.69 460 MET A CA 1
ATOM 3554 C C . MET A 1 460 ? 8.852 22.359 27.625 1 82.69 460 MET A C 1
ATOM 3556 O O . MET A 1 460 ? 8.969 22.062 28.812 1 82.69 460 MET A O 1
ATOM 3560 N N . ASP A 1 461 ? 7.75 22.844 27.031 1 84.12 461 ASP A N 1
ATOM 3561 C CA . ASP A 1 461 ? 6.496 22.719 27.781 1 84.12 461 ASP A CA 1
ATOM 3562 C C . ASP A 1 461 ? 6.242 21.266 28.188 1 84.12 461 ASP A C 1
ATOM 3564 O O . ASP A 1 461 ? 6.758 20.344 27.547 1 84.12 461 ASP A O 1
ATOM 3568 N N . GLN A 1 462 ? 5.504 21.109 29.219 1 88.56 462 GLN A N 1
ATOM 3569 C CA . GLN A 1 462 ? 5.254 19.781 29.766 1 88.56 462 GLN A CA 1
ATOM 3570 C C . GLN A 1 462 ? 4.652 18.859 28.719 1 88.56 462 GLN A C 1
ATOM 3572 O O . GLN A 1 462 ? 5.074 17.703 28.578 1 88.56 462 GLN A O 1
ATOM 3577 N N . ARG A 1 463 ? 3.635 19.344 27.984 1 92 463 ARG A N 1
ATOM 3578 C CA . ARG A 1 463 ? 2.99 18.5 26.969 1 92 463 ARG A CA 1
ATOM 3579 C C . ARG A 1 463 ? 3.961 18.141 25.859 1 92 463 ARG A C 1
ATOM 3581 O O . ARG A 1 463 ? 3.912 17.047 25.312 1 92 463 ARG A O 1
ATOM 3588 N N . THR A 1 464 ? 4.793 19.047 25.453 1 92.25 464 THR A N 1
ATOM 3589 C CA . THR A 1 464 ? 5.785 18.797 24.422 1 92.25 464 THR A CA 1
ATOM 3590 C C . THR A 1 464 ? 6.789 17.734 24.875 1 92.25 464 THR A C 1
ATOM 3592 O O . THR A 1 464 ? 7.211 16.891 24.078 1 92.25 464 THR A O 1
ATOM 3595 N N . MET A 1 465 ? 7.141 17.828 26.172 1 93.88 465 MET A N 1
ATOM 3596 C CA . MET A 1 465 ? 8.039 16.828 26.719 1 93.88 465 MET A CA 1
ATOM 3597 C C . MET A 1 465 ? 7.402 15.438 26.672 1 93.88 465 MET A C 1
ATOM 3599 O O . MET A 1 465 ? 8.016 14.484 26.188 1 93.88 465 MET A O 1
ATOM 3603 N N . VAL A 1 466 ? 6.164 15.359 27.094 1 96.06 466 VAL A N 1
ATOM 3604 C CA . VAL A 1 466 ? 5.441 14.094 27.109 1 96.06 466 VAL A CA 1
ATOM 3605 C C . VAL A 1 466 ? 5.301 13.547 25.688 1 96.06 466 VAL A C 1
ATOM 3607 O O . VAL A 1 466 ? 5.582 12.375 25.438 1 96.06 466 VAL A O 1
ATOM 3610 N N . GLY A 1 467 ? 4.875 14.414 24.781 1 96.88 467 GLY A N 1
ATOM 3611 C CA . GLY A 1 467 ? 4.73 14.008 23.391 1 96.88 467 GLY A CA 1
ATOM 3612 C C . GLY A 1 467 ? 6.039 13.586 22.75 1 96.88 467 GLY A C 1
ATOM 3613 O O . GLY A 1 467 ? 6.086 12.594 22.016 1 96.88 467 GLY A O 1
ATOM 3614 N N . SER A 1 468 ? 7.109 14.297 22.984 1 96.56 468 SER A N 1
ATOM 3615 C CA . SER A 1 468 ? 8.422 13.977 22.438 1 96.56 468 SER A CA 1
ATOM 3616 C C . SER A 1 468 ? 8.93 12.641 22.969 1 96.56 468 SER A C 1
ATOM 3618 O O . SER A 1 468 ? 9.5 11.844 22.219 1 96.56 468 SER A O 1
ATOM 3620 N N . MET A 1 469 ? 8.695 12.43 24.234 1 97.69 469 MET A N 1
ATOM 3621 C CA . MET A 1 469 ? 9.117 11.164 24.828 1 97.69 469 MET A CA 1
ATOM 3622 C C . MET A 1 469 ? 8.344 9.992 24.219 1 97.69 469 MET A C 1
ATOM 3624 O O . MET A 1 469 ? 8.898 8.922 23.984 1 97.69 469 MET A O 1
ATOM 3628 N N . ALA A 1 470 ? 7.016 10.18 24.016 1 98.5 470 ALA A N 1
ATOM 3629 C CA . ALA A 1 470 ? 6.223 9.156 23.359 1 98.5 470 ALA A CA 1
ATOM 3630 C C . ALA A 1 470 ? 6.762 8.867 21.953 1 98.5 470 ALA A C 1
ATOM 3632 O O . ALA A 1 470 ? 6.875 7.707 21.547 1 98.5 470 ALA A O 1
ATOM 3633 N N . LEU A 1 471 ? 7.09 9.93 21.234 1 98.38 471 LEU A N 1
ATOM 3634 C CA . LEU A 1 471 ? 7.66 9.805 19.891 1 98.38 471 LEU A CA 1
ATOM 3635 C C . LEU A 1 471 ? 8.992 9.07 19.938 1 98.38 471 LEU A C 1
ATOM 3637 O O . LEU A 1 471 ? 9.297 8.266 19.047 1 98.38 471 LEU A O 1
ATOM 3641 N N . TRP A 1 472 ? 9.789 9.391 20.906 1 98.62 472 TRP A N 1
ATOM 3642 C CA . TRP A 1 472 ? 11.078 8.727 21.094 1 98.62 472 TRP A CA 1
ATOM 3643 C C . TRP A 1 472 ? 10.898 7.223 21.266 1 98.62 472 TRP A C 1
ATOM 3645 O O . TRP A 1 472 ? 11.586 6.43 20.609 1 98.62 472 TRP A O 1
ATOM 3655 N N . HIS A 1 473 ? 9.953 6.809 22.109 1 98.75 473 HIS A N 1
ATOM 3656 C CA . HIS A 1 473 ? 9.703 5.391 22.344 1 98.75 473 HIS A CA 1
ATOM 3657 C C . HIS A 1 473 ? 9.133 4.715 21.109 1 98.75 473 HIS A C 1
ATOM 3659 O O . HIS A 1 473 ? 9.414 3.541 20.859 1 98.75 473 HIS A O 1
ATOM 3665 N N . GLU A 1 474 ? 8.281 5.449 20.422 1 98.62 474 GLU A N 1
ATOM 3666 C CA . GLU A 1 474 ? 7.816 4.949 19.125 1 98.62 474 GLU A CA 1
ATOM 3667 C C . GLU A 1 474 ? 8.984 4.582 18.219 1 98.62 474 GLU A C 1
ATOM 3669 O O . GLU A 1 474 ? 9.031 3.486 17.672 1 98.62 474 GLU A O 1
ATOM 3674 N N . ALA A 1 475 ? 9.938 5.508 18.078 1 98.69 475 ALA A N 1
ATOM 3675 C CA . ALA A 1 475 ? 11.117 5.289 17.234 1 98.69 475 ALA A CA 1
ATOM 3676 C C . ALA A 1 475 ? 11.945 4.117 17.75 1 98.69 475 ALA A C 1
ATOM 3678 O O . ALA A 1 475 ? 12.453 3.314 16.969 1 98.69 475 ALA A O 1
ATOM 3679 N N . GLN A 1 476 ? 12.062 4.039 19.031 1 98.5 476 GLN A N 1
ATOM 3680 C CA . GLN A 1 476 ? 12.812 2.957 19.656 1 98.5 476 GLN A CA 1
ATOM 3681 C C . GLN A 1 476 ? 12.211 1.599 19.312 1 98.5 476 GLN A C 1
ATOM 3683 O O . GLN A 1 476 ? 12.938 0.648 19.016 1 98.5 476 GLN A O 1
ATOM 3688 N N . ILE A 1 477 ? 10.93 1.507 19.406 1 98.62 477 ILE A N 1
ATOM 3689 C CA . ILE A 1 477 ? 10.258 0.25 19.094 1 98.62 477 ILE A CA 1
ATOM 3690 C C . ILE A 1 477 ? 10.477 -0.111 17.641 1 98.62 477 ILE A C 1
ATOM 3692 O O . ILE A 1 477 ? 10.773 -1.265 17.312 1 98.62 477 ILE A O 1
ATOM 3696 N N . ILE A 1 478 ? 10.367 0.823 16.719 1 98.38 478 ILE A N 1
ATOM 3697 C CA . ILE A 1 478 ? 10.578 0.579 15.289 1 98.38 478 ILE A CA 1
ATOM 3698 C C . ILE A 1 478 ? 12 0.067 15.062 1 98.38 478 ILE A C 1
ATOM 3700 O O . ILE A 1 478 ? 12.203 -0.913 14.344 1 98.38 478 ILE A O 1
ATOM 3704 N N . VAL A 1 479 ? 12.945 0.695 15.711 1 98.25 479 VAL A N 1
ATOM 3705 C CA . VAL A 1 479 ? 14.344 0.324 15.547 1 98.25 479 VAL A CA 1
ATOM 3706 C C . VAL A 1 479 ? 14.578 -1.081 16.094 1 98.25 479 VAL A C 1
ATOM 3708 O O . VAL A 1 479 ? 15.133 -1.941 15.406 1 98.25 479 VAL A O 1
ATOM 3711 N N . LEU A 1 480 ? 14.133 -1.341 17.281 1 97.88 480 LEU A N 1
ATOM 3712 C CA . LEU A 1 480 ? 14.414 -2.598 17.969 1 97.88 480 LEU A CA 1
ATOM 3713 C C . LEU A 1 480 ? 13.641 -3.75 17.328 1 97.88 480 LEU A C 1
ATOM 3715 O O . LEU A 1 480 ? 14.211 -4.816 17.094 1 97.88 480 LEU A O 1
ATOM 3719 N N . ARG A 1 481 ? 12.383 -3.5 17.016 1 96.56 481 ARG A N 1
ATOM 3720 C CA . ARG A 1 481 ? 11.508 -4.574 16.547 1 96.56 481 ARG A CA 1
ATOM 3721 C C . ARG A 1 481 ? 11.602 -4.754 15.039 1 96.56 481 ARG A C 1
ATOM 3723 O O . ARG A 1 481 ? 11.773 -5.875 14.555 1 96.56 481 ARG A O 1
ATOM 3730 N N . ASP A 1 482 ? 11.516 -3.723 14.312 1 93.88 482 ASP A N 1
ATOM 3731 C CA . ASP A 1 482 ? 11.32 -3.824 12.875 1 93.88 482 ASP A CA 1
ATOM 3732 C C . ASP A 1 482 ? 12.656 -3.859 12.133 1 93.88 482 ASP A C 1
ATOM 3734 O O . ASP A 1 482 ? 12.758 -4.445 11.055 1 93.88 482 ASP A O 1
ATOM 3738 N N . MET A 1 483 ? 13.695 -3.326 12.68 1 94.44 483 MET A N 1
ATOM 3739 C CA . MET A 1 483 ? 14.977 -3.318 11.977 1 94.44 483 MET A CA 1
ATOM 3740 C C . MET A 1 483 ? 15.961 -4.289 12.625 1 94.44 483 MET A C 1
ATOM 3742 O O . MET A 1 483 ? 16.562 -5.117 11.945 1 94.44 483 MET A O 1
ATOM 3746 N N . GLN A 1 484 ? 16.016 -4.305 13.953 1 94.56 484 GLN A N 1
ATOM 3747 C CA . GLN A 1 484 ? 16.906 -5.238 14.633 1 94.56 484 GLN A CA 1
ATOM 3748 C C . GLN A 1 484 ? 16.25 -6.598 14.82 1 94.56 484 GLN A C 1
ATOM 3750 O O . GLN A 1 484 ? 16.891 -7.559 15.242 1 94.56 484 GLN A O 1
ATOM 3755 N N . LYS A 1 485 ? 14.93 -6.66 14.648 1 92.81 485 LYS A N 1
ATOM 3756 C CA . LYS A 1 485 ? 14.156 -7.898 14.641 1 92.81 485 LYS A CA 1
ATOM 3757 C C . LYS A 1 485 ? 14.156 -8.555 16.016 1 92.81 485 LYS A C 1
ATOM 3759 O O . LYS A 1 485 ? 14.219 -9.781 16.125 1 92.81 485 LYS A O 1
ATOM 3764 N N . ARG A 1 486 ? 14.18 -7.695 17.016 1 96.25 486 ARG A N 1
ATOM 3765 C CA . ARG A 1 486 ? 14 -8.227 18.359 1 96.25 486 ARG A CA 1
ATOM 3766 C C . ARG A 1 486 ? 12.57 -8.711 18.562 1 96.25 486 ARG A C 1
ATOM 3768 O O . ARG A 1 486 ? 11.641 -8.188 17.953 1 96.25 486 ARG A O 1
ATOM 3775 N N . GLY A 1 487 ? 12.445 -9.727 19.406 1 96.06 487 GLY A N 1
ATOM 3776 C CA . GLY A 1 487 ? 11.117 -10.273 19.672 1 96.06 487 GLY A CA 1
ATOM 3777 C C . GLY A 1 487 ? 10.211 -9.312 20.406 1 96.06 487 GLY A C 1
ATOM 3778 O O . GLY A 1 487 ? 10.688 -8.375 21.047 1 96.06 487 GLY A O 1
ATOM 3779 N N . ARG A 1 488 ? 8.93 -9.523 20.281 1 97 488 ARG A N 1
ATOM 3780 C CA . ARG A 1 488 ? 7.961 -8.695 21.016 1 97 488 ARG A CA 1
ATOM 3781 C C . ARG A 1 488 ? 8.148 -8.836 22.516 1 97 488 ARG A C 1
ATOM 3783 O O . ARG A 1 488 ? 7.812 -7.926 23.281 1 97 488 ARG A O 1
ATOM 3790 N N . ASP A 1 489 ? 8.695 -9.93 22.906 1 96.56 489 ASP A N 1
ATOM 3791 C CA . ASP A 1 489 ? 8.883 -10.219 24.312 1 96.56 489 ASP A CA 1
ATOM 3792 C C . ASP A 1 489 ? 10.18 -9.602 24.844 1 96.56 489 ASP A C 1
ATOM 3794 O O . ASP A 1 489 ? 10.469 -9.68 26.031 1 96.56 489 ASP A O 1
ATOM 3798 N N . ASP A 1 490 ? 10.945 -8.992 23.984 1 98.06 490 ASP A N 1
ATOM 3799 C CA . ASP A 1 490 ? 12.188 -8.336 24.391 1 98.06 490 ASP A CA 1
ATOM 3800 C C . ASP A 1 490 ? 11.922 -7.305 25.484 1 98.06 490 ASP A C 1
ATOM 3802 O O . ASP A 1 490 ? 10.953 -6.547 25.422 1 98.06 490 ASP A O 1
ATOM 3806 N N . ALA A 1 491 ? 12.766 -7.23 26.469 1 98.06 491 ALA A N 1
ATOM 3807 C CA . ALA A 1 491 ? 12.562 -6.395 27.656 1 98.06 491 ALA A CA 1
ATOM 3808 C C . ALA A 1 491 ? 12.539 -4.914 27.281 1 98.06 491 ALA A C 1
ATOM 3810 O O . ALA A 1 491 ? 11.727 -4.148 27.797 1 98.06 491 ALA A O 1
ATOM 3811 N N . ASP A 1 492 ? 13.469 -4.504 26.422 1 98.06 492 ASP A N 1
ATOM 3812 C CA . ASP A 1 492 ? 13.547 -3.1 26.031 1 98.06 492 ASP A CA 1
ATOM 3813 C C . ASP A 1 492 ? 12.32 -2.695 25.203 1 98.06 492 ASP A C 1
ATOM 3815 O O . ASP A 1 492 ? 11.82 -1.576 25.344 1 98.06 492 ASP A O 1
ATOM 3819 N N . VAL A 1 493 ? 11.852 -3.572 24.344 1 98.5 493 VAL A N 1
ATOM 3820 C CA . VAL A 1 493 ? 10.664 -3.332 23.516 1 98.5 493 VAL A CA 1
ATOM 3821 C C . VAL A 1 493 ? 9.445 -3.166 24.422 1 98.5 493 VAL A C 1
ATOM 3823 O O . VAL A 1 493 ? 8.695 -2.195 24.297 1 98.5 493 VAL A O 1
ATOM 3826 N N . GLN A 1 494 ? 9.289 -4.031 25.391 1 98.62 494 GLN A N 1
ATOM 3827 C CA . GLN A 1 494 ? 8.148 -3.98 26.297 1 98.62 494 GLN A CA 1
ATOM 3828 C C . GLN A 1 494 ? 8.227 -2.762 27.203 1 98.62 494 GLN A C 1
ATOM 3830 O O . GLN A 1 494 ? 7.203 -2.154 27.531 1 98.62 494 GLN A O 1
ATOM 3835 N N . SER A 1 495 ? 9.438 -2.463 27.625 1 98.5 495 SER A N 1
ATOM 3836 C CA . SER A 1 495 ? 9.609 -1.286 28.469 1 98.5 495 SER A CA 1
ATOM 3837 C C . SER A 1 495 ? 9.203 -0.014 27.734 1 98.5 495 SER A C 1
ATOM 3839 O O . SER A 1 495 ? 8.547 0.856 28.312 1 98.5 495 SER A O 1
ATOM 3841 N N . SER A 1 496 ? 9.617 0.076 26.5 1 98.62 496 SER A N 1
ATOM 3842 C CA . SER A 1 496 ? 9.227 1.236 25.703 1 98.62 496 SER A CA 1
ATOM 3843 C C . SER A 1 496 ? 7.719 1.287 25.5 1 98.62 496 SER A C 1
ATOM 3845 O O . SER A 1 496 ? 7.117 2.361 25.547 1 98.62 496 SER A O 1
ATOM 3847 N N . ALA A 1 497 ? 7.105 0.161 25.219 1 98.81 497 ALA A N 1
ATOM 3848 C CA . ALA A 1 497 ? 5.656 0.107 25.031 1 98.81 497 ALA A CA 1
ATOM 3849 C C . ALA A 1 497 ? 4.922 0.533 26.297 1 98.81 497 ALA A C 1
ATOM 3851 O O . ALA A 1 497 ? 3.965 1.309 26.234 1 98.81 497 ALA A O 1
ATOM 3852 N N . ALA A 1 498 ? 5.391 0.073 27.422 1 98.62 498 ALA A N 1
ATOM 3853 C CA . ALA A 1 498 ? 4.793 0.443 28.703 1 98.62 498 ALA A CA 1
ATOM 3854 C C . ALA A 1 498 ? 4.941 1.939 28.969 1 98.62 498 ALA A C 1
ATOM 3856 O O . ALA A 1 498 ? 4.02 2.578 29.484 1 98.62 498 ALA A O 1
ATOM 3857 N N . ALA A 1 499 ? 6.102 2.432 28.625 1 98.75 499 ALA A N 1
ATOM 3858 C CA . ALA A 1 499 ? 6.352 3.859 28.812 1 98.75 499 ALA A CA 1
ATOM 3859 C C . ALA A 1 499 ? 5.379 4.699 27.984 1 98.75 499 ALA A C 1
ATOM 3861 O O . ALA A 1 499 ? 4.895 5.734 28.438 1 98.75 499 ALA A O 1
ATOM 3862 N N . VAL A 1 500 ? 5.09 4.301 26.766 1 98.81 500 VAL A N 1
ATOM 3863 C CA . VAL A 1 500 ? 4.172 5.035 25.906 1 98.81 500 VAL A CA 1
ATOM 3864 C C . VAL A 1 500 ? 2.779 5.059 26.531 1 98.81 500 VAL A C 1
ATOM 3866 O O . VAL A 1 500 ? 2.096 6.086 26.5 1 98.81 500 VAL A O 1
ATOM 3869 N N . LEU A 1 501 ? 2.309 3.916 27.078 1 98.56 501 LEU A N 1
ATOM 3870 C CA . LEU A 1 501 ? 1.002 3.879 27.734 1 98.56 501 LEU A CA 1
ATOM 3871 C C . LEU A 1 501 ? 0.935 4.883 28.875 1 98.56 501 LEU A C 1
ATOM 3873 O O . LEU A 1 501 ? -0.047 5.617 29.016 1 98.56 501 LEU A O 1
ATOM 3877 N N . GLU A 1 502 ? 1.982 4.914 29.656 1 98.38 502 GLU A N 1
ATOM 3878 C CA . GLU A 1 502 ? 2.031 5.848 30.781 1 98.38 502 GLU A CA 1
ATOM 3879 C C . GLU A 1 502 ? 2.021 7.293 30.297 1 98.38 502 GLU A C 1
ATOM 3881 O O . GLU A 1 502 ? 1.353 8.148 30.875 1 98.38 502 GLU A O 1
ATOM 3886 N N . LEU A 1 503 ? 2.762 7.566 29.281 1 98.38 503 LEU A N 1
ATOM 3887 C CA . LEU A 1 503 ? 2.844 8.914 28.734 1 98.38 503 LEU A CA 1
ATOM 3888 C C . LEU A 1 503 ? 1.504 9.344 28.141 1 98.38 503 LEU A C 1
ATOM 3890 O O . LEU A 1 503 ? 1.12 10.508 28.25 1 98.38 503 LEU A O 1
ATOM 3894 N N . CYS A 1 504 ? 0.823 8.398 27.484 1 97.75 504 CYS A N 1
ATOM 3895 C CA . CYS A 1 504 ? -0.493 8.695 26.922 1 97.75 504 CYS A CA 1
ATOM 3896 C C . CYS A 1 504 ? -1.475 9.07 28.031 1 97.75 504 CYS A C 1
ATOM 3898 O O . CYS A 1 504 ? -2.322 9.945 27.844 1 97.75 504 CYS A O 1
ATOM 3900 N N . ILE A 1 505 ? -1.374 8.453 29.172 1 96.38 505 ILE A N 1
ATOM 3901 C CA . ILE A 1 505 ? -2.209 8.789 30.328 1 96.38 505 ILE A CA 1
ATOM 3902 C C . ILE A 1 505 ? -1.801 10.148 30.875 1 96.38 505 ILE A C 1
ATOM 3904 O O . ILE A 1 505 ? -2.656 10.984 31.172 1 96.38 505 ILE A O 1
ATOM 3908 N N . GLU A 1 506 ? -0.543 10.414 30.875 1 95.69 506 GLU A N 1
ATOM 3909 C CA . GLU A 1 506 ? 0.012 11.633 31.438 1 95.69 506 GLU A CA 1
ATOM 3910 C C . GLU A 1 506 ? -0.314 12.844 30.562 1 95.69 506 GLU A C 1
ATOM 3912 O O . GLU A 1 506 ? -0.392 13.969 31.062 1 95.69 506 GLU A O 1
ATOM 3917 N N . ALA A 1 507 ? -0.446 12.695 29.266 1 93.81 507 ALA A N 1
ATOM 3918 C CA . ALA A 1 507 ? -0.677 13.773 28.312 1 93.81 507 ALA A CA 1
ATOM 3919 C C . ALA A 1 507 ? -1.949 14.547 28.641 1 93.81 507 ALA A C 1
ATOM 3921 O O . ALA A 1 507 ? -2.088 15.719 28.297 1 93.81 507 ALA A O 1
ATOM 3922 N N . GLY A 1 508 ? -2.871 13.875 29.375 1 87.69 508 GLY A N 1
ATOM 3923 C CA . GLY A 1 508 ? -4.105 14.547 29.734 1 87.69 508 GLY A CA 1
ATOM 3924 C C . GLY A 1 508 ? -5.094 14.641 28.578 1 87.69 508 GLY A C 1
ATOM 3925 O O . GLY A 1 508 ? -5.324 13.664 27.875 1 87.69 508 GLY A O 1
ATOM 3926 N N . ASP A 1 509 ? -5.582 15.914 28.344 1 83.31 509 ASP A N 1
ATOM 3927 C CA . ASP A 1 509 ? -6.691 16.078 27.406 1 83.31 509 ASP A CA 1
ATOM 3928 C C . ASP A 1 509 ? -6.176 16.359 26 1 83.31 509 ASP A C 1
ATOM 3930 O O . ASP A 1 509 ? -6.871 16.078 25.016 1 83.31 509 ASP A O 1
ATOM 3934 N N . LYS A 1 510 ? -5.078 16.922 25.891 1 90.19 510 LYS A N 1
ATOM 3935 C CA . LYS A 1 510 ? -4.543 17.281 24.578 1 90.19 510 LYS A CA 1
ATOM 3936 C C . LYS A 1 510 ? -3.65 16.172 24.031 1 90.19 510 LYS A C 1
ATOM 3938 O O . LYS A 1 510 ? -2.424 16.281 24.047 1 90.19 510 LYS A O 1
ATOM 3943 N N . VAL A 1 511 ? -4.293 15.172 23.469 1 93.44 511 VAL A N 1
ATOM 3944 C CA . VAL A 1 511 ? -3.592 13.969 23.062 1 93.44 511 VAL A CA 1
ATOM 3945 C C . VAL A 1 511 ? -3.336 14.008 21.547 1 93.44 511 VAL A C 1
ATOM 3947 O O . VAL A 1 511 ? -3.119 12.977 20.922 1 93.44 511 VAL A O 1
ATOM 3950 N N . GLU A 1 512 ? -3.395 15.227 20.984 1 92.12 512 GLU A N 1
ATOM 3951 C CA . GLU A 1 512 ? -3.203 15.398 19.547 1 92.12 512 GLU A CA 1
ATOM 3952 C C . GLU A 1 512 ? -1.892 14.766 19.078 1 92.12 512 GLU A C 1
ATOM 3954 O O . GLU A 1 512 ? -0.854 14.938 19.719 1 92.12 512 GLU A O 1
ATOM 3959 N N . PHE A 1 513 ? -1.897 13.914 17.969 1 94.81 513 PHE A N 1
ATOM 3960 C CA . PHE A 1 513 ? -0.786 13.305 17.25 1 94.81 513 PHE A CA 1
ATOM 3961 C C . PHE A 1 513 ? -0.154 12.188 18.062 1 94.81 513 PHE A C 1
ATOM 3963 O O . PHE A 1 513 ? 0.945 11.719 17.75 1 94.81 513 PHE A O 1
ATOM 3970 N N . LEU A 1 514 ? -0.838 11.664 19.125 1 97.25 514 LEU A N 1
ATOM 3971 C CA . LEU A 1 514 ? -0.284 10.586 19.938 1 97.25 514 LEU A CA 1
ATOM 3972 C C . LEU A 1 514 ? -0.812 9.234 19.469 1 97.25 514 LEU A C 1
ATOM 3974 O O . LEU A 1 514 ? -0.387 8.188 19.969 1 97.25 514 LEU A O 1
ATOM 3978 N N . ASN A 1 515 ? -1.712 9.227 18.484 1 97.75 515 ASN A N 1
ATOM 3979 C CA . ASN A 1 515 ? -2.297 7.977 18 1 97.75 515 ASN A CA 1
ATOM 3980 C C . ASN A 1 515 ? -1.226 7.016 17.5 1 97.75 515 ASN A C 1
ATOM 3982 O O . ASN A 1 515 ? -1.306 5.809 17.734 1 97.75 515 ASN A O 1
ATOM 3986 N N . TRP A 1 516 ? -0.225 7.488 16.828 1 98.31 516 TRP A N 1
ATOM 3987 C CA . TRP A 1 516 ? 0.775 6.605 16.234 1 98.31 516 TRP A CA 1
ATOM 3988 C C . TRP A 1 516 ? 1.71 6.043 17.297 1 98.31 516 TRP A C 1
ATOM 3990 O O . TRP A 1 516 ? 1.927 4.832 17.375 1 98.31 516 TRP A O 1
ATOM 4000 N N . PRO A 1 517 ? 2.324 6.922 18.188 1 98.56 517 PRO A N 1
ATOM 4001 C CA . PRO A 1 517 ? 3.092 6.305 19.281 1 98.56 517 PRO A CA 1
ATOM 4002 C C . PRO A 1 517 ? 2.291 5.254 20.047 1 98.56 517 PRO A C 1
ATOM 4004 O O . PRO A 1 517 ? 2.82 4.191 20.375 1 98.56 517 PRO A O 1
ATOM 4007 N N . PHE A 1 518 ? 1.069 5.57 20.281 1 98.62 518 PHE A N 1
ATOM 4008 C CA . PHE A 1 518 ? 0.184 4.66 21 1 98.62 518 PHE A CA 1
ATOM 4009 C C . PHE A 1 518 ? -0.026 3.373 20.219 1 98.62 518 PHE A C 1
ATOM 4011 O O . PHE A 1 518 ? 0.131 2.277 20.75 1 98.62 518 PHE A O 1
ATOM 4018 N N . ALA A 1 519 ? -0.397 3.451 18.922 1 98.75 519 ALA A N 1
ATOM 4019 C CA . ALA A 1 519 ? -0.657 2.281 18.094 1 98.75 519 ALA A CA 1
ATOM 4020 C C . ALA A 1 519 ? 0.59 1.412 17.969 1 98.75 519 ALA A C 1
ATOM 4022 O O . ALA A 1 519 ? 0.505 0.183 18.016 1 98.75 519 ALA A O 1
ATOM 4023 N N . ILE A 1 520 ? 1.731 1.992 17.781 1 98.69 520 ILE A N 1
ATOM 4024 C CA . ILE A 1 520 ? 2.98 1.26 17.609 1 98.69 520 ILE A CA 1
ATOM 4025 C C . ILE A 1 520 ? 3.342 0.547 18.906 1 98.69 520 ILE A C 1
ATOM 4027 O O . ILE A 1 520 ? 3.791 -0.602 18.891 1 98.69 520 ILE A O 1
ATOM 4031 N N . ALA A 1 521 ? 3.115 1.227 20.031 1 98.81 521 ALA A N 1
ATOM 4032 C CA . ALA A 1 521 ? 3.297 0.548 21.312 1 98.81 521 ALA A CA 1
ATOM 4033 C C . ALA A 1 521 ? 2.377 -0.665 21.422 1 98.81 521 ALA A C 1
ATOM 4035 O O . ALA A 1 521 ? 2.805 -1.736 21.859 1 98.81 521 ALA A O 1
ATOM 4036 N N . CYS A 1 522 ? 1.167 -0.519 21.016 1 98.75 522 CYS A N 1
ATOM 4037 C CA . CYS A 1 522 ? 0.177 -1.586 21.109 1 98.75 522 CYS A CA 1
ATOM 4038 C C . CYS A 1 522 ? 0.547 -2.754 20.203 1 98.75 522 CYS A C 1
ATOM 4040 O O . CYS A 1 522 ? 0.162 -3.895 20.469 1 98.75 522 CYS A O 1
ATOM 4042 N N . SER A 1 523 ? 1.291 -2.514 19.156 1 98.56 523 SER A N 1
ATOM 4043 C CA . SER A 1 523 ? 1.649 -3.557 18.203 1 98.56 523 SER A CA 1
ATOM 4044 C C . SER A 1 523 ? 2.574 -4.59 18.828 1 98.56 523 SER A C 1
ATOM 4046 O O . SER A 1 523 ? 2.771 -5.676 18.281 1 98.56 523 SER A O 1
ATOM 4048 N N . VAL A 1 524 ? 3.121 -4.297 20.031 1 98.56 524 VAL A N 1
ATOM 4049 C CA . VAL A 1 524 ? 4.105 -5.215 20.609 1 98.56 524 VAL A CA 1
ATOM 4050 C C . VAL A 1 524 ? 3.635 -5.703 21.969 1 98.56 524 VAL A C 1
ATOM 4052 O O . VAL A 1 524 ? 4.289 -6.539 22.594 1 98.56 524 VAL A O 1
ATOM 4055 N N . LEU A 1 525 ? 2.475 -5.219 22.469 1 98.38 525 LEU A N 1
ATOM 4056 C CA . LEU A 1 525 ? 2.004 -5.562 23.812 1 98.38 525 LEU A CA 1
ATOM 4057 C C . LEU A 1 525 ? 1.562 -7.02 23.875 1 98.38 525 LEU A C 1
ATOM 4059 O O . LEU A 1 525 ? 0.743 -7.461 23.062 1 98.38 525 LEU A O 1
ATOM 4063 N N . LEU A 1 526 ? 2.041 -7.719 24.844 1 97.25 526 LEU A N 1
ATOM 4064 C CA . LEU A 1 526 ? 1.701 -9.125 25.047 1 97.25 526 LEU A CA 1
ATOM 4065 C C . LEU A 1 526 ? 0.885 -9.305 26.328 1 97.25 526 LEU A C 1
ATOM 4067 O O . LEU A 1 526 ? 0.015 -10.18 26.391 1 97.25 526 LEU A O 1
ATOM 4071 N N . ASP A 1 527 ? 1.087 -8.477 27.312 1 97.31 527 ASP A N 1
ATOM 4072 C CA . ASP A 1 527 ? 0.433 -8.555 28.609 1 97.31 527 ASP A CA 1
ATOM 4073 C C . ASP A 1 527 ? -1.037 -8.156 28.516 1 97.31 527 ASP A C 1
ATOM 4075 O O . ASP A 1 527 ? -1.353 -7.016 28.172 1 97.31 527 ASP A O 1
ATOM 4079 N N . PRO A 1 528 ? -1.957 -9.016 28.922 1 97.25 528 PRO A N 1
ATOM 4080 C CA . PRO A 1 528 ? -3.387 -8.711 28.828 1 97.25 528 PRO A CA 1
ATOM 4081 C C . PRO A 1 528 ? -3.795 -7.512 29.688 1 97.25 528 PRO A C 1
ATOM 4083 O O . PRO A 1 528 ? -4.711 -6.773 29.312 1 97.25 528 PRO A O 1
ATOM 4086 N N . ASP A 1 529 ? -3.141 -7.312 30.766 1 97.31 529 ASP A N 1
ATOM 4087 C CA . ASP A 1 529 ? -3.471 -6.172 31.609 1 97.31 529 ASP A CA 1
ATOM 4088 C C . ASP A 1 529 ? -3.119 -4.855 30.922 1 97.31 529 ASP A C 1
ATOM 4090 O O . ASP A 1 529 ? -3.869 -3.881 31.016 1 97.31 529 ASP A O 1
ATOM 4094 N N . LYS A 1 530 ? -1.944 -4.863 30.312 1 98.38 530 LYS A N 1
ATOM 4095 C CA . LYS A 1 530 ? -1.547 -3.67 29.578 1 98.38 530 LYS A CA 1
ATOM 4096 C C . LYS A 1 530 ? -2.453 -3.447 28.359 1 98.38 530 LYS A C 1
ATOM 4098 O O . LYS A 1 530 ? -2.725 -2.305 27.984 1 98.38 530 LYS A O 1
ATOM 4103 N N . ARG A 1 531 ? -2.895 -4.508 27.703 1 98.5 531 ARG A N 1
ATOM 4104 C CA . ARG A 1 531 ? -3.844 -4.391 26.594 1 98.5 531 ARG A CA 1
ATOM 4105 C C . ARG A 1 531 ? -5.164 -3.795 27.078 1 98.5 531 ARG A C 1
ATOM 4107 O O . ARG A 1 531 ? -5.785 -2.998 26.375 1 98.5 531 ARG A O 1
ATOM 4114 N N . ASP A 1 532 ? -5.586 -4.152 28.328 1 97.81 532 ASP A N 1
ATOM 4115 C CA . ASP A 1 532 ? -6.789 -3.557 28.906 1 97.81 532 ASP A CA 1
ATOM 4116 C C . ASP A 1 532 ? -6.586 -2.07 29.172 1 97.81 532 ASP A C 1
ATOM 4118 O O . ASP A 1 532 ? -7.484 -1.261 28.938 1 97.81 532 ASP A O 1
ATOM 4122 N N . THR A 1 533 ? -5.414 -1.799 29.703 1 98.19 533 THR A N 1
ATOM 4123 C CA . THR A 1 533 ? -5.078 -0.392 29.891 1 98.19 533 THR A CA 1
ATOM 4124 C C . THR A 1 533 ? -5.148 0.361 28.562 1 98.19 533 THR A C 1
ATOM 4126 O O . THR A 1 533 ? -5.66 1.48 28.516 1 98.19 533 THR A O 1
ATOM 4129 N N . ALA A 1 534 ? -4.609 -0.238 27.516 1 98.62 534 ALA A N 1
ATOM 4130 C CA . ALA A 1 534 ? -4.633 0.364 26.172 1 98.62 534 ALA A CA 1
ATOM 4131 C C . ALA A 1 534 ? -6.062 0.604 25.703 1 98.62 534 ALA A C 1
ATOM 4133 O O . ALA A 1 534 ? -6.363 1.646 25.125 1 98.62 534 ALA A O 1
ATOM 4134 N N . ARG A 1 535 ? -6.938 -0.362 25.953 1 97.75 535 ARG A N 1
ATOM 4135 C CA . ARG A 1 535 ? -8.344 -0.191 25.594 1 97.75 535 ARG A CA 1
ATOM 4136 C C . ARG A 1 535 ? -8.945 1.007 26.328 1 97.75 535 ARG A C 1
ATOM 4138 O O . ARG A 1 535 ? -9.766 1.734 25.766 1 97.75 535 ARG A O 1
ATOM 4145 N N . GLY A 1 536 ? -8.531 1.188 27.547 1 96.62 536 GLY A N 1
ATOM 4146 C CA . GLY A 1 536 ? -8.961 2.361 28.297 1 96.62 536 GLY A CA 1
ATOM 4147 C C . GLY A 1 536 ? -8.469 3.664 27.703 1 96.62 536 GLY A C 1
ATOM 4148 O O . GLY A 1 536 ? -9.211 4.648 27.625 1 96.62 536 GLY A O 1
ATOM 4149 N N . ILE A 1 537 ? -7.25 3.703 27.219 1 97.12 537 ILE A N 1
ATOM 4150 C CA . ILE A 1 537 ? -6.648 4.883 26.609 1 97.12 537 ILE A CA 1
ATOM 4151 C C . ILE A 1 537 ? -7.406 5.25 25.344 1 97.12 537 ILE A C 1
ATOM 4153 O O . ILE A 1 537 ? -7.656 6.43 25.078 1 97.12 537 ILE A O 1
ATOM 4157 N N . VAL A 1 538 ? -7.82 4.234 24.531 1 97.06 538 VAL A N 1
ATOM 4158 C CA . VAL A 1 538 ? -8.586 4.48 23.312 1 97.06 538 VAL A CA 1
ATOM 4159 C C . VAL A 1 538 ? -9.875 5.219 23.656 1 97.06 538 VAL A C 1
ATOM 4161 O O . VAL A 1 538 ? -10.266 6.156 22.953 1 97.06 538 VAL A O 1
ATOM 4164 N N . LYS A 1 539 ? -10.492 4.848 24.719 1 93.38 539 LYS A N 1
ATOM 4165 C CA . LYS A 1 539 ? -11.734 5.488 25.141 1 93.38 539 LYS A CA 1
ATOM 4166 C C . LYS A 1 539 ? -11.5 6.941 25.547 1 93.38 539 LYS A C 1
ATOM 4168 O O . LYS A 1 539 ? -12.305 7.816 25.234 1 93.38 539 LYS A O 1
ATOM 4173 N N . THR A 1 540 ? -10.383 7.145 26.172 1 93.12 540 THR A N 1
ATOM 4174 C CA . THR A 1 540 ? -10.047 8.5 26.578 1 93.12 540 THR A CA 1
ATOM 4175 C C . THR A 1 540 ? -9.695 9.367 25.375 1 93.12 540 THR A C 1
ATOM 4177 O O . THR A 1 540 ? -10.125 10.523 25.297 1 93.12 540 THR A O 1
ATOM 4180 N N . PHE A 1 541 ? -8.906 8.812 24.453 1 94.19 541 PHE A N 1
ATOM 4181 C CA . PHE A 1 541 ? -8.508 9.531 23.25 1 94.19 541 PHE A CA 1
ATOM 4182 C C . PHE A 1 541 ? -9.727 9.945 22.422 1 94.19 541 PHE A C 1
ATOM 4184 O O . PHE A 1 541 ? -9.703 10.961 21.734 1 94.19 541 PHE A O 1
ATOM 4191 N N . ALA A 1 542 ? -10.805 9.211 22.562 1 91.31 542 ALA A N 1
ATOM 4192 C CA . ALA A 1 542 ? -12 9.398 21.734 1 91.31 542 ALA A CA 1
ATOM 4193 C C . ALA A 1 542 ? -12.602 10.781 21.953 1 91.31 542 ALA A C 1
ATOM 4195 O O . ALA A 1 542 ? -13.234 11.344 21.062 1 91.31 542 ALA A O 1
ATOM 4196 N N . TYR A 1 543 ? -12.305 11.375 23.062 1 87 543 TYR A N 1
ATOM 4197 C CA . TYR A 1 543 ? -12.867 12.68 23.391 1 87 543 TYR A CA 1
ATOM 4198 C C . TYR A 1 543 ? -12.172 13.789 22.594 1 87 543 TYR A C 1
ATOM 4200 O O . TYR A 1 543 ? -12.727 14.875 22.422 1 87 543 TYR A O 1
ATOM 4208 N N . GLN A 1 544 ? -10.977 13.508 22.156 1 89.44 544 GLN A N 1
ATOM 4209 C CA . GLN A 1 544 ? -10.211 14.508 21.422 1 89.44 544 GLN A CA 1
ATOM 4210 C C . GLN A 1 544 ? -9.953 14.055 19.984 1 89.44 544 GLN A C 1
ATOM 4212 O O . GLN A 1 544 ? -9.062 14.578 19.312 1 89.44 544 GLN A O 1
ATOM 4217 N N . CYS A 1 545 ? -10.641 13.031 19.562 1 91.69 545 CYS A N 1
ATOM 4218 C CA . CYS A 1 545 ? -10.531 12.508 18.203 1 91.69 545 CYS A CA 1
ATOM 4219 C C . CYS A 1 545 ? -11.883 12.555 17.5 1 91.69 545 CYS A C 1
ATOM 4221 O O . CYS A 1 545 ? -12.797 13.25 17.938 1 91.69 545 CYS A O 1
ATOM 4223 N N . CYS A 1 546 ? -11.938 12.125 16.297 1 94.56 546 CYS A N 1
ATOM 4224 C CA . CYS A 1 546 ? -13.172 11.93 15.531 1 94.56 546 CYS A CA 1
ATOM 4225 C C . CYS A 1 546 ? -13.297 10.492 15.047 1 94.56 546 CYS A C 1
ATOM 4227 O O . CYS A 1 546 ? -13.195 9.555 15.844 1 94.56 546 CYS A O 1
ATOM 4229 N N . HIS A 1 547 ? -13.516 10.289 13.773 1 94.62 547 HIS A N 1
ATOM 4230 C CA . HIS A 1 547 ? -13.812 8.961 13.266 1 94.62 547 HIS A CA 1
ATOM 4231 C C . HIS A 1 547 ? -12.547 8.109 13.164 1 94.62 547 HIS A C 1
ATOM 4233 O O . HIS A 1 547 ? -12.625 6.879 13.117 1 94.62 547 HIS A O 1
ATOM 4239 N N . GLU A 1 548 ? -11.344 8.711 13.156 1 96.12 548 GLU A N 1
ATOM 4240 C CA . GLU A 1 548 ? -10.094 7.973 12.992 1 96.12 548 GLU A CA 1
ATOM 4241 C C . GLU A 1 548 ? -9.797 7.105 14.211 1 96.12 548 GLU A C 1
ATOM 4243 O O . GLU A 1 548 ? -9.07 6.117 14.117 1 96.12 548 GLU A O 1
ATOM 4248 N N . ILE A 1 549 ? -10.367 7.434 15.375 1 96.69 549 ILE A N 1
ATOM 4249 C CA . ILE A 1 549 ? -10.086 6.691 16.594 1 96.69 549 ILE A CA 1
ATOM 4250 C C . ILE A 1 549 ? -10.633 5.27 16.469 1 96.69 549 ILE A C 1
ATOM 4252 O O . ILE A 1 549 ? -10.039 4.328 17.016 1 96.69 549 ILE A O 1
ATOM 4256 N N . GLU A 1 550 ? -11.734 5.156 15.773 1 96.56 550 GLU A N 1
ATOM 4257 C CA . GLU A 1 550 ? -12.273 3.816 15.555 1 96.56 550 GLU A CA 1
ATOM 4258 C C . GLU A 1 550 ? -11.328 2.973 14.703 1 96.56 550 GLU A C 1
ATOM 4260 O O . GLU A 1 550 ? -11.203 1.765 14.922 1 96.56 550 GLU A O 1
ATOM 4265 N N . SER A 1 551 ? -10.711 3.551 13.734 1 97.31 551 SER A N 1
ATOM 4266 C CA . SER A 1 551 ? -9.711 2.842 12.938 1 97.31 551 SER A CA 1
ATOM 4267 C C . SER A 1 551 ? -8.539 2.385 13.797 1 97.31 551 SER A C 1
ATOM 4269 O O . SER A 1 551 ? -8.008 1.291 13.594 1 97.31 551 SER A O 1
ATOM 4271 N N . VAL A 1 552 ? -8.133 3.211 14.758 1 98.12 552 VAL A N 1
ATOM 4272 C CA . VAL A 1 552 ? -7.051 2.855 15.672 1 98.12 552 VAL A CA 1
ATOM 4273 C C . VAL A 1 552 ? -7.473 1.674 16.547 1 98.12 552 VAL A C 1
ATOM 4275 O O . VAL A 1 552 ? -6.711 0.723 16.719 1 98.12 552 VAL A O 1
ATOM 4278 N N . ARG A 1 553 ? -8.672 1.759 17.016 1 98.12 553 ARG A N 1
ATOM 4279 C CA . ARG A 1 553 ? -9.188 0.686 17.859 1 98.12 553 ARG A CA 1
ATOM 4280 C C . ARG A 1 553 ? -9.211 -0.641 17.109 1 98.12 553 ARG A C 1
ATOM 4282 O O . ARG A 1 553 ? -8.711 -1.651 17.609 1 98.12 553 ARG A O 1
ATOM 4289 N N . VAL A 1 554 ? -9.789 -0.655 15.914 1 98.25 554 VAL A N 1
ATOM 4290 C CA . VAL A 1 554 ? -9.906 -1.866 15.109 1 98.25 554 VAL A CA 1
ATOM 4291 C C . VAL A 1 554 ? -8.516 -2.375 14.734 1 98.25 554 VAL A C 1
ATOM 4293 O O . VAL A 1 554 ? -8.266 -3.582 14.742 1 98.25 554 VAL A O 1
ATOM 4296 N N . LEU A 1 555 ? -7.641 -1.5 14.391 1 98.38 555 LEU A N 1
ATOM 4297 C CA . LEU A 1 555 ? -6.266 -1.843 14.055 1 98.38 555 LEU A CA 1
ATOM 4298 C C . LEU A 1 555 ? -5.598 -2.592 15.211 1 98.38 555 LEU A C 1
ATOM 4300 O O . LEU A 1 555 ? -5.02 -3.66 15.008 1 98.38 555 LEU A O 1
ATOM 4304 N N . ILE A 1 556 ? -5.734 -2.053 16.422 1 98.69 556 ILE A N 1
ATOM 4305 C CA . ILE A 1 556 ? -5.07 -2.605 17.594 1 98.69 556 ILE A CA 1
ATOM 4306 C C . ILE A 1 556 ? -5.621 -3.996 17.891 1 98.69 556 ILE A C 1
ATOM 4308 O O . ILE A 1 556 ? -4.859 -4.945 18.094 1 98.69 556 ILE A O 1
ATOM 4312 N N . GLU A 1 557 ? -6.914 -4.094 17.859 1 98.69 557 GLU A N 1
ATOM 4313 C CA . GLU A 1 557 ? -7.543 -5.379 18.156 1 98.69 557 GLU A CA 1
ATOM 4314 C C . GLU A 1 557 ? -7.156 -6.426 17.109 1 98.69 557 GLU A C 1
ATOM 4316 O O . GLU A 1 557 ? -6.918 -7.586 17.453 1 98.69 557 GLU A O 1
ATOM 4321 N N . GLU A 1 558 ? -7.09 -5.992 15.883 1 98.62 558 GLU A N 1
ATOM 4322 C CA . GLU A 1 558 ? -6.715 -6.918 14.812 1 98.62 558 GLU A CA 1
ATOM 4323 C C . GLU A 1 558 ? -5.254 -7.34 14.938 1 98.62 558 GLU A C 1
ATOM 4325 O O . GLU A 1 558 ? -4.918 -8.508 14.719 1 98.62 558 GLU A O 1
ATOM 4330 N N . MET A 1 559 ? -4.355 -6.43 15.258 1 98.62 559 MET A N 1
ATOM 4331 C CA . MET A 1 559 ? -2.955 -6.785 15.469 1 98.62 559 MET A CA 1
ATOM 4332 C C . MET A 1 559 ? -2.814 -7.812 16.594 1 98.62 559 MET A C 1
ATOM 4334 O O . MET A 1 559 ? -2.105 -8.805 16.438 1 98.62 559 MET A O 1
ATOM 4338 N N . TRP A 1 560 ? -3.543 -7.57 17.703 1 98.62 560 TRP A N 1
ATOM 4339 C CA . TRP A 1 560 ? -3.48 -8.492 18.828 1 98.62 560 TRP A CA 1
ATOM 4340 C C . TRP A 1 560 ? -4.031 -9.859 18.453 1 98.62 560 TRP A C 1
ATOM 4342 O O . TRP A 1 560 ? -3.445 -10.891 18.797 1 98.62 560 TRP A O 1
ATOM 4352 N N . ARG A 1 561 ? -5.109 -9.898 17.734 1 98 561 ARG A N 1
ATOM 4353 C CA . ARG A 1 561 ? -5.672 -11.164 17.281 1 98 561 ARG A CA 1
ATOM 4354 C C . ARG A 1 561 ? -4.664 -11.945 16.453 1 98 561 ARG A C 1
ATOM 4356 O O . ARG A 1 561 ? -4.465 -13.148 16.672 1 98 561 ARG A O 1
ATOM 4363 N N . ARG A 1 562 ? -4.031 -11.32 15.508 1 97.75 562 ARG A N 1
ATOM 4364 C CA . ARG A 1 562 ? -3.066 -11.961 14.625 1 97.75 562 ARG A CA 1
ATOM 4365 C C . ARG A 1 562 ? -1.855 -12.461 15.406 1 97.75 562 ARG A C 1
ATOM 4367 O O . ARG A 1 562 ? -1.355 -13.562 15.156 1 97.75 562 ARG A O 1
ATOM 4374 N N . ILE A 1 563 ? -1.418 -11.625 16.344 1 97.56 563 ILE A N 1
ATOM 4375 C CA . ILE A 1 563 ? -0.295 -12.023 17.188 1 97.56 563 ILE A CA 1
ATOM 4376 C C . ILE A 1 563 ? -0.651 -13.289 17.953 1 97.56 563 ILE A C 1
ATOM 4378 O O . ILE A 1 563 ? 0.129 -14.25 17.984 1 97.56 563 ILE A O 1
ATOM 4382 N N . ASP A 1 564 ? -1.834 -13.289 18.469 1 96.38 564 ASP A N 1
ATOM 4383 C CA . ASP A 1 564 ? -2.275 -14.406 19.297 1 96.38 564 ASP A CA 1
ATOM 4384 C C . ASP A 1 564 ? -2.5 -15.656 18.453 1 96.38 564 ASP A C 1
ATOM 4386 O O . ASP A 1 564 ? -2.344 -16.781 18.938 1 96.38 564 ASP A O 1
ATOM 4390 N N . GLU A 1 565 ? -2.826 -15.453 17.203 1 93.94 565 GLU A N 1
ATOM 4391 C CA . GLU A 1 565 ? -3.086 -16.578 16.328 1 93.94 565 GLU A CA 1
ATOM 4392 C C . GLU A 1 565 ? -1.806 -17.047 15.633 1 93.94 565 GLU A C 1
ATOM 4394 O O . GLU A 1 565 ? -1.823 -18.016 14.867 1 93.94 565 GLU A O 1
ATOM 4399 N N . GLY A 1 566 ? -0.748 -16.328 15.797 1 92.56 566 GLY A N 1
ATOM 4400 C CA . GLY A 1 566 ? 0.549 -16.781 15.328 1 92.56 566 GLY A CA 1
ATOM 4401 C C . GLY A 1 566 ? 0.833 -16.391 13.891 1 92.56 566 GLY A C 1
ATOM 4402 O O . GLY A 1 566 ? 1.573 -17.078 13.188 1 92.56 566 GLY A O 1
ATOM 4403 N N . TYR A 1 567 ? 0.246 -15.328 13.383 1 95 567 TYR A N 1
ATOM 4404 C CA . TYR A 1 567 ? 0.597 -14.805 12.07 1 95 567 TYR A CA 1
ATOM 4405 C C . TYR A 1 567 ? 2.068 -14.414 12.016 1 95 567 TYR A C 1
ATOM 4407 O O . TYR A 1 567 ? 2.732 -14.32 13.047 1 95 567 TYR A O 1
ATOM 4415 N N . ASP A 1 568 ? 2.588 -14.328 10.797 1 92.12 568 ASP A N 1
ATOM 4416 C CA . ASP A 1 568 ? 3.975 -13.875 10.703 1 92.12 568 ASP A CA 1
ATOM 4417 C C . ASP A 1 568 ? 4.102 -12.398 11.07 1 92.12 568 ASP A C 1
ATOM 4419 O O . ASP A 1 568 ? 3.1 -11.688 11.148 1 92.12 568 ASP A O 1
ATOM 4423 N N . ASP A 1 569 ? 5.254 -11.914 11.281 1 92.19 569 ASP A N 1
ATOM 4424 C CA . ASP A 1 569 ? 5.508 -10.578 11.82 1 92.19 569 ASP A CA 1
ATOM 4425 C C . ASP A 1 569 ? 4.953 -9.5 10.898 1 92.19 569 ASP A C 1
ATOM 4427 O O . ASP A 1 569 ? 4.391 -8.508 11.359 1 92.19 569 ASP A O 1
ATOM 4431 N N . GLU A 1 570 ? 5.117 -9.625 9.609 1 93.19 570 GLU A N 1
ATOM 4432 C CA . GLU A 1 570 ? 4.633 -8.617 8.664 1 93.19 570 GLU A CA 1
ATOM 4433 C C . GLU A 1 570 ? 3.107 -8.57 8.648 1 93.19 570 GLU A C 1
ATOM 4435 O O . GLU A 1 570 ? 2.516 -7.496 8.523 1 93.19 570 GLU A O 1
ATOM 4440 N N . ALA A 1 571 ? 2.486 -9.727 8.75 1 95.81 571 ALA A N 1
ATOM 4441 C CA . ALA A 1 571 ? 1.028 -9.797 8.766 1 95.81 571 ALA A CA 1
ATOM 4442 C C . ALA A 1 571 ? 0.463 -9.148 10.031 1 95.81 571 ALA A C 1
ATOM 4444 O O . ALA A 1 571 ? -0.699 -8.734 10.055 1 95.81 571 ALA A O 1
ATOM 4445 N N . CYS A 1 572 ? 1.318 -9.062 11.07 1 97.06 572 CYS A N 1
ATOM 4446 C CA . CYS A 1 572 ? 0.903 -8.453 12.328 1 97.06 572 CYS A CA 1
ATOM 4447 C C . CYS A 1 572 ? 1.211 -6.961 12.336 1 97.06 572 CYS A C 1
ATOM 4449 O O . CYS A 1 572 ? 0.779 -6.234 13.234 1 97.06 572 CYS A O 1
ATOM 4451 N N . ASN A 1 573 ? 1.982 -6.48 11.383 1 96.94 573 ASN A N 1
ATOM 4452 C CA . ASN A 1 573 ? 2.387 -5.078 11.312 1 96.94 573 ASN A CA 1
ATOM 4453 C C . ASN A 1 573 ? 1.219 -4.176 10.93 1 96.94 573 ASN A C 1
ATOM 4455 O O . ASN A 1 573 ? 0.39 -4.547 10.094 1 96.94 573 ASN A O 1
ATOM 4459 N N . TRP A 1 574 ? 1.162 -3.012 11.461 1 98 574 TRP A N 1
ATOM 4460 C CA . TRP A 1 574 ? 0.035 -2.1 11.297 1 98 574 TRP A CA 1
ATOM 4461 C C . TRP A 1 574 ? -0.183 -1.756 9.828 1 98 574 TRP A C 1
ATOM 4463 O O . TRP A 1 574 ? -1.321 -1.579 9.391 1 98 574 TRP A O 1
ATOM 4473 N N . ARG A 1 575 ? 0.852 -1.682 9.008 1 96.25 575 ARG A N 1
ATOM 4474 C CA . ARG A 1 575 ? 0.731 -1.294 7.609 1 96.25 575 ARG A CA 1
ATOM 4475 C C . ARG A 1 575 ? -0.095 -2.311 6.828 1 96.25 575 ARG A C 1
ATOM 4477 O O . ARG A 1 575 ? -1.024 -1.941 6.105 1 96.25 575 ARG A O 1
ATOM 4484 N N . GLU A 1 576 ? 0.257 -3.58 6.992 1 96.38 576 GLU A N 1
ATOM 4485 C CA . GLU A 1 576 ? -0.469 -4.629 6.281 1 96.38 576 GLU A CA 1
ATOM 4486 C C . GLU A 1 576 ? -1.879 -4.801 6.844 1 96.38 576 GLU A C 1
ATOM 4488 O O . GLU A 1 576 ? -2.826 -5.035 6.094 1 96.38 576 GLU A O 1
ATOM 4493 N N . VAL A 1 577 ? -2.031 -4.676 8.164 1 97.88 577 VAL A N 1
ATOM 4494 C CA . VAL A 1 577 ? -3.336 -4.828 8.797 1 97.88 577 VAL A CA 1
ATOM 4495 C C . VAL A 1 577 ? -4.289 -3.75 8.289 1 97.88 577 VAL A C 1
ATOM 4497 O O . VAL A 1 577 ? -5.43 -4.043 7.922 1 97.88 577 VAL A O 1
ATOM 4500 N N . LEU A 1 578 ? -3.811 -2.533 8.227 1 96.81 578 LEU A N 1
ATOM 4501 C CA . LEU A 1 578 ? -4.66 -1.448 7.746 1 96.81 578 LEU A CA 1
ATOM 4502 C C . LEU A 1 578 ? -5.148 -1.729 6.332 1 96.81 578 LEU A C 1
ATOM 4504 O O . LEU A 1 578 ? -6.316 -1.48 6.012 1 96.81 578 LEU A O 1
ATOM 4508 N N . LEU A 1 579 ? -4.328 -2.248 5.527 1 95 579 LEU A N 1
ATOM 4509 C CA . LEU A 1 579 ? -4.676 -2.586 4.152 1 95 579 LEU A CA 1
ATOM 4510 C C . LEU A 1 579 ? -5.711 -3.705 4.113 1 95 579 LEU A C 1
ATOM 4512 O O . LEU A 1 579 ? -6.707 -3.609 3.393 1 95 579 LEU A O 1
ATOM 4516 N N . GLU A 1 580 ? -5.512 -4.707 4.91 1 95.19 580 GLU A N 1
ATOM 4517 C CA . GLU A 1 580 ? -6.281 -5.938 4.773 1 95.19 580 GLU A CA 1
ATOM 4518 C C . GLU A 1 580 ? -7.625 -5.828 5.488 1 95.19 580 GLU A C 1
ATOM 4520 O O . GLU A 1 580 ? -8.539 -6.609 5.223 1 95.19 580 GLU A O 1
ATOM 4525 N N . ILE A 1 581 ? -7.734 -4.883 6.391 1 94.12 581 ILE A N 1
ATOM 4526 C CA . ILE A 1 581 ? -9.039 -4.699 7.02 1 94.12 581 ILE A CA 1
ATOM 4527 C C . ILE A 1 581 ? -9.836 -3.648 6.25 1 94.12 581 ILE A C 1
ATOM 4529 O O . ILE A 1 581 ? -10.93 -3.266 6.668 1 94.12 581 ILE A O 1
ATOM 4533 N N . GLY A 1 582 ? -9.242 -3.104 5.215 1 90.88 582 GLY A N 1
ATOM 4534 C CA . GLY A 1 582 ? -9.938 -2.178 4.336 1 90.88 582 GLY A CA 1
ATOM 4535 C C . GLY A 1 582 ? -9.945 -0.752 4.852 1 90.88 582 GLY A C 1
ATOM 4536 O O . GLY A 1 582 ? -10.883 0.005 4.586 1 90.88 582 GLY A O 1
ATOM 4537 N N . ARG A 1 583 ? -8.898 -0.435 5.691 1 93.56 583 ARG A N 1
ATOM 4538 C CA . ARG A 1 583 ? -8.805 0.901 6.27 1 93.56 583 ARG A CA 1
ATOM 4539 C C . ARG A 1 583 ? -7.414 1.487 6.09 1 93.56 583 ARG A C 1
ATOM 4541 O O . ARG A 1 583 ? -6.789 1.929 7.055 1 93.56 583 ARG A O 1
ATOM 4548 N N . PRO A 1 584 ? -6.98 1.584 4.867 1 94.88 584 PRO A N 1
ATOM 4549 C CA . PRO A 1 584 ? -5.707 2.285 4.68 1 94.88 584 PRO A CA 1
ATOM 4550 C C . PRO A 1 584 ? -5.836 3.797 4.863 1 94.88 584 PRO A C 1
ATOM 4552 O O . PRO A 1 584 ? -5.484 4.562 3.963 1 94.88 584 PRO A O 1
ATOM 4555 N N . VAL A 1 585 ? -6.227 4.164 6.035 1 97.25 585 VAL A N 1
ATOM 4556 C CA . VAL A 1 585 ? -6.52 5.555 6.371 1 97.25 585 VAL A CA 1
ATOM 4557 C C . VAL A 1 585 ? -5.262 6.234 6.906 1 97.25 585 VAL A C 1
ATOM 4559 O O . VAL A 1 585 ? -4.312 5.562 7.32 1 97.25 585 VAL A O 1
ATOM 4562 N N . LEU A 1 586 ? -5.242 7.492 6.773 1 97.25 586 LEU A N 1
ATOM 4563 C CA . LEU A 1 586 ? -4.203 8.281 7.426 1 97.25 586 LEU A CA 1
ATOM 4564 C C . LEU A 1 586 ? -4.562 8.547 8.883 1 97.25 586 LEU A C 1
ATOM 4566 O O . LEU A 1 586 ? -5.617 9.109 9.172 1 97.25 586 LEU A O 1
ATOM 4570 N N . ILE A 1 587 ? -3.752 8.102 9.773 1 96.12 587 ILE A N 1
ATOM 4571 C CA . ILE A 1 587 ? -3.977 8.297 11.203 1 96.12 587 ILE A CA 1
ATOM 4572 C C . ILE A 1 587 ? -3.139 9.469 11.703 1 96.12 587 ILE A C 1
ATOM 4574 O O . ILE A 1 587 ? -1.998 9.656 11.273 1 96.12 587 ILE A O 1
ATOM 4578 N N . GLY A 1 588 ? -3.717 10.234 12.586 1 93.5 588 GLY A N 1
ATOM 4579 C CA . GLY A 1 588 ? -3.008 11.375 13.156 1 93.5 588 GLY A CA 1
ATOM 4580 C C . GLY A 1 588 ? -3.49 11.742 14.547 1 93.5 588 GLY A C 1
ATOM 4581 O O . GLY A 1 588 ? -4.512 11.227 15.008 1 93.5 588 GLY A O 1
ATOM 4582 N N . MET B 1 1 ? 3.4 -49.219 66.938 1 24.72 1 MET B N 1
ATOM 4583 C CA . MET B 1 1 ? 3.469 -49.344 65.5 1 24.72 1 MET B CA 1
ATOM 4584 C C . MET B 1 1 ? 2.092 -49.156 64.875 1 24.72 1 MET B C 1
ATOM 4586 O O . MET B 1 1 ? 1.337 -50.125 64.688 1 24.72 1 MET B O 1
ATOM 4590 N N . SER B 1 2 ? 1.368 -48.156 65.25 1 26.52 2 SER B N 1
ATOM 4591 C CA . SER B 1 2 ? -0.066 -47.906 65.125 1 26.52 2 SER B CA 1
ATOM 4592 C C . SER B 1 2 ? -0.467 -47.812 63.656 1 26.52 2 SER B C 1
ATOM 4594 O O . SER B 1 2 ? 0.185 -47.094 62.875 1 26.52 2 SER B O 1
ATOM 4596 N N . GLU B 1 3 ? -1.099 -48.875 63.188 1 25.69 3 GLU B N 1
ATOM 4597 C CA . GLU B 1 3 ? -1.596 -49.25 61.875 1 25.69 3 GLU B CA 1
ATOM 4598 C C . GLU B 1 3 ? -2.617 -48.25 61.344 1 25.69 3 GLU B C 1
ATOM 4600 O O . GLU B 1 3 ? -3.664 -48.031 61.969 1 25.69 3 GLU B O 1
ATOM 4605 N N . SER B 1 4 ? -2.068 -47.094 60.906 1 28.97 4 SER B N 1
ATOM 4606 C CA . SER B 1 4 ? -2.918 -45.969 60.531 1 28.97 4 SER B CA 1
ATOM 4607 C C . SER B 1 4 ? -3.969 -46.406 59.5 1 28.97 4 SER B C 1
ATOM 4609 O O . SER B 1 4 ? -3.693 -47.219 58.625 1 28.97 4 SER B O 1
ATOM 4611 N N . PRO B 1 5 ? -5.195 -46.25 59.906 1 32.72 5 PRO B N 1
ATOM 4612 C CA . PRO B 1 5 ? -6.363 -46.844 59.219 1 32.72 5 PRO B CA 1
ATOM 4613 C C . PRO B 1 5 ? -6.434 -46.438 57.75 1 32.72 5 PRO B C 1
ATOM 4615 O O . PRO B 1 5 ? -5.883 -45.438 57.344 1 32.72 5 PRO B O 1
ATOM 4618 N N . PRO B 1 6 ? -6.586 -47.438 56.875 1 27.83 6 PRO B N 1
ATOM 4619 C CA . PRO B 1 6 ? -6.512 -47.375 55.438 1 27.83 6 PRO B CA 1
ATOM 4620 C C . PRO B 1 6 ? -7.547 -46.438 54.844 1 27.83 6 PRO B C 1
ATOM 4622 O O . PRO B 1 6 ? -8.641 -46.281 55.375 1 27.83 6 PRO B O 1
ATOM 4625 N N . GLY B 1 7 ? -7.129 -45.219 54.469 1 24.86 7 GLY B N 1
ATOM 4626 C CA . GLY B 1 7 ? -7.918 -44.094 53.938 1 24.86 7 GLY B CA 1
ATOM 4627 C C . GLY B 1 7 ? -8.898 -44.531 52.875 1 24.86 7 GLY B C 1
ATOM 4628 O O . GLY B 1 7 ? -8.609 -45.406 52.062 1 24.86 7 GLY B O 1
ATOM 4629 N N . LYS B 1 8 ? -10.188 -44.344 53.156 1 25.67 8 LYS B N 1
ATOM 4630 C CA . LYS B 1 8 ? -11.406 -44.656 52.438 1 25.67 8 LYS B CA 1
ATOM 4631 C C . LYS B 1 8 ? -11.312 -44.188 50.969 1 25.67 8 LYS B C 1
ATOM 4633 O O . LYS B 1 8 ? -11.125 -43 50.719 1 25.67 8 LYS B O 1
ATOM 4638 N N . ARG B 1 9 ? -10.906 -45.062 50.031 1 23.44 9 ARG B N 1
ATOM 4639 C CA . ARG B 1 9 ? -10.852 -44.875 48.594 1 23.44 9 ARG B CA 1
ATOM 4640 C C . ARG B 1 9 ? -12.211 -44.438 48.062 1 23.44 9 ARG B C 1
ATOM 4642 O O . ARG B 1 9 ? -13.195 -45.188 48.188 1 23.44 9 ARG B O 1
ATOM 4649 N N . ARG B 1 10 ? -12.461 -43.125 48.219 1 26.86 10 ARG B N 1
ATOM 4650 C CA . ARG B 1 10 ? -13.727 -42.656 47.688 1 26.86 10 ARG B CA 1
ATOM 4651 C C . ARG B 1 10 ? -13.961 -43.188 46.25 1 26.86 10 ARG B C 1
ATOM 4653 O O . ARG B 1 10 ? -13.039 -43.219 45.438 1 26.86 10 ARG B O 1
ATOM 4660 N N . SER B 1 11 ? -14.953 -44.031 46.094 1 22.59 11 SER B N 1
ATOM 4661 C CA . SER B 1 11 ? -15.453 -44.625 44.875 1 22.59 11 SER B CA 1
ATOM 4662 C C . SER B 1 11 ? -15.711 -43.594 43.781 1 22.59 11 SER B C 1
ATOM 4664 O O . SER B 1 11 ? -16.234 -42.5 44.062 1 22.59 11 SER B O 1
ATOM 4666 N N . PRO B 1 12 ? -14.922 -43.5 42.625 1 26.25 12 PRO B N 1
ATOM 4667 C CA . PRO B 1 12 ? -15 -42.625 41.469 1 26.25 12 PRO B CA 1
ATOM 4668 C C . PRO B 1 12 ? -16.406 -42.531 40.875 1 26.25 12 PRO B C 1
ATOM 4670 O O . PRO B 1 12 ? -17.078 -43.531 40.688 1 26.25 12 PRO B O 1
ATOM 4673 N N . GLY B 1 13 ? -17.281 -41.656 41.5 1 25.02 13 GLY B N 1
ATOM 4674 C CA . GLY B 1 13 ? -18.625 -41.438 41 1 25.02 13 GLY B CA 1
ATOM 4675 C C . GLY B 1 13 ? -18.688 -41.312 39.5 1 25.02 13 GLY B C 1
ATOM 4676 O O . GLY B 1 13 ? -17.75 -40.844 38.844 1 25.02 13 GLY B O 1
ATOM 4677 N N . SER B 1 14 ? -19.469 -42.219 38.75 1 26.67 14 SER B N 1
ATOM 4678 C CA . SER B 1 14 ? -19.828 -42.406 37.344 1 26.67 14 SER B CA 1
ATOM 4679 C C . SER B 1 14 ? -20.391 -41.156 36.719 1 26.67 14 SER B C 1
ATOM 4681 O O . SER B 1 14 ? -21.516 -40.75 37.031 1 26.67 14 SER B O 1
ATOM 4683 N N . GLY B 1 15 ? -19.672 -40 36.781 1 25.88 15 GLY B N 1
ATOM 4684 C CA . GLY B 1 15 ? -20.219 -38.781 36.188 1 25.88 15 GLY B CA 1
ATOM 4685 C C . GLY B 1 15 ? -20.703 -38.969 34.781 1 25.88 15 GLY B C 1
ATOM 4686 O O . GLY B 1 15 ? -19.922 -39.344 33.875 1 25.88 15 GLY B O 1
ATOM 4687 N N . GLY B 1 16 ? -21.984 -39.438 34.531 1 27.34 16 GLY B N 1
ATOM 4688 C CA . GLY B 1 16 ? -22.719 -39.562 33.312 1 27.34 16 GLY B CA 1
ATOM 4689 C C . GLY B 1 16 ? -22.688 -38.312 32.438 1 27.34 16 GLY B C 1
ATOM 4690 O O . GLY B 1 16 ? -23.281 -37.281 32.812 1 27.34 16 GLY B O 1
ATOM 4691 N N . GLY B 1 17 ? -21.547 -37.938 31.906 1 28.83 17 GLY B N 1
ATOM 4692 C CA . GLY B 1 17 ? -21.422 -36.812 31.016 1 28.83 17 GLY B CA 1
ATOM 4693 C C . GLY B 1 17 ? -22.453 -36.812 29.906 1 28.83 17 GLY B C 1
ATOM 4694 O O . GLY B 1 17 ? -22.672 -37.844 29.25 1 28.83 17 GLY B O 1
ATOM 4695 N N . SER B 1 18 ? -23.547 -36.031 29.984 1 32.62 18 SER B N 1
ATOM 4696 C CA . SER B 1 18 ? -24.609 -35.812 29 1 32.62 18 SER B CA 1
ATOM 4697 C C . SER B 1 18 ? -24.016 -35.562 27.609 1 32.62 18 SER B C 1
ATOM 4699 O O . SER B 1 18 ? -23.109 -34.75 27.453 1 32.62 18 SER B O 1
ATOM 4701 N N . GLN B 1 19 ? -23.969 -36.594 26.844 1 27.94 19 GLN B N 1
ATOM 4702 C CA . GLN B 1 19 ? -23.547 -36.531 25.453 1 27.94 19 GLN B CA 1
ATOM 4703 C C . GLN B 1 19 ? -24.25 -35.375 24.719 1 27.94 19 GLN B C 1
ATOM 4705 O O . GLN B 1 19 ? -25.484 -35.281 24.766 1 27.94 19 GLN B O 1
ATOM 4710 N N . LYS B 1 20 ? -23.547 -34.281 24.531 1 36.47 20 LYS B N 1
ATOM 4711 C CA . LYS B 1 20 ? -24.016 -33.156 23.688 1 36.47 20 LYS B CA 1
ATOM 4712 C C . LYS B 1 20 ? -24.672 -33.688 22.406 1 36.47 20 LYS B C 1
ATOM 4714 O O . LYS B 1 20 ? -24.062 -34.469 21.672 1 36.47 20 LYS B O 1
ATOM 4719 N N . ARG B 1 21 ? -25.969 -33.625 22.25 1 40.88 21 ARG B N 1
ATOM 4720 C CA . ARG B 1 21 ? -26.828 -34 21.141 1 40.88 21 ARG B CA 1
ATOM 4721 C C . ARG B 1 21 ? -26.391 -33.344 19.844 1 40.88 21 ARG B C 1
ATOM 4723 O O . ARG B 1 21 ? -26.281 -32.125 19.766 1 40.88 21 ARG B O 1
ATOM 4730 N N . THR B 1 22 ? -25.688 -34.125 19.016 1 39 22 THR B N 1
ATOM 4731 C CA . THR B 1 22 ? -25.188 -33.656 17.719 1 39 22 THR B CA 1
ATOM 4732 C C . THR B 1 22 ? -26.344 -33.438 16.75 1 39 22 THR B C 1
ATOM 4734 O O . THR B 1 22 ? -27.281 -34.281 16.688 1 39 22 THR B O 1
ATOM 4737 N N . ARG B 1 23 ? -26.641 -32.281 16.219 1 46.91 23 ARG B N 1
ATOM 4738 C CA . ARG B 1 23 ? -27.672 -31.844 15.281 1 46.91 23 ARG B CA 1
ATOM 4739 C C . ARG B 1 23 ? -27.641 -32.656 14 1 46.91 23 ARG B C 1
ATOM 4741 O O . ARG B 1 23 ? -26.562 -33.031 13.516 1 46.91 23 ARG B O 1
ATOM 4748 N N . SER B 1 24 ? -28.703 -33.25 13.664 1 47.97 24 SER B N 1
ATOM 4749 C CA . SER B 1 24 ? -28.812 -34.062 12.445 1 47.97 24 SER B CA 1
ATOM 4750 C C . SER B 1 24 ? -28.75 -33.156 11.203 1 47.97 24 SER B C 1
ATOM 4752 O O . SER B 1 24 ? -29.531 -32.219 11.086 1 47.97 24 SER B O 1
ATOM 4754 N N . ARG B 1 25 ? -27.828 -33.188 10.305 1 53.81 25 ARG B N 1
ATOM 4755 C CA . ARG B 1 25 ? -27.562 -32.406 9.117 1 53.81 25 ARG B CA 1
ATOM 4756 C C . ARG B 1 25 ? -28.594 -32.656 8.031 1 53.81 25 ARG B C 1
ATOM 4758 O O . ARG B 1 25 ? -28.781 -31.828 7.133 1 53.81 25 ARG B O 1
ATOM 4765 N N . ASN B 1 26 ? -29.484 -33.688 8.148 1 61.19 26 ASN B N 1
ATOM 4766 C CA . ASN B 1 26 ? -30.422 -34.125 7.117 1 61.19 26 ASN B CA 1
ATOM 4767 C C . ASN B 1 26 ? -31.859 -33.906 7.551 1 61.19 26 ASN B C 1
ATOM 4769 O O . ASN B 1 26 ? -32.781 -34.562 7.023 1 61.19 26 ASN B O 1
ATOM 4773 N N . GLY B 1 27 ? -32.125 -33 8.344 1 68.25 27 GLY B N 1
ATOM 4774 C CA . GLY B 1 27 ? -33.469 -32.844 8.891 1 68.25 27 GLY B CA 1
ATOM 4775 C C . GLY B 1 27 ? -34.375 -32.031 7.984 1 68.25 27 GLY B C 1
ATOM 4776 O O . GLY B 1 27 ? -33.906 -31.422 7.012 1 68.25 27 GLY B O 1
ATOM 4777 N N . CYS B 1 28 ? -35.688 -32.125 8.125 1 68.44 28 CYS B N 1
ATOM 4778 C CA . CYS B 1 28 ? -36.656 -31.375 7.348 1 68.44 28 CYS B CA 1
ATOM 4779 C C . CYS B 1 28 ? -36.531 -29.875 7.57 1 68.44 28 CYS B C 1
ATOM 4781 O O . CYS B 1 28 ? -36 -29.438 8.602 1 68.44 28 CYS B O 1
ATOM 4783 N N . LEU B 1 29 ? -36.938 -29.062 6.586 1 71.56 29 LEU B N 1
ATOM 4784 C CA . LEU B 1 29 ? -36.781 -27.609 6.582 1 71.56 29 LEU B CA 1
ATOM 4785 C C . LEU B 1 29 ? -37.5 -26.984 7.777 1 71.56 29 LEU B C 1
ATOM 4787 O O . LEU B 1 29 ? -37.062 -25.953 8.297 1 71.56 29 LEU B O 1
ATOM 4791 N N . VAL B 1 30 ? -38.438 -27.609 8.336 1 74.94 30 VAL B N 1
ATOM 4792 C CA . VAL B 1 30 ? -39.219 -27.094 9.453 1 74.94 30 VAL B CA 1
ATOM 4793 C C . VAL B 1 30 ? -38.469 -27.328 10.758 1 74.94 30 VAL B C 1
ATOM 4795 O O . VAL B 1 30 ? -38.344 -26.422 11.578 1 74.94 30 VAL B O 1
ATOM 4798 N N . CYS B 1 31 ? -37.906 -28.453 11 1 71 31 CYS B N 1
ATOM 4799 C CA . CYS B 1 31 ? -37.156 -28.781 12.203 1 71 31 CYS B CA 1
ATOM 4800 C C . CYS B 1 31 ? -35.844 -27.984 12.273 1 71 31 CYS B C 1
ATOM 4802 O O . CYS B 1 31 ? -35.469 -27.516 13.344 1 71 31 CYS B O 1
ATOM 4804 N N . ARG B 1 32 ? -35.312 -27.688 11.07 1 67.56 32 ARG B N 1
ATOM 4805 C CA . ARG B 1 32 ? -34.125 -26.875 10.938 1 67.56 32 ARG B CA 1
ATOM 4806 C C . ARG B 1 32 ? -34.406 -25.422 11.328 1 67.56 32 ARG B C 1
ATOM 4808 O O . ARG B 1 32 ? -33.594 -24.797 12.039 1 67.56 32 ARG B O 1
ATOM 4815 N N . ALA B 1 33 ? -35.469 -24.938 10.906 1 67.38 33 ALA B N 1
ATOM 4816 C CA . ALA B 1 33 ? -35.875 -23.562 11.219 1 67.38 33 ALA B CA 1
ATOM 4817 C C . ALA B 1 33 ? -36.188 -23.406 12.703 1 67.38 33 ALA B C 1
ATOM 4819 O O . ALA B 1 33 ? -35.906 -22.359 13.297 1 67.38 33 ALA B O 1
ATOM 4820 N N . ARG B 1 34 ? -36.562 -24.438 13.328 1 71 34 ARG B N 1
ATOM 4821 C CA . ARG B 1 34 ? -36.969 -24.406 14.734 1 71 34 ARG B CA 1
ATOM 4822 C C . ARG B 1 34 ? -35.844 -24.859 15.633 1 71 34 ARG B C 1
ATOM 4824 O O . ARG B 1 34 ? -35.969 -24.828 16.859 1 71 34 ARG B O 1
ATOM 4831 N N . ARG B 1 35 ? -34.688 -25.219 15.008 1 62.97 35 ARG B N 1
ATOM 4832 C CA . ARG B 1 35 ? -33.469 -25.656 15.664 1 62.97 35 ARG B CA 1
ATOM 4833 C C . ARG B 1 35 ? -33.719 -26.797 16.625 1 62.97 35 ARG B C 1
ATOM 4835 O O . ARG B 1 35 ? -33.188 -26.828 17.734 1 62.97 35 ARG B O 1
ATOM 4842 N N . ILE B 1 36 ? -34.625 -27.656 16.172 1 75.62 36 ILE B N 1
ATOM 4843 C CA . ILE B 1 36 ? -34.844 -28.891 16.938 1 75.62 36 ILE B CA 1
ATOM 4844 C C . ILE B 1 36 ? -34.312 -30.094 16.156 1 75.62 36 ILE B C 1
ATOM 4846 O O . ILE B 1 36 ? -34.25 -30.062 14.93 1 75.62 36 ILE B O 1
ATOM 4850 N N . LYS B 1 37 ? -33.812 -31.078 16.875 1 72.56 37 LYS B N 1
ATOM 4851 C CA . LYS B 1 37 ? -33.281 -32.281 16.234 1 72.56 37 LYS B CA 1
ATOM 4852 C C . LYS B 1 37 ? -34.375 -33.062 15.508 1 72.56 37 LYS B C 1
ATOM 4854 O O . LYS B 1 37 ? -35.344 -33.531 16.125 1 72.56 37 LYS B O 1
ATOM 4859 N N . CYS B 1 38 ? -34.25 -33.125 14.164 1 71.69 38 CYS B N 1
ATOM 4860 C CA . CYS B 1 38 ? -35.188 -33.844 13.297 1 71.69 38 CYS B CA 1
ATOM 4861 C C . CYS B 1 38 ? -35.031 -35.344 13.414 1 71.69 38 CYS B C 1
ATOM 4863 O O . CYS B 1 38 ? -33.906 -35.844 13.562 1 71.69 38 CYS B O 1
ATOM 4865 N N . ASP B 1 39 ? -35.906 -36.219 13.5 1 76.38 39 ASP B N 1
ATOM 4866 C CA . ASP B 1 39 ? -35.812 -37.656 13.602 1 76.38 39 ASP B CA 1
ATOM 4867 C C . ASP B 1 39 ? -35.656 -38.312 12.227 1 76.38 39 ASP B C 1
ATOM 4869 O O . ASP B 1 39 ? -35.594 -39.531 12.109 1 76.38 39 ASP B O 1
ATOM 4873 N N . LEU B 1 40 ? -35.656 -37.625 11.102 1 73.44 40 LEU B N 1
ATOM 4874 C CA . LEU B 1 40 ? -35.375 -37.938 9.711 1 73.44 40 LEU B CA 1
ATOM 4875 C C . LEU B 1 40 ? -36.375 -38.938 9.164 1 73.44 40 LEU B C 1
ATOM 4877 O O . LEU B 1 40 ? -36.156 -39.562 8.125 1 73.44 40 LEU B O 1
ATOM 4881 N N . GLU B 1 41 ? -37.562 -39.031 9.805 1 77.19 41 GLU B N 1
ATOM 4882 C CA . GLU B 1 41 ? -38.594 -39.938 9.281 1 77.19 41 GLU B CA 1
ATOM 4883 C C . GLU B 1 41 ? -39.312 -39.281 8.109 1 77.19 41 GLU B C 1
ATOM 4885 O O . GLU B 1 41 ? -39.625 -38.094 8.141 1 77.19 41 GLU B O 1
ATOM 4890 N N . ARG B 1 42 ? -39.375 -40 6.887 1 74.5 42 ARG B N 1
ATOM 4891 C CA . ARG B 1 42 ? -40.094 -39.594 5.688 1 74.5 42 ARG B CA 1
ATOM 4892 C C . ARG B 1 42 ? -41.406 -40.375 5.551 1 74.5 42 ARG B C 1
ATOM 4894 O O . ARG B 1 42 ? -41.5 -41.5 6.008 1 74.5 42 ARG B O 1
ATOM 4901 N N . PRO B 1 43 ? -42.469 -39.562 5.047 1 74 43 PRO B N 1
ATOM 4902 C CA . PRO B 1 43 ? -42.438 -38.281 4.363 1 74 43 PRO B CA 1
ATOM 4903 C C . PRO B 1 43 ? -42.531 -37.094 5.328 1 74 43 PRO B C 1
ATOM 4905 O O . PRO B 1 43 ? -42.219 -35.969 4.957 1 74 43 PRO B O 1
ATOM 4908 N N . GLU B 1 44 ? -42.844 -37.438 6.562 1 77.75 44 GLU B N 1
ATOM 4909 C CA . GLU B 1 44 ? -43 -36.406 7.582 1 77.75 44 GLU B CA 1
ATOM 4910 C C . GLU B 1 44 ? -42.344 -36.812 8.883 1 77.75 44 GLU B C 1
ATOM 4912 O O . GLU B 1 44 ? -42.469 -37.938 9.344 1 77.75 44 GLU B O 1
ATOM 4917 N N . CYS B 1 45 ? -41.438 -35.969 9.328 1 77.25 45 CYS B N 1
ATOM 4918 C CA . CYS B 1 45 ? -40.812 -36.281 10.602 1 77.25 45 CYS B CA 1
ATOM 4919 C C . CYS B 1 45 ? -41.781 -36.125 11.758 1 77.25 45 CYS B C 1
ATOM 4921 O O . CYS B 1 45 ? -42.75 -35.375 11.672 1 77.25 45 CYS B O 1
ATOM 4923 N N . LYS B 1 46 ? -41.562 -36.969 12.758 1 80.75 46 LYS B N 1
ATOM 4924 C CA . LYS B 1 46 ? -42.438 -37.031 13.914 1 80.75 46 LYS B CA 1
ATOM 4925 C C . LYS B 1 46 ? -42.562 -35.656 14.586 1 80.75 46 LYS B C 1
ATOM 4927 O O . LYS B 1 46 ? -43.594 -35.312 15.156 1 80.75 46 LYS B O 1
ATOM 4932 N N . ARG B 1 47 ? -41.531 -34.906 14.469 1 77.25 47 ARG B N 1
ATOM 4933 C CA . ARG B 1 47 ? -41.5 -33.594 15.109 1 77.25 47 ARG B CA 1
ATOM 4934 C C . ARG B 1 47 ? -42.406 -32.594 14.383 1 77.25 47 ARG B C 1
ATOM 4936 O O . ARG B 1 47 ? -43.125 -31.828 15.023 1 77.25 47 ARG B O 1
ATOM 4943 N N . CYS B 1 48 ? -42.344 -32.656 13.07 1 74.44 48 CYS B N 1
ATOM 4944 C CA . CYS B 1 48 ? -43.219 -31.797 12.266 1 74.44 48 CYS B CA 1
ATOM 4945 C C . CYS B 1 48 ? -44.688 -32.219 12.406 1 74.44 48 CYS B C 1
ATOM 4947 O O . CYS B 1 48 ? -45.562 -31.375 12.5 1 74.44 48 CYS B O 1
ATOM 4949 N N . VAL B 1 49 ? -44.969 -33.531 12.523 1 79.56 49 VAL B N 1
ATOM 4950 C CA . VAL B 1 49 ? -46.312 -34.062 12.719 1 79.56 49 VAL B CA 1
ATOM 4951 C C . VAL B 1 49 ? -46.875 -33.562 14.055 1 79.56 49 VAL B C 1
ATOM 4953 O O . VAL B 1 49 ? -48.031 -33.094 14.125 1 79.56 49 VAL B O 1
ATOM 4956 N N . ASN B 1 50 ? -46.062 -33.594 15.07 1 76 50 ASN B N 1
ATOM 4957 C CA . ASN B 1 50 ? -46.5 -33.188 16.391 1 76 50 ASN B CA 1
ATOM 4958 C C . ASN B 1 50 ? -46.719 -31.672 16.453 1 76 50 ASN B C 1
ATOM 4960 O O . ASN B 1 50 ? -47.594 -31.203 17.188 1 76 50 ASN B O 1
ATOM 4964 N N . TYR B 1 51 ? -45.906 -31 15.68 1 73.94 51 TYR B N 1
ATOM 4965 C CA . TYR B 1 51 ? -45.969 -29.531 15.641 1 73.94 51 TYR B CA 1
ATOM 4966 C C . TYR B 1 51 ? -47.062 -29.047 14.711 1 73.94 51 TYR B C 1
ATOM 4968 O O . TYR B 1 51 ? -47.5 -27.906 14.789 1 73.94 51 TYR B O 1
ATOM 4976 N N . GLY B 1 52 ? -47.625 -29.859 13.867 1 72.5 52 GLY B N 1
ATOM 4977 C CA . GLY B 1 52 ? -48.719 -29.516 12.938 1 72.5 52 GLY B CA 1
ATOM 4978 C C . GLY B 1 52 ? -48.219 -28.734 11.734 1 72.5 52 GLY B C 1
ATOM 4979 O O . GLY B 1 52 ? -48.969 -27.938 11.164 1 72.5 52 GLY B O 1
ATOM 4980 N N . ALA B 1 53 ? -46.938 -28.812 11.469 1 68.25 53 ALA B N 1
ATOM 4981 C CA . ALA B 1 53 ? -46.375 -28.125 10.312 1 68.25 53 ALA B CA 1
ATOM 4982 C C . ALA B 1 53 ? -46.188 -29.078 9.133 1 68.25 53 ALA B C 1
ATOM 4984 O O . ALA B 1 53 ? -46.094 -30.297 9.32 1 68.25 53 ALA B O 1
ATOM 4985 N N . GLU B 1 54 ? -46.281 -28.641 7.961 1 73 54 GLU B N 1
ATOM 4986 C CA . GLU B 1 54 ? -45.969 -29.406 6.766 1 73 54 GLU B CA 1
ATOM 4987 C C . GLU B 1 54 ? -44.469 -29.688 6.68 1 73 54 GLU B C 1
ATOM 4989 O O . GLU B 1 54 ? -43.656 -28.75 6.547 1 73 54 GLU B O 1
ATOM 4994 N N . CYS B 1 55 ? -44.062 -30.969 6.836 1 68 55 CYS B N 1
ATOM 4995 C CA . CYS B 1 55 ? -42.688 -31.422 6.793 1 68 55 CYS B CA 1
ATOM 4996 C C . CYS B 1 55 ? -42.125 -31.344 5.375 1 68 55 CYS B C 1
ATOM 4998 O O . CYS B 1 55 ? -42.688 -31.953 4.453 1 68 55 CYS B O 1
ATOM 5000 N N . VAL B 1 56 ? -41.312 -30.469 5.066 1 69.44 56 VAL B N 1
ATOM 5001 C CA . VAL B 1 56 ? -40.719 -30.312 3.746 1 69.44 56 VAL B CA 1
ATOM 5002 C C . VAL B 1 56 ? -39.219 -30.625 3.814 1 69.44 56 VAL B C 1
ATOM 5004 O O . VAL B 1 56 ? -38.5 -29.984 4.578 1 69.44 56 VAL B O 1
ATOM 5007 N N . TYR B 1 57 ? -38.938 -31.688 3.158 1 66.06 57 TYR B N 1
ATOM 5008 C CA . TYR B 1 57 ? -37.531 -32.031 3.025 1 66.06 57 TYR B CA 1
ATOM 5009 C C . TYR B 1 57 ? -36.906 -31.328 1.808 1 66.06 57 TYR B C 1
ATOM 5011 O O . TYR B 1 57 ? -37.594 -31.141 0.791 1 66.06 57 TYR B O 1
ATOM 5019 N N . PRO B 1 58 ? -35.781 -30.859 1.816 1 50.16 58 PRO B N 1
ATOM 5020 C CA . PRO B 1 58 ? -35.188 -30.219 0.63 1 50.16 58 PRO B CA 1
ATOM 5021 C C . PRO B 1 58 ? -35.156 -31.156 -0.583 1 50.16 58 PRO B C 1
ATOM 5023 O O . PRO B 1 58 ? -34.875 -32.344 -0.446 1 50.16 58 PRO B O 1
ATOM 5026 N N . VAL B 1 59 ? -35.781 -30.734 -1.741 1 45.16 59 VAL B N 1
ATOM 5027 C CA . VAL B 1 59 ? -35.75 -31.453 -3.014 1 45.16 59 VAL B CA 1
ATOM 5028 C C . VAL B 1 59 ? -34.312 -31.5 -3.535 1 45.16 59 VAL B C 1
ATOM 5030 O O . VAL B 1 59 ? -33.625 -30.484 -3.531 1 45.16 59 VAL B O 1
ATOM 5033 N N . LYS B 1 60 ? -33.781 -32.625 -3.721 1 37 60 LYS B N 1
ATOM 5034 C CA . LYS B 1 60 ? -32.562 -32.812 -4.48 1 37 60 LYS B CA 1
ATOM 5035 C C . LYS B 1 60 ? -32.719 -32.312 -5.918 1 37 60 LYS B C 1
ATOM 5037 O O . LYS B 1 60 ? -33.531 -32.844 -6.664 1 37 60 LYS B O 1
ATOM 5042 N N . LYS B 1 61 ? -32.562 -31.109 -6.238 1 35.97 61 LYS B N 1
ATOM 5043 C CA . LYS B 1 61 ? -32.656 -30.75 -7.652 1 35.97 61 LYS B CA 1
ATOM 5044 C C . LYS B 1 61 ? -31.672 -31.578 -8.484 1 35.97 61 LYS B C 1
ATOM 5046 O O . LYS B 1 61 ? -30.516 -31.719 -8.117 1 35.97 61 LYS B O 1
ATOM 5051 N N . ALA B 1 62 ? -32.188 -32.344 -9.414 1 33.94 62 ALA B N 1
ATOM 5052 C CA . ALA B 1 62 ? -31.516 -33.188 -10.406 1 33.94 62 ALA B CA 1
ATOM 5053 C C . ALA B 1 62 ? -30.594 -32.375 -11.305 1 33.94 62 ALA B C 1
ATOM 5055 O O . ALA B 1 62 ? -30.984 -31.328 -11.82 1 33.94 62 ALA B O 1
ATOM 5056 N N . PHE B 1 63 ? -29.344 -32.5 -11.164 1 33.09 63 PHE B N 1
ATOM 5057 C CA . PHE B 1 63 ? -28.312 -32.062 -12.102 1 33.09 63 PHE B CA 1
ATOM 5058 C C . PHE B 1 63 ? -28.656 -32.5 -13.516 1 33.09 63 PHE B C 1
ATOM 5060 O O . PHE B 1 63 ? -28.766 -33.688 -13.797 1 33.09 63 PHE B O 1
ATOM 5067 N N . ASP B 1 64 ? -29.281 -31.703 -14.328 1 32.94 64 ASP B N 1
ATOM 5068 C CA . ASP B 1 64 ? -29.562 -32.094 -15.703 1 32.94 64 ASP B CA 1
ATOM 5069 C C . ASP B 1 64 ? -28.281 -32.125 -16.531 1 32.94 64 ASP B C 1
ATOM 5071 O O . ASP B 1 64 ? -27.812 -31.094 -16.984 1 32.94 64 ASP B O 1
ATOM 5075 N N . PRO B 1 65 ? -27.547 -33.125 -16.531 1 36.5 65 PRO B N 1
ATOM 5076 C CA . PRO B 1 65 ? -26.297 -33.312 -17.25 1 36.5 65 PRO B CA 1
ATOM 5077 C C . PRO B 1 65 ? -26.406 -32.938 -18.734 1 36.5 65 PRO B C 1
ATOM 5079 O O . PRO B 1 65 ? -25.453 -32.438 -19.328 1 36.5 65 PRO B O 1
ATOM 5082 N N . ALA B 1 66 ? -27.531 -33.156 -19.297 1 41.22 66 ALA B N 1
ATOM 5083 C CA . ALA B 1 66 ? -27.719 -32.875 -20.719 1 41.22 66 ALA B CA 1
ATOM 5084 C C . ALA B 1 66 ? -27.625 -31.391 -20.984 1 41.22 66 ALA B C 1
ATOM 5086 O O . ALA B 1 66 ? -27.062 -30.969 -22 1 41.22 66 ALA B O 1
ATOM 5087 N N . ALA B 1 67 ? -28.062 -30.547 -20.047 1 42.56 67 ALA B N 1
ATOM 5088 C CA . ALA B 1 67 ? -28.016 -29.109 -20.297 1 42.56 67 ALA B CA 1
ATOM 5089 C C . ALA B 1 67 ? -26.594 -28.562 -20.094 1 42.56 67 ALA B C 1
ATOM 5091 O O . ALA B 1 67 ? -26.156 -27.703 -20.844 1 42.56 67 ALA B O 1
ATOM 5092 N N . VAL B 1 68 ? -25.781 -29.078 -19.234 1 41.03 68 VAL B N 1
ATOM 5093 C CA . VAL B 1 68 ? -24.375 -28.719 -19.094 1 41.03 68 VAL B CA 1
ATOM 5094 C C . VAL B 1 68 ? -23.578 -29.25 -20.281 1 41.03 68 VAL B C 1
ATOM 5096 O O . VAL B 1 68 ? -22.75 -28.547 -20.859 1 41.03 68 VAL B O 1
ATOM 5099 N N . ASP B 1 69 ? -23.859 -30.5 -20.781 1 40.22 69 ASP B N 1
ATOM 5100 C CA . ASP B 1 69 ? -23.25 -31.062 -21.984 1 40.22 69 ASP B CA 1
ATOM 5101 C C . ASP B 1 69 ? -23.641 -30.25 -23.219 1 40.22 69 ASP B C 1
ATOM 5103 O O . ASP B 1 69 ? -22.797 -29.969 -24.078 1 40.22 69 ASP B O 1
ATOM 5107 N N . ALA B 1 70 ? -24.844 -29.859 -23.375 1 43.81 70 ALA B N 1
ATOM 5108 C CA . ALA B 1 70 ? -25.266 -29 -24.469 1 43.81 70 ALA B CA 1
ATOM 5109 C C . ALA B 1 70 ? -24.609 -27.625 -24.391 1 43.81 70 ALA B C 1
ATOM 5111 O O . ALA B 1 70 ? -24.172 -27.078 -25.406 1 43.81 70 ALA B O 1
ATOM 5112 N N . ALA B 1 71 ? -24.391 -27.062 -23.172 1 40.16 71 ALA B N 1
ATOM 5113 C CA . ALA B 1 71 ? -23.75 -25.766 -23.016 1 40.16 71 ALA B CA 1
ATOM 5114 C C . ALA B 1 71 ? -22.234 -25.859 -23.219 1 40.16 71 ALA B C 1
ATOM 5116 O O . ALA B 1 71 ? -21.625 -25 -23.844 1 40.16 71 ALA B O 1
ATOM 5117 N N . LEU B 1 72 ? -21.625 -26.859 -22.781 1 38.84 72 LEU B N 1
ATOM 5118 C CA . LEU B 1 72 ? -20.203 -27.109 -23.031 1 38.84 72 LEU B CA 1
ATOM 5119 C C . LEU B 1 72 ? -19.984 -27.547 -24.469 1 38.84 72 LEU B C 1
ATOM 5121 O O . LEU B 1 72 ? -18.969 -27.188 -25.078 1 38.84 72 LEU B O 1
ATOM 5125 N N . GLY B 1 73 ? -20.797 -28.5 -25.047 1 34.75 73 GLY B N 1
ATOM 5126 C CA . GLY B 1 73 ? -20.766 -28.859 -26.453 1 34.75 73 GLY B CA 1
ATOM 5127 C C . GLY B 1 73 ? -20.953 -27.672 -27.375 1 34.75 73 GLY B C 1
ATOM 5128 O O . GLY B 1 73 ? -20.312 -27.594 -28.438 1 34.75 73 GLY B O 1
ATOM 5129 N N . SER B 1 74 ? -21.953 -26.781 -27.125 1 37.81 74 SER B N 1
ATOM 5130 C CA . SER B 1 74 ? -22.094 -25.578 -27.938 1 37.81 74 SER B CA 1
ATOM 5131 C C . SER B 1 74 ? -20.828 -24.734 -27.875 1 37.81 74 SER B C 1
ATOM 5133 O O . SER B 1 74 ? -20.5 -24.016 -28.828 1 37.81 74 SER B O 1
ATOM 5135 N N . ARG B 1 75 ? -20.172 -24.656 -26.656 1 34.5 75 ARG B N 1
ATOM 5136 C CA . ARG B 1 75 ? -18.984 -23.828 -26.484 1 34.5 75 ARG B CA 1
ATOM 5137 C C . ARG B 1 75 ? -17.781 -24.422 -27.234 1 34.5 75 ARG B C 1
ATOM 5139 O O . ARG B 1 75 ? -16.922 -23.688 -27.734 1 34.5 75 ARG B O 1
ATOM 5146 N N . HIS B 1 76 ? -17.422 -25.734 -27.125 1 35.22 76 HIS B N 1
ATOM 5147 C CA . HIS B 1 76 ? -16.297 -26.312 -27.859 1 35.22 76 HIS B CA 1
ATOM 5148 C C . HIS B 1 76 ? -16.75 -26.859 -29.219 1 35.22 76 HIS B C 1
ATOM 5150 O O . HIS B 1 76 ? -16.141 -27.781 -29.75 1 35.22 76 HIS B O 1
ATOM 5156 N N . ASN B 1 77 ? -17.203 -26.094 -30.234 1 36.22 77 ASN B N 1
ATOM 5157 C CA . ASN B 1 77 ? -17.594 -26.328 -31.609 1 36.22 77 ASN B CA 1
ATOM 5158 C C . ASN B 1 77 ? -17.625 -27.812 -31.938 1 36.22 77 ASN B C 1
ATOM 5160 O O . ASN B 1 77 ? -16.953 -28.266 -32.875 1 36.22 77 ASN B O 1
ATOM 5164 N N . ARG B 1 78 ? -17.766 -28.703 -30.984 1 33.75 78 ARG B N 1
ATOM 5165 C CA . ARG B 1 78 ? -17.859 -30.078 -31.469 1 33.75 78 ARG B CA 1
ATOM 5166 C C . ARG B 1 78 ? -19.062 -30.25 -32.406 1 33.75 78 ARG B C 1
ATOM 5168 O O . ARG B 1 78 ? -20.188 -29.891 -32.031 1 33.75 78 ARG B O 1
ATOM 5175 N N . PRO B 1 79 ? -18.891 -30.359 -33.781 1 31.5 79 PRO B N 1
ATOM 5176 C CA . PRO B 1 79 ? -20 -30.734 -34.688 1 31.5 79 PRO B CA 1
ATOM 5177 C C . PRO B 1 79 ? -20.859 -31.875 -34.094 1 31.5 79 PRO B C 1
ATOM 5179 O O . PRO B 1 79 ? -20.359 -32.688 -33.312 1 31.5 79 PRO B O 1
ATOM 5182 N N . SER B 1 80 ? -22.094 -31.609 -33.844 1 29.78 80 SER B N 1
ATOM 5183 C CA . SER B 1 80 ? -23.062 -32.688 -33.656 1 29.78 80 SER B CA 1
ATOM 5184 C C . SER B 1 80 ? -22.812 -33.812 -34.656 1 29.78 80 SER B C 1
ATOM 5186 O O . SER B 1 80 ? -22.828 -33.594 -35.875 1 29.78 80 SER B O 1
ATOM 5188 N N . ASN B 1 81 ? -21.891 -34.688 -34.469 1 27.09 81 ASN B N 1
ATOM 5189 C CA . ASN B 1 81 ? -21.672 -35.875 -35.281 1 27.09 81 ASN B CA 1
ATOM 5190 C C . ASN B 1 81 ? -22.984 -36.562 -35.625 1 27.09 81 ASN B C 1
ATOM 5192 O O . ASN B 1 81 ? -23 -37.75 -36 1 27.09 81 ASN B O 1
ATOM 5196 N N . VAL B 1 82 ? -24.188 -36 -35.438 1 26.84 82 VAL B N 1
ATOM 5197 C CA . VAL B 1 82 ? -25.188 -36.719 -36.219 1 26.84 82 VAL B CA 1
ATOM 5198 C C . VAL B 1 82 ? -24.828 -36.656 -37.688 1 26.84 82 VAL B C 1
ATOM 5200 O O . VAL B 1 82 ? -24.953 -37.656 -38.406 1 26.84 82 VAL B O 1
ATOM 5203 N N . ALA B 1 83 ? -24.609 -35.406 -38.25 1 25.22 83 ALA B N 1
ATOM 5204 C CA . ALA B 1 83 ? -24.703 -35.438 -39.719 1 25.22 83 ALA B CA 1
ATOM 5205 C C . ALA B 1 83 ? -23.438 -36 -40.344 1 25.22 83 ALA B C 1
ATOM 5207 O O . ALA B 1 83 ? -23.391 -36.188 -41.562 1 25.22 83 ALA B O 1
ATOM 5208 N N . ALA B 1 84 ? -22.266 -35.906 -39.656 1 24.55 84 ALA B N 1
ATOM 5209 C CA . ALA B 1 84 ? -21.234 -36.406 -40.562 1 24.55 84 ALA B CA 1
ATOM 5210 C C . ALA B 1 84 ? -21.359 -37.938 -40.75 1 24.55 84 ALA B C 1
ATOM 5212 O O . ALA B 1 84 ? -20.484 -38.562 -41.375 1 24.55 84 ALA B O 1
ATOM 5213 N N . THR B 1 85 ? -22.328 -38.594 -40.125 1 24.59 85 THR B N 1
ATOM 5214 C CA . THR B 1 85 ? -22.406 -39.938 -40.688 1 24.59 85 THR B CA 1
ATOM 5215 C C . THR B 1 85 ? -22.719 -39.875 -42.188 1 24.59 85 THR B C 1
ATOM 5217 O O . THR B 1 85 ? -22.531 -40.875 -42.906 1 24.59 85 THR B O 1
ATOM 5220 N N . ALA B 1 86 ? -23.562 -38.781 -42.469 1 21.47 86 ALA B N 1
ATOM 5221 C CA . ALA B 1 86 ? -24.109 -39.062 -43.812 1 21.47 86 ALA B CA 1
ATOM 5222 C C . ALA B 1 86 ? -23.016 -38.938 -44.875 1 21.47 86 ALA B C 1
ATOM 5224 O O . ALA B 1 86 ? -23 -39.719 -45.844 1 21.47 86 ALA B O 1
ATOM 5225 N N . ALA B 1 87 ? -22.328 -37.781 -44.875 1 22.75 87 ALA B N 1
ATOM 5226 C CA . ALA B 1 87 ? -21.969 -37.469 -46.25 1 22.75 87 ALA B CA 1
ATOM 5227 C C . ALA B 1 87 ? -20.703 -38.219 -46.656 1 22.75 87 ALA B C 1
ATOM 5229 O O . ALA B 1 87 ? -20.094 -37.875 -47.688 1 22.75 87 ALA B O 1
ATOM 5230 N N . ALA B 1 88 ? -20.016 -39 -45.75 1 22.77 88 ALA B N 1
ATOM 5231 C CA . ALA B 1 88 ? -18.797 -39.625 -46.219 1 22.77 88 ALA B CA 1
ATOM 5232 C C . ALA B 1 88 ? -19.047 -40.469 -47.469 1 22.77 88 ALA B C 1
ATOM 5234 O O . ALA B 1 88 ? -18.156 -41.156 -47.938 1 22.77 88 ALA B O 1
ATOM 5235 N N . PHE B 1 89 ? -20.375 -40.719 -47.812 1 21.25 89 PHE B N 1
ATOM 5236 C CA . PHE B 1 89 ? -20.422 -41.844 -48.688 1 21.25 89 PHE B CA 1
ATOM 5237 C C . PHE B 1 89 ? -19.812 -41.5 -50.062 1 21.25 89 PHE B C 1
ATOM 5239 O O . PHE B 1 89 ? -19.75 -42.375 -50.938 1 21.25 89 PHE B O 1
ATOM 5246 N N . HIS B 1 90 ? -19.766 -40.219 -50.375 1 20.72 90 HIS B N 1
ATOM 5247 C CA . HIS B 1 90 ? -19.719 -40.281 -51.844 1 20.72 90 HIS B CA 1
ATOM 5248 C C . HIS B 1 90 ? -18.344 -40.719 -52.312 1 20.72 90 HIS B C 1
ATOM 5250 O O . HIS B 1 90 ? -17.344 -40.031 -52.094 1 20.72 90 HIS B O 1
ATOM 5256 N N . ASP B 1 91 ? -18.031 -42.062 -52.406 1 22.2 91 ASP B N 1
ATOM 5257 C CA . ASP B 1 91 ? -16.969 -42.938 -52.844 1 22.2 91 ASP B CA 1
ATOM 5258 C C . ASP B 1 91 ? -16.547 -42.594 -54.281 1 22.2 91 ASP B C 1
ATOM 5260 O O . ASP B 1 91 ? -17.344 -42.781 -55.219 1 22.2 91 ASP B O 1
ATOM 5264 N N . PRO B 1 92 ? -16.109 -41.469 -54.594 1 22.98 92 PRO B N 1
ATOM 5265 C CA . PRO B 1 92 ? -15.875 -41.406 -56.031 1 22.98 92 PRO B CA 1
ATOM 5266 C C . PRO B 1 92 ? -15.125 -42.625 -56.594 1 22.98 92 PRO B C 1
ATOM 5268 O O . PRO B 1 92 ? -14.5 -43.344 -55.812 1 22.98 92 PRO B O 1
ATOM 5271 N N . SER B 1 93 ? -14.938 -42.75 -57.969 1 21.19 93 SER B N 1
ATOM 5272 C CA . SER B 1 93 ? -14.727 -43.781 -59 1 21.19 93 SER B CA 1
ATOM 5273 C C . SER B 1 93 ? -13.305 -44.312 -58.969 1 21.19 93 SER B C 1
ATOM 5275 O O . SER B 1 93 ? -12.375 -43.656 -59.406 1 21.19 93 SER B O 1
ATOM 5277 N N . VAL B 1 94 ? -12.719 -44.75 -57.875 1 22.03 94 VAL B N 1
ATOM 5278 C CA . VAL B 1 94 ? -11.438 -45.438 -58.031 1 22.03 94 VAL B CA 1
ATOM 5279 C C . VAL B 1 94 ? -11.578 -46.531 -59.062 1 22.03 94 VAL B C 1
ATOM 5281 O O . VAL B 1 94 ? -12.617 -47.188 -59.156 1 22.03 94 VAL B O 1
ATOM 5284 N N . GLY B 1 95 ? -10.812 -46.5 -60.219 1 21.48 95 GLY B N 1
ATOM 5285 C CA . GLY B 1 95 ? -10.633 -47.375 -61.406 1 21.48 95 GLY B CA 1
ATOM 5286 C C . GLY B 1 95 ? -10.555 -48.844 -61.062 1 21.48 95 GLY B C 1
ATOM 5287 O O . GLY B 1 95 ? -10.43 -49.219 -59.875 1 21.48 95 GLY B O 1
ATOM 5288 N N . PRO B 1 96 ? -10.547 -49.844 -62.031 1 23.48 96 PRO B N 1
ATOM 5289 C CA . PRO B 1 96 ? -10.953 -51.25 -62.188 1 23.48 96 PRO B CA 1
ATOM 5290 C C . PRO B 1 96 ? -10.109 -52.188 -61.312 1 23.48 96 PRO B C 1
ATOM 5292 O O . PRO B 1 96 ? -10.359 -53.406 -61.312 1 23.48 96 PRO B O 1
ATOM 5295 N N . SER B 1 97 ? -9.141 -51.75 -60.5 1 23.23 97 SER B N 1
ATOM 5296 C CA . SER B 1 97 ? -8.141 -52.812 -60.469 1 23.23 97 SER B CA 1
ATOM 5297 C C . SER B 1 97 ? -8.75 -54.125 -59.938 1 23.23 97 SER B C 1
ATOM 5299 O O . SER B 1 97 ? -9.742 -54.094 -59.219 1 23.23 97 SER B O 1
ATOM 5301 N N . ARG B 1 98 ? -8.172 -55.312 -60.312 1 23.53 98 ARG B N 1
ATOM 5302 C CA . ARG B 1 98 ? -8.477 -56.75 -60.406 1 23.53 98 ARG B CA 1
ATOM 5303 C C . ARG B 1 98 ? -8.859 -57.312 -59.062 1 23.53 98 ARG B C 1
ATOM 5305 O O . ARG B 1 98 ? -8.273 -56.969 -58.031 1 23.53 98 ARG B O 1
ATOM 5312 N N . ASN B 1 99 ? -10.055 -57.844 -58.906 1 22.47 99 ASN B N 1
ATOM 5313 C CA . ASN B 1 99 ? -11.062 -58.281 -57.969 1 22.47 99 ASN B CA 1
ATOM 5314 C C . ASN B 1 99 ? -10.57 -59.469 -57.125 1 22.47 99 ASN B C 1
ATOM 5316 O O . ASN B 1 99 ? -11.359 -60.281 -56.656 1 22.47 99 ASN B O 1
ATOM 5320 N N . PRO B 1 100 ? -9.203 -59.594 -56.719 1 24.72 100 PRO B N 1
ATOM 5321 C CA . PRO B 1 100 ? -9.008 -61 -56.438 1 24.72 100 PRO B CA 1
ATOM 5322 C C . PRO B 1 100 ? -10.008 -61.531 -55.406 1 24.72 100 PRO B C 1
ATOM 5324 O O . PRO B 1 100 ? -10.609 -60.75 -54.656 1 24.72 100 PRO B O 1
ATOM 5327 N N . ALA B 1 101 ? -10.344 -62.875 -55.438 1 24.08 101 ALA B N 1
ATOM 5328 C CA . ALA B 1 101 ? -11.336 -63.812 -54.906 1 24.08 101 ALA B CA 1
ATOM 5329 C C . ALA B 1 101 ? -11.297 -63.812 -53.375 1 24.08 101 ALA B C 1
ATOM 5331 O O . ALA B 1 101 ? -10.828 -64.812 -52.781 1 24.08 101 ALA B O 1
ATOM 5332 N N . VAL B 1 102 ? -11.094 -62.594 -52.688 1 23.72 102 VAL B N 1
ATOM 5333 C CA . VAL B 1 102 ? -10.703 -62.812 -51.312 1 23.72 102 VAL B CA 1
ATOM 5334 C C . VAL B 1 102 ? -11.789 -63.594 -50.594 1 23.72 102 VAL B C 1
ATOM 5336 O O . VAL B 1 102 ? -12.977 -63.281 -50.688 1 23.72 102 VAL B O 1
ATOM 5339 N N . SER B 1 103 ? -11.531 -64.875 -50.219 1 24.56 103 SER B N 1
ATOM 5340 C CA . SER B 1 103 ? -12.375 -65.938 -49.656 1 24.56 103 SER B CA 1
ATOM 5341 C C . SER B 1 103 ? -13.219 -65.438 -48.5 1 24.56 103 SER B C 1
ATOM 5343 O O . SER B 1 103 ? -12.883 -64.375 -47.875 1 24.56 103 SER B O 1
ATOM 5345 N N . PRO B 1 104 ? -14.43 -66 -48.281 1 24.03 104 PRO B N 1
ATOM 5346 C CA . PRO B 1 104 ? -15.594 -65.625 -47.469 1 24.03 104 PRO B CA 1
ATOM 5347 C C . PRO B 1 104 ? -15.266 -65.5 -46 1 24.03 104 PRO B C 1
ATOM 5349 O O . PRO B 1 104 ? -14.758 -66.5 -45.375 1 24.03 104 PRO B O 1
ATOM 5352 N N . PRO B 1 105 ? -14.617 -64.438 -45.531 1 24.78 105 PRO B N 1
ATOM 5353 C CA . PRO B 1 105 ? -14.07 -64.562 -44.156 1 24.78 105 PRO B CA 1
ATOM 5354 C C . PRO B 1 105 ? -15.109 -65 -43.156 1 24.78 105 PRO B C 1
ATOM 5356 O O . PRO B 1 105 ? -16.297 -64.688 -43.281 1 24.78 105 PRO B O 1
ATOM 5359 N N . LEU B 1 106 ? -14.984 -66.188 -42.5 1 24.42 106 LEU B N 1
ATOM 5360 C CA . LEU B 1 106 ? -15.805 -66.938 -41.562 1 24.42 106 LEU B CA 1
ATOM 5361 C C . LEU B 1 106 ? -16.344 -66 -40.469 1 24.42 106 LEU B C 1
ATOM 5363 O O . LEU B 1 106 ? -15.688 -65 -40.094 1 24.42 106 LEU B O 1
ATOM 5367 N N . LEU B 1 107 ? -17.625 -65.875 -40.281 1 23.19 107 LEU B N 1
ATOM 5368 C CA . LEU B 1 107 ? -18.641 -65.25 -39.438 1 23.19 107 LEU B CA 1
ATOM 5369 C C . LEU B 1 107 ? -18.297 -65.438 -37.969 1 23.19 107 LEU B C 1
ATOM 5371 O O . LEU B 1 107 ? -18.734 -66.375 -37.312 1 23.19 107 LEU B O 1
ATOM 5375 N N . LEU B 1 108 ? -16.969 -65.375 -37.5 1 23.3 108 LEU B N 1
ATOM 5376 C CA . LEU B 1 108 ? -16.766 -65.875 -36.125 1 23.3 108 LEU B CA 1
ATOM 5377 C C . LEU B 1 108 ? -17.672 -65.125 -35.156 1 23.3 108 LEU B C 1
ATOM 5379 O O . LEU B 1 108 ? -17.828 -63.906 -35.25 1 23.3 108 LEU B O 1
ATOM 5383 N N . SER B 1 109 ? -18.625 -65.812 -34.469 1 24.27 109 SER B N 1
ATOM 5384 C CA . SER B 1 109 ? -19.688 -65.562 -33.531 1 24.27 109 SER B CA 1
ATOM 5385 C C . SER B 1 109 ? -19.188 -64.688 -32.344 1 24.27 109 SER B C 1
ATOM 5387 O O . SER B 1 109 ? -18.391 -65.188 -31.531 1 24.27 109 SER B O 1
ATOM 5389 N N . ASN B 1 110 ? -18.797 -63.531 -32.531 1 25.22 110 ASN B N 1
ATOM 5390 C CA . ASN B 1 110 ? -18.094 -62.688 -31.562 1 25.22 110 ASN B CA 1
ATOM 5391 C C . ASN B 1 110 ? -18.953 -62.469 -30.312 1 25.22 110 ASN B C 1
ATOM 5393 O O . ASN B 1 110 ? -19.938 -61.75 -30.344 1 25.22 110 ASN B O 1
ATOM 5397 N N . GLN B 1 111 ? -19.172 -63.531 -29.5 1 27.22 111 GLN B N 1
ATOM 5398 C CA . GLN B 1 111 ? -19.922 -63.531 -28.25 1 27.22 111 GLN B CA 1
ATOM 5399 C C . GLN B 1 111 ? -19.5 -62.344 -27.359 1 27.22 111 GLN B C 1
ATOM 5401 O O . GLN B 1 111 ? -18.328 -61.969 -27.359 1 27.22 111 GLN B O 1
ATOM 5406 N N . PRO B 1 112 ? -20.531 -61.594 -26.875 1 31.7 112 PRO B N 1
ATOM 5407 C CA . PRO B 1 112 ? -20.344 -60.344 -26.141 1 31.7 112 PRO B CA 1
ATOM 5408 C C . PRO B 1 112 ? -19.438 -60.5 -24.922 1 31.7 112 PRO B C 1
ATOM 5410 O O . PRO B 1 112 ? -19.531 -61.5 -24.203 1 31.7 112 PRO B O 1
ATOM 5413 N N . PRO B 1 113 ? -18.188 -60.156 -24.844 1 32.06 113 PRO B N 1
ATOM 5414 C CA . PRO B 1 113 ? -17.359 -60.688 -23.75 1 32.06 113 PRO B CA 1
ATOM 5415 C C . PRO B 1 113 ? -18 -60.469 -22.391 1 32.06 113 PRO B C 1
ATOM 5417 O O . PRO B 1 113 ? -18.797 -59.531 -22.203 1 32.06 113 PRO B O 1
ATOM 5420 N N . PRO B 1 114 ? -18.109 -61.344 -21.516 1 29.52 114 PRO B N 1
ATOM 5421 C CA . PRO B 1 114 ? -18.766 -61.25 -20.203 1 29.52 114 PRO B CA 1
ATOM 5422 C C . PRO B 1 114 ? -18.328 -60.031 -19.406 1 29.52 114 PRO B C 1
ATOM 5424 O O . PRO B 1 114 ? -17.25 -59.469 -19.641 1 29.52 114 PRO B O 1
ATOM 5427 N N . ARG B 1 115 ? -19.25 -59.25 -18.703 1 31.61 115 ARG B N 1
ATOM 5428 C CA . ARG B 1 115 ? -19.219 -58.156 -17.734 1 31.61 115 ARG B CA 1
ATOM 5429 C C . ARG B 1 115 ? -18.125 -58.375 -16.703 1 31.61 115 ARG B C 1
ATOM 5431 O O . ARG B 1 115 ? -18.344 -59.062 -15.695 1 31.61 115 ARG B O 1
ATOM 5438 N N . ALA B 1 116 ? -16.891 -58.562 -17.078 1 31.02 116 ALA B N 1
ATOM 5439 C CA . ALA B 1 116 ? -15.844 -58.844 -16.094 1 31.02 116 ALA B CA 1
ATOM 5440 C C . ALA B 1 116 ? -15.867 -57.812 -14.969 1 31.02 116 ALA B C 1
ATOM 5442 O O . ALA B 1 116 ? -16.219 -56.656 -15.188 1 31.02 116 ALA B O 1
ATOM 5443 N N . ASP B 1 117 ? -15.898 -58.219 -13.742 1 30.23 117 ASP B N 1
ATOM 5444 C CA . ASP B 1 117 ? -15.961 -57.562 -12.438 1 30.23 117 ASP B CA 1
ATOM 5445 C C . ASP B 1 117 ? -14.953 -56.438 -12.352 1 30.23 117 ASP B C 1
ATOM 5447 O O . ASP B 1 117 ? -13.742 -56.656 -12.391 1 30.23 117 ASP B O 1
ATOM 5451 N N . MET B 1 118 ? -15.203 -55.344 -12.867 1 31.3 118 MET B N 1
ATOM 5452 C CA . MET B 1 118 ? -14.477 -54.062 -12.883 1 31.3 118 MET B CA 1
ATOM 5453 C C . MET B 1 118 ? -13.797 -53.812 -11.547 1 31.3 118 MET B C 1
ATOM 5455 O O . MET B 1 118 ? -13.211 -52.75 -11.336 1 31.3 118 MET B O 1
ATOM 5459 N N . LYS B 1 119 ? -14.039 -54.594 -10.484 1 37.06 119 LYS B N 1
ATOM 5460 C CA . LYS B 1 119 ? -13.492 -54.5 -9.133 1 37.06 119 LYS B CA 1
ATOM 5461 C C . LYS B 1 119 ? -11.977 -54.688 -9.141 1 37.06 119 LYS B C 1
ATOM 5463 O O . LYS B 1 119 ? -11.258 -54.031 -8.391 1 37.06 119 LYS B O 1
ATOM 5468 N N . SER B 1 120 ? -11.445 -55.719 -9.836 1 35.03 120 SER B N 1
ATOM 5469 C CA . SER B 1 120 ? -10.078 -56.219 -9.711 1 35.03 120 SER B CA 1
ATOM 5470 C C . SER B 1 120 ? -9.094 -55.312 -10.438 1 35.03 120 SER B C 1
ATOM 5472 O O . SER B 1 120 ? -7.898 -55.281 -10.133 1 35.03 120 SER B O 1
ATOM 5474 N N . THR B 1 121 ? -9.523 -54.594 -11.508 1 35.72 121 THR B N 1
ATOM 5475 C CA . THR B 1 121 ? -8.547 -53.938 -12.367 1 35.72 121 THR B CA 1
ATOM 5476 C C . THR B 1 121 ? -8.094 -52.594 -11.758 1 35.72 121 THR B C 1
ATOM 5478 O O . THR B 1 121 ? -7.082 -52.031 -12.18 1 35.72 121 THR B O 1
ATOM 5481 N N . ILE B 1 122 ? -8.883 -51.969 -11.039 1 38.69 122 ILE B N 1
ATOM 5482 C CA . ILE B 1 122 ? -8.469 -50.719 -10.406 1 38.69 122 ILE B CA 1
ATOM 5483 C C . ILE B 1 122 ? -7.414 -51 -9.336 1 38.69 122 ILE B C 1
ATOM 5485 O O . ILE B 1 122 ? -6.637 -50.125 -8.969 1 38.69 122 ILE B O 1
ATOM 5489 N N . GLU B 1 123 ? -7.363 -52.219 -8.758 1 39.81 123 GLU B N 1
ATOM 5490 C CA . GLU B 1 123 ? -6.418 -52.562 -7.699 1 39.81 123 GLU B CA 1
ATOM 5491 C C . GLU B 1 123 ? -4.98 -52.531 -8.219 1 39.81 123 GLU B C 1
ATOM 5493 O O . GLU B 1 123 ? -4.043 -52.344 -7.445 1 39.81 123 GLU B O 1
ATOM 5498 N N . ASP B 1 124 ? -4.723 -52.812 -9.547 1 40.59 124 ASP B N 1
ATOM 5499 C CA . ASP B 1 124 ? -3.357 -53 -10.039 1 40.59 124 ASP B CA 1
ATOM 5500 C C . ASP B 1 124 ? -2.852 -51.719 -10.703 1 40.59 124 ASP B C 1
ATOM 5502 O O . ASP B 1 124 ? -1.77 -51.688 -11.297 1 40.59 124 ASP B O 1
ATOM 5506 N N . LEU B 1 125 ? -3.678 -50.656 -10.898 1 46.47 125 LEU B N 1
ATOM 5507 C CA . LEU B 1 125 ? -3.168 -49.469 -11.57 1 46.47 125 LEU B CA 1
ATOM 5508 C C . LEU B 1 125 ? -2.332 -48.625 -10.609 1 46.47 125 LEU B C 1
ATOM 5510 O O . LEU B 1 125 ? -2.678 -48.5 -9.438 1 46.47 125 LEU B O 1
ATOM 5514 N N . PRO B 1 126 ? -1.184 -48.188 -11.078 1 53.03 126 PRO B N 1
ATOM 5515 C CA . PRO B 1 126 ? -0.416 -47.25 -10.25 1 53.03 126 PRO B CA 1
ATOM 5516 C C . PRO B 1 126 ? -1.227 -46.031 -9.836 1 53.03 126 PRO B C 1
ATOM 5518 O O . PRO B 1 126 ? -2.141 -45.594 -10.555 1 53.03 126 PRO B O 1
ATOM 5521 N N . PRO B 1 127 ? -1.222 -45.719 -8.688 1 50.66 127 PRO B N 1
ATOM 5522 C CA . PRO B 1 127 ? -2.02 -44.688 -8.047 1 50.66 127 PRO B CA 1
ATOM 5523 C C . PRO B 1 127 ? -2.229 -43.469 -8.945 1 50.66 127 PRO B C 1
ATOM 5525 O O . PRO B 1 127 ? -3.328 -42.906 -8.992 1 50.66 127 PRO B O 1
ATOM 5528 N N . MET B 1 128 ? -1.319 -43.125 -9.703 1 55 128 MET B N 1
ATOM 5529 C CA . MET B 1 128 ? -1.443 -41.938 -10.547 1 55 128 MET B CA 1
ATOM 5530 C C . MET B 1 128 ? -2.389 -42.188 -11.711 1 55 128 MET B C 1
ATOM 5532 O O . MET B 1 128 ? -3.135 -41.312 -12.125 1 55 128 MET B O 1
ATOM 5536 N N . GLU B 1 129 ? -2.35 -43.312 -12.289 1 54.97 129 GLU B N 1
ATOM 5537 C CA . GLU B 1 129 ? -3.234 -43.656 -13.391 1 54.97 129 GLU B CA 1
ATOM 5538 C C . GLU B 1 129 ? -4.691 -43.688 -12.945 1 54.97 129 GLU B C 1
ATOM 5540 O O . GLU B 1 129 ? -5.586 -43.281 -13.695 1 54.97 129 GLU B O 1
ATOM 5545 N N . MET B 1 130 ? -4.781 -43.938 -11.664 1 54.5 130 MET B N 1
ATOM 5546 C CA . MET B 1 130 ? -6.117 -43.969 -11.07 1 54.5 130 MET B CA 1
ATOM 5547 C C . MET B 1 130 ? -6.684 -42.562 -10.969 1 54.5 130 MET B C 1
ATOM 5549 O O . MET B 1 130 ? -7.852 -42.312 -11.281 1 54.5 130 MET B O 1
ATOM 5553 N N . VAL B 1 131 ? -5.824 -41.688 -10.562 1 58 131 VAL B N 1
ATOM 5554 C CA . VAL B 1 131 ? -6.242 -40.312 -10.43 1 58 131 VAL B CA 1
ATOM 5555 C C . VAL B 1 131 ? -6.645 -39.75 -11.797 1 58 131 VAL B C 1
ATOM 5557 O O . VAL B 1 131 ? -7.691 -39.125 -11.938 1 58 131 VAL B O 1
ATOM 5560 N N . HIS B 1 132 ? -5.797 -40.094 -12.812 1 56.56 132 HIS B N 1
ATOM 5561 C CA . HIS B 1 132 ? -6.074 -39.625 -14.164 1 56.56 132 HIS B CA 1
ATOM 5562 C C . HIS B 1 132 ? -7.367 -40.219 -14.703 1 56.56 132 HIS B C 1
ATOM 5564 O O . HIS B 1 132 ? -8.172 -39.5 -15.312 1 56.56 132 HIS B O 1
ATOM 5570 N N . ALA B 1 133 ? -7.285 -41.5 -14.531 1 52.75 133 ALA B N 1
ATOM 5571 C CA . ALA B 1 133 ? -8.469 -42.219 -15.008 1 52.75 133 ALA B CA 1
ATOM 5572 C C . ALA B 1 133 ? -9.734 -41.688 -14.344 1 52.75 133 ALA B C 1
ATOM 5574 O O . ALA B 1 133 ? -10.773 -41.531 -14.992 1 52.75 133 ALA B O 1
ATOM 5575 N N . LEU B 1 134 ? -9.523 -41.406 -13.094 1 51.38 134 LEU B N 1
ATOM 5576 C CA . LEU B 1 134 ? -10.68 -41 -12.297 1 51.38 134 LEU B CA 1
ATOM 5577 C C . LEU B 1 134 ? -11.078 -39.562 -12.617 1 51.38 134 LEU B C 1
ATOM 5579 O O . LEU B 1 134 ? -12.273 -39.25 -12.664 1 51.38 134 LEU B O 1
ATOM 5583 N N . PHE B 1 135 ? -10.094 -38.75 -12.773 1 54.44 135 PHE B N 1
ATOM 5584 C CA . PHE B 1 135 ? -10.453 -37.344 -12.773 1 54.44 135 PHE B CA 1
ATOM 5585 C C . PHE B 1 135 ? -10.469 -36.781 -14.195 1 54.44 135 PHE B C 1
ATOM 5587 O O . PHE B 1 135 ? -11.203 -35.844 -14.492 1 54.44 135 PHE B O 1
ATOM 5594 N N . ARG B 1 136 ? -9.508 -37.25 -15.016 1 48.16 136 ARG B N 1
ATOM 5595 C CA . ARG B 1 136 ? -9.43 -36.656 -16.344 1 48.16 136 ARG B CA 1
ATOM 5596 C C . ARG B 1 136 ? -10.406 -37.312 -17.312 1 48.16 136 ARG B C 1
ATOM 5598 O O . ARG B 1 136 ? -11.125 -36.625 -18.047 1 48.16 136 ARG B O 1
ATOM 5605 N N . LYS B 1 137 ? -10.062 -38.594 -17.562 1 43.06 137 LYS B N 1
ATOM 5606 C CA . LYS B 1 137 ? -10.836 -39.281 -18.594 1 43.06 137 LYS B CA 1
ATOM 5607 C C . LYS B 1 137 ? -12.258 -39.562 -18.125 1 43.06 137 LYS B C 1
ATOM 5609 O O . LYS B 1 137 ? -13.148 -39.812 -18.938 1 43.06 137 LYS B O 1
ATOM 5614 N N . THR B 1 138 ? -12.297 -39.969 -16.859 1 37.41 138 THR B N 1
ATOM 5615 C CA . THR B 1 138 ? -13.656 -40.156 -16.375 1 37.41 138 THR B CA 1
ATOM 5616 C C . THR B 1 138 ? -14.359 -38.812 -16.172 1 37.41 138 THR B C 1
ATOM 5618 O O . THR B 1 138 ? -13.789 -37.906 -15.602 1 37.41 138 THR B O 1
ATOM 5621 N N . LYS B 1 139 ? -14.867 -38.312 -17.156 1 35.94 139 LYS B N 1
ATOM 5622 C CA . LYS B 1 139 ? -15.781 -37.219 -16.891 1 35.94 139 LYS B CA 1
ATOM 5623 C C . LYS B 1 139 ? -16.297 -37.25 -15.453 1 35.94 139 LYS B C 1
ATOM 5625 O O . LYS B 1 139 ? -17.141 -38.094 -15.117 1 35.94 139 LYS B O 1
ATOM 5630 N N . MET B 1 140 ? -15.531 -37.344 -14.523 1 40.19 140 MET B N 1
ATOM 5631 C CA . MET B 1 140 ? -15.836 -37.344 -13.094 1 40.19 140 MET B CA 1
ATOM 5632 C C . MET B 1 140 ? -17.188 -36.719 -12.828 1 40.19 140 MET B C 1
ATOM 5634 O O . MET B 1 140 ? -17.656 -36.688 -11.688 1 40.19 140 MET B O 1
ATOM 5638 N N . GLY B 1 141 ? -17.516 -35.938 -13.758 1 38.84 141 GLY B N 1
ATOM 5639 C CA . GLY B 1 141 ? -18.891 -35.438 -13.617 1 38.84 141 GLY B CA 1
ATOM 5640 C C . GLY B 1 141 ? -19.891 -36.562 -13.383 1 38.84 141 GLY B C 1
ATOM 5641 O O . GLY B 1 141 ? -20.938 -36.344 -12.766 1 38.84 141 GLY B O 1
ATOM 5642 N N . SER B 1 142 ? -19.547 -37.656 -14.109 1 38.56 142 SER B N 1
ATOM 5643 C CA . SER B 1 142 ? -20.609 -38.625 -13.992 1 38.56 142 SER B CA 1
ATOM 5644 C C . SER B 1 142 ? -20.734 -39.156 -12.562 1 38.56 142 SER B C 1
ATOM 5646 O O . SER B 1 142 ? -21.828 -39.531 -12.125 1 38.56 142 SER B O 1
ATOM 5648 N N . PHE B 1 143 ? -19.609 -39.469 -11.984 1 41.66 143 PHE B N 1
ATOM 5649 C CA . PHE B 1 143 ? -19.766 -39.969 -10.617 1 41.66 143 PHE B CA 1
ATOM 5650 C C . PHE B 1 143 ? -20.484 -38.938 -9.75 1 41.66 143 PHE B C 1
ATOM 5652 O O . PHE B 1 143 ? -21.375 -39.281 -8.977 1 41.66 143 PHE B O 1
ATOM 5659 N N . PHE B 1 144 ? -19.953 -37.781 -9.797 1 43.31 144 PHE B N 1
ATOM 5660 C CA . PHE B 1 144 ? -20.531 -36.75 -8.906 1 43.31 144 PHE B CA 1
ATOM 5661 C C . PHE B 1 144 ? -21.859 -36.25 -9.445 1 43.31 144 PHE B C 1
ATOM 5663 O O . PHE B 1 144 ? -22.703 -35.781 -8.68 1 43.31 144 PHE B O 1
ATOM 5670 N N . ASN B 1 145 ? -21.922 -36.438 -10.734 1 40.91 145 ASN B N 1
ATOM 5671 C CA . ASN B 1 145 ? -23.234 -36.062 -11.266 1 40.91 145 ASN B CA 1
ATOM 5672 C C . ASN B 1 145 ? -24.234 -37.219 -11.133 1 40.91 145 ASN B C 1
ATOM 5674 O O . ASN B 1 145 ? -25.422 -37.031 -11.383 1 40.91 145 ASN B O 1
ATOM 5678 N N . ASN B 1 146 ? -23.594 -38.438 -10.906 1 42.28 146 ASN B N 1
ATOM 5679 C CA . ASN B 1 146 ? -24.531 -39.531 -10.719 1 42.28 146 ASN B CA 1
ATOM 5680 C C . ASN B 1 146 ? -24.719 -39.875 -9.242 1 42.28 146 ASN B C 1
ATOM 5682 O O . ASN B 1 146 ? -23.828 -40.406 -8.594 1 42.28 146 ASN B O 1
ATOM 5686 N N . PRO B 1 147 ? -25.625 -39.281 -8.57 1 45.66 147 PRO B N 1
ATOM 5687 C CA . PRO B 1 147 ? -25.906 -39.469 -7.148 1 45.66 147 PRO B CA 1
ATOM 5688 C C . PRO B 1 147 ? -25.641 -40.875 -6.656 1 45.66 147 PRO B C 1
ATOM 5690 O O . PRO B 1 147 ? -25.375 -41.094 -5.473 1 45.66 147 PRO B O 1
ATOM 5693 N N . GLY B 1 148 ? -25.719 -41.719 -7.633 1 46.28 148 GLY B N 1
ATOM 5694 C CA . GLY B 1 148 ? -25.656 -43.125 -7.199 1 46.28 148 GLY B CA 1
ATOM 5695 C C . GLY B 1 148 ? -24.25 -43.688 -7.168 1 46.28 148 GLY B C 1
ATOM 5696 O O . GLY B 1 148 ? -24.031 -44.812 -6.734 1 46.28 148 GLY B O 1
ATOM 5697 N N . MET B 1 149 ? -23.438 -43 -7.738 1 48.56 149 MET B N 1
ATOM 5698 C CA . MET B 1 149 ? -22.125 -43.625 -7.777 1 48.56 149 MET B CA 1
ATOM 5699 C C . MET B 1 149 ? -21.266 -43.156 -6.605 1 48.56 149 MET B C 1
ATOM 5701 O O . MET B 1 149 ? -21.141 -41.969 -6.355 1 48.56 149 MET B O 1
ATOM 5705 N N . SER B 1 150 ? -21.062 -44.156 -5.77 1 55.69 150 SER B N 1
ATOM 5706 C CA . SER B 1 150 ? -20.203 -43.906 -4.621 1 55.69 150 SER B CA 1
ATOM 5707 C C . SER B 1 150 ? -18.766 -43.594 -5.059 1 55.69 150 SER B C 1
ATOM 5709 O O . SER B 1 150 ? -18.281 -44.156 -6.035 1 55.69 150 SER B O 1
ATOM 5711 N N . PRO B 1 151 ? -18.172 -42.531 -4.52 1 62.91 151 PRO B N 1
ATOM 5712 C CA . PRO B 1 151 ? -16.766 -42.281 -4.828 1 62.91 151 PRO B CA 1
ATOM 5713 C C . PRO B 1 151 ? -15.875 -43.469 -4.52 1 62.91 151 PRO B C 1
ATOM 5715 O O . PRO B 1 151 ? -16.266 -44.375 -3.744 1 62.91 151 PRO B O 1
ATOM 5718 N N . PRO B 1 152 ? -14.836 -43.594 -5.324 1 64.12 152 PRO B N 1
ATOM 5719 C CA . PRO B 1 152 ? -13.906 -44.656 -4.973 1 64.12 152 PRO B CA 1
ATOM 5720 C C . PRO B 1 152 ? -13.531 -44.656 -3.494 1 64.12 152 PRO B C 1
ATOM 5722 O O . PRO B 1 152 ? -13.469 -43.594 -2.873 1 64.12 152 PRO B O 1
ATOM 5725 N N . GLU B 1 153 ? -13.336 -45.812 -2.973 1 63.78 153 GLU B N 1
ATOM 5726 C CA . GLU B 1 153 ? -13.102 -46.031 -1.549 1 63.78 153 GLU B CA 1
ATOM 5727 C C . GLU B 1 153 ? -11.906 -45.219 -1.055 1 63.78 153 GLU B C 1
ATOM 5729 O O . GLU B 1 153 ? -11.945 -44.656 0.042 1 63.78 153 GLU B O 1
ATOM 5734 N N . PHE B 1 154 ? -10.859 -45.156 -1.917 1 68.25 154 PHE B N 1
ATOM 5735 C CA . PHE B 1 154 ? -9.648 -44.469 -1.443 1 68.25 154 PHE B CA 1
ATOM 5736 C C . PHE B 1 154 ? -9.906 -43 -1.233 1 68.25 154 PHE B C 1
ATOM 5738 O O . PHE B 1 154 ? -9.328 -42.375 -0.333 1 68.25 154 PHE B O 1
ATOM 5745 N N . LEU B 1 155 ? -10.789 -42.5 -1.926 1 75.94 155 LEU B N 1
ATOM 5746 C CA . LEU B 1 155 ? -11.125 -41.062 -1.765 1 75.94 155 LEU B CA 1
ATOM 5747 C C . LEU B 1 155 ? -11.984 -40.844 -0.524 1 75.94 155 LEU B C 1
ATOM 5749 O O . LEU B 1 155 ? -11.898 -39.812 0.119 1 75.94 155 LEU B O 1
ATOM 5753 N N . GLN B 1 156 ? -12.703 -41.844 -0.213 1 73.75 156 GLN B N 1
ATOM 5754 C CA . GLN B 1 156 ? -13.555 -41.75 0.97 1 73.75 156 GLN B CA 1
ATOM 5755 C C . GLN B 1 156 ? -12.719 -41.75 2.246 1 73.75 156 GLN B C 1
ATOM 5757 O O . GLN B 1 156 ? -13.086 -41.094 3.232 1 73.75 156 GLN B O 1
ATOM 5762 N N . HIS B 1 157 ? -11.625 -42.406 2.164 1 76.81 157 HIS B N 1
ATOM 5763 C CA . HIS B 1 157 ? -10.742 -42.438 3.322 1 76.81 157 HIS B CA 1
ATOM 5764 C C . HIS B 1 157 ? -10.031 -41.094 3.514 1 76.81 157 HIS B C 1
ATOM 5766 O O . HIS B 1 157 ? -9.859 -40.625 4.648 1 76.81 157 HIS B O 1
ATOM 5772 N N . VAL B 1 158 ? -9.68 -40.5 2.393 1 80.12 158 VAL B N 1
ATOM 5773 C CA . VAL B 1 158 ? -8.945 -39.25 2.434 1 80.12 158 VAL B CA 1
ATOM 5774 C C . VAL B 1 158 ? -9.898 -38.125 2.771 1 80.12 158 VAL B C 1
ATOM 5776 O O . VAL B 1 158 ? -9.516 -37.156 3.432 1 80.12 158 VAL B O 1
ATOM 5779 N N . PHE B 1 159 ? -11.117 -38.344 2.328 1 88.19 159 PHE B N 1
ATOM 5780 C CA . PHE B 1 159 ? -12.117 -37.312 2.547 1 88.19 159 PHE B CA 1
ATOM 5781 C C . PHE B 1 159 ? -13.352 -37.906 3.24 1 88.19 159 PHE B C 1
ATOM 5783 O O . PHE B 1 159 ? -14.391 -38.094 2.607 1 88.19 159 PHE B O 1
ATOM 5790 N N . PRO B 1 160 ? -13.32 -38 4.508 1 81.62 160 PRO B N 1
ATOM 5791 C CA . PRO B 1 160 ? -14.477 -38.562 5.211 1 81.62 160 PRO B CA 1
ATOM 5792 C C . PRO B 1 160 ? -15.703 -37.656 5.164 1 81.62 160 PRO B C 1
ATOM 5794 O O . PRO B 1 160 ? -16.844 -38.125 5.227 1 81.62 160 PRO B O 1
ATOM 5797 N N . ASN B 1 161 ? -15.516 -36.438 5.078 1 88.06 161 ASN B N 1
ATOM 5798 C CA . ASN B 1 161 ? -16.609 -35.469 4.934 1 88.06 161 ASN B CA 1
ATOM 5799 C C . ASN B 1 161 ? -17.047 -35.344 3.479 1 88.06 161 ASN B C 1
ATOM 5801 O O . ASN B 1 161 ? -16.266 -34.938 2.625 1 88.06 161 ASN B O 1
ATOM 5805 N N . PRO B 1 162 ? -18.297 -35.625 3.205 1 84.12 162 PRO B N 1
ATOM 5806 C CA . PRO B 1 162 ? -18.766 -35.594 1.819 1 84.12 162 PRO B CA 1
ATOM 5807 C C . PRO B 1 162 ? -18.578 -34.219 1.176 1 84.12 162 PRO B C 1
ATOM 5809 O O . PRO B 1 162 ? -18.359 -34.125 -0.034 1 84.12 162 PRO B O 1
ATOM 5812 N N . GLU B 1 163 ? -18.703 -33.188 1.974 1 88.19 163 GLU B N 1
ATOM 5813 C CA . GLU B 1 163 ? -18.5 -31.859 1.428 1 88.19 163 GLU B CA 1
ATOM 5814 C C . GLU B 1 163 ? -17.062 -31.656 0.971 1 88.19 163 GLU B C 1
ATOM 5816 O O . GLU B 1 163 ? -16.812 -30.984 -0.029 1 88.19 163 GLU B O 1
ATOM 5821 N N . ASP B 1 164 ? -16.188 -32.219 1.682 1 92.06 164 ASP B N 1
ATOM 5822 C CA . ASP B 1 164 ? -14.789 -32.156 1.293 1 92.06 164 ASP B CA 1
ATOM 5823 C C . ASP B 1 164 ? -14.555 -32.875 -0.036 1 92.06 164 ASP B C 1
ATOM 5825 O O . ASP B 1 164 ? -13.852 -32.375 -0.907 1 92.06 164 ASP B O 1
ATOM 5829 N N . LEU B 1 165 ? -15.141 -34.031 -0.135 1 87.38 165 LEU B N 1
ATOM 5830 C CA . LEU B 1 165 ? -14.977 -34.781 -1.361 1 87.38 165 LEU B CA 1
ATOM 5831 C C . LEU B 1 165 ? -15.594 -34.062 -2.551 1 87.38 165 LEU B C 1
ATOM 5833 O O . LEU B 1 165 ? -15.039 -34.094 -3.652 1 87.38 165 LEU B O 1
ATOM 5837 N N . ARG B 1 166 ? -16.719 -33.438 -2.314 1 86.19 166 ARG B N 1
ATOM 5838 C CA . ARG B 1 166 ? -17.359 -32.656 -3.363 1 86.19 166 ARG B CA 1
ATOM 5839 C C . ARG B 1 166 ? -16.469 -31.516 -3.84 1 86.19 166 ARG B C 1
ATOM 5841 O O . ARG B 1 166 ? -16.297 -31.328 -5.047 1 86.19 166 ARG B O 1
ATOM 5848 N N . CYS B 1 167 ? -15.922 -30.781 -2.883 1 92.44 167 CYS B N 1
ATOM 5849 C CA . CYS B 1 167 ? -15.047 -29.656 -3.211 1 92.44 167 CYS B CA 1
ATOM 5850 C C . CYS B 1 167 ? -13.789 -30.141 -3.92 1 92.44 167 CYS B C 1
ATOM 5852 O O . CYS B 1 167 ? -13.328 -29.516 -4.871 1 92.44 167 CYS B O 1
ATOM 5854 N N . PHE B 1 168 ? -13.281 -31.234 -3.473 1 91.69 168 PHE B N 1
ATOM 5855 C CA . PHE B 1 168 ? -12.078 -31.781 -4.094 1 91.69 168 PHE B CA 1
ATOM 5856 C C . PHE B 1 168 ? -12.359 -32.219 -5.523 1 91.69 168 PHE B C 1
ATOM 5858 O O . PHE B 1 168 ? -11.586 -31.938 -6.434 1 91.69 168 PHE B O 1
ATOM 5865 N N . HIS B 1 169 ? -13.383 -32.906 -5.672 1 84.38 169 HIS B N 1
ATOM 5866 C CA . HIS B 1 169 ? -13.781 -33.344 -7.004 1 84.38 169 HIS B CA 1
ATOM 5867 C C . HIS B 1 169 ? -13.938 -32.156 -7.957 1 84.38 169 HIS B C 1
ATOM 5869 O O . HIS B 1 169 ? -13.445 -32.219 -9.086 1 84.38 169 HIS B O 1
ATOM 5875 N N . HIS B 1 170 ? -14.625 -31.203 -7.469 1 88.38 170 HIS B N 1
ATOM 5876 C CA . HIS B 1 170 ? -14.828 -30.016 -8.297 1 88.38 170 HIS B CA 1
ATOM 5877 C C . HIS B 1 170 ? -13.5 -29.344 -8.625 1 88.38 170 HIS B C 1
ATOM 5879 O O . HIS B 1 170 ? -13.297 -28.875 -9.742 1 88.38 170 HIS B O 1
ATOM 5885 N N . CYS B 1 171 ? -12.664 -29.281 -7.691 1 92.31 171 CYS B N 1
ATOM 5886 C CA . CYS B 1 171 ? -11.359 -28.656 -7.871 1 92.31 171 CYS B CA 1
ATOM 5887 C C . CYS B 1 171 ? -10.586 -29.328 -9 1 92.31 171 CYS B C 1
ATOM 5889 O O . CYS B 1 171 ? -10.117 -28.672 -9.922 1 92.31 171 CYS B O 1
ATOM 5891 N N . LEU B 1 172 ? -10.477 -30.625 -9.008 1 86.56 172 LEU B N 1
ATOM 5892 C CA . LEU B 1 172 ? -9.648 -31.375 -9.945 1 86.56 172 LEU B CA 1
ATOM 5893 C C . LEU B 1 172 ? -10.289 -31.406 -11.328 1 86.56 172 LEU B C 1
ATOM 5895 O O . LEU B 1 172 ? -9.578 -31.406 -12.344 1 86.56 172 LEU B O 1
ATOM 5899 N N . THR B 1 173 ? -11.57 -31.359 -11.25 1 80.44 173 THR B N 1
ATOM 5900 C CA . THR B 1 173 ? -12.266 -31.531 -12.516 1 80.44 173 THR B CA 1
ATOM 5901 C C . THR B 1 173 ? -12.414 -30.203 -13.242 1 80.44 173 THR B C 1
ATOM 5903 O O . THR B 1 173 ? -12.344 -30.156 -14.477 1 80.44 173 THR B O 1
ATOM 5906 N N . TYR B 1 174 ? -12.625 -29.141 -12.422 1 85.19 174 TYR B N 1
ATOM 5907 C CA . TYR B 1 174 ? -13.031 -27.922 -13.094 1 85.19 174 TYR B CA 1
ATOM 5908 C C . TYR B 1 174 ? -12.133 -26.75 -12.68 1 85.19 174 TYR B C 1
ATOM 5910 O O . TYR B 1 174 ? -11.555 -26.078 -13.531 1 85.19 174 TYR B O 1
ATOM 5918 N N . SER B 1 175 ? -11.945 -26.562 -11.414 1 91.94 175 SER B N 1
ATOM 5919 C CA . SER B 1 175 ? -11.352 -25.328 -10.914 1 91.94 175 SER B CA 1
ATOM 5920 C C . SER B 1 175 ? -9.914 -25.172 -11.398 1 91.94 175 SER B C 1
ATOM 5922 O O . SER B 1 175 ? -9.5 -24.078 -11.773 1 91.94 175 SER B O 1
ATOM 5924 N N . LEU B 1 176 ? -9.188 -26.234 -11.359 1 90 176 LEU B N 1
ATOM 5925 C CA . LEU B 1 176 ? -7.77 -26.156 -11.703 1 90 176 LEU B CA 1
ATOM 5926 C C . LEU B 1 176 ? -7.586 -25.875 -13.188 1 90 176 LEU B C 1
ATOM 5928 O O . LEU B 1 176 ? -6.5 -25.469 -13.617 1 90 176 LEU B O 1
ATOM 5932 N N . SER B 1 177 ? -8.609 -26.078 -13.992 1 85.69 177 SER B N 1
ATOM 5933 C CA . SER B 1 177 ? -8.555 -25.75 -15.414 1 85.69 177 SER B CA 1
ATOM 5934 C C . SER B 1 177 ? -8.508 -24.25 -15.641 1 85.69 177 SER B C 1
ATOM 5936 O O . SER B 1 177 ? -8.086 -23.781 -16.703 1 85.69 177 SER B O 1
ATOM 5938 N N . LEU B 1 178 ? -8.898 -23.5 -14.609 1 89.25 178 LEU B N 1
ATOM 5939 C CA . LEU B 1 178 ? -8.883 -22.047 -14.703 1 89.25 178 LEU B CA 1
ATOM 5940 C C . LEU B 1 178 ? -7.477 -21.5 -14.484 1 89.25 178 LEU B C 1
ATOM 5942 O O . LEU B 1 178 ? -7.238 -20.297 -14.641 1 89.25 178 LEU B O 1
ATOM 5946 N N . MET B 1 179 ? -6.562 -22.391 -14.234 1 88.75 179 MET B N 1
ATOM 5947 C CA . MET B 1 179 ? -5.227 -21.938 -13.859 1 88.75 179 MET B CA 1
ATOM 5948 C C . MET B 1 179 ? -4.211 -22.266 -14.945 1 88.75 179 MET B C 1
ATOM 5950 O O . MET B 1 179 ? -3.025 -21.969 -14.805 1 88.75 179 MET B O 1
ATOM 5954 N N . VAL B 1 180 ? -4.711 -22.922 -15.961 1 87.31 180 VAL B N 1
ATOM 5955 C CA . VAL B 1 180 ? -3.82 -23.328 -17.047 1 87.31 180 VAL B CA 1
ATOM 5956 C C . VAL B 1 180 ? -4.48 -23.047 -18.391 1 87.31 180 VAL B C 1
ATOM 5958 O O . VAL B 1 180 ? -5.707 -22.984 -18.484 1 87.31 180 VAL B O 1
ATOM 5961 N N . ILE B 1 181 ? -3.717 -22.875 -19.391 1 86.19 181 ILE B N 1
ATOM 5962 C CA . ILE B 1 181 ? -4.234 -22.672 -20.734 1 86.19 181 ILE B CA 1
ATOM 5963 C C . ILE B 1 181 ? -4.441 -24.016 -21.422 1 86.19 181 ILE B C 1
ATOM 5965 O O . ILE B 1 181 ? -5.422 -24.219 -22.141 1 86.19 181 ILE B O 1
ATOM 5969 N N . ASP B 1 182 ? -3.479 -24.891 -21.141 1 77.62 182 ASP B N 1
ATOM 5970 C CA . ASP B 1 182 ? -3.609 -26.25 -21.656 1 77.62 182 ASP B CA 1
ATOM 5971 C C . ASP B 1 182 ? -4.211 -27.172 -20.609 1 77.62 182 ASP B C 1
ATOM 5973 O O . ASP B 1 182 ? -3.57 -27.484 -19.609 1 77.62 182 ASP B O 1
ATOM 5977 N N . GLU B 1 183 ? -5.328 -27.766 -20.891 1 74.5 183 GLU B N 1
ATOM 5978 C CA . GLU B 1 183 ? -6.055 -28.562 -19.906 1 74.5 183 GLU B CA 1
ATOM 5979 C C . GLU B 1 183 ? -5.633 -30.016 -19.953 1 74.5 183 GLU B C 1
ATOM 5981 O O . GLU B 1 183 ? -5.855 -30.766 -19 1 74.5 183 GLU B O 1
ATOM 5986 N N . GLU B 1 184 ? -5.062 -30.359 -21.078 1 72.69 184 GLU B N 1
ATOM 5987 C CA . GLU B 1 184 ? -4.711 -31.766 -21.219 1 72.69 184 GLU B CA 1
ATOM 5988 C C . GLU B 1 184 ? -3.621 -32.188 -20.234 1 72.69 184 GLU B C 1
ATOM 5990 O O . GLU B 1 184 ? -3.646 -33.281 -19.703 1 72.69 184 GLU B O 1
ATOM 5995 N N . HIS B 1 185 ? -2.746 -31.297 -20.016 1 74.75 185 HIS B N 1
ATOM 5996 C CA . HIS B 1 185 ? -1.674 -31.547 -19.062 1 74.75 185 HIS B CA 1
ATOM 5997 C C . HIS B 1 185 ? -1.663 -30.516 -17.938 1 74.75 185 HIS B C 1
ATOM 5999 O O . HIS B 1 185 ? -0.996 -29.484 -18.047 1 74.75 185 HIS B O 1
ATOM 6005 N N . ASN B 1 186 ? -2.414 -30.828 -16.922 1 82.75 186 ASN B N 1
ATOM 6006 C CA . ASN B 1 186 ? -2.48 -29.922 -15.781 1 82.75 186 ASN B CA 1
ATOM 6007 C C . ASN B 1 186 ? -1.517 -30.344 -14.672 1 82.75 186 ASN B C 1
ATOM 6009 O O . ASN B 1 186 ? -1.725 -31.359 -14.016 1 82.75 186 ASN B O 1
ATOM 6013 N N . PRO B 1 187 ? -0.494 -29.609 -14.5 1 85.62 187 PRO B N 1
ATOM 6014 C CA . PRO B 1 187 ? 0.522 -30 -13.516 1 85.62 187 PRO B CA 1
ATOM 6015 C C . PRO B 1 187 ? -0.032 -30.078 -12.102 1 85.62 187 PRO B C 1
ATOM 6017 O O . PRO B 1 187 ? 0.47 -30.844 -11.281 1 85.62 187 PRO B O 1
ATOM 6020 N N . TRP B 1 188 ? -1.046 -29.328 -11.734 1 88.19 188 TRP B N 1
ATOM 6021 C CA . TRP B 1 188 ? -1.654 -29.391 -10.406 1 88.19 188 TRP B CA 1
ATOM 6022 C C . TRP B 1 188 ? -2.283 -30.75 -10.148 1 88.19 188 TRP B C 1
ATOM 6024 O O . TRP B 1 188 ? -2.26 -31.25 -9.023 1 88.19 188 TRP B O 1
ATOM 6034 N N . VAL B 1 189 ? -2.719 -31.312 -11.203 1 84.94 189 VAL B N 1
ATOM 6035 C CA . VAL B 1 189 ? -3.373 -32.594 -11.094 1 84.94 189 VAL B CA 1
ATOM 6036 C C . VAL B 1 189 ? -2.332 -33.719 -11.18 1 84.94 189 VAL B C 1
ATOM 6038 O O . VAL B 1 189 ? -2.35 -34.656 -10.375 1 84.94 189 VAL B O 1
ATOM 6041 N N . GLU B 1 190 ? -1.382 -33.531 -12.047 1 81.38 190 GLU B N 1
ATOM 6042 C CA . GLU B 1 190 ? -0.468 -34.625 -12.375 1 81.38 190 GLU B CA 1
ATOM 6043 C C . GLU B 1 190 ? 0.671 -34.719 -11.367 1 81.38 190 GLU B C 1
ATOM 6045 O O . GLU B 1 190 ? 1.131 -35.812 -11.031 1 81.38 190 GLU B O 1
ATOM 6050 N N . HIS B 1 191 ? 1.1 -33.531 -10.914 1 85.56 191 HIS B N 1
ATOM 6051 C CA . HIS B 1 191 ? 2.322 -33.562 -10.117 1 85.56 191 HIS B CA 1
ATOM 6052 C C . HIS B 1 191 ? 2.053 -33.125 -8.688 1 85.56 191 HIS B C 1
ATOM 6054 O O . HIS B 1 191 ? 2.736 -33.562 -7.754 1 85.56 191 HIS B O 1
ATOM 6060 N N . ILE B 1 192 ? 1.063 -32.281 -8.445 1 91 192 ILE B N 1
ATOM 6061 C CA . ILE B 1 192 ? 0.949 -31.641 -7.141 1 91 192 ILE B CA 1
ATOM 6062 C C . ILE B 1 192 ? -0.074 -32.375 -6.285 1 91 192 ILE B C 1
ATOM 6064 O O . ILE B 1 192 ? 0.187 -32.688 -5.117 1 91 192 ILE B O 1
ATOM 6068 N N . ALA B 1 193 ? -1.205 -32.75 -6.844 1 89.19 193 ALA B N 1
ATOM 6069 C CA . ALA B 1 193 ? -2.258 -33.438 -6.098 1 89.19 193 ALA B CA 1
ATOM 6070 C C . ALA B 1 193 ? -1.74 -34.719 -5.492 1 89.19 193 ALA B C 1
ATOM 6072 O O . ALA B 1 193 ? -2.076 -35.062 -4.355 1 89.19 193 ALA B O 1
ATOM 6073 N N . PRO B 1 194 ? -0.872 -35.438 -6.176 1 87.31 194 PRO B N 1
ATOM 6074 C CA . PRO B 1 194 ? -0.368 -36.719 -5.617 1 87.31 194 PRO B CA 1
ATOM 6075 C C . PRO B 1 194 ? 0.426 -36.5 -4.328 1 87.31 194 PRO B C 1
ATOM 6077 O O . PRO B 1 194 ? 0.553 -37.438 -3.525 1 87.31 194 PRO B O 1
ATOM 6080 N N . MET B 1 195 ? 0.938 -35.344 -4.113 1 89.62 195 MET B N 1
ATOM 6081 C CA . MET B 1 195 ? 1.757 -35.062 -2.934 1 89.62 195 MET B CA 1
ATOM 6082 C C . MET B 1 195 ? 0.958 -35.312 -1.656 1 89.62 195 MET B C 1
ATOM 6084 O O . MET B 1 195 ? 1.513 -35.75 -0.642 1 89.62 195 MET B O 1
ATOM 6088 N N . PHE B 1 196 ? -0.34 -35.031 -1.654 1 88.25 196 PHE B N 1
ATOM 6089 C CA . PHE B 1 196 ? -1.112 -35.219 -0.436 1 88.25 196 PHE B CA 1
ATOM 6090 C C . PHE B 1 196 ? -1.989 -36.469 -0.558 1 88.25 196 PHE B C 1
ATOM 6092 O O . PHE B 1 196 ? -2.424 -37.031 0.451 1 88.25 196 PHE B O 1
ATOM 6099 N N . LEU B 1 197 ? -2.256 -36.938 -1.788 1 85 197 LEU B N 1
ATOM 6100 C CA . LEU B 1 197 ? -3.027 -38.156 -1.973 1 85 197 LEU B CA 1
ATOM 6101 C C . LEU B 1 197 ? -2.195 -39.375 -1.619 1 85 197 LEU B C 1
ATOM 6103 O O . LEU B 1 197 ? -2.723 -40.375 -1.095 1 85 197 LEU B O 1
ATOM 6107 N N . PHE B 1 198 ? -0.886 -39.25 -1.901 1 83.75 198 PHE B N 1
ATOM 6108 C CA . PHE B 1 198 ? 0.067 -40.312 -1.598 1 83.75 198 PHE B CA 1
ATOM 6109 C C . PHE B 1 198 ? 1.268 -39.75 -0.838 1 83.75 198 PHE B C 1
ATOM 6111 O O . PHE B 1 198 ? 2.395 -39.781 -1.338 1 83.75 198 PHE B O 1
ATOM 6118 N N . PRO B 1 199 ? 1.003 -39.375 0.377 1 84.62 199 PRO B N 1
ATOM 6119 C CA . PRO B 1 199 ? 2.057 -38.688 1.114 1 84.62 199 PRO B CA 1
ATOM 6120 C C . PRO B 1 199 ? 3.205 -39.594 1.521 1 84.62 199 PRO B C 1
ATOM 6122 O O . PRO B 1 199 ? 2.979 -40.781 1.853 1 84.62 199 PRO B O 1
ATOM 6125 N N . SER B 1 200 ? 4.391 -39.094 1.453 1 83.81 200 SER B N 1
ATOM 6126 C CA . SER B 1 200 ? 5.574 -39.812 1.895 1 83.81 200 SER B CA 1
ATOM 6127 C C . SER B 1 200 ? 5.695 -39.812 3.414 1 83.81 200 SER B C 1
ATOM 6129 O O . SER B 1 200 ? 6.41 -40.625 3.992 1 83.81 200 SER B O 1
ATOM 6131 N N . GLY B 1 201 ? 5.082 -38.906 4.07 1 85.94 201 GLY B N 1
ATOM 6132 C CA . GLY B 1 201 ? 5.129 -38.844 5.52 1 85.94 201 GLY B CA 1
ATOM 6133 C C . GLY B 1 201 ? 6.164 -37.844 6.027 1 85.94 201 GLY B C 1
ATOM 6134 O O . GLY B 1 201 ? 6.203 -37.531 7.223 1 85.94 201 GLY B O 1
ATOM 6135 N N . ASP B 1 202 ? 6.953 -37.188 5.25 1 90.75 202 ASP B N 1
ATOM 6136 C CA . ASP B 1 202 ? 8.078 -36.344 5.656 1 90.75 202 ASP B CA 1
ATOM 6137 C C . ASP B 1 202 ? 7.594 -34.969 6.082 1 90.75 202 ASP B C 1
ATOM 6139 O O . ASP B 1 202 ? 8.258 -34.281 6.863 1 90.75 202 ASP B O 1
ATOM 6143 N N . ALA B 1 203 ? 6.504 -34.5 5.523 1 96.19 203 ALA B N 1
ATOM 6144 C CA . ALA B 1 203 ? 5.984 -33.188 5.789 1 96.19 203 ALA B CA 1
ATOM 6145 C C . ALA B 1 203 ? 4.469 -33.188 5.988 1 96.19 203 ALA B C 1
ATOM 6147 O O . ALA B 1 203 ? 3.723 -32.625 5.191 1 96.19 203 ALA B O 1
ATOM 6148 N N . PRO B 1 204 ? 4.086 -33.75 7.102 1 96.75 204 PRO B N 1
ATOM 6149 C CA . PRO B 1 204 ? 2.652 -33.969 7.305 1 96.75 204 PRO B CA 1
ATOM 6150 C C . PRO B 1 204 ? 1.851 -32.688 7.387 1 96.75 204 PRO B C 1
ATOM 6152 O O . PRO B 1 204 ? 0.709 -32.625 6.918 1 96.75 204 PRO B O 1
ATOM 6155 N N . LEU B 1 205 ? 2.357 -31.609 8.008 1 97.88 205 LEU B N 1
ATOM 6156 C CA . LEU B 1 205 ? 1.638 -30.328 8.102 1 97.88 205 LEU B CA 1
ATOM 6157 C C . LEU B 1 205 ? 1.433 -29.719 6.719 1 97.88 205 LEU B C 1
ATOM 6159 O O . LEU B 1 205 ? 0.328 -29.281 6.387 1 97.88 205 LEU B O 1
ATOM 6163 N N . SER B 1 206 ? 2.479 -29.766 5.891 1 98.25 206 SER B N 1
ATOM 6164 C CA . SER B 1 206 ? 2.443 -29.172 4.559 1 98.25 206 SER B CA 1
ATOM 6165 C C . SER B 1 206 ? 1.508 -29.938 3.633 1 98.25 206 SER B C 1
ATOM 6167 O O . SER B 1 206 ? 0.781 -29.328 2.84 1 98.25 206 SER B O 1
ATOM 6169 N N . THR B 1 207 ? 1.557 -31.281 3.74 1 97.12 207 THR B N 1
ATOM 6170 C CA . THR B 1 207 ? 0.685 -32.094 2.904 1 97.12 207 THR B CA 1
ATOM 6171 C C . THR B 1 207 ? -0.779 -31.875 3.273 1 97.12 207 THR B C 1
ATOM 6173 O O . THR B 1 207 ? -1.645 -31.828 2.396 1 97.12 207 THR B O 1
ATOM 6176 N N . SER B 1 208 ? -1.018 -31.734 4.523 1 97.19 208 SER B N 1
ATOM 6177 C CA . SER B 1 208 ? -2.373 -31.422 4.965 1 97.19 208 SER B CA 1
ATOM 6178 C C . SER B 1 208 ? -2.799 -30.031 4.496 1 97.19 208 SER B C 1
ATOM 6180 O O . SER B 1 208 ? -3.943 -29.844 4.078 1 97.19 208 SER B O 1
ATOM 6182 N N . ALA B 1 209 ? -1.897 -29.047 4.633 1 98.62 209 ALA B N 1
ATOM 6183 C CA . ALA B 1 209 ? -2.184 -27.703 4.152 1 98.62 209 ALA B CA 1
ATOM 6184 C C . ALA B 1 209 ? -2.523 -27.719 2.664 1 98.62 209 ALA B C 1
ATOM 6186 O O . ALA B 1 209 ? -3.43 -27 2.223 1 98.62 209 ALA B O 1
ATOM 6187 N N . LEU B 1 210 ? -1.791 -28.516 1.908 1 98.19 210 LEU B N 1
ATOM 6188 C CA . LEU B 1 210 ? -2.021 -28.625 0.473 1 98.19 210 LEU B CA 1
ATOM 6189 C C . LEU B 1 210 ? -3.424 -29.156 0.191 1 98.19 210 LEU B C 1
ATOM 6191 O O . LEU B 1 210 ? -4.113 -28.672 -0.702 1 98.19 210 LEU B O 1
ATOM 6195 N N . LYS B 1 211 ? -3.793 -30.172 0.93 1 96.5 211 LYS B N 1
ATOM 6196 C CA . LYS B 1 211 ? -5.137 -30.734 0.81 1 96.5 211 LYS B CA 1
ATOM 6197 C C . LYS B 1 211 ? -6.195 -29.656 1.021 1 96.5 211 LYS B C 1
ATOM 6199 O O . LYS B 1 211 ? -7.086 -29.469 0.184 1 96.5 211 LYS B O 1
ATOM 6204 N N . PHE B 1 212 ? -6.094 -28.875 2.104 1 98.12 212 PHE B N 1
ATOM 6205 C CA . PHE B 1 212 ? -7.094 -27.859 2.432 1 98.12 212 PHE B CA 1
ATOM 6206 C C . PHE B 1 212 ? -7.051 -26.703 1.435 1 98.12 212 PHE B C 1
ATOM 6208 O O . PHE B 1 212 ? -8.078 -26.094 1.139 1 98.12 212 PHE B O 1
ATOM 6215 N N . ALA B 1 213 ? -5.887 -26.391 0.907 1 98.56 213 ALA B N 1
ATOM 6216 C CA . ALA B 1 213 ? -5.789 -25.375 -0.125 1 98.56 213 ALA B CA 1
ATOM 6217 C C . ALA B 1 213 ? -6.578 -25.766 -1.37 1 98.56 213 ALA B C 1
ATOM 6219 O O . ALA B 1 213 ? -7.262 -24.922 -1.97 1 98.56 213 ALA B O 1
ATOM 6220 N N . MET B 1 214 ? -6.5 -27.047 -1.76 1 97 214 MET B N 1
ATOM 6221 C CA . MET B 1 214 ? -7.242 -27.531 -2.92 1 97 214 MET B CA 1
ATOM 6222 C C . MET B 1 214 ? -8.742 -27.516 -2.652 1 97 214 MET B C 1
ATOM 6224 O O . MET B 1 214 ? -9.531 -27.172 -3.539 1 97 214 MET B O 1
ATOM 6228 N N . LEU B 1 215 ? -9.102 -27.859 -1.432 1 97.44 215 LEU B N 1
ATOM 6229 C CA . LEU B 1 215 ? -10.508 -27.797 -1.057 1 97.44 215 LEU B CA 1
ATOM 6230 C C . LEU B 1 215 ? -11.016 -26.359 -1.145 1 97.44 215 LEU B C 1
ATOM 6232 O O . LEU B 1 215 ? -12.133 -26.109 -1.604 1 97.44 215 LEU B O 1
ATOM 6236 N N . ALA B 1 216 ? -10.172 -25.406 -0.717 1 98.62 216 ALA B N 1
ATOM 6237 C CA . 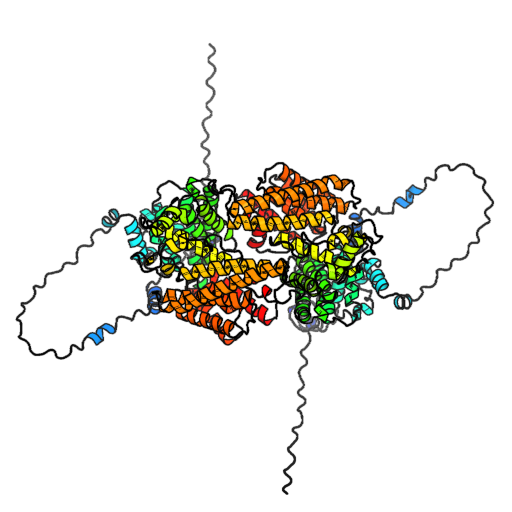ALA B 1 216 ? -10.555 -24 -0.755 1 98.62 216 ALA B CA 1
ATOM 6238 C C . ALA B 1 216 ? -10.812 -23.531 -2.188 1 98.62 216 ALA B C 1
ATOM 6240 O O . ALA B 1 216 ? -11.797 -22.844 -2.455 1 98.62 216 ALA B O 1
ATOM 6241 N N . ILE B 1 217 ? -9.977 -23.922 -3.115 1 98.12 217 ILE B N 1
ATOM 6242 C CA . ILE B 1 217 ? -10.125 -23.547 -4.516 1 98.12 217 ILE B CA 1
ATOM 6243 C C . ILE B 1 217 ? -11.422 -24.125 -5.074 1 98.12 217 ILE B C 1
ATOM 6245 O O . ILE B 1 217 ? -12.18 -23.422 -5.746 1 98.12 217 ILE B O 1
ATOM 6249 N N . GLY B 1 218 ? -11.633 -25.406 -4.781 1 96.44 218 GLY B N 1
ATOM 6250 C CA . GLY B 1 218 ? -12.867 -26.031 -5.23 1 96.44 218 GLY B CA 1
ATOM 6251 C C . GLY B 1 218 ? -14.109 -25.328 -4.711 1 96.44 218 GLY B C 1
ATOM 6252 O O . GLY B 1 218 ? -15.039 -25.062 -5.473 1 96.44 218 GLY B O 1
ATOM 6253 N N . ALA B 1 219 ? -14.094 -25.016 -3.439 1 97.81 219 ALA B N 1
ATOM 6254 C CA . ALA B 1 219 ? -15.227 -24.359 -2.811 1 97.81 219 ALA B CA 1
ATOM 6255 C C . ALA B 1 219 ? -15.422 -22.953 -3.375 1 97.81 219 ALA B C 1
ATOM 6257 O O . ALA B 1 219 ? -16.562 -22.5 -3.564 1 97.81 219 ALA B O 1
ATOM 6258 N N . THR B 1 220 ? -14.359 -22.219 -3.6 1 98.06 220 THR B N 1
ATOM 6259 C CA . THR B 1 220 ? -14.43 -20.859 -4.152 1 98.06 220 THR B CA 1
ATOM 6260 C C . THR B 1 220 ? -15.086 -20.875 -5.527 1 98.06 220 THR B C 1
ATOM 6262 O O . THR B 1 220 ? -15.992 -20.094 -5.797 1 98.06 220 THR B O 1
ATOM 6265 N N . HIS B 1 221 ? -14.617 -21.734 -6.398 1 96.12 221 HIS B N 1
ATOM 6266 C CA . HIS B 1 221 ? -15.164 -21.828 -7.746 1 96.12 221 HIS B CA 1
ATOM 6267 C C . HIS B 1 221 ? -16.625 -22.266 -7.719 1 96.12 221 HIS B C 1
ATOM 6269 O O . HIS B 1 221 ? -17.453 -21.719 -8.445 1 96.12 221 HIS B O 1
ATOM 6275 N N . LEU B 1 222 ? -16.922 -23.266 -6.879 1 92.94 222 LEU B N 1
ATOM 6276 C CA . LEU B 1 222 ? -18.312 -23.703 -6.719 1 92.94 222 LEU B CA 1
ATOM 6277 C C . LEU B 1 222 ? -19.203 -22.547 -6.266 1 92.94 222 LEU B C 1
ATOM 6279 O O . LEU B 1 222 ? -20.297 -22.375 -6.793 1 92.94 222 LEU B O 1
ATOM 6283 N N . ALA B 1 223 ? -18.734 -21.812 -5.289 1 95.38 223 ALA B N 1
ATOM 6284 C CA . ALA B 1 223 ? -19.484 -20.672 -4.773 1 95.38 223 ALA B CA 1
ATOM 6285 C C . ALA B 1 223 ? -19.766 -19.656 -5.867 1 95.38 223 ALA B C 1
ATOM 6287 O O . ALA B 1 223 ? -20.859 -19.078 -5.941 1 95.38 223 ALA B O 1
ATOM 6288 N N . TYR B 1 224 ? -18.828 -19.406 -6.668 1 94.75 224 TYR B N 1
ATOM 6289 C CA . TYR B 1 224 ? -18.969 -18.438 -7.762 1 94.75 224 TYR B CA 1
ATOM 6290 C C . TYR B 1 224 ? -20.031 -18.906 -8.758 1 94.75 224 TYR B C 1
ATOM 6292 O O . TYR B 1 224 ? -20.891 -18.125 -9.172 1 94.75 224 TYR B O 1
ATOM 6300 N N . LEU B 1 225 ? -19.906 -20.203 -9.102 1 90.69 225 LEU B N 1
ATOM 6301 C CA . LEU B 1 225 ? -20.875 -20.766 -10.039 1 90.69 225 LEU B CA 1
ATOM 6302 C C . LEU B 1 225 ? -22.281 -20.75 -9.453 1 90.69 225 LEU B C 1
ATOM 6304 O O . LEU B 1 225 ? -23.25 -20.469 -10.156 1 90.69 225 LEU B O 1
ATOM 6308 N N . GLU B 1 226 ? -22.344 -21 -8.188 1 89.56 226 GLU B N 1
ATOM 6309 C CA . GLU B 1 226 ? -23.641 -20.953 -7.504 1 89.56 226 GLU B CA 1
ATOM 6310 C C . GLU B 1 226 ? -24.203 -19.531 -7.488 1 89.56 226 GLU B C 1
ATOM 6312 O O . GLU B 1 226 ? -25.406 -19.344 -7.645 1 89.56 226 GLU B O 1
ATOM 6317 N N . ALA B 1 227 ? -23.375 -18.609 -7.297 1 89.12 227 ALA B N 1
ATOM 6318 C CA . ALA B 1 227 ? -23.797 -17.203 -7.238 1 89.12 227 ALA B CA 1
ATOM 6319 C C . ALA B 1 227 ? -24.234 -16.719 -8.609 1 89.12 227 ALA B C 1
ATOM 6321 O O . ALA B 1 227 ? -25.156 -15.891 -8.711 1 89.12 227 ALA B O 1
ATOM 6322 N N . THR B 1 228 ? -23.625 -17.156 -9.633 1 85.31 228 THR B N 1
ATOM 6323 C CA . THR B 1 228 ? -23.906 -16.656 -10.977 1 85.31 228 THR B CA 1
ATOM 6324 C C . THR B 1 228 ? -25.062 -17.438 -11.602 1 85.31 228 THR B C 1
ATOM 6326 O O . THR B 1 228 ? -25.734 -16.938 -12.508 1 85.31 228 THR B O 1
ATOM 6329 N N . SER B 1 229 ? -25.188 -18.734 -11.312 1 75.62 229 SER B N 1
ATOM 6330 C CA . SER B 1 229 ? -26.266 -19.547 -11.859 1 75.62 229 SER B CA 1
ATOM 6331 C C . SER B 1 229 ? -27.578 -19.312 -11.109 1 75.62 229 SER B C 1
ATOM 6333 O O . SER B 1 229 ? -28.578 -20 -11.344 1 75.6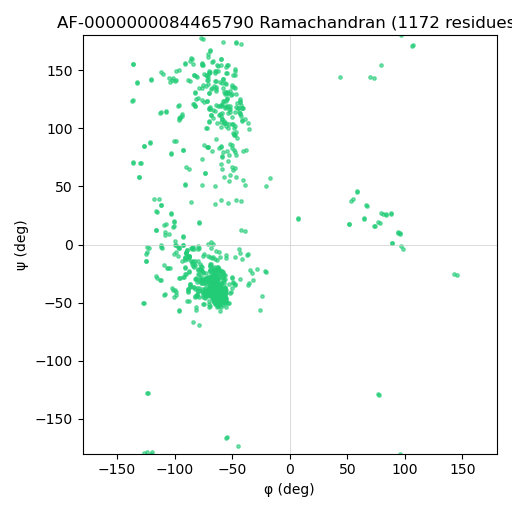2 229 SER B O 1
ATOM 6335 N N . ARG B 1 230 ? -27.672 -18.266 -10.43 1 62.12 230 ARG B N 1
ATOM 6336 C CA . ARG B 1 230 ? -28.875 -17.828 -9.727 1 62.12 230 ARG B CA 1
ATOM 6337 C C . ARG B 1 230 ? -29.438 -18.938 -8.852 1 62.12 230 ARG B C 1
ATOM 6339 O O . ARG B 1 230 ? -30.656 -19.062 -8.711 1 62.12 230 ARG B O 1
ATOM 6346 N N . VAL B 1 231 ? -28.547 -19.875 -8.641 1 69.69 231 VAL B N 1
ATOM 6347 C CA . VAL B 1 231 ? -29 -20.688 -7.512 1 69.69 231 VAL B CA 1
ATOM 6348 C C . VAL B 1 231 ? -29.266 -19.812 -6.301 1 69.69 231 VAL B C 1
ATOM 6350 O O . VAL B 1 231 ? -29.172 -18.578 -6.387 1 69.69 231 VAL B O 1
ATOM 6353 N N . SER B 1 232 ? -29.422 -20.344 -5.07 1 79.75 232 SER B N 1
ATOM 6354 C CA . SER B 1 232 ? -29.75 -19.562 -3.885 1 79.75 232 SER B CA 1
ATOM 6355 C C . SER B 1 232 ? -28.547 -18.766 -3.385 1 79.75 232 SER B C 1
ATOM 6357 O O . SER B 1 232 ? -27.438 -19.312 -3.285 1 79.75 232 SER B O 1
ATOM 6359 N N . ALA B 1 233 ? -28.797 -17.516 -3.326 1 84.31 233 ALA B N 1
ATOM 6360 C CA . ALA B 1 233 ? -27.781 -16.641 -2.77 1 84.31 233 ALA B CA 1
ATOM 6361 C C . ALA B 1 233 ? -27.266 -17.156 -1.427 1 84.31 233 ALA B C 1
ATOM 6363 O O . ALA B 1 233 ? -26.078 -17.031 -1.113 1 84.31 233 ALA B O 1
ATOM 6364 N N . ALA B 1 234 ? -28.031 -17.812 -0.776 1 88.25 234 ALA B N 1
ATOM 6365 C CA . ALA B 1 234 ? -27.672 -18.344 0.535 1 88.25 234 ALA B CA 1
ATOM 6366 C C . ALA B 1 234 ? -26.703 -19.5 0.404 1 88.25 234 ALA B C 1
ATOM 6368 O O . ALA B 1 234 ? -25.75 -19.625 1.18 1 88.25 234 ALA B O 1
ATOM 6369 N N . GLN B 1 235 ? -26.969 -20.359 -0.553 1 87.94 235 GLN B N 1
ATOM 6370 C CA . GLN B 1 235 ? -26.078 -21.5 -0.778 1 87.94 235 GLN B CA 1
ATOM 6371 C C . GLN B 1 235 ? -24.688 -21.047 -1.219 1 87.94 235 GLN B C 1
ATOM 6373 O O . GLN B 1 235 ? -23.688 -21.578 -0.76 1 87.94 235 GLN B O 1
ATOM 6378 N N . ALA B 1 236 ? -24.656 -20.125 -2.104 1 91.38 236 ALA B N 1
ATOM 6379 C CA . ALA B 1 236 ? -23.391 -19.578 -2.572 1 91.38 236 ALA B CA 1
ATOM 6380 C C . ALA B 1 236 ? -22.578 -19 -1.412 1 91.38 236 ALA B C 1
ATOM 6382 O O . ALA B 1 236 ? -21.359 -19.219 -1.332 1 91.38 236 ALA B O 1
ATOM 6383 N N . GLU B 1 237 ? -23.266 -18.344 -0.537 1 93.12 237 GLU B N 1
ATOM 6384 C CA . GLU B 1 237 ? -22.578 -17.75 0.61 1 93.12 237 GLU B CA 1
ATOM 6385 C C . GLU B 1 237 ? -22.062 -18.828 1.56 1 93.12 237 GLU B C 1
ATOM 6387 O O . GLU B 1 237 ? -20.969 -18.672 2.131 1 93.12 237 GLU B O 1
ATOM 6392 N N . ASN B 1 238 ? -22.812 -19.828 1.731 1 93.31 238 ASN B N 1
ATOM 6393 C CA . ASN B 1 238 ? -22.359 -20.922 2.576 1 93.31 238 ASN B CA 1
ATOM 6394 C C . ASN B 1 238 ? -21.125 -21.609 2.008 1 93.31 238 ASN B C 1
ATOM 6396 O O . ASN B 1 238 ? -20.188 -21.922 2.748 1 93.31 238 ASN B O 1
ATOM 6400 N N . THR B 1 239 ? -21.172 -21.859 0.76 1 94.44 239 THR B N 1
ATOM 6401 C CA . THR B 1 239 ? -20.031 -22.484 0.103 1 94.44 239 THR B CA 1
ATOM 6402 C C . THR B 1 239 ? -18.812 -21.578 0.177 1 94.44 239 THR B C 1
ATOM 6404 O O . THR B 1 239 ? -17.688 -22.047 0.336 1 94.44 239 THR B O 1
ATOM 6407 N N . LEU B 1 240 ? -19.031 -20.297 0.048 1 96 240 LEU B N 1
ATOM 6408 C CA . LEU B 1 240 ? -17.938 -19.344 0.162 1 96 240 LEU B CA 1
ATOM 6409 C C . LEU B 1 240 ? -17.359 -19.344 1.574 1 96 240 LEU B C 1
ATOM 6411 O O . LEU B 1 240 ? -16.141 -19.219 1.754 1 96 240 LEU B O 1
ATOM 6415 N N . GLN B 1 241 ? -18.219 -19.5 2.533 1 96.44 241 GLN B N 1
ATOM 6416 C CA . GLN B 1 241 ? -17.75 -19.594 3.914 1 96.44 241 GLN B CA 1
ATOM 6417 C C . GLN B 1 241 ? -16.906 -20.844 4.125 1 96.44 241 GLN B C 1
ATOM 6419 O O . GLN B 1 241 ? -15.93 -20.812 4.883 1 96.44 241 GLN B O 1
ATOM 6424 N N . LEU B 1 242 ? -17.344 -21.875 3.467 1 96.38 242 LEU B N 1
ATOM 6425 C CA . LEU B 1 242 ? -16.562 -23.109 3.521 1 96.38 242 LEU B CA 1
ATOM 6426 C C . LEU B 1 242 ? -15.164 -22.891 2.951 1 96.38 242 LEU B C 1
ATOM 6428 O O . LEU B 1 242 ? -14.172 -23.344 3.52 1 96.38 242 LEU B O 1
ATOM 6432 N N . SER B 1 243 ? -15.094 -22.203 1.846 1 98.12 243 SER B N 1
ATOM 6433 C CA . SER B 1 243 ? -13.812 -21.859 1.254 1 98.12 243 SER B CA 1
ATOM 6434 C C . SER B 1 243 ? -12.938 -21.078 2.236 1 98.12 243 SER B C 1
ATOM 6436 O O . SER B 1 243 ? -11.75 -21.375 2.383 1 98.12 243 SER B O 1
ATOM 6438 N N . ARG B 1 244 ? -13.508 -20.156 2.912 1 97.81 244 ARG B N 1
ATOM 6439 C CA . ARG B 1 244 ? -12.781 -19.344 3.879 1 97.81 244 ARG B CA 1
ATOM 6440 C C . ARG B 1 244 ? -12.258 -20.188 5.031 1 97.81 244 ARG B C 1
ATOM 6442 O O . ARG B 1 244 ? -11.148 -19.953 5.523 1 97.81 244 ARG B O 1
ATOM 6449 N N . GLN B 1 245 ? -13.047 -21.094 5.43 1 97.75 245 GLN B N 1
ATOM 6450 C CA . GLN B 1 245 ? -12.641 -21.984 6.508 1 97.75 245 GLN B CA 1
ATOM 6451 C C . GLN B 1 245 ? -11.469 -22.875 6.082 1 97.75 245 GLN B C 1
ATOM 6453 O O . GLN B 1 245 ? -10.516 -23.062 6.84 1 97.75 245 GLN B O 1
ATOM 6458 N N . TYR B 1 246 ? -11.594 -23.469 4.891 1 98.56 246 TYR B N 1
ATOM 6459 C CA . TYR B 1 246 ? -10.508 -24.281 4.371 1 98.56 246 TYR B CA 1
ATOM 6460 C C . TYR B 1 246 ? -9.219 -23.484 4.27 1 98.56 246 TYR B C 1
ATOM 6462 O O . TYR B 1 246 ? -8.148 -23.953 4.676 1 98.56 246 TYR B O 1
ATOM 6470 N N . ARG B 1 247 ? -9.289 -22.266 3.756 1 98.5 247 ARG B N 1
ATOM 6471 C CA . ARG B 1 247 ? -8.125 -21.391 3.641 1 98.5 247 ARG B CA 1
ATOM 6472 C C . ARG B 1 247 ? -7.512 -21.109 5.008 1 98.5 247 ARG B C 1
ATOM 6474 O O . ARG B 1 247 ? -6.289 -21.125 5.156 1 98.5 247 ARG B O 1
ATOM 6481 N N . HIS B 1 248 ? -8.398 -20.797 5.918 1 97.31 248 HIS B N 1
ATOM 6482 C CA . HIS B 1 248 ? -7.938 -20.516 7.273 1 97.31 248 HIS B CA 1
ATOM 6483 C C . HIS B 1 248 ? -7.172 -21.703 7.859 1 97.31 248 HIS B C 1
ATOM 6485 O O . HIS B 1 248 ? -6.113 -21.516 8.469 1 97.31 248 HIS B O 1
ATOM 6491 N N . THR B 1 249 ? -7.707 -22.875 7.656 1 98 249 THR B N 1
ATOM 6492 C CA . THR B 1 249 ? -7.062 -24.078 8.156 1 98 249 THR B CA 1
ATOM 6493 C C . THR B 1 249 ? -5.723 -24.312 7.465 1 98 249 THR B C 1
ATOM 6495 O O . THR B 1 249 ? -4.723 -24.609 8.125 1 98 249 THR B O 1
ATOM 6498 N N . ALA B 1 250 ? -5.746 -24.172 6.148 1 98.56 250 ALA B N 1
ATOM 6499 C CA . ALA B 1 250 ? -4.52 -24.375 5.379 1 98.56 250 ALA B CA 1
ATOM 6500 C C . ALA B 1 250 ? -3.426 -23.406 5.84 1 98.56 250 ALA B C 1
ATOM 6502 O O . ALA B 1 250 ? -2.285 -23.828 6.074 1 98.56 250 ALA B O 1
ATOM 6503 N N . LEU B 1 251 ? -3.75 -22.156 6.027 1 98.12 251 LEU B N 1
ATOM 6504 C CA . LEU B 1 251 ? -2.781 -21.156 6.43 1 98.12 251 LEU B CA 1
ATOM 6505 C C . LEU B 1 251 ? -2.297 -21.391 7.855 1 98.12 251 LEU B C 1
ATOM 6507 O O . LEU B 1 251 ? -1.124 -21.172 8.164 1 98.12 251 LEU B O 1
ATOM 6511 N N . GLY B 1 252 ? -3.223 -21.828 8.711 1 97.69 252 GLY B N 1
ATOM 6512 C CA . GLY B 1 252 ? -2.828 -22.188 10.062 1 97.69 252 GLY B CA 1
ATOM 6513 C C . GLY B 1 252 ? -1.783 -23.281 10.102 1 97.69 252 GLY B C 1
ATOM 6514 O O . GLY B 1 252 ? -0.83 -23.219 10.883 1 97.69 252 GLY B O 1
ATOM 6515 N N . LEU B 1 253 ? -1.959 -24.297 9.273 1 98.38 253 LEU B N 1
ATOM 6516 C CA . LEU B 1 253 ? -1.012 -25.391 9.18 1 98.38 253 LEU B CA 1
ATOM 6517 C C . LEU B 1 253 ? 0.336 -24.922 8.656 1 98.38 253 LEU B C 1
ATOM 6519 O O . LEU B 1 253 ? 1.386 -25.328 9.156 1 98.38 253 LEU B O 1
ATOM 6523 N N . LEU B 1 254 ? 0.332 -24 7.688 1 98.44 254 LEU B N 1
ATOM 6524 C CA . LEU B 1 254 ? 1.572 -23.469 7.141 1 98.44 254 LEU B CA 1
ATOM 6525 C C . LEU B 1 254 ? 2.307 -22.625 8.18 1 98.44 254 LEU B C 1
ATOM 6527 O O . LEU B 1 254 ? 3.539 -22.609 8.219 1 98.44 254 LEU B O 1
ATO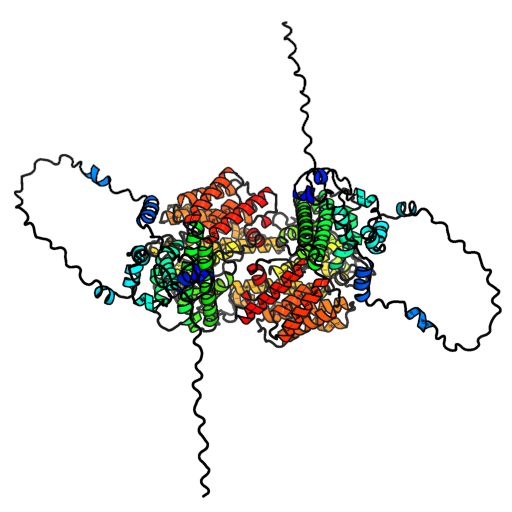M 6531 N N . ARG B 1 255 ? 1.563 -21.938 9.016 1 97.38 255 ARG B N 1
ATOM 6532 C CA . ARG B 1 255 ? 2.166 -21.141 10.086 1 97.38 255 ARG B CA 1
ATOM 6533 C C . ARG B 1 255 ? 2.955 -22.016 11.047 1 97.38 255 ARG B C 1
ATOM 6535 O O . ARG B 1 255 ? 4.023 -21.625 11.516 1 97.38 255 ARG B O 1
ATOM 6542 N N . GLN B 1 256 ? 2.432 -23.156 11.234 1 96.75 256 GLN B N 1
ATOM 6543 C CA . GLN B 1 256 ? 3.135 -24.125 12.07 1 96.75 256 GLN B CA 1
ATOM 6544 C C . GLN B 1 256 ? 4.312 -24.734 11.32 1 96.75 256 GLN B C 1
ATOM 6546 O O . GLN B 1 256 ? 5.41 -24.844 11.867 1 96.75 256 GLN B O 1
ATOM 6551 N N . ALA B 1 257 ? 4.09 -25.094 10.117 1 97.81 257 ALA B N 1
ATOM 6552 C CA . ALA B 1 257 ? 5.078 -25.797 9.305 1 97.81 257 ALA B CA 1
ATOM 6553 C C . ALA B 1 257 ? 6.301 -24.922 9.047 1 97.81 257 ALA B C 1
ATOM 6555 O O . ALA B 1 257 ? 7.422 -25.422 8.945 1 97.81 257 ALA B O 1
ATOM 6556 N N . ARG B 1 258 ? 6.152 -23.609 8.922 1 95.5 258 ARG B N 1
ATOM 6557 C CA . ARG B 1 258 ? 7.219 -22.688 8.547 1 95.5 258 ARG B CA 1
ATOM 6558 C C . ARG B 1 258 ? 8.328 -22.688 9.594 1 95.5 258 ARG B C 1
ATOM 6560 O O . ARG B 1 258 ? 9.469 -22.328 9.297 1 95.5 258 ARG B O 1
ATOM 6567 N N . ARG B 1 259 ? 8.031 -23.141 10.766 1 92.44 259 ARG B N 1
ATOM 6568 C CA . ARG B 1 259 ? 8.977 -23.125 11.875 1 92.44 259 ARG B CA 1
ATOM 6569 C C . ARG B 1 259 ? 9.836 -24.391 11.875 1 92.44 259 ARG B C 1
ATOM 6571 O O . ARG B 1 259 ? 10.797 -24.484 12.641 1 92.44 259 ARG B O 1
ATOM 6578 N N . ILE B 1 260 ? 9.445 -25.359 11.047 1 95.81 260 ILE B N 1
ATOM 6579 C CA . ILE B 1 260 ? 10.148 -26.625 10.953 1 95.81 260 ILE B CA 1
ATOM 6580 C C . ILE B 1 260 ? 10.922 -26.703 9.633 1 95.81 260 ILE B C 1
ATOM 6582 O O . ILE B 1 260 ? 10.32 -26.797 8.562 1 95.81 260 ILE B O 1
ATOM 6586 N N . PRO B 1 261 ? 12.258 -26.734 9.664 1 94.31 261 PRO B N 1
ATOM 6587 C CA . PRO B 1 261 ? 13.078 -26.672 8.453 1 94.31 261 PRO B CA 1
ATOM 6588 C C . PRO B 1 261 ? 12.727 -27.781 7.453 1 94.31 261 PRO B C 1
ATOM 6590 O O . PRO B 1 261 ? 12.688 -27.531 6.246 1 94.31 261 PRO B O 1
ATOM 6593 N N . GLY B 1 262 ? 12.461 -29.016 7.895 1 94.94 262 GLY B N 1
ATOM 6594 C CA . GLY B 1 262 ? 12.086 -30.109 7.016 1 94.94 262 GLY B CA 1
ATOM 6595 C C . GLY B 1 262 ? 10.789 -29.859 6.266 1 94.94 262 GLY B C 1
ATOM 6596 O O . GLY B 1 262 ? 10.648 -30.266 5.113 1 94.94 262 GLY B O 1
ATOM 6597 N N . GLU B 1 263 ? 9.828 -29.172 6.895 1 96.94 263 GLU B N 1
ATOM 6598 C CA . GLU B 1 263 ? 8.562 -28.797 6.27 1 96.94 263 GLU B CA 1
ATOM 6599 C C . GLU B 1 263 ? 8.75 -27.641 5.285 1 96.94 263 GLU B C 1
ATOM 6601 O O . GLU B 1 263 ? 8.242 -27.688 4.164 1 96.94 263 GLU B O 1
ATOM 6606 N N . LEU B 1 264 ? 9.562 -26.672 5.711 1 96.38 264 LEU B N 1
ATOM 6607 C CA . LEU B 1 264 ? 9.789 -25.469 4.914 1 96.38 264 LEU B CA 1
ATOM 6608 C C . LEU B 1 264 ? 10.508 -25.797 3.613 1 96.38 264 LEU B C 1
ATOM 6610 O O . LEU B 1 264 ? 10.297 -25.141 2.594 1 96.38 264 LEU B O 1
ATOM 6614 N N . SER B 1 265 ? 11.305 -26.875 3.623 1 95.25 265 SER B N 1
ATOM 6615 C CA . SER B 1 265 ? 12.086 -27.25 2.453 1 95.25 265 SER B CA 1
ATOM 6616 C C . SER B 1 265 ? 11.312 -28.203 1.544 1 95.25 265 SER B C 1
ATOM 6618 O O . SER B 1 265 ? 11.758 -28.516 0.439 1 95.25 265 SER B O 1
ATOM 6620 N N . ASN B 1 266 ? 10.18 -28.641 1.977 1 96.62 266 ASN B N 1
ATOM 6621 C CA . ASN B 1 266 ? 9.406 -29.625 1.229 1 96.62 266 ASN B CA 1
ATOM 6622 C C . ASN B 1 266 ? 8.602 -28.969 0.105 1 96.62 266 ASN B C 1
ATOM 6624 O O . ASN B 1 266 ? 8.078 -27.875 0.27 1 96.62 266 ASN B O 1
ATOM 6628 N N . ASP B 1 267 ? 8.445 -29.625 -1.012 1 97.06 267 ASP B N 1
ATOM 6629 C CA . ASP B 1 267 ? 7.695 -29.125 -2.154 1 97.06 267 ASP B CA 1
ATOM 6630 C C . ASP B 1 267 ? 6.223 -28.938 -1.802 1 97.06 267 ASP B C 1
ATOM 6632 O O . ASP B 1 267 ? 5.559 -28.047 -2.34 1 97.06 267 ASP B O 1
ATOM 6636 N N . ALA B 1 268 ? 5.723 -29.75 -0.895 1 97.94 268 ALA B N 1
ATOM 6637 C CA . ALA B 1 268 ? 4.324 -29.625 -0.488 1 97.94 268 ALA B CA 1
ATOM 6638 C C . ALA B 1 268 ? 4.062 -28.281 0.199 1 97.94 268 ALA B C 1
ATOM 6640 O O . ALA B 1 268 ? 2.979 -27.719 0.064 1 97.94 268 ALA B O 1
ATOM 6641 N N . PHE B 1 269 ? 5.051 -27.781 0.954 1 98.56 269 PHE B N 1
ATOM 6642 C CA . PHE B 1 269 ? 4.914 -26.484 1.591 1 98.56 269 PHE B CA 1
ATOM 6643 C C . PHE B 1 269 ? 4.781 -25.375 0.546 1 98.56 269 PHE B C 1
ATOM 6645 O O . PHE B 1 269 ? 3.879 -24.531 0.631 1 98.56 269 PHE B O 1
ATOM 6652 N N . LEU B 1 270 ? 5.68 -25.391 -0.4 1 98.56 270 LEU B N 1
ATOM 6653 C CA . LEU B 1 270 ? 5.66 -24.406 -1.476 1 98.56 270 LEU B CA 1
ATOM 6654 C C . LEU B 1 270 ? 4.367 -24.5 -2.275 1 98.56 270 LEU B C 1
ATOM 6656 O O . LEU B 1 270 ? 3.729 -23.484 -2.553 1 98.56 270 LEU B O 1
ATOM 6660 N N . ALA B 1 271 ? 3.967 -25.703 -2.596 1 98.44 271 ALA B N 1
ATOM 6661 C CA . ALA B 1 271 ? 2.752 -25.938 -3.369 1 98.44 271 ALA B CA 1
ATOM 6662 C C . ALA B 1 271 ? 1.522 -25.422 -2.631 1 98.44 271 ALA B C 1
ATOM 6664 O O . ALA B 1 271 ? 0.668 -24.75 -3.227 1 98.44 271 ALA B O 1
ATOM 6665 N N . ALA B 1 272 ? 1.424 -25.719 -1.347 1 98.75 272 ALA B N 1
ATOM 6666 C CA . ALA B 1 272 ? 0.294 -25.266 -0.543 1 98.75 272 ALA B CA 1
ATOM 6667 C C . ALA B 1 272 ? 0.24 -23.734 -0.494 1 98.75 272 ALA B C 1
ATOM 6669 O O . ALA B 1 272 ? -0.83 -23.141 -0.646 1 98.75 272 ALA B O 1
ATOM 6670 N N . SER B 1 273 ? 1.39 -23.078 -0.284 1 98.75 273 SER B N 1
ATOM 6671 C CA . SER B 1 273 ? 1.455 -21.625 -0.242 1 98.75 273 SER B CA 1
ATOM 6672 C C . SER B 1 273 ? 0.974 -21.016 -1.553 1 98.75 273 SER B C 1
ATOM 6674 O O . SER B 1 273 ? 0.173 -20.078 -1.548 1 98.75 273 SER B O 1
ATOM 6676 N N . LEU B 1 274 ? 1.393 -21.547 -2.613 1 98.44 274 LEU B N 1
ATOM 6677 C CA . LEU B 1 274 ? 1.036 -21.031 -3.928 1 98.44 274 LEU B CA 1
ATOM 6678 C C . LEU B 1 274 ? -0.443 -21.266 -4.223 1 98.44 274 LEU B C 1
ATOM 6680 O O . LEU B 1 274 ? -1.104 -20.391 -4.809 1 98.44 274 LEU B O 1
ATOM 6684 N N . LEU B 1 275 ? -0.953 -22.422 -3.83 1 98.31 275 LEU B N 1
ATOM 6685 C CA . LEU B 1 275 ? -2.357 -22.719 -4.086 1 98.31 275 LEU B CA 1
ATOM 6686 C C . LEU B 1 275 ? -3.264 -21.797 -3.275 1 98.31 275 LEU B C 1
ATOM 6688 O O . LEU B 1 275 ? -4.348 -21.422 -3.732 1 98.31 275 LEU B O 1
ATOM 6692 N N . ILE B 1 276 ? -2.824 -21.453 -2.084 1 98.62 276 ILE B N 1
ATOM 6693 C CA . ILE B 1 276 ? -3.602 -20.484 -1.303 1 98.62 276 ILE B CA 1
ATOM 6694 C C . ILE B 1 276 ? -3.621 -19.141 -2.012 1 98.62 276 ILE B C 1
ATOM 6696 O O . ILE B 1 276 ? -4.652 -18.453 -2.043 1 98.62 276 ILE B O 1
ATOM 6700 N N . VAL B 1 277 ? -2.504 -18.719 -2.574 1 98.62 277 VAL B N 1
ATOM 6701 C CA . VAL B 1 277 ? -2.463 -17.469 -3.332 1 98.62 277 VAL B CA 1
ATOM 6702 C C . VAL B 1 277 ? -3.422 -17.547 -4.516 1 98.62 277 VAL B C 1
ATOM 6704 O O . VAL B 1 277 ? -4.145 -16.594 -4.805 1 98.62 277 VAL B O 1
ATOM 6707 N N . ASP B 1 278 ? -3.432 -18.719 -5.203 1 97.94 278 ASP B N 1
ATOM 6708 C CA . ASP B 1 278 ? -4.379 -18.922 -6.297 1 97.94 278 ASP B CA 1
ATOM 6709 C C . ASP B 1 278 ? -5.816 -18.75 -5.812 1 97.94 278 ASP B C 1
ATOM 6711 O O . ASP B 1 278 ? -6.637 -18.125 -6.484 1 97.94 278 ASP B O 1
ATOM 6715 N N . ASN B 1 279 ? -6.059 -19.422 -4.73 1 98.31 279 ASN B N 1
ATOM 6716 C CA . ASN B 1 279 ? -7.391 -19.266 -4.16 1 98.31 279 ASN B CA 1
ATOM 6717 C C . ASN B 1 279 ? -7.703 -17.797 -3.869 1 98.31 279 ASN B C 1
ATOM 6719 O O . ASN B 1 279 ? -8.828 -17.344 -4.09 1 98.31 279 ASN B O 1
ATOM 6723 N N . ASP B 1 280 ? -6.738 -17.094 -3.301 1 98.38 280 ASP B N 1
ATOM 6724 C CA . ASP B 1 280 ? -6.938 -15.68 -2.973 1 98.38 280 ASP B CA 1
ATOM 6725 C C . ASP B 1 280 ? -7.223 -14.859 -4.227 1 98.38 280 ASP B C 1
ATOM 6727 O O . ASP B 1 280 ? -7.98 -13.891 -4.184 1 98.38 280 ASP B O 1
ATOM 6731 N N . ILE B 1 281 ? -6.598 -15.172 -5.316 1 97.94 281 ILE B N 1
ATOM 6732 C CA . ILE B 1 281 ? -6.891 -14.516 -6.59 1 97.94 281 ILE B CA 1
ATOM 6733 C C . ILE B 1 281 ? -8.336 -14.789 -6.984 1 97.94 281 ILE B C 1
ATOM 6735 O O . ILE B 1 281 ? -9.117 -13.852 -7.191 1 97.94 281 ILE B O 1
ATOM 6739 N N . LEU B 1 282 ? -8.727 -16.062 -7.012 1 97.62 282 LEU B N 1
ATOM 6740 C CA . LEU B 1 282 ? -10.055 -16.469 -7.477 1 97.62 282 LEU B CA 1
ATOM 6741 C C . LEU B 1 282 ? -11.141 -15.922 -6.559 1 97.62 282 LEU B C 1
ATOM 6743 O O . LEU B 1 282 ? -12.211 -15.523 -7.02 1 97.62 282 LEU B O 1
ATOM 6747 N N . ALA B 1 283 ? -10.828 -15.883 -5.297 1 97.62 283 ALA B N 1
ATOM 6748 C CA . ALA B 1 283 ? -11.812 -15.453 -4.309 1 97.62 283 ALA B CA 1
ATOM 6749 C C . ALA B 1 283 ? -11.797 -13.938 -4.137 1 97.62 283 ALA B C 1
ATOM 6751 O O . ALA B 1 283 ? -12.648 -13.367 -3.449 1 97.62 283 ALA B O 1
ATOM 6752 N N . ALA B 1 284 ? -10.797 -13.242 -4.727 1 96.94 284 ALA B N 1
ATOM 6753 C CA . ALA B 1 284 ? -10.602 -11.805 -4.547 1 96.94 284 ALA B CA 1
ATOM 6754 C C . ALA B 1 284 ? -10.406 -11.453 -3.072 1 96.94 284 ALA B C 1
ATOM 6756 O O . ALA B 1 284 ? -11.039 -10.531 -2.557 1 96.94 284 ALA B O 1
ATOM 6757 N N . THR B 1 285 ? -9.586 -12.242 -2.463 1 95.69 285 THR B N 1
ATOM 6758 C CA . THR B 1 285 ? -9.266 -12 -1.061 1 95.69 285 THR B CA 1
ATOM 6759 C C . THR B 1 285 ? -8.172 -10.953 -0.929 1 95.69 285 THR B C 1
ATOM 6761 O O . THR B 1 285 ? -7.203 -10.953 -1.696 1 95.69 285 THR B O 1
ATOM 6764 N N . VAL B 1 286 ? -8.242 -10.148 0.104 1 95.31 286 VAL B N 1
ATOM 6765 C CA . VAL B 1 286 ? -7.301 -9.039 0.262 1 95.31 286 VAL B CA 1
ATOM 6766 C C . VAL B 1 286 ? -6.055 -9.531 0.995 1 95.31 286 VAL B C 1
ATOM 6768 O O . VAL B 1 286 ? -4.98 -8.93 0.878 1 95.31 286 VAL B O 1
ATOM 6771 N N . SER B 1 287 ? -6.141 -10.602 1.773 1 95.81 287 SER B N 1
ATOM 6772 C CA . SER B 1 287 ? -5.051 -11.055 2.631 1 95.81 287 SER B CA 1
ATOM 6773 C C . SER B 1 287 ? -4.156 -12.055 1.905 1 95.81 287 SER B C 1
ATOM 6775 O O . SER B 1 287 ? -3.834 -13.109 2.445 1 95.81 287 SER B O 1
ATOM 6777 N N . TRP B 1 288 ? -3.682 -11.719 0.729 1 97.75 288 TRP B N 1
ATOM 6778 C CA . TRP B 1 288 ? -2.912 -12.617 -0.122 1 97.75 288 TRP B CA 1
ATOM 6779 C C . TRP B 1 288 ? -1.422 -12.523 0.188 1 97.75 288 TRP B C 1
ATOM 6781 O O . TRP B 1 288 ? -0.631 -13.359 -0.261 1 97.75 288 TRP B O 1
ATOM 6791 N N . ARG B 1 289 ? -0.969 -11.648 1.043 1 96.81 289 ARG B N 1
ATOM 6792 C CA . ARG B 1 289 ? 0.448 -11.336 1.192 1 96.81 289 ARG B CA 1
ATOM 6793 C C . ARG B 1 289 ? 1.156 -12.398 2.031 1 96.81 289 ARG B C 1
ATOM 6795 O O . ARG B 1 289 ? 2.277 -12.797 1.714 1 96.81 289 ARG B O 1
ATOM 6802 N N . GLU B 1 290 ? 0.534 -12.867 3.051 1 97.12 290 GLU B N 1
ATOM 6803 C CA . GLU B 1 290 ? 1.17 -13.82 3.959 1 97.12 290 GLU B CA 1
ATOM 6804 C C . GLU B 1 290 ? 1.515 -15.117 3.24 1 97.12 290 GLU B C 1
ATOM 6806 O O . GLU B 1 290 ? 2.658 -15.578 3.285 1 97.12 290 GLU B O 1
ATOM 6811 N N . PRO B 1 291 ? 0.533 -15.727 2.545 1 98.06 291 PRO B N 1
ATOM 6812 C CA . PRO B 1 291 ? 0.914 -16.953 1.846 1 98.06 291 PRO B CA 1
ATOM 6813 C C . PRO B 1 291 ? 1.982 -16.719 0.781 1 98.06 291 PRO B C 1
ATOM 6815 O O . PRO B 1 291 ? 2.826 -17.594 0.548 1 98.06 291 PRO B O 1
ATOM 6818 N N . LEU B 1 292 ? 1.955 -15.617 0.107 1 97.38 292 LEU B N 1
ATOM 6819 C CA . LEU B 1 292 ? 3 -15.328 -0.868 1 97.38 292 LEU B CA 1
ATOM 6820 C C . LEU B 1 292 ? 4.363 -15.227 -0.19 1 97.38 292 LEU B C 1
ATOM 6822 O O . LEU B 1 292 ? 5.367 -15.703 -0.728 1 97.38 292 LEU B O 1
ATOM 6826 N N . ARG B 1 293 ? 4.426 -14.617 0.989 1 95.38 293 ARG B N 1
ATOM 6827 C CA . ARG B 1 293 ? 5.676 -14.555 1.742 1 95.38 293 ARG B CA 1
ATOM 6828 C C . ARG B 1 293 ? 6.168 -15.953 2.105 1 95.38 293 ARG B C 1
ATOM 6830 O O . ARG B 1 293 ? 7.375 -16.203 2.135 1 95.38 293 ARG B O 1
ATOM 6837 N N . TYR B 1 294 ? 5.23 -16.875 2.395 1 97.12 294 TYR B N 1
ATOM 6838 C CA . TYR B 1 294 ? 5.613 -18.234 2.727 1 97.12 294 TYR B CA 1
ATOM 6839 C C . TYR B 1 294 ? 6.23 -18.938 1.523 1 97.12 294 TYR B C 1
ATOM 6841 O O . TYR B 1 294 ? 7.215 -19.672 1.658 1 97.12 294 TYR B O 1
ATOM 6849 N N . ALA B 1 295 ? 5.609 -18.719 0.359 1 97.44 295 ALA B N 1
ATOM 6850 C CA . ALA B 1 295 ? 6.203 -19.281 -0.853 1 97.44 295 ALA B CA 1
ATOM 6851 C C . ALA B 1 295 ? 7.621 -18.766 -1.06 1 97.44 295 ALA B C 1
ATOM 6853 O O . ALA B 1 295 ? 8.547 -19.547 -1.308 1 97.44 295 ALA B O 1
ATOM 6854 N N . LYS B 1 296 ? 7.82 -17.516 -0.907 1 94.62 296 LYS B N 1
ATOM 6855 C CA . LYS B 1 296 ? 9.133 -16.906 -1.094 1 94.62 296 LYS B CA 1
ATOM 6856 C C . LYS B 1 296 ? 10.117 -17.391 -0.032 1 94.62 296 LYS B C 1
ATOM 6858 O O . LYS B 1 296 ? 11.297 -17.609 -0.325 1 94.62 296 LYS B O 1
ATOM 6863 N N . ALA B 1 297 ? 9.633 -17.516 1.188 1 93.12 297 ALA B N 1
ATOM 6864 C CA . ALA B 1 297 ? 10.477 -18 2.279 1 93.12 297 ALA B CA 1
ATOM 6865 C C . ALA B 1 297 ? 10.969 -19.422 2 1 93.12 297 ALA B C 1
ATOM 6867 O O . ALA B 1 297 ? 12.117 -19.75 2.299 1 93.12 297 ALA B O 1
ATOM 6868 N N . SER B 1 298 ? 10.07 -20.281 1.472 1 95.69 298 SER B N 1
ATOM 6869 C CA . SER B 1 298 ? 10.453 -21.641 1.121 1 95.69 298 SER B CA 1
ATOM 6870 C C . SER B 1 298 ? 11.57 -21.656 0.077 1 95.69 298 SER B C 1
ATOM 6872 O O . SER B 1 298 ? 12.547 -22.391 0.208 1 95.69 298 SER B O 1
ATOM 6874 N N . ILE B 1 299 ? 11.461 -20.812 -0.906 1 94.25 299 ILE B N 1
ATOM 6875 C CA . ILE B 1 299 ? 12.445 -20.719 -1.978 1 94.25 299 ILE B CA 1
ATOM 6876 C C . ILE B 1 299 ? 13.766 -20.203 -1.418 1 94.25 299 ILE B C 1
ATOM 6878 O O . ILE B 1 299 ? 14.828 -20.766 -1.687 1 94.25 299 ILE B O 1
ATOM 6882 N N . ALA B 1 300 ? 13.672 -19.203 -0.625 1 89.56 300 ALA B N 1
ATOM 6883 C CA . ALA B 1 300 ? 14.867 -18.594 -0.05 1 89.56 300 ALA B CA 1
ATOM 6884 C C . ALA B 1 300 ? 15.594 -19.578 0.867 1 89.56 300 ALA B C 1
ATOM 6886 O O . ALA B 1 300 ? 16.828 -19.672 0.825 1 89.56 300 ALA B O 1
ATOM 6887 N N . HIS B 1 301 ? 14.836 -20.266 1.696 1 89.94 301 HIS B N 1
ATOM 6888 C CA . HIS B 1 301 ? 15.391 -21.234 2.629 1 89.94 301 HIS B CA 1
ATOM 6889 C C . HIS B 1 301 ? 16.188 -22.312 1.895 1 89.94 301 HIS B C 1
ATOM 6891 O O . HIS B 1 301 ? 17.188 -22.812 2.414 1 89.94 301 HIS B O 1
ATOM 6897 N N . ARG B 1 302 ? 15.805 -22.594 0.717 1 91.38 302 ARG B N 1
ATOM 6898 C CA . ARG B 1 302 ? 16.422 -23.656 -0.067 1 91.38 302 ARG B CA 1
ATOM 6899 C C . ARG B 1 302 ? 17.547 -23.109 -0.946 1 91.38 302 ARG B C 1
ATOM 6901 O O . ARG B 1 302 ? 18.031 -23.797 -1.842 1 91.38 302 ARG B O 1
ATOM 6908 N N . GLY B 1 303 ? 17.906 -21.828 -0.789 1 86.31 303 GLY B N 1
ATOM 6909 C CA . GLY B 1 303 ? 19.047 -21.219 -1.463 1 86.31 303 GLY B CA 1
ATOM 6910 C C . GLY B 1 303 ? 18.672 -20.484 -2.734 1 86.31 303 GLY B C 1
ATOM 6911 O O . GLY B 1 303 ? 19.531 -20.141 -3.537 1 86.31 303 GLY B O 1
ATOM 6912 N N . GLY B 1 304 ? 17.344 -20.297 -3.006 1 88.94 304 GLY B N 1
ATOM 6913 C CA . GLY B 1 304 ? 16.891 -19.562 -4.184 1 88.94 304 GLY B CA 1
ATOM 6914 C C . GLY B 1 304 ? 16.297 -20.469 -5.25 1 88.94 304 GLY B C 1
ATOM 6915 O O . GLY B 1 304 ? 16.422 -21.688 -5.168 1 88.94 304 GLY B O 1
ATOM 6916 N N . ALA B 1 305 ? 15.711 -19.891 -6.27 1 92.88 305 ALA B N 1
ATOM 6917 C CA . ALA B 1 305 ? 15.016 -20.641 -7.32 1 92.88 305 ALA B CA 1
ATOM 6918 C C . ALA B 1 305 ? 15.969 -21.562 -8.062 1 92.88 305 ALA B C 1
ATOM 6920 O O . ALA B 1 305 ? 15.625 -22.719 -8.336 1 92.88 305 ALA B O 1
ATOM 6921 N N . GLY B 1 306 ? 17.156 -21.094 -8.352 1 90.38 306 GLY B N 1
ATOM 6922 C CA . GLY B 1 306 ? 18.141 -21.922 -9.047 1 90.38 306 GLY B CA 1
ATOM 6923 C C . GLY B 1 306 ? 18.469 -23.203 -8.297 1 90.38 306 GLY B C 1
ATOM 6924 O O . GLY B 1 306 ? 18.547 -24.281 -8.891 1 90.38 306 GLY B O 1
ATOM 6925 N N . ASN B 1 307 ? 18.641 -23.094 -7.027 1 91.25 307 ASN B N 1
ATOM 6926 C CA . ASN B 1 307 ? 18.953 -24.25 -6.191 1 91.25 307 ASN B CA 1
ATOM 6927 C C . ASN B 1 307 ? 17.781 -25.234 -6.145 1 91.25 307 ASN B C 1
ATOM 6929 O O . ASN B 1 307 ? 17.984 -26.453 -6.145 1 91.25 307 ASN B O 1
ATOM 6933 N N . VAL B 1 308 ? 16.594 -24.734 -6.09 1 93.69 308 VAL B N 1
ATOM 6934 C CA . VAL B 1 308 ? 15.414 -25.578 -6.039 1 93.69 308 VAL B CA 1
ATOM 6935 C C . VAL B 1 308 ? 15.273 -26.344 -7.344 1 93.69 308 VAL B C 1
ATOM 6937 O O . VAL B 1 308 ? 14.945 -27.531 -7.332 1 93.69 308 VAL B O 1
ATOM 6940 N N . LEU B 1 309 ? 15.625 -25.688 -8.398 1 92 309 LEU B N 1
ATOM 6941 C CA . LEU B 1 309 ? 15.422 -26.266 -9.719 1 92 309 LEU B CA 1
ATOM 6942 C C . LEU B 1 309 ? 16.531 -27.25 -10.055 1 92 309 LEU B C 1
ATOM 6944 O O . LEU B 1 309 ? 16.266 -28.359 -10.516 1 92 309 LEU B O 1
ATOM 6948 N N . PHE B 1 310 ? 17.812 -26.828 -9.734 1 90.5 310 PHE B N 1
ATOM 6949 C CA . PHE B 1 310 ? 18.938 -27.547 -10.336 1 90.5 310 PHE B CA 1
ATOM 6950 C C . PHE B 1 310 ? 19.891 -28.078 -9.273 1 90.5 310 PHE B C 1
ATOM 6952 O O . PHE B 1 310 ? 20.844 -28.781 -9.586 1 90.5 310 PHE B O 1
ATOM 6959 N N . GLY B 1 311 ? 19.641 -27.703 -8.055 1 89.19 311 GLY B N 1
ATOM 6960 C CA . GLY B 1 311 ? 20.547 -28.125 -6.992 1 89.19 311 GLY B CA 1
ATOM 6961 C C . GLY B 1 311 ? 21.594 -27.094 -6.656 1 89.19 311 GLY B C 1
ATOM 6962 O O . GLY B 1 311 ? 21.672 -26.047 -7.297 1 89.19 311 GLY B O 1
ATOM 6963 N N . GLN B 1 312 ? 22.484 -27.297 -5.738 1 86.31 312 GLN B N 1
ATOM 6964 C CA . GLN B 1 312 ? 23.391 -26.328 -5.145 1 86.31 312 GLN B CA 1
ATOM 6965 C C . GLN B 1 312 ? 24.516 -25.953 -6.109 1 86.31 312 GLN B C 1
ATOM 6967 O O . GLN B 1 312 ? 25.016 -24.828 -6.094 1 86.31 312 GLN B O 1
ATOM 6972 N N . ASP B 1 313 ? 24.891 -26.797 -6.957 1 84.5 313 ASP B N 1
ATOM 6973 C CA . ASP B 1 313 ? 26.062 -26.547 -7.797 1 84.5 313 ASP B CA 1
ATOM 6974 C C . ASP B 1 313 ? 25.641 -26.141 -9.203 1 84.5 313 ASP B C 1
ATOM 6976 O O . ASP B 1 313 ? 26.438 -26.234 -10.148 1 84.5 313 ASP B O 1
ATOM 6980 N N . TRP B 1 314 ? 24.469 -25.578 -9.289 1 86.38 314 TRP B N 1
ATOM 6981 C CA . TRP B 1 314 ? 23.938 -25.344 -10.625 1 86.38 314 TRP B CA 1
ATOM 6982 C C . TRP B 1 314 ? 24.688 -24.203 -11.312 1 86.38 314 TRP B C 1
ATOM 6984 O O . TRP B 1 314 ? 24.828 -24.188 -12.531 1 86.38 314 TRP B O 1
ATOM 6994 N N . ARG B 1 315 ? 25.234 -23.25 -10.664 1 84.81 315 ARG B N 1
ATOM 6995 C CA . ARG B 1 315 ? 25.969 -22.125 -11.25 1 84.81 315 ARG B CA 1
ATOM 6996 C C . ARG B 1 315 ? 27.266 -22.578 -11.891 1 84.81 315 ARG B C 1
ATOM 6998 O O . ARG B 1 315 ? 27.625 -22.141 -12.984 1 84.81 315 ARG B O 1
ATOM 7005 N N . THR B 1 316 ? 27.859 -23.391 -11.078 1 83.94 316 THR B N 1
ATOM 7006 C CA . THR B 1 316 ? 29.094 -23.969 -11.594 1 83.94 316 THR B CA 1
ATOM 7007 C C . THR B 1 316 ? 28.812 -24.828 -12.82 1 83.94 316 THR B C 1
ATOM 7009 O O . THR B 1 316 ? 29.578 -24.812 -13.789 1 83.94 316 THR B O 1
ATOM 7012 N N . ALA B 1 317 ? 27.797 -25.516 -12.734 1 83.56 317 ALA B N 1
ATOM 7013 C CA . ALA B 1 317 ? 27.422 -26.375 -13.859 1 83.56 317 ALA B CA 1
ATOM 7014 C C . ALA B 1 317 ? 27.078 -25.531 -15.086 1 83.56 317 ALA B C 1
ATOM 7016 O O . ALA B 1 317 ? 27.406 -25.906 -16.219 1 83.56 317 ALA B O 1
ATOM 7017 N N . LEU B 1 318 ? 26.438 -24.5 -14.891 1 83.38 318 LEU B N 1
ATOM 7018 C CA . LEU B 1 318 ? 26.062 -23.609 -15.977 1 83.38 318 LEU B CA 1
ATOM 7019 C C . LEU B 1 318 ? 27.281 -22.984 -16.625 1 83.38 318 LEU B C 1
ATOM 7021 O O . LEU B 1 318 ? 27.344 -22.859 -17.859 1 83.38 318 LEU B O 1
ATOM 7025 N N . ALA B 1 319 ? 28.203 -22.547 -15.789 1 81.81 319 ALA B N 1
ATOM 7026 C CA . ALA B 1 319 ? 29.453 -21.984 -16.297 1 81.81 319 ALA B CA 1
ATOM 7027 C C . ALA B 1 319 ? 30.25 -23.031 -17.062 1 81.81 319 ALA B C 1
ATOM 7029 O O . ALA B 1 319 ? 30.906 -22.719 -18.062 1 81.81 319 ALA B O 1
ATOM 7030 N N . GLY B 1 320 ? 30.25 -24.172 -16.531 1 78.44 320 GLY B N 1
ATOM 7031 C CA . GLY B 1 320 ? 30.953 -25.266 -17.188 1 78.44 320 GLY B CA 1
ATOM 7032 C C . GLY B 1 320 ? 30.406 -25.594 -18.562 1 78.44 320 GLY B C 1
ATOM 7033 O O . GLY B 1 320 ? 31.172 -25.969 -19.469 1 78.44 320 GLY B O 1
ATOM 7034 N N . ARG B 1 321 ? 29.141 -25.5 -18.719 1 73.31 321 ARG B N 1
ATOM 7035 C CA . ARG B 1 321 ? 28.531 -25.75 -20.016 1 73.31 321 ARG B CA 1
ATOM 7036 C C . ARG B 1 321 ? 29.109 -24.828 -21.094 1 73.31 321 ARG B C 1
ATOM 7038 O O . ARG B 1 321 ? 29.375 -25.266 -22.203 1 73.31 321 ARG B O 1
ATOM 7045 N N . ALA B 1 322 ? 29.281 -23.672 -20.656 1 68.81 322 ALA B N 1
ATOM 7046 C CA . ALA B 1 322 ? 29.859 -22.703 -21.578 1 68.81 322 ALA B CA 1
ATOM 7047 C C . ALA B 1 322 ? 31.266 -23.125 -22 1 68.81 322 ALA B C 1
ATOM 7049 O O . ALA B 1 322 ? 31.719 -22.797 -23.109 1 68.81 322 ALA B O 1
ATOM 7050 N N . ASN B 1 323 ? 31.875 -24.031 -21.141 1 70.5 323 ASN B N 1
ATOM 7051 C CA . ASN B 1 323 ? 33.219 -24.5 -21.406 1 70.5 323 ASN B CA 1
ATOM 7052 C C . ASN B 1 323 ? 33.219 -25.969 -21.844 1 70.5 323 ASN B C 1
ATOM 7054 O O . ASN B 1 323 ? 34.219 -26.672 -21.688 1 70.5 323 ASN B O 1
ATOM 7058 N N . GLY B 1 324 ? 32.094 -26.406 -22.219 1 69.81 324 GLY B N 1
ATOM 7059 C CA . GLY B 1 324 ? 32 -27.75 -22.781 1 69.81 324 GLY B CA 1
ATOM 7060 C C . GLY B 1 324 ? 31.641 -28.797 -21.766 1 69.81 324 GLY B C 1
ATOM 7061 O O . GLY B 1 324 ? 31.797 -30 -22 1 69.81 324 GLY B O 1
ATOM 7062 N N . GLY B 1 325 ? 31.266 -28.391 -20.625 1 67.06 325 GLY B N 1
ATOM 7063 C CA . GLY B 1 325 ? 30.891 -29.344 -19.594 1 67.06 325 GLY B CA 1
ATOM 7064 C C . GLY B 1 325 ? 29.516 -29.938 -19.812 1 67.06 325 GLY B C 1
ATOM 7065 O O . GLY B 1 325 ? 28.859 -29.672 -20.828 1 67.06 325 GLY B O 1
ATOM 7066 N N . PRO B 1 326 ? 29.109 -30.891 -18.906 1 70.62 326 PRO B N 1
ATOM 7067 C CA . PRO B 1 326 ? 27.828 -31.578 -19.047 1 70.62 326 PRO B CA 1
ATOM 7068 C C . PRO B 1 326 ? 26.641 -30.641 -18.906 1 70.62 326 PRO B C 1
ATOM 7070 O O . PRO B 1 326 ? 26.75 -29.594 -18.266 1 70.62 326 PRO B O 1
ATOM 7073 N N . GLU B 1 327 ? 25.672 -31 -19.609 1 73.31 327 GLU B N 1
ATOM 7074 C CA . GLU B 1 327 ? 24.438 -30.234 -19.578 1 73.31 327 GLU B CA 1
ATOM 7075 C C . GLU B 1 327 ? 23.781 -30.297 -18.188 1 73.31 327 GLU B C 1
ATOM 7077 O O . GLU B 1 327 ? 23.906 -31.297 -17.484 1 73.31 327 GLU B O 1
ATOM 7082 N N . LEU B 1 328 ? 23.266 -29.234 -17.781 1 81 328 LEU B N 1
ATOM 7083 C CA . LEU B 1 328 ? 22.5 -29.172 -16.531 1 81 328 LEU B CA 1
ATOM 7084 C C . LEU B 1 328 ? 21.297 -30.109 -16.578 1 81 328 LEU B C 1
ATOM 7086 O O . LEU B 1 328 ? 20.531 -30.078 -17.547 1 81 328 LEU B O 1
ATOM 7090 N N . ALA B 1 329 ? 21.234 -31.016 -15.711 1 80.69 329 ALA B N 1
ATOM 7091 C CA . ALA B 1 329 ? 20.094 -31.922 -15.648 1 80.69 329 ALA B CA 1
ATOM 7092 C C . ALA B 1 329 ? 18.781 -31.156 -15.516 1 80.69 329 ALA B C 1
ATOM 7094 O O . ALA B 1 329 ? 18.719 -30.156 -14.789 1 80.69 329 ALA B O 1
ATOM 7095 N N . PRO B 1 330 ? 17.844 -31.484 -16.312 1 83.69 330 PRO B N 1
ATOM 7096 C CA . PRO B 1 330 ? 16.547 -30.812 -16.172 1 83.69 330 PRO B CA 1
ATOM 7097 C C . PRO B 1 330 ? 15.938 -30.984 -14.781 1 83.69 330 PRO B C 1
ATOM 7099 O O . PRO B 1 330 ? 16.094 -32.031 -14.164 1 83.69 330 PRO B O 1
ATOM 7102 N N . PRO B 1 331 ? 15.344 -30.016 -14.336 1 88.88 331 PRO B N 1
ATOM 7103 C CA . PRO B 1 331 ? 14.734 -30.141 -13.008 1 88.88 331 PRO B CA 1
ATOM 7104 C C . PRO B 1 331 ? 13.516 -31.062 -13 1 88.88 331 PRO B C 1
ATOM 7106 O O . PRO B 1 331 ? 12.984 -31.391 -14.062 1 88.88 331 PRO B O 1
ATOM 7109 N N . LEU B 1 332 ? 13.133 -31.469 -11.82 1 87.19 332 LEU B N 1
ATOM 7110 C CA . LEU B 1 332 ? 11.883 -32.219 -11.664 1 87.19 332 LEU B CA 1
ATOM 7111 C C . LEU B 1 332 ? 10.703 -31.359 -12.133 1 87.19 332 LEU B C 1
ATOM 7113 O O . LEU B 1 332 ? 10.656 -30.156 -11.875 1 87.19 332 LEU B O 1
ATOM 7117 N N . SER B 1 333 ? 9.773 -31.984 -12.805 1 85.5 333 SER B N 1
ATOM 7118 C CA . SER B 1 333 ? 8.625 -31.281 -13.383 1 85.5 333 SER B CA 1
ATOM 7119 C C . SER B 1 333 ? 7.855 -30.516 -12.32 1 85.5 333 SER B C 1
ATOM 7121 O O . SER B 1 333 ? 7.461 -29.375 -12.539 1 85.5 333 SER B O 1
ATOM 7123 N N . ALA B 1 334 ? 7.668 -31.125 -11.195 1 89.38 334 ALA B N 1
ATOM 7124 C CA . ALA B 1 334 ? 6.922 -30.484 -10.117 1 89.38 334 ALA B CA 1
ATOM 7125 C C . ALA B 1 334 ? 7.613 -29.203 -9.672 1 89.38 334 ALA B C 1
ATOM 7127 O O . ALA B 1 334 ? 6.953 -28.172 -9.453 1 89.38 334 ALA B O 1
ATOM 7128 N N . ARG B 1 335 ? 8.906 -29.234 -9.562 1 93.5 335 ARG B N 1
ATOM 7129 C CA . ARG B 1 335 ? 9.672 -28.094 -9.094 1 93.5 335 ARG B CA 1
ATOM 7130 C C . ARG B 1 335 ? 9.703 -26.984 -10.156 1 93.5 335 ARG B C 1
ATOM 7132 O O . ARG B 1 335 ? 9.641 -25.812 -9.82 1 93.5 335 ARG B O 1
ATOM 7139 N N . ARG B 1 336 ? 9.852 -27.406 -11.367 1 91.69 336 ARG B N 1
ATOM 7140 C CA . ARG B 1 336 ? 9.805 -26.422 -12.445 1 91.69 336 ARG B CA 1
ATOM 7141 C C . ARG B 1 336 ? 8.492 -25.641 -12.422 1 91.69 336 ARG B C 1
ATOM 7143 O O . ARG B 1 336 ? 8.5 -24.422 -12.469 1 91.69 336 ARG B O 1
ATOM 7150 N N . TYR B 1 337 ? 7.406 -26.375 -12.312 1 91.25 337 TYR B N 1
ATOM 7151 C CA . TYR B 1 337 ? 6.094 -25.734 -12.32 1 91.25 337 TYR B CA 1
ATOM 7152 C C . TYR B 1 337 ? 5.922 -24.828 -11.109 1 91.25 337 TYR B C 1
ATOM 7154 O O . TYR B 1 337 ? 5.43 -23.703 -11.242 1 91.25 337 TYR B O 1
ATOM 7162 N N . LEU B 1 338 ? 6.324 -25.281 -9.992 1 95.44 338 LEU B N 1
ATOM 7163 C CA . LEU B 1 338 ? 6.152 -24.516 -8.766 1 95.44 338 LEU B CA 1
ATOM 7164 C C . LEU B 1 338 ? 6.945 -23.203 -8.828 1 95.44 338 LEU B C 1
ATOM 7166 O O . LEU B 1 338 ? 6.422 -22.141 -8.5 1 95.44 338 LEU B O 1
ATOM 7170 N N . ILE B 1 339 ? 8.156 -23.234 -9.281 1 95.31 339 ILE B N 1
ATOM 7171 C CA . ILE B 1 339 ? 9.008 -22.047 -9.32 1 95.31 339 ILE B CA 1
ATOM 7172 C C . ILE B 1 339 ? 8.492 -21.078 -10.375 1 95.31 339 ILE B C 1
ATOM 7174 O O . ILE B 1 339 ? 8.406 -19.875 -10.133 1 95.31 339 ILE B O 1
ATOM 7178 N N . GLU B 1 340 ? 8.125 -21.594 -11.508 1 94.44 340 GLU B N 1
ATOM 7179 C CA . GLU B 1 340 ? 7.598 -20.734 -12.555 1 94.44 340 GLU B CA 1
ATOM 7180 C C . GLU B 1 340 ? 6.281 -20.078 -12.125 1 94.44 340 GLU B C 1
ATOM 7182 O O . GLU B 1 340 ? 6.031 -18.922 -12.422 1 94.44 340 GLU B O 1
ATOM 7187 N N . HIS B 1 341 ? 5.48 -20.875 -11.453 1 95.06 341 HIS B N 1
ATOM 7188 C CA . HIS B 1 341 ? 4.227 -20.344 -10.938 1 95.06 341 HIS B CA 1
ATOM 7189 C C . HIS B 1 341 ? 4.473 -19.297 -9.859 1 95.06 341 HIS B C 1
ATOM 7191 O O . HIS B 1 341 ? 3.752 -18.297 -9.789 1 95.06 341 HIS B O 1
ATOM 7197 N N . ALA B 1 342 ? 5.484 -19.484 -9.031 1 97 342 ALA B N 1
ATOM 7198 C CA . ALA B 1 342 ? 5.867 -18.5 -8.016 1 97 342 ALA B CA 1
ATOM 7199 C C . ALA B 1 342 ? 6.32 -17.203 -8.664 1 97 342 ALA B C 1
ATOM 7201 O O . ALA B 1 342 ? 6.016 -16.109 -8.172 1 97 342 ALA B O 1
ATOM 7202 N N . VAL B 1 343 ? 7.023 -17.328 -9.75 1 96.19 343 VAL B N 1
ATOM 7203 C CA . VAL B 1 343 ? 7.453 -16.141 -10.492 1 96.19 343 VAL B CA 1
ATOM 7204 C C . VAL B 1 343 ? 6.23 -15.359 -10.969 1 96.19 343 VAL B C 1
ATOM 7206 O O . VAL B 1 343 ? 6.18 -14.133 -10.844 1 96.19 343 VAL B O 1
ATOM 7209 N N . MET B 1 344 ? 5.246 -16.062 -11.477 1 96.25 344 MET B N 1
ATOM 7210 C CA . MET B 1 344 ? 4.031 -15.406 -11.945 1 96.25 344 MET B CA 1
ATOM 7211 C C . MET B 1 344 ? 3.326 -14.68 -10.812 1 96.25 344 MET B C 1
ATOM 7213 O O . MET B 1 344 ? 2.908 -13.531 -10.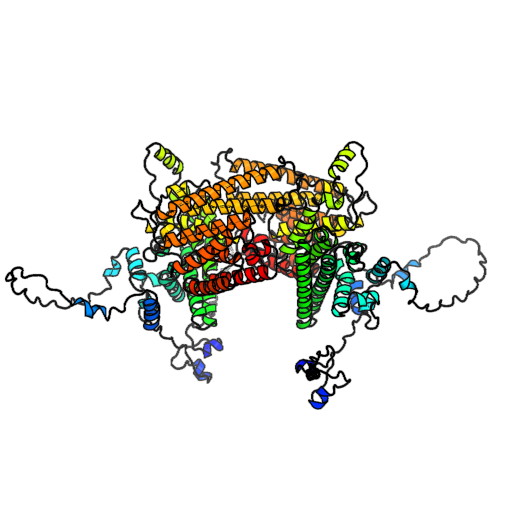969 1 96.25 344 MET B O 1
ATOM 7217 N N . HIS B 1 345 ? 3.191 -15.383 -9.656 1 97.31 345 HIS B N 1
ATOM 7218 C CA . HIS B 1 345 ? 2.566 -14.75 -8.5 1 97.31 345 HIS B CA 1
ATOM 7219 C C . HIS B 1 345 ? 3.326 -13.492 -8.078 1 97.31 345 HIS B C 1
ATOM 7221 O O . HIS B 1 345 ? 2.715 -12.484 -7.723 1 97.31 345 HIS B O 1
ATOM 7227 N N . ASP B 1 346 ? 4.633 -13.586 -8.125 1 96.44 346 ASP B N 1
ATOM 7228 C CA . ASP B 1 346 ? 5.465 -12.445 -7.762 1 96.44 346 ASP B CA 1
ATOM 7229 C C . ASP B 1 346 ? 5.234 -11.266 -8.711 1 96.44 346 ASP B C 1
ATOM 7231 O O . ASP B 1 346 ? 5.07 -10.133 -8.266 1 96.44 346 ASP B O 1
ATOM 7235 N N . LEU B 1 347 ? 5.168 -11.539 -9.953 1 96.88 347 LEU B N 1
ATOM 7236 C CA . LEU B 1 347 ? 4.953 -10.484 -10.938 1 96.88 347 LEU B CA 1
ATOM 7237 C C . LEU B 1 347 ? 3.561 -9.875 -10.789 1 96.88 347 LEU B C 1
ATOM 7239 O O . LEU B 1 347 ? 3.395 -8.656 -10.898 1 96.88 347 LEU B O 1
ATOM 7243 N N . LEU B 1 348 ? 2.57 -10.727 -10.555 1 97.75 348 LEU B N 1
ATOM 7244 C CA . LEU B 1 348 ? 1.223 -10.227 -10.32 1 97.75 348 LEU B CA 1
ATOM 7245 C C . LEU B 1 348 ? 1.189 -9.305 -9.102 1 97.75 348 LEU B C 1
ATOM 7247 O O . LEU B 1 348 ? 0.521 -8.273 -9.117 1 97.75 348 LEU B O 1
ATOM 7251 N N . SER B 1 349 ? 1.907 -9.711 -8.07 1 97.19 349 SER B N 1
ATOM 7252 C CA . SER B 1 349 ? 1.944 -8.898 -6.859 1 97.19 349 SER B CA 1
ATOM 7253 C C . SER B 1 349 ? 2.609 -7.551 -7.117 1 97.19 349 SER B C 1
ATOM 7255 O O . SER B 1 349 ? 2.23 -6.539 -6.52 1 97.19 349 SER B O 1
ATOM 7257 N N . CYS B 1 350 ? 3.592 -7.512 -8.023 1 96.62 350 CYS B N 1
ATOM 7258 C CA . CYS B 1 350 ? 4.262 -6.27 -8.391 1 96.62 350 CYS B CA 1
ATOM 7259 C C . CYS B 1 350 ? 3.293 -5.305 -9.07 1 96.62 350 CYS B C 1
ATOM 7261 O O . CYS B 1 350 ? 3.332 -4.102 -8.812 1 96.62 350 CYS B O 1
ATOM 7263 N N . LEU B 1 351 ? 2.426 -5.867 -9.883 1 97.5 351 LEU B N 1
ATOM 7264 C CA . LEU B 1 351 ? 1.447 -5.039 -10.586 1 97.5 351 LEU B CA 1
ATOM 7265 C C . LEU B 1 351 ? 0.438 -4.449 -9.609 1 97.5 351 LEU B C 1
ATOM 7267 O O . LEU B 1 351 ? -0.001 -3.309 -9.773 1 97.5 351 LEU B O 1
ATOM 7271 N N . THR B 1 352 ? 0.142 -5.191 -8.562 1 96.62 352 THR B N 1
ATOM 7272 C CA . THR B 1 352 ? -0.843 -4.746 -7.586 1 96.62 352 THR B CA 1
ATOM 7273 C C . THR B 1 352 ? -0.223 -3.746 -6.609 1 96.62 352 THR B C 1
ATOM 7275 O O . THR B 1 352 ? -0.81 -2.699 -6.328 1 96.62 352 THR B O 1
ATOM 7278 N N . SER B 1 353 ? 0.93 -4.008 -6.125 1 93.94 353 SER B N 1
ATOM 7279 C CA . SER B 1 353 ? 1.501 -3.242 -5.023 1 93.94 353 SER B CA 1
ATOM 7280 C C . SER B 1 353 ? 2.43 -2.145 -5.535 1 93.94 353 SER B C 1
ATOM 7282 O O . SER B 1 353 ? 2.686 -1.165 -4.832 1 93.94 353 SER B O 1
ATOM 7284 N N . GLY B 1 354 ? 3.045 -2.367 -6.684 1 93.69 354 GLY B N 1
ATOM 7285 C CA . GLY B 1 354 ? 4.059 -1.455 -7.188 1 93.69 354 GLY B CA 1
ATOM 7286 C C . GLY B 1 354 ? 5.457 -1.789 -6.703 1 93.69 354 GLY B C 1
ATOM 7287 O O . GLY B 1 354 ? 6.422 -1.1 -7.047 1 93.69 354 GLY B O 1
ATOM 7288 N N . ALA B 1 355 ? 5.617 -2.857 -5.926 1 93.31 355 ALA B N 1
ATOM 7289 C CA . ALA B 1 355 ? 6.922 -3.311 -5.461 1 93.31 355 ALA B CA 1
ATOM 7290 C C . ALA B 1 355 ? 7.688 -4.016 -6.574 1 93.31 355 ALA B C 1
ATOM 7292 O O . ALA B 1 355 ? 7.094 -4.465 -7.559 1 93.31 355 ALA B O 1
ATOM 7293 N N . PRO B 1 356 ? 8.984 -4.062 -6.527 1 93.81 356 PRO B N 1
ATOM 7294 C CA . PRO B 1 356 ? 9.75 -4.773 -7.551 1 93.81 356 PRO B CA 1
ATOM 7295 C C . PRO B 1 356 ? 9.688 -6.293 -7.383 1 93.81 356 PRO B C 1
ATOM 7297 O O . PRO B 1 356 ? 9.43 -6.785 -6.281 1 93.81 356 PRO B O 1
ATOM 7300 N N . PRO B 1 357 ? 9.875 -6.984 -8.43 1 94.44 357 PRO B N 1
ATOM 7301 C CA . PRO B 1 357 ? 9.93 -8.445 -8.32 1 94.44 357 PRO B CA 1
ATOM 7302 C C . PRO B 1 357 ? 11.109 -8.93 -7.48 1 94.44 357 PRO B C 1
ATOM 7304 O O . PRO B 1 357 ? 12.164 -8.289 -7.465 1 94.44 357 PRO B O 1
ATOM 7307 N N . THR B 1 358 ? 10.938 -10.055 -6.816 1 91.12 358 THR B N 1
ATOM 7308 C CA . THR B 1 358 ? 11.961 -10.508 -5.887 1 91.12 358 THR B CA 1
ATOM 7309 C C . THR B 1 358 ? 12.414 -11.922 -6.219 1 91.12 358 THR B C 1
ATOM 7311 O O . THR B 1 358 ? 13.414 -12.406 -5.691 1 91.12 358 THR B O 1
ATOM 7314 N N . ILE B 1 359 ? 11.656 -12.617 -7.062 1 92.94 359 ILE B N 1
ATOM 7315 C CA . ILE B 1 359 ? 12.047 -13.969 -7.426 1 92.94 359 ILE B CA 1
ATOM 7316 C C . ILE B 1 359 ? 12.82 -13.953 -8.742 1 92.94 359 ILE B C 1
ATOM 7318 O O . ILE B 1 359 ? 13.961 -14.414 -8.812 1 92.94 359 ILE B O 1
ATOM 7322 N N . LEU B 1 360 ? 12.148 -13.375 -9.758 1 91 360 LEU B N 1
ATOM 7323 C CA . LEU B 1 360 ? 12.789 -13.195 -11.055 1 91 360 LEU B CA 1
ATOM 7324 C C . LEU B 1 360 ? 13.383 -11.797 -11.188 1 91 360 LEU B C 1
ATOM 7326 O O . LEU B 1 360 ? 12.648 -10.805 -11.133 1 91 360 LEU B O 1
ATOM 7330 N N . ASP B 1 361 ? 14.664 -11.703 -11.141 1 74.56 361 ASP B N 1
ATOM 7331 C CA . ASP B 1 361 ? 15.281 -10.391 -11.344 1 74.56 361 ASP B CA 1
ATOM 7332 C C . ASP B 1 361 ? 16.297 -10.43 -12.477 1 74.56 361 ASP B C 1
ATOM 7334 O O . ASP B 1 361 ? 16.391 -11.422 -13.203 1 74.56 361 ASP B O 1
ATOM 7338 N N . ASN B 1 362 ? 16.922 -9.336 -12.711 1 67.5 362 ASN B N 1
ATOM 7339 C CA . ASN B 1 362 ? 17.781 -9.18 -13.875 1 67.5 362 ASN B CA 1
ATOM 7340 C C . ASN B 1 362 ? 18.984 -10.109 -13.812 1 67.5 362 ASN B C 1
ATOM 7342 O O . ASN B 1 362 ? 19.609 -10.406 -14.836 1 67.5 362 ASN B O 1
ATOM 7346 N N . ASP B 1 363 ? 19.109 -10.594 -12.711 1 68 363 ASP B N 1
ATOM 7347 C CA . ASP B 1 363 ? 20.281 -11.445 -12.531 1 68 363 ASP B CA 1
ATOM 7348 C C . ASP B 1 363 ? 19.875 -12.906 -12.344 1 68 363 ASP B C 1
ATOM 7350 O O . ASP B 1 363 ? 20.547 -13.664 -11.648 1 68 363 ASP B O 1
ATOM 7354 N N . SER B 1 364 ? 18.828 -13.289 -13 1 82.38 364 SER B N 1
ATOM 7355 C CA . SER B 1 364 ? 18.328 -14.641 -12.766 1 82.38 364 SER B CA 1
ATOM 7356 C C . SER B 1 364 ? 18.703 -15.578 -13.914 1 82.38 364 SER B C 1
ATOM 7358 O O . SER B 1 364 ? 17.844 -15.977 -14.695 1 82.38 364 SER B O 1
ATOM 7360 N N . PRO B 1 365 ? 19.969 -16.062 -13.969 1 85.62 365 PRO B N 1
ATOM 7361 C CA . PRO B 1 365 ? 20.375 -16.938 -15.062 1 85.62 365 PRO B CA 1
ATOM 7362 C C . PRO B 1 365 ? 19.656 -18.281 -15.055 1 85.62 365 PRO B C 1
ATOM 7364 O O . PRO B 1 365 ? 19.625 -18.969 -16.078 1 85.62 365 PRO B O 1
ATOM 7367 N N . TRP B 1 366 ? 19.094 -18.656 -13.906 1 89.31 366 TRP B N 1
ATOM 7368 C CA . TRP B 1 366 ? 18.391 -19.922 -13.805 1 89.31 366 TRP B CA 1
ATOM 7369 C C . TRP B 1 366 ? 17.141 -19.922 -14.695 1 89.31 366 TRP B C 1
ATOM 7371 O O . TRP B 1 366 ? 16.703 -20.969 -15.164 1 89.31 366 TRP B O 1
ATOM 7381 N N . TRP B 1 367 ? 16.578 -18.766 -14.969 1 91.25 367 TRP B N 1
ATOM 7382 C CA . TRP B 1 367 ? 15.383 -18.641 -15.789 1 91.25 367 TRP B CA 1
ATOM 7383 C C . TRP B 1 367 ? 15.672 -19.016 -17.234 1 91.25 367 TRP B C 1
ATOM 7385 O O . TRP B 1 367 ? 14.914 -19.75 -17.875 1 91.25 367 TRP B O 1
ATOM 7395 N N . GLU B 1 368 ? 16.828 -18.625 -17.688 1 83.12 368 GLU B N 1
ATOM 7396 C CA . GLU B 1 368 ? 17.25 -18.953 -19.047 1 83.12 368 GLU B CA 1
ATOM 7397 C C . GLU B 1 368 ? 17.672 -20.422 -19.156 1 83.12 368 GLU B C 1
ATOM 7399 O O . GLU B 1 368 ? 17.453 -21.062 -20.188 1 83.12 368 GLU B O 1
ATOM 7404 N N . ALA B 1 369 ? 18.219 -20.859 -18.062 1 84.81 369 ALA B N 1
ATOM 7405 C CA . ALA B 1 369 ? 18.703 -22.25 -18.047 1 84.81 369 ALA B CA 1
ATOM 7406 C C . ALA B 1 369 ? 17.547 -23.234 -18.156 1 84.81 369 ALA B C 1
ATOM 7408 O O . ALA B 1 369 ? 17.75 -24.391 -18.531 1 84.81 369 ALA B O 1
ATOM 7409 N N . LEU B 1 370 ? 16.391 -22.844 -17.719 1 84.5 370 LEU B N 1
ATOM 7410 C CA . LEU B 1 370 ? 15.227 -23.703 -17.844 1 84.5 370 LEU B CA 1
ATOM 7411 C C . LEU B 1 370 ? 14.914 -24 -19.312 1 84.5 370 LEU B C 1
ATOM 7413 O O . LEU B 1 370 ? 14.266 -25 -19.625 1 84.5 370 LEU B O 1
ATOM 7417 N N . GLY B 1 371 ? 15.688 -23.297 -20.188 1 68.06 371 GLY B N 1
ATOM 7418 C CA . GLY B 1 371 ? 15.609 -23.547 -21.609 1 68.06 371 GLY B CA 1
ATOM 7419 C C . GLY B 1 371 ? 14.305 -23.094 -22.234 1 68.06 371 GLY B C 1
ATOM 7420 O O . GLY B 1 371 ? 13.352 -22.766 -21.516 1 68.06 371 GLY B O 1
ATOM 7421 N N . THR B 1 372 ? 14.414 -22.594 -23.5 1 54.81 372 THR B N 1
ATOM 7422 C CA . THR B 1 372 ? 13.266 -22.203 -24.312 1 54.81 372 THR B CA 1
ATOM 7423 C C . THR B 1 372 ? 12.391 -23.406 -24.625 1 54.81 372 THR B C 1
ATOM 7425 O O . THR B 1 372 ? 12.883 -24.531 -24.672 1 54.81 372 THR B O 1
ATOM 7428 N N . THR B 1 373 ? 11.125 -23.25 -24.5 1 47.84 373 THR B N 1
ATOM 7429 C CA . THR B 1 373 ? 10.062 -24.109 -25.031 1 47.84 373 THR B CA 1
ATOM 7430 C C . THR B 1 373 ? 10.359 -24.531 -26.469 1 47.84 373 THR B C 1
ATOM 7432 O O . THR B 1 373 ? 10.898 -23.734 -27.25 1 47.84 373 THR B O 1
ATOM 7435 N N . GLY B 1 374 ? 10.656 -25.812 -26.875 1 46.84 374 GLY B N 1
ATOM 7436 C CA . GLY B 1 374 ? 10.773 -26.453 -28.172 1 46.84 374 GLY B CA 1
ATOM 7437 C C . GLY B 1 374 ? 11.844 -27.516 -28.234 1 46.84 374 GLY B C 1
ATOM 7438 O O . GLY B 1 374 ? 11.938 -28.266 -29.203 1 46.84 374 GLY B O 1
ATOM 7439 N N . ILE B 1 375 ? 12.781 -27.328 -27.391 1 45.62 375 ILE B N 1
ATOM 7440 C CA . ILE B 1 375 ? 13.844 -28.312 -27.609 1 45.62 375 ILE B CA 1
ATOM 7441 C C . ILE B 1 375 ? 13.453 -29.641 -26.953 1 45.62 375 ILE B C 1
ATOM 7443 O O . ILE B 1 375 ? 13.859 -30.703 -27.422 1 45.62 375 ILE B O 1
ATOM 7447 N N . THR B 1 376 ? 12.797 -29.531 -25.766 1 48.69 376 THR B N 1
ATOM 7448 C CA . THR B 1 376 ? 12.594 -30.812 -25.109 1 48.69 376 THR B CA 1
ATOM 7449 C C . THR B 1 376 ? 11.141 -31.266 -25.234 1 48.69 376 THR B C 1
ATOM 7451 O O . THR B 1 376 ? 10.266 -30.469 -25.562 1 48.69 376 THR B O 1
ATOM 7454 N N . ASP B 1 377 ? 10.867 -32.531 -25.391 1 48.5 377 ASP B N 1
ATOM 7455 C CA . ASP B 1 377 ? 9.586 -33.25 -25.391 1 48.5 377 ASP B CA 1
ATOM 7456 C C . ASP B 1 377 ? 8.703 -32.781 -24.25 1 48.5 377 ASP B C 1
ATOM 7458 O O . ASP B 1 377 ? 7.551 -33.219 -24.125 1 48.5 377 ASP B O 1
ATOM 7462 N N . ARG B 1 378 ? 9.109 -31.875 -23.328 1 54.81 378 ARG B N 1
ATOM 7463 C CA . ARG B 1 378 ? 8.312 -31.562 -22.156 1 54.81 378 ARG B CA 1
ATOM 7464 C C . ARG B 1 378 ? 7.895 -30.094 -22.156 1 54.81 378 ARG B C 1
ATOM 7466 O O . ARG B 1 378 ? 7.867 -29.438 -21.094 1 54.81 378 ARG B O 1
ATOM 7473 N N . GLU B 1 379 ? 7.562 -29.594 -23.344 1 61.44 379 GLU B N 1
ATOM 7474 C CA . GLU B 1 379 ? 7.172 -28.203 -23.562 1 61.44 379 GLU B CA 1
ATOM 7475 C C . GLU B 1 379 ? 5.871 -27.875 -22.844 1 61.44 379 GLU B C 1
ATOM 7477 O O . GLU B 1 379 ? 5.648 -26.734 -22.453 1 61.44 379 GLU B O 1
ATOM 7482 N N . TRP B 1 380 ? 5.133 -28.953 -22.578 1 62.19 380 TRP B N 1
ATOM 7483 C CA . TRP B 1 380 ? 3.816 -28.766 -21.969 1 62.19 380 TRP B CA 1
ATOM 7484 C C . TRP B 1 380 ? 3.939 -28.391 -20.5 1 62.19 380 TRP B C 1
ATOM 7486 O O . TRP B 1 380 ? 2.988 -27.875 -19.906 1 62.19 380 TRP B O 1
ATOM 7496 N N . GLU B 1 381 ? 5.129 -28.469 -20.047 1 65 381 GLU B N 1
ATOM 7497 C CA . GLU B 1 381 ? 5.312 -28.141 -18.641 1 65 381 GLU B CA 1
ATOM 7498 C C . GLU B 1 381 ? 5.84 -26.719 -18.469 1 65 381 GLU B C 1
ATOM 7500 O O . GLU B 1 381 ? 6.008 -26.25 -17.344 1 65 381 GLU B O 1
ATOM 7505 N N . SER B 1 382 ? 6.008 -26.156 -19.562 1 77.75 382 SER B N 1
ATOM 7506 C CA . SER B 1 382 ? 6.656 -24.844 -19.5 1 77.75 382 SER B CA 1
ATOM 7507 C C . SER B 1 382 ? 5.645 -23.75 -19.203 1 77.75 382 SER B C 1
ATOM 7509 O O . SER B 1 382 ? 4.445 -23.922 -19.406 1 77.75 382 SER B O 1
ATOM 7511 N N . ILE B 1 383 ? 6.102 -22.672 -18.656 1 86.12 383 ILE B N 1
ATOM 7512 C CA . ILE B 1 383 ? 5.273 -21.516 -18.328 1 86.12 383 ILE B CA 1
ATOM 7513 C C . ILE B 1 383 ? 4.555 -21.016 -19.578 1 86.12 383 ILE B C 1
ATOM 7515 O O . ILE B 1 383 ? 3.428 -20.516 -19.5 1 86.12 383 ILE B O 1
ATOM 7519 N N . GLU B 1 384 ? 5.105 -21.25 -20.734 1 86.06 384 GLU B N 1
ATOM 7520 C CA . GLU B 1 384 ? 4.504 -20.828 -22 1 86.06 384 GLU B CA 1
ATOM 7521 C C . GLU B 1 384 ? 3.197 -21.578 -22.266 1 86.06 384 GLU B C 1
ATOM 7523 O O . GLU B 1 384 ? 2.217 -20.969 -22.719 1 86.06 384 GLU B O 1
ATOM 7528 N N . ALA B 1 385 ? 3.281 -22.812 -21.938 1 81.5 385 ALA B N 1
ATOM 7529 C CA . ALA B 1 385 ? 2.105 -23.656 -22.172 1 81.5 385 ALA B CA 1
ATOM 7530 C C . ALA B 1 385 ? 1.068 -23.453 -21.062 1 81.5 385 ALA B C 1
ATOM 7532 O O . ALA B 1 385 ? -0.131 -23.625 -21.297 1 81.5 385 ALA B O 1
ATOM 7533 N N . LEU B 1 386 ? 1.496 -23 -19.969 1 83.94 386 LEU B N 1
ATOM 7534 C CA . LEU B 1 386 ? 0.604 -22.969 -18.828 1 83.94 386 LEU B CA 1
ATOM 7535 C C . LEU B 1 386 ? 0.005 -21.578 -18.625 1 83.94 386 LEU B C 1
ATOM 7537 O O . LEU B 1 386 ? -1.18 -21.453 -18.297 1 83.94 386 LEU B O 1
ATOM 7541 N N . VAL B 1 387 ? 0.821 -20.531 -18.828 1 90.06 387 VAL B N 1
ATOM 7542 C CA . VAL B 1 387 ? 0.357 -19.188 -18.547 1 90.06 387 VAL B CA 1
ATOM 7543 C C . VAL B 1 387 ? 0.147 -18.422 -19.859 1 90.06 387 VAL B C 1
ATOM 7545 O O . VAL B 1 387 ? -0.538 -17.406 -19.891 1 90.06 387 VAL B O 1
ATOM 7548 N N . GLY B 1 388 ? 0.729 -18.906 -20.953 1 91.06 388 GLY B N 1
ATOM 7549 C CA . GLY B 1 388 ? 0.525 -18.312 -22.266 1 91.06 388 GLY B CA 1
ATOM 7550 C C . GLY B 1 388 ? 1.364 -17.062 -22.5 1 91.06 388 GLY B C 1
ATOM 7551 O O . GLY B 1 388 ? 0.914 -16.125 -23.141 1 91.06 388 GLY B O 1
ATOM 7552 N N . TYR B 1 389 ? 2.529 -16.938 -21.828 1 93.69 389 TYR B N 1
ATOM 7553 C CA . TYR B 1 389 ? 3.504 -15.883 -22.062 1 93.69 389 TYR B CA 1
ATOM 7554 C C . TYR B 1 389 ? 4.855 -16.453 -22.469 1 93.69 389 TYR B C 1
ATOM 7556 O O . TYR B 1 389 ? 5.281 -17.484 -21.922 1 93.69 389 TYR B O 1
ATOM 7564 N N . ASP B 1 390 ? 5.457 -15.805 -23.328 1 92 390 ASP B N 1
ATOM 7565 C CA . ASP B 1 390 ? 6.828 -16.156 -23.672 1 92 390 ASP B CA 1
ATOM 7566 C C . ASP B 1 390 ? 7.781 -15.867 -22.516 1 92 390 ASP B C 1
ATOM 7568 O O . ASP B 1 390 ? 7.75 -14.773 -21.953 1 92 390 ASP B O 1
ATOM 7572 N N . ARG B 1 391 ? 8.672 -16.75 -22.172 1 90.56 391 ARG B N 1
ATOM 7573 C CA . ARG B 1 391 ? 9.531 -16.641 -21 1 90.56 391 ARG B CA 1
ATOM 7574 C C . ARG B 1 391 ? 10.477 -15.453 -21.125 1 90.56 391 ARG B C 1
ATOM 7576 O O . ARG B 1 391 ? 10.789 -14.789 -20.141 1 90.56 391 ARG B O 1
ATOM 7583 N N . SER B 1 392 ? 11.031 -15.234 -22.297 1 89.94 392 SER B N 1
ATOM 7584 C CA . SER B 1 392 ? 11.969 -14.125 -22.469 1 89.94 392 SER B CA 1
ATOM 7585 C C . SER B 1 392 ? 11.273 -12.781 -22.297 1 89.94 392 SER B C 1
ATOM 7587 O O . SER B 1 392 ? 11.859 -11.836 -21.766 1 89.94 392 SER B O 1
ATOM 7589 N N . LEU B 1 393 ? 10.039 -12.75 -22.797 1 94.44 393 LEU B N 1
ATOM 7590 C CA . LEU B 1 393 ? 9.281 -11.523 -22.594 1 94.44 393 LEU B CA 1
ATOM 7591 C C . LEU B 1 393 ? 8.961 -11.305 -21.125 1 94.44 393 LEU B C 1
ATOM 7593 O O . LEU B 1 393 ? 8.992 -10.164 -20.641 1 94.44 393 LEU B O 1
ATOM 7597 N N . MET B 1 394 ? 8.68 -12.383 -20.406 1 94.75 394 MET B N 1
ATOM 7598 C CA . MET B 1 394 ? 8.414 -12.273 -18.984 1 94.75 394 MET B CA 1
ATOM 7599 C C . MET B 1 394 ? 9.609 -11.695 -18.234 1 94.75 394 MET B C 1
ATOM 7601 O O . MET B 1 394 ? 9.445 -10.883 -17.328 1 94.75 394 MET B O 1
ATOM 7605 N N . ARG B 1 395 ? 10.766 -12.094 -18.625 1 94 395 ARG B N 1
ATOM 7606 C CA . ARG B 1 395 ? 11.977 -11.547 -18.016 1 94 395 ARG B CA 1
ATOM 7607 C C . ARG B 1 395 ? 12.094 -10.047 -18.297 1 94 395 ARG B C 1
ATOM 7609 O O . ARG B 1 395 ? 12.453 -9.281 -17.406 1 94 395 ARG B O 1
ATOM 7616 N N . ILE B 1 396 ? 11.828 -9.641 -19.5 1 95.5 396 ILE B N 1
ATOM 7617 C CA . ILE B 1 396 ? 11.875 -8.227 -19.859 1 95.5 396 ILE B CA 1
ATOM 7618 C C . ILE B 1 396 ? 10.859 -7.445 -19.031 1 95.5 396 ILE B C 1
ATOM 7620 O O . ILE B 1 396 ? 11.172 -6.379 -18.5 1 95.5 396 ILE B O 1
ATOM 7624 N N . VAL B 1 397 ? 9.672 -8.023 -18.891 1 96.94 397 VAL B N 1
ATOM 7625 C CA . VAL B 1 397 ? 8.609 -7.363 -18.141 1 96.94 397 VAL B CA 1
ATOM 7626 C C . VAL B 1 397 ? 9 -7.262 -16.672 1 96.94 397 VAL B C 1
ATOM 7628 O O . VAL B 1 397 ? 8.742 -6.246 -16.016 1 96.94 397 VAL B O 1
ATOM 7631 N N . ALA B 1 398 ? 9.602 -8.312 -16.125 1 96.62 398 ALA B N 1
ATOM 7632 C CA . ALA B 1 398 ? 10.102 -8.25 -14.758 1 96.62 398 ALA B CA 1
ATOM 7633 C C . ALA B 1 398 ? 11.078 -7.094 -14.578 1 96.62 398 ALA B C 1
ATOM 7635 O O . ALA B 1 398 ? 11.031 -6.383 -13.578 1 96.62 398 ALA B O 1
ATOM 7636 N N . THR B 1 399 ? 11.969 -6.867 -15.539 1 96.12 399 THR B N 1
ATOM 7637 C CA . THR B 1 399 ? 12.938 -5.777 -15.508 1 96.12 399 THR B CA 1
ATOM 7638 C C . THR B 1 399 ? 12.227 -4.426 -15.57 1 96.12 399 THR B C 1
ATOM 7640 O O . THR B 1 399 ? 12.609 -3.486 -14.867 1 96.12 399 THR B O 1
ATOM 7643 N N . ILE B 1 400 ? 11.25 -4.367 -16.391 1 97.31 400 ILE B N 1
ATOM 7644 C CA . ILE B 1 400 ? 10.492 -3.133 -16.562 1 97.31 400 ILE B CA 1
ATOM 7645 C C . ILE B 1 400 ? 9.742 -2.812 -15.266 1 97.31 400 ILE B C 1
ATOM 7647 O O . ILE B 1 400 ? 9.695 -1.655 -14.836 1 97.31 400 ILE B O 1
ATOM 7651 N N . LEU B 1 401 ? 9.156 -3.836 -14.625 1 97.06 401 LEU B N 1
ATOM 7652 C CA . LEU B 1 401 ? 8.438 -3.621 -13.375 1 97.06 401 LEU B CA 1
ATOM 7653 C C . LEU B 1 401 ? 9.398 -3.18 -12.266 1 97.06 401 LEU B C 1
ATOM 7655 O O . LEU B 1 401 ? 9.039 -2.348 -11.43 1 97.06 401 LEU B O 1
ATOM 7659 N N . ALA B 1 402 ? 10.609 -3.738 -12.266 1 95.56 402 ALA B N 1
ATOM 7660 C CA . ALA B 1 402 ? 11.625 -3.279 -11.32 1 95.56 402 ALA B CA 1
ATOM 7661 C C . ALA B 1 402 ? 11.977 -1.814 -11.57 1 95.56 402 ALA B C 1
ATOM 7663 O O . ALA B 1 402 ? 12.062 -1.024 -10.625 1 95.56 402 ALA B O 1
ATOM 7664 N N . LEU B 1 403 ? 12.203 -1.474 -12.82 1 96.38 403 LEU B N 1
ATOM 7665 C CA . LEU B 1 403 ? 12.523 -0.1 -13.188 1 96.38 403 LEU B CA 1
ATOM 7666 C C . LEU B 1 403 ? 11.375 0.842 -12.836 1 96.38 403 LEU B C 1
ATOM 7668 O O . LEU B 1 403 ? 11.609 1.962 -12.375 1 96.38 403 LEU B O 1
ATOM 7672 N N . TYR B 1 404 ? 10.188 0.403 -13.141 1 96.69 404 TYR B N 1
ATOM 7673 C CA . TYR B 1 404 ? 9 1.188 -12.828 1 96.69 404 TYR B CA 1
ATOM 7674 C C . TYR B 1 404 ? 8.938 1.516 -11.336 1 96.69 404 TYR B C 1
ATOM 7676 O O . TYR B 1 404 ? 8.625 2.645 -10.953 1 96.69 404 TYR B O 1
ATOM 7684 N N . ALA B 1 405 ? 9.195 0.523 -10.469 1 94.5 405 ALA B N 1
ATOM 7685 C CA . ALA B 1 405 ? 9.219 0.735 -9.023 1 94.5 405 ALA B CA 1
ATOM 7686 C C . ALA B 1 405 ? 10.258 1.782 -8.641 1 94.5 405 ALA B C 1
ATOM 7688 O O . ALA B 1 405 ? 9.984 2.66 -7.816 1 94.5 405 ALA B O 1
ATOM 7689 N N . GLU B 1 406 ? 11.414 1.747 -9.211 1 93.19 406 GLU B N 1
ATOM 7690 C CA . GLU B 1 406 ? 12.477 2.713 -8.938 1 93.19 406 GLU B CA 1
ATOM 7691 C C . GLU B 1 406 ? 12.102 4.102 -9.438 1 93.19 406 GLU B C 1
ATOM 7693 O O . GLU B 1 406 ? 12.391 5.105 -8.781 1 93.19 406 GLU B O 1
ATOM 7698 N N . TRP B 1 407 ? 11.523 4.066 -10.562 1 93.56 407 TRP B N 1
ATOM 7699 C CA . TRP B 1 407 ? 11.086 5.32 -11.164 1 93.56 407 TRP B CA 1
ATOM 7700 C C . TRP B 1 407 ? 10.086 6.039 -10.266 1 93.56 407 TRP B C 1
ATOM 7702 O O . TRP B 1 407 ? 10.188 7.254 -10.07 1 93.56 407 TRP B O 1
ATOM 7712 N N . ARG B 1 408 ? 9.148 5.34 -9.758 1 91.56 408 ARG B N 1
ATOM 7713 C CA . ARG B 1 408 ? 8.148 5.898 -8.852 1 91.56 408 ARG B CA 1
ATOM 7714 C C . ARG B 1 408 ? 8.797 6.434 -7.582 1 91.56 408 ARG B C 1
ATOM 7716 O O . ARG B 1 408 ? 8.414 7.496 -7.086 1 91.56 408 ARG B O 1
ATOM 7723 N N . ALA B 1 409 ? 9.711 5.695 -7.051 1 88.12 409 ALA B N 1
ATOM 7724 C CA . ALA B 1 409 ? 10.422 6.141 -5.855 1 88.12 409 ALA B CA 1
ATOM 7725 C C . ALA B 1 409 ? 11.188 7.438 -6.125 1 88.12 409 ALA B C 1
ATOM 7727 O O . ALA B 1 409 ? 11.203 8.336 -5.281 1 88.12 409 ALA B O 1
ATOM 7728 N N . PHE B 1 410 ? 11.781 7.543 -7.316 1 89.38 410 PHE B N 1
ATOM 7729 C CA . PHE B 1 410 ? 12.516 8.734 -7.727 1 89.38 410 PHE B CA 1
ATOM 7730 C C . PHE B 1 410 ? 11.586 9.938 -7.805 1 89.38 410 PHE B C 1
ATOM 7732 O O . PHE B 1 410 ? 11.906 11.008 -7.277 1 89.38 410 PHE B O 1
ATOM 7739 N N . GLU B 1 411 ? 10.469 9.711 -8.383 1 85.56 411 GLU B N 1
ATOM 7740 C CA . GLU B 1 411 ? 9.516 10.805 -8.562 1 85.56 411 GLU B CA 1
ATOM 7741 C C . GLU B 1 411 ? 8.93 11.25 -7.227 1 85.56 411 GLU B C 1
ATOM 7743 O O . GLU B 1 411 ? 8.641 12.43 -7.035 1 85.56 411 GLU B O 1
ATOM 7748 N N . ALA B 1 412 ? 8.719 10.312 -6.398 1 80.75 412 ALA B N 1
ATOM 7749 C CA . ALA B 1 412 ? 8.195 10.641 -5.074 1 80.75 412 ALA B CA 1
AT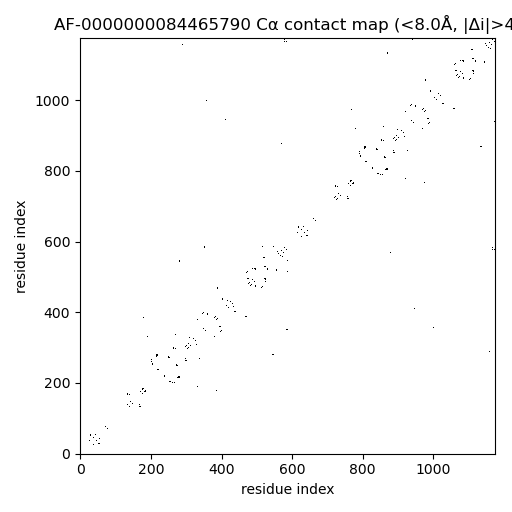OM 7750 C C . ALA B 1 412 ? 9.18 11.5 -4.293 1 80.75 412 ALA B C 1
ATOM 7752 O O . ALA B 1 412 ? 8.773 12.383 -3.535 1 80.75 412 ALA B O 1
ATOM 7753 N N . HIS B 1 413 ? 10.414 11.195 -4.492 1 75.56 413 HIS B N 1
ATOM 7754 C CA . HIS B 1 413 ? 11.453 11.891 -3.746 1 75.56 413 HIS B CA 1
ATOM 7755 C C . HIS B 1 413 ? 11.773 13.25 -4.371 1 75.56 413 HIS B C 1
ATOM 7757 O O . HIS B 1 413 ? 11.953 14.234 -3.66 1 75.56 413 HIS B O 1
ATOM 7763 N N . TYR B 1 414 ? 12.086 13.164 -5.703 1 70.31 414 TYR B N 1
ATOM 7764 C CA . TYR B 1 414 ? 12.578 14.398 -6.324 1 70.31 414 TYR B CA 1
ATOM 7765 C C . TYR B 1 414 ? 11.469 15.078 -7.117 1 70.31 414 TYR B C 1
ATOM 7767 O O . TYR B 1 414 ? 11.664 16.188 -7.641 1 70.31 414 TYR B O 1
ATOM 7775 N N . ARG B 1 415 ? 10.211 14.656 -6.84 1 56.75 415 ARG B N 1
ATOM 7776 C CA . ARG B 1 415 ? 9 15.172 -7.477 1 56.75 415 ARG B CA 1
ATOM 7777 C C . ARG B 1 415 ? 9.203 15.328 -8.984 1 56.75 415 ARG B C 1
ATOM 7779 O O . ARG B 1 415 ? 10.328 15.531 -9.445 1 56.75 415 ARG B O 1
ATOM 7786 N N . PRO B 1 416 ? 8.289 15.109 -9.82 1 50.12 416 PRO B N 1
ATOM 7787 C CA . PRO B 1 416 ? 8.352 15.023 -11.281 1 50.12 416 PRO B CA 1
ATOM 7788 C C . PRO B 1 416 ? 9.305 16.047 -11.891 1 50.12 416 PRO B C 1
ATOM 7790 O O . PRO B 1 416 ? 9.312 17.219 -11.477 1 50.12 416 PRO B O 1
ATOM 7793 N N . LEU B 1 417 ? 10.406 15.602 -12.359 1 41.5 417 LEU B N 1
ATOM 7794 C CA . LEU B 1 417 ? 11.445 16.172 -13.203 1 41.5 417 LEU B CA 1
ATOM 7795 C C . LEU B 1 417 ? 10.883 17.312 -14.047 1 41.5 417 LEU B C 1
ATOM 7797 O O . LEU B 1 417 ? 11.648 18.125 -14.594 1 41.5 417 LEU B O 1
ATOM 7801 N N . ASN B 1 418 ? 9.68 17.031 -14.602 1 41.78 418 ASN B N 1
ATOM 7802 C CA . ASN B 1 418 ? 9.469 18.094 -15.57 1 41.78 418 ASN B CA 1
ATOM 7803 C C . ASN B 1 418 ? 9.859 19.453 -15 1 41.78 418 ASN B C 1
ATOM 7805 O O . ASN B 1 418 ? 10.023 20.422 -15.75 1 41.78 418 ASN B O 1
ATOM 7809 N N . GLU B 1 419 ? 9.727 19.594 -13.656 1 43.25 419 GLU B N 1
ATOM 7810 C CA . GLU B 1 419 ? 10.047 20.938 -13.188 1 43.25 419 GLU B CA 1
ATOM 7811 C C . GLU B 1 419 ? 11.406 20.969 -12.492 1 43.25 419 GLU B C 1
ATOM 7813 O O . GLU B 1 419 ? 11.578 21.672 -11.5 1 43.25 419 GLU B O 1
ATOM 7818 N N . LEU B 1 420 ? 12.102 19.859 -12.609 1 44.44 420 LEU B N 1
ATOM 7819 C CA . LEU B 1 420 ? 13.398 20.094 -11.984 1 44.44 420 LEU B CA 1
ATOM 7820 C C . LEU B 1 420 ? 13.953 21.453 -12.359 1 44.44 420 LEU B C 1
ATOM 7822 O O . LEU B 1 420 ? 13.93 21.844 -13.523 1 44.44 420 LEU B O 1
ATOM 7826 N N . ASP B 1 421 ? 14.008 22.188 -11.438 1 45.78 421 ASP B N 1
ATOM 7827 C CA . ASP B 1 421 ? 14.648 23.5 -11.539 1 45.78 421 ASP B CA 1
ATOM 7828 C C . ASP B 1 421 ? 15.852 23.453 -12.469 1 45.78 421 ASP B C 1
ATOM 7830 O O . ASP B 1 421 ? 16.75 22.641 -12.289 1 45.78 421 ASP B O 1
ATOM 7834 N N . PRO B 1 422 ? 15.594 23.875 -13.609 1 45.31 422 PRO B N 1
ATOM 7835 C CA . PRO B 1 422 ? 16.766 24.047 -14.461 1 45.31 422 PRO B CA 1
ATOM 7836 C C . PRO B 1 422 ? 18.031 24.359 -13.664 1 45.31 422 PRO B C 1
ATOM 7838 O O . PRO B 1 422 ? 19.141 24.25 -14.195 1 45.31 422 PRO B O 1
ATOM 7841 N N . ALA B 1 423 ? 17.75 24.828 -12.5 1 47.28 423 ALA B N 1
ATOM 7842 C CA . ALA B 1 423 ? 18.938 25.234 -11.742 1 47.28 423 ALA B CA 1
ATOM 7843 C C . ALA B 1 423 ? 19.625 24.016 -11.117 1 47.28 423 ALA B C 1
ATOM 7845 O O . ALA B 1 423 ? 20.672 24.156 -10.469 1 47.28 423 ALA B O 1
ATOM 7846 N N . VAL B 1 424 ? 18.875 22.938 -11.133 1 52.69 424 VAL B N 1
ATOM 7847 C CA . VAL B 1 424 ? 19.531 21.781 -10.547 1 52.69 424 VAL B CA 1
ATOM 7848 C C . VAL B 1 424 ? 20.719 21.375 -11.422 1 52.69 424 VAL B C 1
ATOM 7850 O O . VAL B 1 424 ? 20.547 21.078 -12.609 1 52.69 424 VAL B O 1
ATOM 7853 N N . SER B 1 425 ? 21.828 21.594 -10.977 1 61.19 425 SER B N 1
ATOM 7854 C CA . SER B 1 425 ? 23.109 21.25 -11.602 1 61.19 425 SER B CA 1
ATOM 7855 C C . SER B 1 425 ? 23.078 19.844 -12.18 1 61.19 425 SER B C 1
ATOM 7857 O O . SER B 1 425 ? 22.516 18.922 -11.57 1 61.19 425 SER B O 1
ATOM 7859 N N . LEU B 1 426 ? 23.312 19.703 -13.352 1 65.5 426 LEU B N 1
ATOM 7860 C CA . LEU B 1 426 ? 23.453 18.438 -14.062 1 65.5 426 LEU B CA 1
ATOM 7861 C C . LEU B 1 426 ? 24.25 17.438 -13.227 1 65.5 426 LEU B C 1
ATOM 7863 O O . LEU B 1 426 ? 24.188 16.234 -13.477 1 65.5 426 LEU B O 1
ATOM 7867 N N . HIS B 1 427 ? 24.828 18.031 -12.203 1 69.5 427 HIS B N 1
ATOM 7868 C CA . HIS B 1 427 ? 25.688 17.156 -11.406 1 69.5 427 HIS B CA 1
ATOM 7869 C C . HIS B 1 427 ? 25.047 16.844 -10.055 1 69.5 427 HIS B C 1
ATOM 7871 O O . HIS B 1 427 ? 25.672 16.203 -9.211 1 69.5 427 HIS B O 1
ATOM 7877 N N . SER B 1 428 ? 23.859 17.219 -10.031 1 76.5 428 SER B N 1
ATOM 7878 C CA . SER B 1 428 ? 23.188 16.922 -8.766 1 76.5 428 SER B CA 1
ATOM 7879 C C . SER B 1 428 ? 22.859 15.438 -8.664 1 76.5 428 SER B C 1
ATOM 7881 O O . SER B 1 428 ? 22.719 14.75 -9.68 1 76.5 428 SER B O 1
ATOM 7883 N N . PRO B 1 429 ? 22.875 14.844 -7.504 1 76.88 429 PRO B N 1
ATOM 7884 C CA . PRO B 1 429 ? 22.484 13.438 -7.324 1 76.88 429 PRO B CA 1
ATOM 7885 C C . PRO B 1 429 ? 21.172 13.102 -8.008 1 76.88 429 PRO B C 1
ATOM 7887 O O . PRO B 1 429 ? 21.031 12.016 -8.586 1 76.88 429 PRO B O 1
ATOM 7890 N N . ALA B 1 430 ? 20.281 14 -8.039 1 78.5 430 ALA B N 1
ATOM 7891 C CA . ALA B 1 430 ? 18.984 13.797 -8.688 1 78.5 430 ALA B CA 1
ATOM 7892 C C . ALA B 1 430 ? 19.141 13.688 -10.203 1 78.5 430 ALA B C 1
ATOM 7894 O O . ALA B 1 430 ? 18.516 12.836 -10.836 1 78.5 430 ALA B O 1
ATOM 7895 N N . ALA B 1 431 ? 19.953 14.539 -10.734 1 83.75 431 ALA B N 1
ATOM 7896 C CA . ALA B 1 431 ? 20.172 14.523 -12.172 1 83.75 431 ALA B CA 1
ATOM 7897 C C . ALA B 1 431 ? 20.891 13.25 -12.609 1 83.75 431 ALA B C 1
ATOM 7899 O O . ALA B 1 431 ? 20.562 12.672 -13.648 1 83.75 431 ALA B O 1
ATOM 7900 N N . MET B 1 432 ? 21.844 12.875 -11.836 1 86.5 432 MET B N 1
ATOM 7901 C CA . MET B 1 432 ? 22.594 11.656 -12.156 1 86.5 432 MET B CA 1
ATOM 7902 C C . MET B 1 432 ? 21.703 10.43 -12.07 1 86.5 432 MET B C 1
ATOM 7904 O O . MET B 1 432 ? 21.781 9.539 -12.922 1 86.5 432 MET B O 1
ATOM 7908 N N . GLU B 1 433 ? 20.891 10.383 -11.031 1 87.75 433 GLU B N 1
ATOM 7909 C CA . GLU B 1 433 ? 19.969 9.273 -10.883 1 87.75 433 GLU B CA 1
ATOM 7910 C C . GLU B 1 433 ? 18.953 9.242 -12.023 1 87.75 433 GLU B C 1
ATOM 7912 O O . GLU B 1 433 ? 18.609 8.164 -12.531 1 87.75 433 GLU B O 1
ATOM 7917 N N . ARG B 1 434 ? 18.516 10.344 -12.469 1 87.69 434 ARG B N 1
ATOM 7918 C CA . ARG B 1 434 ? 17.578 10.422 -13.586 1 87.69 434 ARG B CA 1
ATOM 7919 C C . ARG B 1 434 ? 18.203 9.922 -14.875 1 87.69 434 ARG B C 1
ATOM 7921 O O . ARG B 1 434 ? 17.562 9.227 -15.664 1 87.69 434 ARG B O 1
ATOM 7928 N N . MET B 1 435 ? 19.422 10.328 -15.086 1 90.19 435 MET B N 1
ATOM 7929 C CA . MET B 1 435 ? 20.141 9.906 -16.281 1 90.19 435 MET B CA 1
ATOM 7930 C C . MET B 1 435 ? 20.297 8.391 -16.312 1 90.19 435 MET B C 1
ATOM 7932 O O . MET B 1 435 ? 20.125 7.762 -17.359 1 90.19 435 MET B O 1
ATOM 7936 N N . GLU B 1 436 ? 20.594 7.898 -15.141 1 92.88 436 GLU B N 1
ATOM 7937 C CA . GLU B 1 436 ? 20.75 6.449 -15.062 1 92.88 436 GLU B CA 1
ATOM 7938 C C . GLU B 1 436 ? 19.438 5.73 -15.328 1 92.88 436 GLU B C 1
ATOM 7940 O O . GLU B 1 436 ? 19.391 4.73 -16.047 1 92.88 436 GLU B O 1
ATOM 7945 N N . LEU B 1 437 ? 18.328 6.199 -14.742 1 94.06 437 LEU B N 1
ATOM 7946 C CA . LEU B 1 437 ? 17.016 5.621 -14.961 1 94.06 437 LEU B CA 1
ATOM 7947 C C . LEU B 1 437 ? 16.609 5.719 -16.438 1 94.06 437 LEU B C 1
ATOM 7949 O O . LEU B 1 437 ? 16.062 4.766 -17 1 94.06 437 LEU B O 1
ATOM 7953 N N . SER B 1 438 ? 16.969 6.793 -17.062 1 94.31 438 SER B N 1
ATOM 7954 C CA . SER B 1 438 ? 16.641 7.008 -18.469 1 94.31 438 SER B CA 1
ATOM 7955 C C . SER B 1 438 ? 17.422 6.059 -19.375 1 94.31 438 SER B C 1
ATOM 7957 O O . SER B 1 438 ? 16.891 5.562 -20.359 1 94.31 438 SER B O 1
ATOM 7959 N N . ARG B 1 439 ? 18.656 5.918 -19.016 1 96.44 439 ARG B N 1
ATOM 7960 C CA . ARG B 1 439 ? 19.469 4.984 -19.781 1 96.44 439 ARG B CA 1
ATOM 7961 C C . ARG B 1 439 ? 18.906 3.57 -19.703 1 96.44 439 ARG B C 1
ATOM 7963 O O . ARG B 1 439 ? 18.766 2.895 -20.734 1 96.44 439 ARG B O 1
ATOM 7970 N N . ARG B 1 440 ? 18.578 3.119 -18.547 1 96.5 440 ARG B N 1
ATOM 7971 C CA . ARG B 1 440 ? 18.016 1.787 -18.359 1 96.5 440 ARG B CA 1
ATOM 7972 C C . ARG B 1 440 ? 16.672 1.657 -19.047 1 96.5 440 ARG B C 1
ATOM 7974 O O . ARG B 1 440 ? 16.328 0.592 -19.562 1 96.5 440 ARG B O 1
ATOM 7981 N N . LEU B 1 441 ? 15.891 2.701 -19.016 1 97.38 441 LEU B N 1
ATOM 7982 C CA . LEU B 1 441 ? 14.609 2.709 -19.719 1 97.38 441 LEU B CA 1
ATOM 7983 C C . LEU B 1 441 ? 14.82 2.508 -21.219 1 97.38 441 LEU B C 1
ATOM 7985 O O . LEU B 1 441 ? 14.102 1.736 -21.859 1 97.38 441 LEU B O 1
ATOM 7989 N N . ALA B 1 442 ? 15.82 3.18 -21.75 1 97.62 442 ALA B N 1
ATOM 7990 C CA . ALA B 1 442 ? 16.141 3.031 -23.172 1 97.62 442 ALA B CA 1
ATOM 7991 C C . ALA B 1 442 ? 16.547 1.596 -23.5 1 97.62 442 ALA B C 1
ATOM 7993 O O . ALA B 1 442 ? 16.156 1.052 -24.531 1 97.62 442 ALA B O 1
ATOM 7994 N N . ASP B 1 443 ? 17.281 1.039 -22.641 1 96.81 443 ASP B N 1
ATOM 7995 C CA . ASP B 1 443 ? 17.688 -0.349 -22.828 1 96.81 443 ASP B CA 1
ATOM 7996 C C . ASP B 1 443 ? 16.484 -1.28 -22.844 1 96.81 443 ASP B C 1
ATOM 7998 O O . ASP B 1 443 ? 16.406 -2.191 -23.672 1 96.81 443 ASP B O 1
ATOM 8002 N N . CYS B 1 444 ? 15.539 -1.1 -21.906 1 96.5 444 CYS B N 1
ATOM 8003 C CA . CYS B 1 444 ? 14.328 -1.903 -21.859 1 96.5 444 CYS B CA 1
ATOM 8004 C C . CYS B 1 444 ? 13.508 -1.744 -23.125 1 96.5 444 CYS B C 1
ATOM 8006 O O . CYS B 1 444 ? 12.953 -2.717 -23.641 1 96.5 444 CYS B O 1
ATOM 8008 N N . GLN B 1 445 ? 13.477 -0.541 -23.609 1 97.56 445 GLN B N 1
ATOM 8009 C CA . GLN B 1 445 ? 12.719 -0.273 -24.828 1 97.56 445 GLN B CA 1
ATOM 8010 C C . GLN B 1 445 ? 13.336 -0.979 -26.031 1 97.56 445 GLN B C 1
ATOM 8012 O O . GLN B 1 445 ? 12.617 -1.481 -26.891 1 97.56 445 GLN B O 1
ATOM 8017 N N . ILE B 1 446 ? 14.633 -0.999 -26.078 1 97.81 446 ILE B N 1
ATOM 8018 C CA . ILE B 1 446 ? 15.328 -1.701 -27.141 1 97.81 446 ILE B CA 1
ATOM 8019 C C . ILE B 1 446 ? 15.031 -3.197 -27.062 1 97.81 446 ILE B C 1
ATOM 8021 O O . ILE B 1 446 ? 14.758 -3.84 -28.078 1 97.81 446 ILE B O 1
ATOM 8025 N N . GLU B 1 447 ? 15.047 -3.723 -25.891 1 96.19 447 GLU B N 1
ATOM 8026 C CA . GLU B 1 447 ? 14.758 -5.145 -25.703 1 96.19 447 GLU B CA 1
ATOM 8027 C C . GLU B 1 447 ? 13.328 -5.473 -26.109 1 96.19 447 GLU B C 1
ATOM 8029 O O . GLU B 1 447 ? 13.078 -6.508 -26.734 1 96.19 447 GLU B O 1
ATOM 8034 N N . LEU B 1 448 ? 12.375 -4.637 -25.734 1 97.44 448 LEU B N 1
ATOM 8035 C CA . LEU B 1 448 ? 10.977 -4.828 -26.109 1 97.44 448 LEU B CA 1
ATOM 8036 C C . LEU B 1 448 ? 10.805 -4.812 -27.625 1 97.44 448 LEU B C 1
ATOM 8038 O O . LEU B 1 448 ? 10.109 -5.664 -28.172 1 97.44 448 LEU B O 1
ATOM 8042 N N . ALA B 1 449 ? 11.453 -3.877 -28.219 1 97.69 449 ALA B N 1
ATOM 8043 C CA . ALA B 1 449 ? 11.352 -3.748 -29.672 1 97.69 449 ALA B CA 1
ATOM 8044 C C . ALA B 1 449 ? 11.984 -4.945 -30.375 1 97.69 449 ALA B C 1
ATOM 8046 O O . ALA B 1 449 ? 11.461 -5.434 -31.375 1 97.69 449 ALA B O 1
ATOM 8047 N N . THR B 1 450 ? 13.102 -5.344 -29.828 1 97.38 450 THR B N 1
ATOM 8048 C CA . THR B 1 450 ? 13.789 -6.496 -30.406 1 97.38 450 THR B CA 1
ATOM 8049 C C . THR B 1 450 ? 12.93 -7.75 -30.297 1 97.38 450 THR B C 1
ATOM 8051 O O . THR B 1 450 ? 12.812 -8.516 -31.25 1 97.38 450 THR B O 1
ATOM 8054 N N . TRP B 1 451 ? 12.352 -7.98 -29.172 1 96.44 451 TRP B N 1
ATOM 8055 C CA . TRP B 1 451 ? 11.477 -9.133 -29 1 96.44 451 TRP B CA 1
ATOM 8056 C C . TRP B 1 451 ? 10.328 -9.102 -29.984 1 96.44 451 TRP B C 1
ATOM 8058 O O . TRP B 1 451 ? 9.984 -10.117 -30.594 1 96.44 451 TRP B O 1
ATOM 8068 N N . ARG B 1 452 ? 9.695 -7.922 -30.156 1 96.38 452 ARG B N 1
ATOM 8069 C CA . ARG B 1 452 ? 8.562 -7.762 -31.062 1 96.38 452 ARG B CA 1
ATOM 8070 C C . ARG B 1 452 ? 8.953 -8.117 -32.5 1 96.38 452 ARG B C 1
ATOM 8072 O O . ARG B 1 452 ? 8.195 -8.773 -33.219 1 96.38 452 ARG B O 1
ATOM 8079 N N . ALA B 1 453 ? 10.094 -7.719 -32.844 1 96.19 453 ALA B N 1
ATOM 8080 C CA . ALA B 1 453 ? 10.586 -7.973 -34.219 1 96.19 453 ALA B CA 1
ATOM 8081 C C . ALA B 1 453 ? 10.852 -9.461 -34.438 1 96.19 453 ALA B C 1
ATOM 8083 O O . ALA B 1 453 ? 10.656 -9.977 -35.531 1 96.19 453 ALA B O 1
ATOM 8084 N N . GLU B 1 454 ? 11.172 -10.156 -33.375 1 94.12 454 GLU B N 1
ATOM 8085 C CA . GLU B 1 454 ? 11.547 -11.562 -33.5 1 94.12 454 GLU B CA 1
ATOM 8086 C C . GLU B 1 454 ? 10.344 -12.477 -33.219 1 94.12 454 GLU B C 1
ATOM 8088 O O . GLU B 1 454 ? 10.398 -13.672 -33.531 1 94.12 454 GLU B O 1
ATOM 8093 N N . ALA B 1 455 ? 9.289 -11.984 -32.75 1 91.19 455 ALA B N 1
ATOM 8094 C CA . ALA B 1 455 ? 8.141 -12.758 -32.281 1 91.19 455 ALA B CA 1
ATOM 8095 C C . ALA B 1 455 ? 7.586 -13.664 -33.375 1 91.19 455 ALA B C 1
ATOM 8097 O O . ALA B 1 455 ? 7.336 -14.844 -33.125 1 91.19 455 ALA B O 1
ATOM 8098 N N . PRO B 1 456 ? 7.477 -13.133 -34.625 1 87.88 456 PRO B N 1
ATOM 8099 C CA . PRO B 1 456 ? 6.902 -13.984 -35.656 1 87.88 456 PRO B CA 1
ATOM 8100 C C . PRO B 1 456 ? 7.781 -15.195 -35.969 1 87.88 456 PRO B C 1
ATOM 8102 O O . PRO B 1 456 ? 7.277 -16.219 -36.438 1 87.88 456 PRO B O 1
ATOM 8105 N N . ALA B 1 457 ? 9.008 -15.086 -35.719 1 86.69 457 ALA B N 1
ATOM 8106 C CA . ALA B 1 457 ? 9.945 -16.156 -36.031 1 86.69 457 ALA B CA 1
ATOM 8107 C C . ALA B 1 457 ? 10.031 -17.156 -34.875 1 86.69 457 ALA B C 1
ATOM 8109 O O . ALA B 1 457 ? 10.547 -18.266 -35.031 1 86.69 457 ALA B O 1
ATOM 8110 N N . ARG B 1 458 ? 9.484 -16.844 -33.812 1 80.81 458 ARG B N 1
ATOM 8111 C CA . ARG B 1 458 ? 9.516 -17.719 -32.656 1 80.81 458 ARG B CA 1
ATOM 8112 C C . ARG B 1 458 ? 8.43 -18.797 -32.75 1 80.81 458 ARG B C 1
ATOM 8114 O O . ARG B 1 458 ? 7.324 -18.516 -33.219 1 80.81 458 ARG B O 1
ATOM 8121 N N . TYR B 1 459 ? 8.75 -19.953 -32.562 1 77.19 459 TYR B N 1
ATOM 8122 C CA . TYR B 1 459 ? 7.77 -21.031 -32.531 1 77.19 459 TYR B CA 1
ATOM 8123 C C . TYR B 1 459 ? 6.938 -20.969 -31.25 1 77.19 459 TYR B C 1
ATOM 8125 O O . TYR B 1 459 ? 7.426 -21.312 -30.172 1 77.19 459 TYR B O 1
ATOM 8133 N N . MET B 1 460 ? 5.738 -20.438 -31.328 1 82.62 460 MET B N 1
ATOM 8134 C CA . MET B 1 460 ? 4.812 -20.344 -30.203 1 82.62 460 MET B CA 1
ATOM 8135 C C . MET B 1 460 ? 3.418 -20.812 -30.609 1 82.62 460 MET B C 1
ATOM 8137 O O . MET B 1 460 ? 2.98 -20.562 -31.734 1 82.62 460 MET B O 1
ATOM 8141 N N . ASP B 1 461 ? 2.812 -21.547 -29.672 1 84 461 ASP B N 1
ATOM 8142 C CA . ASP B 1 461 ? 1.392 -21.812 -29.859 1 84 461 ASP B CA 1
ATOM 8143 C C . ASP B 1 461 ? 0.608 -20.516 -30.062 1 84 461 ASP B C 1
ATOM 8145 O O . ASP B 1 461 ? 1.047 -19.453 -29.625 1 84 461 ASP B O 1
ATOM 8149 N N . GLN B 1 462 ? -0.49 -20.625 -30.719 1 88.69 462 GLN B N 1
ATOM 8150 C CA . GLN B 1 462 ? -1.293 -19.453 -31.047 1 88.69 462 GLN B CA 1
ATOM 8151 C C . GLN B 1 462 ? -1.673 -18.672 -29.797 1 88.69 462 GLN B C 1
ATOM 8153 O O . GLN B 1 462 ? -1.569 -17.438 -29.766 1 88.69 462 GLN B O 1
ATOM 8158 N N . ARG B 1 463 ? -2.148 -19.375 -28.766 1 92.06 463 ARG B N 1
ATOM 8159 C CA . ARG B 1 463 ? -2.562 -18.703 -27.531 1 92.06 463 ARG B CA 1
ATOM 8160 C C . ARG B 1 463 ? -1.375 -18.031 -26.859 1 92.06 463 ARG B C 1
ATOM 8162 O O . ARG B 1 463 ? -1.517 -16.953 -26.266 1 92.06 463 ARG B O 1
ATOM 8169 N N . THR B 1 464 ? -0.242 -18.625 -26.875 1 92.19 464 THR B N 1
ATOM 8170 C CA . THR B 1 464 ? 0.962 -18.047 -26.281 1 92.19 464 THR B CA 1
ATOM 8171 C C . THR B 1 464 ? 1.38 -16.781 -27.016 1 92.19 464 THR B C 1
ATOM 8173 O O . THR B 1 464 ? 1.818 -15.812 -26.406 1 92.19 464 THR B O 1
ATOM 8176 N N . MET B 1 465 ? 1.215 -16.844 -28.359 1 93.94 465 MET B N 1
ATOM 8177 C CA . MET B 1 465 ? 1.515 -15.664 -29.156 1 93.94 465 MET B CA 1
ATOM 8178 C C . MET B 1 465 ? 0.589 -14.508 -28.781 1 93.94 465 MET B C 1
ATOM 8180 O O . MET B 1 465 ? 1.05 -13.398 -28.516 1 93.94 465 MET B O 1
ATOM 8184 N N . VAL B 1 466 ? -0.689 -14.805 -28.688 1 96.12 466 VAL B N 1
ATOM 8185 C CA . VAL B 1 466 ? -1.689 -13.797 -28.359 1 96.12 466 VAL B CA 1
ATOM 8186 C C . VAL B 1 466 ? -1.42 -13.234 -26.969 1 96.12 466 VAL B C 1
ATOM 8188 O O . VAL B 1 466 ? -1.402 -12.016 -26.781 1 96.12 466 VAL B O 1
ATOM 8191 N N . GLY B 1 467 ? -1.197 -14.125 -26.016 1 96.88 467 GLY B N 1
ATOM 8192 C CA . GLY B 1 467 ? -0.915 -13.695 -24.656 1 96.88 467 GLY B CA 1
ATOM 8193 C C . GLY B 1 467 ? 0.365 -12.891 -24.531 1 96.88 467 GLY B C 1
ATOM 8194 O O . GLY B 1 467 ? 0.411 -11.883 -23.812 1 96.88 467 GLY B O 1
ATOM 8195 N N . SER B 1 468 ? 1.416 -13.281 -25.203 1 96.56 468 SER B N 1
ATOM 8196 C CA . SER B 1 468 ? 2.693 -12.578 -25.172 1 96.56 468 SER B CA 1
ATOM 8197 C C . SER B 1 468 ? 2.568 -11.188 -25.781 1 96.56 468 SER B C 1
ATOM 8199 O O . SER B 1 468 ? 3.133 -10.219 -25.266 1 96.56 468 SER B O 1
ATOM 8201 N N . MET B 1 469 ? 1.816 -11.125 -26.859 1 97.75 469 MET B N 1
ATOM 8202 C CA . MET B 1 469 ? 1.614 -9.82 -27.484 1 97.75 469 MET B CA 1
ATOM 8203 C C . MET B 1 469 ? 0.831 -8.891 -26.562 1 97.75 469 MET B C 1
ATOM 8205 O O . MET B 1 469 ? 1.116 -7.695 -26.5 1 97.75 469 MET B O 1
ATOM 8209 N N . ALA B 1 470 ? -0.199 -9.43 -25.891 1 98.5 470 ALA B N 1
ATOM 8210 C CA . ALA B 1 470 ? -0.931 -8.625 -24.906 1 98.5 470 ALA B CA 1
ATOM 8211 C C . ALA B 1 470 ? -0.003 -8.125 -23.812 1 98.5 470 ALA B C 1
ATOM 8213 O O . ALA B 1 470 ? -0.072 -6.957 -23.406 1 98.5 470 ALA B O 1
ATOM 8214 N N . LEU B 1 471 ? 0.863 -9.016 -23.328 1 98.38 471 LEU B N 1
ATOM 8215 C CA . LEU B 1 471 ? 1.842 -8.656 -22.312 1 98.38 471 LEU B CA 1
ATOM 8216 C C . LEU B 1 471 ? 2.793 -7.582 -22.812 1 98.38 471 LEU B C 1
ATOM 8218 O O . LEU B 1 471 ? 3.168 -6.676 -22.062 1 98.38 471 LEU B O 1
ATOM 8222 N N . TRP B 1 472 ? 3.207 -7.715 -24.047 1 98.62 472 TRP B N 1
ATOM 8223 C CA . TRP B 1 472 ? 4.086 -6.73 -24.656 1 98.62 472 TRP B CA 1
ATOM 8224 C C . TRP B 1 472 ? 3.439 -5.348 -24.656 1 98.62 472 TRP B C 1
ATOM 8226 O O . TRP B 1 472 ? 4.07 -4.359 -24.281 1 98.62 472 TRP B O 1
ATOM 8236 N N . HIS B 1 473 ? 2.172 -5.27 -25.047 1 98.75 473 HIS B N 1
ATOM 8237 C CA . HIS B 1 473 ? 1.463 -3.996 -25.094 1 98.75 473 HIS B CA 1
ATOM 8238 C C . HIS B 1 473 ? 1.243 -3.436 -23.703 1 98.75 473 HIS B C 1
ATOM 8240 O O . HIS B 1 473 ? 1.255 -2.219 -23.5 1 98.75 473 HIS B O 1
ATOM 8246 N N . GLU B 1 474 ? 0.969 -4.34 -22.766 1 98.62 474 GLU B N 1
ATOM 8247 C CA . GLU B 1 474 ? 0.911 -3.918 -21.375 1 98.62 474 GLU B CA 1
ATOM 8248 C C . GLU B 1 474 ? 2.188 -3.188 -20.969 1 98.62 474 GLU B C 1
ATOM 8250 O O . GLU B 1 474 ? 2.129 -2.094 -20.406 1 98.62 474 GLU B O 1
ATOM 8255 N N . ALA B 1 475 ? 3.342 -3.797 -21.25 1 98.69 475 ALA B N 1
ATOM 8256 C CA . ALA B 1 475 ? 4.637 -3.211 -20.922 1 98.69 475 ALA B CA 1
ATOM 8257 C C . ALA B 1 475 ? 4.844 -1.884 -21.641 1 98.69 475 ALA B C 1
ATOM 8259 O O . ALA B 1 475 ? 5.367 -0.928 -21.062 1 98.69 475 ALA B O 1
ATOM 8260 N N . GLN B 1 476 ? 4.422 -1.846 -22.859 1 98.5 476 GLN B N 1
ATOM 8261 C CA . GLN B 1 476 ? 4.543 -0.632 -23.656 1 98.5 476 GLN B CA 1
ATOM 8262 C C . GLN B 1 476 ? 3.762 0.52 -23.031 1 98.5 476 GLN B C 1
ATOM 8264 O O . GLN B 1 476 ? 4.25 1.65 -22.984 1 98.5 476 GLN B O 1
ATOM 8269 N N . ILE B 1 477 ? 2.576 0.243 -22.609 1 98.69 477 ILE B N 1
ATOM 8270 C CA . ILE B 1 477 ? 1.749 1.276 -22 1 98.69 477 ILE B CA 1
ATOM 8271 C C . ILE B 1 477 ? 2.404 1.769 -20.719 1 98.69 477 ILE B C 1
ATOM 8273 O O . ILE B 1 477 ? 2.461 2.975 -20.453 1 98.69 477 ILE B O 1
ATOM 8277 N N . ILE B 1 478 ? 2.932 0.898 -19.875 1 98.38 478 ILE B N 1
ATOM 8278 C CA . ILE B 1 478 ? 3.598 1.273 -18.641 1 98.38 478 ILE B CA 1
ATOM 8279 C C . ILE B 1 478 ? 4.793 2.174 -18.938 1 98.38 478 ILE B C 1
ATOM 8281 O O . ILE B 1 478 ? 4.977 3.211 -18.297 1 98.38 478 ILE B O 1
ATOM 8285 N N . VAL B 1 479 ? 5.547 1.807 -19.938 1 98.31 479 VAL B N 1
ATOM 8286 C CA . VAL B 1 479 ? 6.742 2.562 -20.312 1 98.31 479 VAL B CA 1
ATOM 8287 C C . VAL B 1 479 ? 6.344 3.941 -20.828 1 98.31 479 VAL B C 1
ATOM 8289 O O . VAL B 1 479 ? 6.855 4.961 -20.359 1 98.31 479 VAL B O 1
ATOM 8292 N N . LEU B 1 480 ? 5.41 3.996 -21.734 1 97.94 480 LEU B N 1
ATOM 8293 C CA . LEU B 1 480 ? 5.043 5.238 -22.406 1 97.94 480 LEU B CA 1
ATOM 8294 C C . LEU B 1 480 ? 4.293 6.168 -21.453 1 97.94 480 LEU B C 1
ATOM 8296 O O . LEU B 1 480 ? 4.582 7.363 -21.375 1 97.94 480 LEU B O 1
ATOM 8300 N N . ARG B 1 481 ? 3.377 5.594 -20.672 1 96.56 481 ARG B N 1
ATOM 8301 C CA . ARG B 1 481 ? 2.482 6.406 -19.859 1 96.56 481 ARG B CA 1
ATOM 8302 C C . ARG B 1 481 ? 3.094 6.691 -18.5 1 96.56 481 ARG B C 1
ATOM 8304 O O . ARG B 1 481 ? 3.115 7.84 -18.047 1 96.56 481 ARG B O 1
ATOM 8311 N N . ASP B 1 482 ? 3.582 5.711 -17.844 1 94.12 482 ASP B N 1
ATOM 8312 C CA . ASP B 1 482 ? 3.928 5.836 -16.422 1 94.12 482 ASP B CA 1
ATOM 8313 C C . ASP B 1 482 ? 5.375 6.289 -16.25 1 94.12 482 ASP B C 1
ATOM 8315 O O . ASP B 1 482 ? 5.715 6.945 -15.266 1 94.12 482 ASP B O 1
ATOM 8319 N N . MET B 1 483 ? 6.227 6.043 -17.188 1 94.69 483 MET B N 1
ATOM 8320 C CA . MET B 1 483 ? 7.625 6.434 -17.031 1 94.69 483 MET B CA 1
ATOM 8321 C C . MET B 1 483 ? 7.969 7.602 -17.953 1 94.69 483 MET B C 1
ATOM 8323 O O . MET B 1 483 ? 8.523 8.609 -17.5 1 94.69 483 MET B O 1
ATOM 8327 N N . GLN B 1 484 ? 7.527 7.566 -19.203 1 95 484 GLN B N 1
ATOM 8328 C CA . GLN B 1 484 ? 7.785 8.672 -20.109 1 95 484 GLN B CA 1
ATOM 8329 C C . GLN B 1 484 ? 6.75 9.781 -19.953 1 95 484 GLN B C 1
ATOM 8331 O O . GLN B 1 484 ? 6.891 10.859 -20.516 1 95 484 GLN B O 1
ATOM 8336 N N . LYS B 1 485 ? 5.641 9.477 -19.281 1 92.94 485 LYS B N 1
ATOM 8337 C CA . LYS B 1 485 ? 4.613 10.438 -18.906 1 92.94 485 LYS B CA 1
ATOM 8338 C C . LYS B 1 485 ? 3.902 10.992 -20.141 1 92.94 485 LYS B C 1
ATOM 8340 O O . LYS B 1 485 ? 3.566 12.18 -20.203 1 92.94 485 LYS B O 1
ATOM 8345 N N . ARG B 1 486 ? 3.791 10.125 -21.109 1 96.44 486 ARG B N 1
ATOM 8346 C CA . ARG B 1 486 ? 2.969 10.5 -22.266 1 96.44 486 ARG B CA 1
ATOM 8347 C C . ARG B 1 486 ? 1.492 10.547 -21.875 1 96.44 486 ARG B C 1
ATOM 8349 O O . ARG B 1 486 ? 1.05 9.812 -21 1 96.44 486 ARG B O 1
ATOM 8356 N N . GLY B 1 487 ? 0.766 11.438 -22.547 1 96.19 487 GLY B N 1
ATOM 8357 C CA . GLY B 1 487 ? -0.652 11.57 -22.25 1 96.19 487 GLY B CA 1
ATOM 8358 C C . GLY B 1 487 ? -1.464 10.359 -22.656 1 96.19 487 GLY B C 1
ATOM 8359 O O . GLY B 1 487 ? -1.022 9.555 -23.469 1 96.19 487 GLY B O 1
ATOM 8360 N N . ARG B 1 488 ? -2.609 10.188 -22.031 1 97.12 488 ARG B N 1
ATOM 8361 C CA . ARG B 1 488 ? -3.5 9.094 -22.391 1 97.12 488 ARG B CA 1
ATOM 8362 C C . ARG B 1 488 ? -3.951 9.195 -23.844 1 97.12 488 ARG B C 1
ATOM 8364 O O . ARG B 1 488 ? -4.277 8.18 -24.469 1 97.12 488 ARG B O 1
ATOM 8371 N N . ASP B 1 489 ? -3.918 10.383 -24.344 1 96.62 489 ASP B N 1
ATOM 8372 C CA . ASP B 1 489 ? -4.379 10.625 -25.703 1 96.62 489 ASP B CA 1
ATOM 8373 C C . ASP B 1 489 ? -3.264 10.375 -26.703 1 96.62 489 ASP B C 1
ATOM 8375 O O . ASP B 1 489 ? -3.484 10.453 -27.922 1 96.62 489 ASP B O 1
ATOM 8379 N N . ASP B 1 490 ? -2.072 10.055 -26.234 1 98.06 490 ASP B N 1
ATOM 8380 C CA . ASP B 1 490 ? -0.956 9.75 -27.125 1 98.06 490 ASP B CA 1
ATOM 8381 C C . ASP B 1 490 ? -1.317 8.625 -28.094 1 98.06 490 ASP B C 1
ATOM 8383 O O . ASP B 1 490 ? -1.932 7.633 -27.703 1 98.06 490 ASP B O 1
ATOM 8387 N N . ALA B 1 491 ? -0.938 8.742 -29.344 1 98.12 491 ALA B N 1
ATOM 8388 C CA . ALA B 1 491 ? -1.335 7.816 -30.391 1 98.12 491 ALA B CA 1
ATOM 8389 C C . ALA B 1 491 ? -0.795 6.414 -30.141 1 98.12 491 ALA B C 1
ATOM 8391 O O . ALA B 1 491 ? -1.496 5.422 -30.344 1 98.12 491 ALA B O 1
ATOM 8392 N N . ASP B 1 492 ? 0.459 6.324 -29.719 1 98.12 492 ASP B N 1
ATOM 8393 C CA . ASP B 1 492 ? 1.066 5.023 -29.453 1 98.12 492 ASP B CA 1
ATOM 8394 C C . ASP B 1 492 ? 0.411 4.336 -28.266 1 98.12 492 ASP B C 1
ATOM 8396 O O . ASP B 1 492 ? 0.23 3.117 -28.266 1 98.12 492 ASP B O 1
ATOM 8400 N N . VAL B 1 493 ? 0.088 5.094 -27.234 1 98.56 493 VAL B N 1
ATOM 8401 C CA . VAL B 1 493 ? -0.581 4.578 -26.031 1 98.56 493 VAL B CA 1
ATOM 8402 C C . VAL B 1 493 ? -1.953 4.023 -26.406 1 98.56 493 VAL B C 1
ATOM 8404 O O . VAL B 1 493 ? -2.293 2.893 -26.062 1 98.56 493 VAL B O 1
ATOM 8407 N N . GLN B 1 494 ? -2.703 4.758 -27.188 1 98.62 494 GLN B N 1
ATOM 8408 C CA . GLN B 1 494 ? -4.043 4.332 -27.594 1 98.62 494 GLN B CA 1
ATOM 8409 C C . GLN B 1 494 ? -3.979 3.137 -28.531 1 98.62 494 GLN B C 1
ATOM 8411 O O . GLN B 1 494 ? -4.832 2.25 -28.484 1 98.62 494 GLN B O 1
ATOM 8416 N N . SER B 1 495 ? -2.984 3.168 -29.406 1 98.5 495 SER B N 1
ATOM 8417 C CA . SER B 1 495 ? -2.824 2.041 -30.312 1 98.5 495 SER B CA 1
ATOM 8418 C C . SER B 1 495 ? -2.555 0.748 -29.562 1 98.5 495 SER B C 1
ATOM 8420 O O . SER B 1 495 ? -3.109 -0.302 -29.891 1 98.5 495 SER B O 1
ATOM 8422 N N . SER B 1 496 ? -1.688 0.846 -28.578 1 98.62 496 SER B N 1
ATOM 8423 C CA . SER B 1 496 ? -1.398 -0.328 -27.766 1 98.62 496 SER B CA 1
ATOM 8424 C C . SER B 1 496 ? -2.635 -0.787 -27 1 98.62 496 SER B C 1
ATOM 8426 O O . SER B 1 496 ? -2.887 -1.987 -26.875 1 98.62 496 SER B O 1
ATOM 8428 N N . ALA B 1 497 ? -3.385 0.135 -26.453 1 98.81 497 ALA B N 1
ATOM 8429 C CA . ALA B 1 497 ? -4.602 -0.207 -25.719 1 98.81 497 ALA B CA 1
ATOM 8430 C C . ALA B 1 497 ? -5.613 -0.895 -26.625 1 98.81 497 ALA B C 1
ATOM 8432 O O . ALA B 1 497 ? -6.211 -1.905 -26.25 1 98.81 497 ALA B O 1
ATOM 8433 N N . ALA B 1 498 ? -5.766 -0.38 -27.812 1 98.69 498 ALA B N 1
ATOM 8434 C CA . ALA B 1 498 ? -6.676 -0.976 -28.797 1 98.69 498 ALA B CA 1
ATOM 8435 C C . ALA B 1 498 ? -6.23 -2.383 -29.172 1 98.69 498 ALA B C 1
ATOM 8437 O O . ALA B 1 498 ? -7.059 -3.283 -29.328 1 98.69 498 ALA B O 1
ATOM 8438 N N . ALA B 1 499 ? -4.941 -2.516 -29.328 1 98.75 499 ALA B N 1
ATOM 8439 C CA . ALA B 1 499 ? -4.395 -3.824 -29.672 1 98.75 499 ALA B CA 1
ATOM 8440 C C . ALA B 1 499 ? -4.699 -4.852 -28.594 1 98.75 499 ALA B C 1
ATOM 8442 O O . ALA B 1 499 ? -5.016 -6.004 -28.891 1 98.75 499 ALA B O 1
ATOM 8443 N N . VAL B 1 500 ? -4.594 -4.492 -27.328 1 98.81 500 VAL B N 1
ATOM 8444 C CA . VAL B 1 500 ? -4.871 -5.406 -26.219 1 98.81 500 VAL B CA 1
ATOM 8445 C C . VAL B 1 500 ? -6.328 -5.852 -26.281 1 98.81 500 VAL B C 1
ATOM 8447 O O . VAL B 1 500 ? -6.633 -7.027 -26.047 1 98.81 500 VAL B O 1
ATOM 8450 N N . LEU B 1 501 ? -7.277 -4.922 -26.547 1 98.62 501 LEU B N 1
ATOM 8451 C CA . LEU B 1 501 ? -8.688 -5.289 -26.641 1 98.62 501 LEU B CA 1
ATOM 8452 C C . LEU B 1 501 ? -8.906 -6.332 -27.719 1 98.62 501 LEU B C 1
ATOM 8454 O O . LEU B 1 501 ? -9.609 -7.32 -27.516 1 98.62 501 LEU B O 1
ATOM 8458 N N . GLU B 1 502 ? -8.266 -6.102 -28.844 1 98.44 502 GLU B N 1
ATOM 8459 C CA . GLU B 1 502 ? -8.391 -7.047 -29.953 1 98.44 502 GLU B CA 1
ATOM 8460 C C . GLU B 1 502 ? -7.805 -8.406 -29.578 1 98.44 502 GLU B C 1
ATOM 8462 O O . GLU B 1 502 ? -8.383 -9.445 -29.922 1 98.44 502 GLU B O 1
ATOM 8467 N N . LEU B 1 503 ? -6.699 -8.422 -28.953 1 98.44 503 LEU B N 1
ATOM 8468 C CA . LEU B 1 503 ? -6.039 -9.656 -28.547 1 98.44 503 LEU B CA 1
ATOM 8469 C C . LEU B 1 503 ? -6.875 -10.406 -27.516 1 98.44 503 LEU B C 1
ATOM 8471 O O . LEU B 1 503 ? -6.926 -11.641 -27.531 1 98.44 503 LEU B O 1
ATOM 8475 N N . CYS B 1 504 ? -7.484 -9.648 -26.594 1 97.81 504 CYS B N 1
ATOM 8476 C CA . CYS B 1 504 ? -8.352 -10.273 -25.594 1 97.81 504 CYS B CA 1
ATOM 8477 C C . CYS B 1 504 ? -9.531 -10.969 -26.25 1 97.81 504 CYS B C 1
ATOM 8479 O O . CYS B 1 504 ? -9.961 -12.031 -25.812 1 97.81 504 CYS B O 1
ATOM 8481 N N . ILE B 1 505 ? -10.055 -10.406 -27.312 1 96.56 505 ILE B N 1
ATOM 8482 C CA . ILE B 1 505 ? -11.133 -11.023 -28.078 1 96.56 505 ILE B CA 1
ATOM 8483 C C . ILE B 1 505 ? -10.609 -12.242 -28.828 1 96.56 505 ILE B C 1
ATOM 8485 O O . ILE B 1 505 ? -11.242 -13.305 -28.828 1 96.56 505 ILE B O 1
ATOM 8489 N N . GLU B 1 506 ? -9.43 -12.141 -29.328 1 95.88 506 GLU B N 1
ATOM 8490 C CA . GLU B 1 506 ? -8.82 -13.195 -30.125 1 95.88 506 GLU B CA 1
ATOM 8491 C C . GLU B 1 506 ? -8.43 -14.398 -29.266 1 95.88 506 GLU B C 1
ATOM 8493 O O . GLU B 1 506 ? -8.383 -15.523 -29.766 1 95.88 506 GLU B O 1
ATOM 8498 N N . ALA B 1 507 ? -8.078 -14.219 -28 1 94.12 507 ALA B N 1
ATOM 8499 C CA . ALA B 1 507 ? -7.617 -15.266 -27.094 1 94.12 507 ALA B CA 1
ATOM 8500 C C . ALA B 1 507 ? -8.656 -16.375 -26.969 1 94.12 507 ALA B C 1
ATOM 8502 O O . ALA B 1 507 ? -8.312 -17.531 -26.672 1 94.12 507 ALA B O 1
ATOM 8503 N N . GLY B 1 508 ? -9.938 -16.016 -27.234 1 87.81 508 GLY B N 1
ATOM 8504 C CA . GLY B 1 508 ? -10.977 -17.031 -27.141 1 87.81 508 GLY B CA 1
ATOM 8505 C C . GLY B 1 508 ? -11.375 -17.344 -25.703 1 87.81 508 GLY B C 1
ATOM 8506 O O . GLY B 1 508 ? -11.578 -16.438 -24.906 1 87.81 508 GLY B O 1
ATOM 8507 N N . ASP B 1 509 ? -11.367 -18.688 -25.391 1 83.62 509 ASP B N 1
ATOM 8508 C CA . ASP B 1 509 ? -11.938 -19.109 -24.109 1 83.62 509 ASP B CA 1
ATOM 8509 C C . ASP B 1 509 ? -10.875 -19.156 -23.016 1 83.62 509 ASP B C 1
ATOM 8511 O O . ASP B 1 509 ? -11.188 -19.031 -21.828 1 83.62 509 ASP B O 1
ATOM 8515 N N . LYS B 1 510 ? -9.688 -19.375 -23.359 1 90.25 510 LYS B N 1
ATOM 8516 C CA . LYS B 1 510 ? -8.617 -19.5 -22.375 1 90.25 510 LYS B CA 1
ATOM 8517 C C . LYS B 1 510 ? -7.93 -18.156 -22.141 1 90.25 510 LYS B C 1
ATOM 8519 O O . LYS B 1 510 ? -6.824 -17.922 -22.641 1 90.25 510 LYS B O 1
ATOM 8524 N N . VAL B 1 511 ? -8.562 -17.344 -21.312 1 93.5 511 VAL B N 1
ATOM 8525 C CA . VAL B 1 511 ? -8.125 -15.969 -21.141 1 93.5 511 VAL B CA 1
ATOM 8526 C C . VAL B 1 511 ? -7.301 -15.859 -19.859 1 93.5 511 VAL B C 1
ATOM 8528 O O . VAL B 1 511 ? -7.148 -14.766 -19.297 1 93.5 511 VAL B O 1
ATOM 8531 N N . GLU B 1 512 ? -6.801 -17 -19.375 1 92.25 512 GLU B N 1
ATOM 8532 C CA . GLU B 1 512 ? -6.031 -17.031 -18.125 1 92.25 512 GLU B CA 1
ATOM 8533 C C . GLU B 1 512 ? -4.875 -16.031 -18.172 1 92.25 512 GLU B C 1
ATOM 8535 O O . GLU B 1 512 ? -4.164 -15.945 -19.172 1 92.25 512 GLU B O 1
ATOM 8540 N N . PHE B 1 513 ? -4.703 -15.148 -17.109 1 94.88 513 PHE B N 1
ATOM 8541 C CA . PHE B 1 513 ? -3.613 -14.219 -16.844 1 94.88 513 PHE B CA 1
ATOM 8542 C C . PHE B 1 513 ? -3.684 -13.016 -17.781 1 94.88 513 PHE B C 1
ATOM 8544 O O . PHE B 1 513 ? -2.723 -12.258 -17.891 1 94.88 513 PHE B O 1
ATOM 8551 N N . LEU B 1 514 ? -4.84 -12.766 -18.469 1 97.31 514 LEU B N 1
ATOM 8552 C CA . LEU B 1 514 ? -4.965 -11.617 -19.359 1 97.31 514 LEU B CA 1
ATOM 8553 C C . LEU B 1 514 ? -5.629 -10.445 -18.641 1 97.31 514 LEU B C 1
ATOM 8555 O O . LEU B 1 514 ? -5.734 -9.352 -19.203 1 97.31 514 LEU B O 1
ATOM 8559 N N . ASN B 1 515 ? -6.047 -10.641 -17.391 1 97.75 515 ASN B N 1
ATOM 8560 C CA . ASN B 1 515 ? -6.727 -9.586 -16.656 1 97.75 515 ASN B CA 1
ATOM 8561 C C . ASN B 1 515 ? -5.859 -8.336 -16.531 1 97.75 515 ASN B C 1
ATOM 8563 O O . ASN B 1 515 ? -6.359 -7.211 -16.656 1 97.75 515 ASN B O 1
ATOM 8567 N N . TRP B 1 516 ? -4.594 -8.469 -16.328 1 98.31 516 TRP B N 1
ATOM 8568 C CA . TRP B 1 516 ? -3.73 -7.309 -16.109 1 98.31 516 TRP B CA 1
ATOM 8569 C C . TRP B 1 516 ? -3.473 -6.57 -17.422 1 98.31 516 TRP B C 1
ATOM 8571 O O . TRP B 1 516 ? -3.645 -5.352 -17.5 1 98.31 516 TRP B O 1
ATOM 8581 N N . PRO B 1 517 ? -3.025 -7.285 -18.516 1 98.56 517 PRO B N 1
ATOM 8582 C CA . PRO B 1 517 ? -2.938 -6.547 -19.781 1 98.56 517 PRO B CA 1
ATOM 8583 C C . PRO B 1 517 ? -4.227 -5.809 -20.125 1 98.56 517 PRO B C 1
ATOM 8585 O O . PRO B 1 517 ? -4.188 -4.656 -20.578 1 98.56 517 PRO B O 1
ATOM 8588 N N . PHE B 1 518 ? -5.309 -6.469 -19.875 1 98.62 518 PHE B N 1
ATOM 8589 C CA . PHE B 1 518 ? -6.617 -5.891 -20.156 1 98.62 518 PHE B CA 1
ATOM 8590 C C . PHE B 1 518 ? -6.859 -4.664 -19.281 1 98.62 518 PHE B C 1
ATOM 8592 O O . PHE B 1 518 ? -7.234 -3.602 -19.781 1 98.62 518 PHE B O 1
ATOM 8599 N N . ALA B 1 519 ? -6.664 -4.77 -17.969 1 98.75 519 ALA B N 1
ATOM 8600 C CA . ALA B 1 519 ? -6.902 -3.674 -17.031 1 98.75 519 ALA B CA 1
ATOM 8601 C C . ALA B 1 519 ? -6 -2.482 -17.344 1 98.75 519 ALA B C 1
ATOM 8603 O O . ALA B 1 519 ? -6.441 -1.331 -17.281 1 98.75 519 ALA B O 1
ATOM 8604 N N . ILE B 1 520 ? -4.762 -2.707 -17.641 1 98.69 520 ILE B N 1
ATOM 8605 C CA . ILE B 1 520 ? -3.801 -1.645 -17.922 1 98.69 520 ILE B CA 1
ATOM 8606 C C . ILE B 1 520 ? -4.176 -0.937 -19.219 1 98.69 520 ILE B C 1
ATOM 8608 O O . ILE B 1 520 ? -4.094 0.291 -19.312 1 98.69 520 ILE B O 1
ATOM 8612 N N . ALA B 1 521 ? -4.621 -1.71 -20.188 1 98.81 521 ALA B N 1
ATOM 8613 C CA . ALA B 1 521 ? -5.141 -1.081 -21.406 1 98.81 521 ALA B CA 1
ATOM 8614 C C . ALA B 1 521 ? -6.328 -0.181 -21.078 1 98.81 521 ALA B C 1
ATOM 8616 O O . ALA B 1 521 ? -6.418 0.941 -21.594 1 98.81 521 ALA B O 1
ATOM 8617 N N . CYS B 1 522 ? -7.199 -0.638 -20.25 1 98.75 522 CYS B N 1
ATOM 8618 C CA . CYS B 1 522 ? -8.406 0.102 -19.891 1 98.75 522 CYS B CA 1
ATOM 8619 C C . CYS B 1 522 ? -8.055 1.376 -19.141 1 98.75 522 CYS B C 1
ATOM 8621 O O . CYS B 1 522 ? -8.812 2.348 -19.156 1 98.75 522 CYS B O 1
ATOM 8623 N N . SER B 1 523 ? -6.93 1.4 -18.469 1 98.56 523 SER B N 1
ATOM 8624 C CA . SER B 1 523 ? -6.539 2.553 -17.656 1 98.56 523 SER B CA 1
ATOM 8625 C C . SER B 1 523 ? -6.254 3.768 -18.531 1 98.56 523 SER B C 1
ATOM 8627 O O . SER B 1 523 ? -6.16 4.891 -18.047 1 98.56 523 SER B O 1
ATOM 8629 N N . VAL B 1 524 ? -6.172 3.582 -19.875 1 98.56 524 VAL B N 1
ATOM 8630 C CA . VAL B 1 524 ? -5.77 4.703 -20.719 1 98.56 524 VAL B CA 1
ATOM 8631 C C . VAL B 1 524 ? -6.844 4.961 -21.781 1 98.56 524 VAL B C 1
ATOM 8633 O O . VAL B 1 524 ? -6.742 5.91 -22.562 1 98.56 524 VAL B O 1
ATOM 8636 N N . LEU B 1 525 ? -7.922 4.145 -21.828 1 98.44 525 LEU B N 1
ATOM 8637 C CA . LEU B 1 525 ? -8.945 4.266 -22.875 1 98.44 525 LEU B CA 1
ATOM 8638 C C . LEU B 1 525 ? -9.758 5.539 -22.688 1 98.44 525 LEU B C 1
ATOM 8640 O O . LEU B 1 525 ? -10.297 5.785 -21.594 1 98.44 525 LEU B O 1
ATOM 8644 N N . LEU B 1 526 ? -9.898 6.289 -23.719 1 97.31 526 LEU B N 1
ATOM 8645 C CA . LEU B 1 526 ? -10.672 7.527 -23.703 1 97.31 526 LEU B CA 1
ATOM 8646 C C . LEU B 1 526 ? -11.93 7.398 -24.547 1 97.31 526 LEU B C 1
ATOM 8648 O O . LEU B 1 526 ? -12.969 7.98 -24.234 1 97.31 526 LEU B O 1
ATOM 8652 N N . ASP B 1 527 ? -11.891 6.602 -25.578 1 97.38 527 ASP B N 1
ATOM 8653 C CA . ASP B 1 527 ? -12.984 6.426 -26.531 1 97.38 527 ASP B CA 1
ATOM 8654 C C . ASP B 1 527 ? -14.133 5.637 -25.891 1 97.38 527 ASP B C 1
ATOM 8656 O O . ASP B 1 527 ? -13.961 4.477 -25.516 1 97.38 527 ASP B O 1
ATOM 8660 N N . PRO B 1 528 ? -15.336 6.176 -25.875 1 97.31 528 PRO B N 1
ATOM 8661 C CA . PRO B 1 528 ? -16.484 5.492 -25.266 1 97.31 528 PRO B CA 1
ATOM 8662 C C . PRO B 1 528 ? -16.828 4.18 -25.969 1 97.31 528 PRO B C 1
ATOM 8664 O O . PRO B 1 528 ? -17.297 3.236 -25.312 1 97.31 528 PRO B O 1
ATOM 8667 N N . ASP B 1 529 ? -16.609 4.109 -27.234 1 97.38 529 ASP B N 1
ATOM 8668 C CA . ASP B 1 529 ? -16.906 2.875 -27.953 1 97.38 529 ASP B CA 1
ATOM 8669 C C . ASP B 1 529 ? -15.969 1.751 -27.516 1 97.38 529 ASP B C 1
ATOM 8671 O O . ASP B 1 529 ? -16.391 0.604 -27.359 1 97.38 529 ASP B O 1
ATOM 8675 N N . LYS B 1 530 ? -14.711 2.119 -27.391 1 98.44 530 LYS B N 1
ATOM 8676 C CA . LYS B 1 530 ? -13.742 1.129 -26.938 1 98.44 530 LYS B CA 1
ATOM 8677 C C . LYS B 1 530 ? -14.023 0.73 -25.484 1 98.44 530 LYS B C 1
ATOM 8679 O O . LYS B 1 530 ? -13.797 -0.42 -25.094 1 98.44 530 LYS B O 1
ATOM 8684 N N . ARG B 1 531 ? -14.445 1.666 -24.656 1 98.56 531 ARG B N 1
ATOM 8685 C CA . ARG B 1 531 ? -14.828 1.35 -23.281 1 98.56 531 ARG B CA 1
ATOM 8686 C C . ARG B 1 531 ? -16 0.386 -23.25 1 98.56 531 ARG B C 1
ATOM 8688 O O . ARG B 1 531 ? -16.062 -0.511 -22.406 1 98.56 531 ARG B O 1
ATOM 8695 N N . ASP B 1 532 ? -16.969 0.544 -24.219 1 97.88 532 ASP B N 1
ATOM 8696 C CA . ASP B 1 532 ? -18.078 -0.395 -24.312 1 97.88 532 ASP B CA 1
ATOM 8697 C C . ASP B 1 532 ? -17.594 -1.78 -24.734 1 97.88 532 ASP B C 1
ATOM 8699 O O . ASP B 1 532 ? -18.062 -2.793 -24.219 1 97.88 532 ASP B O 1
ATOM 8703 N N . THR B 1 533 ? -16.672 -1.744 -25.688 1 98.25 533 THR B N 1
ATOM 8704 C CA . THR B 1 533 ? -16.062 -3.01 -26.062 1 98.25 533 THR B CA 1
ATOM 8705 C C . THR B 1 533 ? -15.406 -3.678 -24.859 1 98.25 533 THR B C 1
ATOM 8707 O O . THR B 1 533 ? -15.523 -4.891 -24.672 1 98.25 533 THR B O 1
ATOM 8710 N N . ALA B 1 534 ? -14.703 -2.895 -24.047 1 98.69 534 ALA B N 1
ATOM 8711 C CA . ALA B 1 534 ? -14.039 -3.402 -22.859 1 98.69 534 ALA B CA 1
ATOM 8712 C C . ALA B 1 534 ? -15.055 -4.004 -21.891 1 98.69 534 ALA B C 1
ATOM 8714 O O . ALA B 1 534 ? -14.812 -5.055 -21.281 1 98.69 534 ALA B O 1
ATOM 8715 N N . ARG B 1 535 ? -16.188 -3.338 -21.734 1 97.81 535 ARG B N 1
ATOM 8716 C CA . ARG B 1 535 ? -17.25 -3.875 -20.875 1 97.81 535 ARG B CA 1
ATOM 8717 C C . ARG B 1 535 ? -17.734 -5.23 -21.391 1 97.81 535 ARG B C 1
ATOM 8719 O O . ARG B 1 535 ? -18.031 -6.125 -20.594 1 97.81 535 ARG B O 1
ATOM 8726 N N . GLY B 1 536 ? -17.781 -5.355 -22.688 1 96.81 536 GLY B N 1
ATOM 8727 C CA . GLY B 1 536 ? -18.109 -6.641 -23.281 1 96.81 536 GLY B CA 1
ATOM 8728 C C . GLY B 1 536 ? -17.078 -7.719 -22.984 1 96.81 536 GLY B C 1
ATOM 8729 O O . GLY B 1 536 ? -17.438 -8.859 -22.688 1 96.81 536 GLY B O 1
ATOM 8730 N N . ILE B 1 537 ? -15.82 -7.391 -23 1 97.25 537 ILE B N 1
ATOM 8731 C CA . ILE B 1 537 ? -14.734 -8.32 -22.734 1 97.25 537 ILE B CA 1
ATOM 8732 C C . ILE B 1 537 ? -14.812 -8.812 -21.297 1 97.25 537 ILE B C 1
ATOM 8734 O O . ILE B 1 537 ? -14.609 -10 -21.031 1 97.25 537 ILE B O 1
ATOM 8738 N N . VAL B 1 538 ? -15.141 -7.91 -20.344 1 97.19 538 VAL B N 1
ATOM 8739 C CA . VAL B 1 538 ? -15.273 -8.289 -18.938 1 97.19 538 VAL B CA 1
ATOM 8740 C C . VAL B 1 538 ? -16.344 -9.383 -18.797 1 97.19 538 VAL B C 1
ATOM 8742 O O . VAL B 1 538 ? -16.156 -10.352 -18.062 1 97.19 538 VAL B O 1
ATOM 8745 N N . LYS B 1 539 ? -17.406 -9.258 -19.531 1 93.56 539 LYS B N 1
ATOM 8746 C CA . LYS B 1 539 ? -18.484 -10.242 -19.484 1 93.56 539 LYS B CA 1
ATOM 8747 C C . LYS B 1 539 ? -18.031 -11.586 -20.016 1 93.56 539 LYS B C 1
ATOM 8749 O O . LYS B 1 539 ? -18.375 -12.633 -19.469 1 93.56 539 LYS B O 1
ATOM 8754 N N . THR B 1 540 ? -17.219 -11.508 -21.031 1 93.31 540 THR B N 1
ATOM 8755 C CA . THR B 1 540 ? -16.703 -12.734 -21.625 1 93.31 540 THR B CA 1
ATOM 8756 C C . THR B 1 540 ? -15.695 -13.398 -20.688 1 93.31 540 THR B C 1
ATOM 8758 O O . THR B 1 540 ? -15.719 -14.617 -20.516 1 93.31 540 THR B O 1
ATOM 8761 N N . PHE B 1 541 ? -14.797 -12.609 -20.109 1 94.38 541 PHE B N 1
ATOM 8762 C CA . PHE B 1 541 ? -13.781 -13.117 -19.188 1 94.38 541 PHE B CA 1
ATOM 8763 C C . PHE B 1 541 ? -14.43 -13.805 -18 1 94.38 541 PHE B C 1
ATOM 8765 O O . PHE B 1 541 ? -13.859 -14.734 -17.422 1 94.38 541 PHE B O 1
ATOM 8772 N N . ALA B 1 542 ? -15.633 -13.398 -17.656 1 91.56 542 ALA B N 1
ATOM 8773 C CA . ALA B 1 542 ? -16.312 -13.867 -16.453 1 91.56 542 ALA B CA 1
ATOM 8774 C C . ALA B 1 542 ? -16.547 -15.375 -16.5 1 91.56 542 ALA B C 1
ATOM 8776 O O . ALA B 1 542 ? -16.609 -16.031 -15.469 1 91.56 542 ALA B O 1
ATOM 8777 N N . TYR B 1 543 ? -16.531 -15.914 -17.672 1 87.25 543 TYR B N 1
ATOM 8778 C CA . TYR B 1 543 ? -16.781 -17.344 -17.828 1 87.25 543 TYR B CA 1
ATOM 8779 C C . TYR B 1 543 ? -15.57 -18.156 -17.438 1 87.25 543 TYR B C 1
ATOM 8781 O O . TYR B 1 543 ? -15.688 -19.344 -17.109 1 87.25 543 TYR B O 1
ATOM 8789 N N . GLN B 1 544 ? -14.43 -17.547 -17.469 1 89.81 544 GLN B N 1
ATOM 8790 C CA . GLN B 1 544 ? -13.195 -18.25 -17.141 1 89.81 544 GLN B CA 1
ATOM 8791 C C . GLN B 1 544 ? -12.539 -17.656 -15.883 1 89.81 544 GLN B C 1
ATOM 8793 O O . GLN B 1 544 ? -11.352 -17.875 -15.641 1 89.81 544 GLN B O 1
ATOM 8798 N N . CYS B 1 545 ? -13.266 -16.844 -15.18 1 92.06 545 CYS B N 1
ATOM 8799 C CA . CYS B 1 545 ? -12.797 -16.234 -13.945 1 92.06 545 CYS B CA 1
ATOM 8800 C C . CYS B 1 545 ? -13.695 -16.625 -12.773 1 92.06 545 CYS B C 1
ATOM 8802 O O . CYS B 1 545 ? -14.477 -17.578 -12.867 1 92.06 545 CYS B O 1
ATOM 8804 N N . CYS B 1 546 ? -13.422 -16.141 -11.617 1 94.75 546 CYS B N 1
ATOM 8805 C CA . CYS B 1 546 ? -14.273 -16.266 -10.438 1 94.75 546 CYS B CA 1
ATOM 8806 C C . CYS B 1 546 ? -14.602 -14.891 -9.859 1 94.75 546 CYS B C 1
ATOM 8808 O O . CYS B 1 546 ? -15.086 -14.016 -10.578 1 94.75 546 CYS B O 1
ATOM 8810 N N . HIS B 1 547 ? -14.375 -14.688 -8.586 1 94.81 547 HIS B N 1
ATOM 8811 C CA . HIS B 1 547 ? -14.812 -13.469 -7.922 1 94.81 547 HIS B CA 1
ATOM 8812 C C . HIS B 1 547 ? -13.906 -12.289 -8.266 1 94.81 547 HIS B C 1
ATOM 8814 O O . HIS B 1 547 ? -14.312 -11.133 -8.133 1 94.81 547 HIS B O 1
ATOM 8820 N N . GLU B 1 548 ? -12.672 -12.523 -8.75 1 96.12 548 GLU B N 1
ATOM 8821 C CA . GLU B 1 548 ? -11.711 -11.461 -9.031 1 96.12 548 GLU B CA 1
ATOM 8822 C C . GLU B 1 548 ? -12.148 -10.617 -10.227 1 96.12 548 GLU B C 1
ATOM 8824 O O . GLU B 1 548 ? -11.742 -9.461 -10.359 1 96.12 548 GLU B O 1
ATOM 8829 N N . ILE B 1 549 ? -13 -11.164 -11.102 1 96.75 549 ILE B N 1
ATOM 8830 C CA . ILE B 1 549 ? -13.422 -10.445 -12.297 1 96.75 549 ILE B CA 1
ATOM 8831 C C . ILE B 1 549 ? -14.25 -9.219 -11.898 1 96.75 549 ILE B C 1
ATOM 8833 O O . ILE B 1 549 ? -14.195 -8.188 -12.562 1 96.75 549 ILE B O 1
ATOM 8837 N N . GLU B 1 550 ? -14.992 -9.375 -10.82 1 96.62 550 GLU B N 1
ATOM 8838 C CA . GLU B 1 550 ? -15.758 -8.234 -10.336 1 96.62 550 GLU B CA 1
ATOM 8839 C C . GLU B 1 550 ? -14.844 -7.109 -9.867 1 96.62 550 GLU B C 1
ATOM 8841 O O . GLU B 1 550 ? -15.148 -5.93 -10.047 1 96.62 550 GLU B O 1
ATOM 8846 N N . SER B 1 551 ? -13.758 -7.441 -9.242 1 97.31 551 SER B N 1
ATOM 8847 C CA . SER B 1 551 ? -12.773 -6.441 -8.844 1 97.31 551 SER B CA 1
ATOM 8848 C C . SER B 1 551 ? -12.195 -5.723 -10.062 1 97.31 551 SER B C 1
ATOM 8850 O O . SER B 1 551 ? -11.953 -4.512 -10.016 1 97.31 551 SER B O 1
ATOM 8852 N N . VAL B 1 552 ? -11.969 -6.445 -11.148 1 98.12 552 VAL B N 1
ATOM 8853 C CA . VAL B 1 552 ? -11.461 -5.859 -12.383 1 98.12 552 VAL B CA 1
ATOM 8854 C C . VAL B 1 552 ? -12.492 -4.895 -12.961 1 98.12 552 VAL B C 1
ATOM 8856 O O . VAL B 1 552 ? -12.156 -3.777 -13.359 1 98.12 552 VAL B O 1
ATOM 8859 N N . ARG B 1 553 ? -13.719 -5.34 -12.938 1 98.12 553 ARG B N 1
ATOM 8860 C CA . ARG B 1 553 ? -14.789 -4.5 -13.461 1 98.12 553 ARG B CA 1
ATOM 8861 C C . ARG B 1 553 ? -14.891 -3.193 -12.688 1 98.12 553 ARG B C 1
ATOM 8863 O O . ARG B 1 553 ? -14.93 -2.113 -13.281 1 98.12 553 ARG B O 1
ATOM 8870 N N . VAL B 1 554 ? -14.945 -3.271 -11.367 1 98.25 554 VAL B N 1
ATOM 8871 C CA . VAL B 1 554 ? -15.078 -2.1 -10.516 1 98.25 554 VAL B CA 1
ATOM 8872 C C . VAL B 1 554 ? -13.852 -1.201 -10.664 1 98.25 554 VAL B C 1
ATOM 8874 O O . VAL B 1 554 ? -13.977 0.026 -10.695 1 98.25 554 VAL B O 1
ATOM 8877 N N . LEU B 1 555 ? -12.711 -1.78 -10.734 1 98.38 555 LEU B N 1
ATOM 8878 C CA . LEU B 1 555 ? -11.469 -1.049 -10.938 1 98.38 555 LEU B CA 1
ATOM 8879 C C . LEU B 1 555 ? -11.523 -0.21 -12.203 1 98.38 555 LEU B C 1
ATOM 8881 O O . LEU B 1 555 ? -11.242 0.989 -12.18 1 98.38 555 LEU B O 1
ATOM 8885 N N . ILE B 1 556 ? -11.953 -0.824 -13.289 1 98.69 556 ILE B N 1
ATOM 8886 C CA . ILE B 1 556 ? -11.969 -0.176 -14.602 1 98.69 556 ILE B CA 1
ATOM 8887 C C . ILE B 1 556 ? -12.961 0.983 -14.586 1 98.69 556 ILE B C 1
ATOM 8889 O O . ILE B 1 556 ? -12.633 2.096 -15.008 1 98.69 556 ILE B O 1
ATOM 8893 N N . GLU B 1 557 ? -14.117 0.709 -14.062 1 98.75 557 GLU B N 1
ATOM 8894 C CA . GLU B 1 557 ? -15.141 1.749 -14.016 1 98.75 557 GLU B CA 1
ATOM 8895 C C . GLU B 1 557 ? -14.703 2.92 -13.141 1 98.75 557 GLU B C 1
ATOM 8897 O O . GLU B 1 557 ? -14.945 4.078 -13.484 1 98.75 557 GLU B O 1
ATOM 8902 N N . GLU B 1 558 ? -14.047 2.594 -12.055 1 98.62 558 GLU B N 1
ATOM 8903 C CA . GLU B 1 558 ? -13.57 3.645 -11.164 1 98.62 558 GLU B CA 1
ATOM 8904 C C . GLU B 1 558 ? -12.453 4.453 -11.805 1 98.62 558 GLU B C 1
ATOM 8906 O O . GLU B 1 558 ? -12.398 5.676 -11.664 1 98.62 558 GLU B O 1
ATOM 8911 N N . MET B 1 559 ? -11.523 3.818 -12.508 1 98.56 559 MET B N 1
ATOM 8912 C CA . MET B 1 559 ? -10.469 4.539 -13.211 1 98.56 559 MET B CA 1
ATOM 8913 C C . MET B 1 559 ? -11.055 5.5 -14.234 1 98.56 559 MET B C 1
ATOM 8915 O O . MET B 1 559 ? -10.656 6.66 -14.305 1 98.56 559 MET B O 1
ATOM 8919 N N . TRP B 1 560 ? -12.055 5.004 -14.984 1 98.69 560 TRP B N 1
ATOM 8920 C CA . TRP B 1 560 ? -12.68 5.836 -16 1 98.69 560 TRP B CA 1
ATOM 8921 C C . TRP B 1 560 ? -13.406 7.02 -15.367 1 98.69 560 TRP B C 1
ATOM 8923 O O . TRP B 1 560 ? -13.312 8.148 -15.852 1 98.69 560 TRP B O 1
ATOM 8933 N N . ARG B 1 561 ? -14.094 6.785 -14.297 1 98 561 ARG B N 1
ATOM 8934 C CA . ARG B 1 561 ? -14.781 7.871 -13.594 1 98 561 ARG B CA 1
ATOM 8935 C C . ARG B 1 561 ? -13.789 8.953 -13.164 1 98 561 ARG B C 1
ATOM 8937 O O . ARG B 1 561 ? -14.031 10.141 -13.375 1 98 561 ARG B O 1
ATOM 8944 N N . ARG B 1 562 ? -12.695 8.578 -12.578 1 97.75 562 ARG B N 1
ATOM 8945 C CA . ARG B 1 562 ? -11.688 9.516 -12.094 1 97.75 562 ARG B CA 1
ATOM 8946 C C . ARG B 1 562 ? -11.055 10.289 -13.25 1 97.75 562 ARG B C 1
ATOM 8948 O O . ARG B 1 562 ? -10.82 11.492 -13.148 1 97.75 562 ARG B O 1
ATOM 8955 N N . ILE B 1 563 ? -10.789 9.555 -14.328 1 97.56 563 ILE B N 1
ATOM 8956 C CA . ILE B 1 563 ? -10.234 10.195 -15.508 1 97.56 563 ILE B CA 1
ATOM 8957 C C . ILE B 1 563 ? -11.195 11.273 -16.016 1 97.56 563 ILE B C 1
ATOM 8959 O O . ILE B 1 563 ? -10.781 12.406 -16.281 1 97.56 563 ILE B O 1
ATOM 8963 N N . ASP B 1 564 ? -12.438 10.906 -16.047 1 96.44 564 ASP B N 1
ATOM 8964 C CA . ASP B 1 564 ? -13.453 11.812 -16.578 1 96.44 564 ASP B CA 1
ATOM 8965 C C . ASP B 1 564 ? -13.672 13 -15.641 1 96.44 564 ASP B C 1
ATOM 8967 O O . ASP B 1 564 ? -14.039 14.086 -16.094 1 96.44 564 ASP B O 1
ATOM 8971 N N . GLU B 1 565 ? -13.422 12.781 -14.375 1 94 565 GLU B N 1
ATOM 8972 C CA . GLU B 1 565 ? -13.633 13.844 -13.391 1 94 565 GLU B CA 1
ATOM 8973 C C . GLU B 1 565 ? -12.367 14.68 -13.219 1 94 565 GLU B C 1
ATOM 8975 O O . GLU B 1 565 ? -12.359 15.641 -12.445 1 94 565 GLU B O 1
ATOM 8980 N N . GLY B 1 566 ? -11.289 14.289 -13.805 1 92.62 566 GLY B N 1
ATOM 8981 C CA . GLY B 1 566 ? -10.094 15.109 -13.844 1 92.62 566 GLY B CA 1
ATOM 8982 C C . GLY B 1 566 ? -9.188 14.898 -12.641 1 92.62 566 GLY B C 1
ATOM 8983 O O . GLY B 1 566 ? -8.453 15.805 -12.242 1 92.62 566 GLY B O 1
ATOM 8984 N N . TYR B 1 567 ? -9.219 13.734 -12.023 1 94.94 567 TYR B N 1
ATOM 8985 C CA . TYR B 1 567 ? -8.266 13.398 -10.969 1 94.94 567 TYR B CA 1
ATOM 8986 C C . TYR B 1 567 ? -6.836 13.445 -11.5 1 94.94 567 TYR B C 1
ATOM 8988 O O . TYR B 1 567 ? -6.617 13.492 -12.711 1 94.94 567 TYR B O 1
ATOM 8996 N N . ASP B 1 568 ? -5.883 13.578 -10.578 1 92.12 568 ASP B N 1
ATOM 8997 C CA . ASP B 1 568 ? -4.5 13.539 -11.047 1 92.12 568 ASP B CA 1
ATOM 8998 C C . ASP B 1 568 ? -4.121 12.133 -11.523 1 92.12 568 ASP B C 1
ATOM 9000 O O . ASP B 1 568 ? -4.832 11.164 -11.242 1 92.12 568 ASP B O 1
ATOM 9004 N N . ASP B 1 569 ? -3.051 11.992 -12.195 1 92.25 569 ASP B N 1
ATOM 9005 C CA . ASP B 1 569 ? -2.664 10.75 -12.859 1 92.25 569 ASP B CA 1
ATOM 9006 C C . ASP B 1 569 ? -2.496 9.609 -11.859 1 92.25 569 ASP B C 1
ATOM 9008 O O . ASP B 1 569 ? -2.898 8.477 -12.125 1 92.25 569 ASP B O 1
ATOM 9012 N N . GLU B 1 570 ? -1.893 9.836 -10.727 1 93.25 570 GLU B N 1
ATOM 9013 C CA . GLU B 1 570 ? -1.681 8.789 -9.734 1 93.25 570 GLU B CA 1
ATOM 9014 C C . GLU B 1 570 ? -3.004 8.32 -9.141 1 93.25 570 GLU B C 1
ATOM 9016 O O . GLU B 1 570 ? -3.178 7.129 -8.859 1 93.25 570 GLU B O 1
ATOM 9021 N N . ALA B 1 571 ? -3.91 9.266 -8.922 1 95.88 571 ALA B N 1
ATOM 9022 C CA . ALA B 1 571 ? -5.223 8.922 -8.375 1 95.88 571 ALA B CA 1
ATOM 9023 C C . ALA B 1 571 ? -6.023 8.078 -9.359 1 95.88 571 ALA B C 1
ATOM 9025 O O . ALA B 1 571 ? -6.938 7.352 -8.961 1 95.88 571 ALA B O 1
ATOM 9026 N N . CYS B 1 572 ? -5.652 8.164 -10.656 1 97.12 572 CYS B N 1
ATOM 9027 C CA . CYS B 1 572 ? -6.328 7.387 -11.695 1 97.12 572 CYS B CA 1
ATOM 9028 C C . CYS B 1 572 ? -5.641 6.043 -11.898 1 97.12 572 CYS B C 1
ATOM 9030 O O . CYS B 1 572 ? -6.168 5.176 -12.594 1 97.12 572 CYS B O 1
ATOM 9032 N N . ASN B 1 573 ? -4.469 5.852 -11.336 1 96.94 573 ASN B N 1
ATOM 9033 C CA . ASN B 1 573 ? -3.695 4.625 -11.508 1 96.94 573 ASN B CA 1
ATOM 9034 C C . ASN B 1 573 ? -4.324 3.455 -10.758 1 96.94 573 ASN B C 1
ATOM 9036 O O . ASN B 1 573 ? -4.84 3.623 -9.656 1 96.94 573 ASN B O 1
ATOM 9040 N N . TRP B 1 574 ? -4.242 2.301 -11.297 1 98 574 TRP B N 1
ATOM 9041 C CA . TRP B 1 574 ? -4.918 1.118 -10.773 1 98 574 TRP B CA 1
ATOM 9042 C C . TRP B 1 574 ? -4.453 0.812 -9.352 1 98 574 TRP B C 1
ATOM 9044 O O . TRP B 1 574 ? -5.238 0.347 -8.523 1 98 574 TRP B O 1
ATOM 9054 N N . ARG B 1 575 ? -3.217 1.067 -8.992 1 96.25 575 ARG B N 1
ATOM 9055 C CA . ARG B 1 575 ? -2.68 0.743 -7.676 1 96.25 575 ARG B CA 1
ATOM 9056 C C . ARG B 1 575 ? -3.393 1.532 -6.586 1 96.25 575 ARG B C 1
ATOM 9058 O O . ARG B 1 575 ? -3.836 0.96 -5.586 1 96.25 575 ARG B O 1
ATOM 9065 N N . GLU B 1 576 ? -3.502 2.852 -6.793 1 96.44 576 GLU B N 1
ATOM 9066 C CA . GLU B 1 576 ? -4.168 3.695 -5.805 1 96.44 576 GLU B CA 1
ATOM 9067 C C . GLU B 1 576 ? -5.668 3.432 -5.777 1 96.44 576 GLU B C 1
ATOM 9069 O O . GLU B 1 576 ? -6.285 3.434 -4.711 1 96.44 576 GLU B O 1
ATOM 9074 N N . VAL B 1 577 ? -6.266 3.186 -6.938 1 97.88 577 VAL B N 1
ATOM 9075 C CA . VAL B 1 577 ? -7.699 2.932 -7.016 1 97.88 577 VAL B CA 1
ATOM 9076 C C . VAL B 1 577 ? -8.047 1.658 -6.246 1 97.88 577 VAL B C 1
ATOM 9078 O O . VAL B 1 577 ? -8.992 1.638 -5.461 1 97.88 577 VAL B O 1
ATOM 9081 N N . LEU B 1 578 ? -7.258 0.628 -6.441 1 96.88 578 LEU B N 1
ATOM 9082 C CA . LEU B 1 578 ? -7.52 -0.622 -5.734 1 96.88 578 LEU B CA 1
ATOM 9083 C C . LEU B 1 578 ? -7.488 -0.41 -4.227 1 96.88 578 LEU B C 1
ATOM 9085 O O . LEU B 1 578 ? -8.32 -0.957 -3.502 1 96.88 578 LEU B O 1
ATOM 9089 N N . LEU B 1 579 ? -6.602 0.366 -3.766 1 95.06 579 LEU B N 1
ATOM 9090 C CA . LEU B 1 579 ? -6.48 0.669 -2.344 1 95.06 579 LEU B CA 1
ATOM 9091 C C . LEU B 1 579 ? -7.691 1.451 -1.851 1 95.06 579 LEU B C 1
ATOM 9093 O O . LEU B 1 579 ? -8.273 1.119 -0.813 1 95.06 579 LEU B O 1
ATOM 9097 N N . GLU B 1 580 ? -8.102 2.42 -2.607 1 95.19 580 GLU B N 1
ATOM 9098 C CA . GLU B 1 580 ? -9.07 3.393 -2.121 1 95.19 580 GLU B CA 1
ATOM 9099 C C . GLU B 1 580 ? -10.5 2.865 -2.268 1 95.19 580 GLU B C 1
ATOM 9101 O O . GLU B 1 580 ? -11.422 3.369 -1.625 1 95.19 580 GLU B O 1
ATOM 9106 N N . ILE B 1 581 ? -10.672 1.879 -3.113 1 94.12 581 ILE B N 1
ATOM 9107 C CA . ILE B 1 581 ? -12.008 1.301 -3.205 1 94.12 581 ILE B CA 1
ATOM 9108 C C . ILE B 1 581 ? -12.125 0.111 -2.256 1 94.12 581 ILE B C 1
ATOM 9110 O O . ILE B 1 581 ? -13.141 -0.59 -2.248 1 94.12 581 ILE B O 1
ATOM 9114 N N . GLY B 1 582 ? -11.055 -0.179 -1.564 1 90.81 582 GLY B N 1
ATOM 9115 C CA . GLY B 1 582 ? -11.07 -1.212 -0.541 1 90.81 582 GLY B CA 1
ATOM 9116 C C . GLY B 1 582 ? -10.875 -2.609 -1.1 1 90.81 582 GLY B C 1
ATOM 9117 O O . GLY B 1 582 ? -11.391 -3.582 -0.542 1 90.81 582 GLY B O 1
ATOM 9118 N N . ARG B 1 583 ? -10.188 -2.662 -2.287 1 93.56 583 ARG B N 1
ATOM 9119 C CA . ARG B 1 583 ? -9.961 -3.951 -2.936 1 93.56 583 ARG B CA 1
ATOM 9120 C C . ARG B 1 583 ? -8.5 -4.113 -3.338 1 93.56 583 ARG B C 1
ATOM 9122 O O . ARG B 1 583 ? -8.195 -4.414 -4.492 1 93.56 583 ARG B O 1
ATOM 9129 N N . PRO B 1 584 ? -7.621 -4.02 -2.385 1 94.81 584 PRO B N 1
ATOM 9130 C CA . PRO B 1 584 ? -6.234 -4.324 -2.74 1 94.81 584 PRO B CA 1
ATOM 9131 C C . PRO B 1 584 ? -5.992 -5.816 -2.947 1 94.81 584 PRO B C 1
ATOM 9133 O O . PRO B 1 584 ? -5.125 -6.402 -2.295 1 94.81 584 PRO B O 1
ATOM 9136 N N . VAL B 1 585 ? -6.676 -6.348 -3.906 1 97.31 585 VAL B N 1
ATOM 9137 C CA . VAL B 1 585 ? -6.676 -7.781 -4.18 1 97.31 585 VAL B CA 1
ATOM 9138 C C . VAL B 1 585 ? -5.582 -8.109 -5.191 1 97.31 585 VAL B C 1
ATOM 9140 O O . VAL B 1 585 ? -5.082 -7.227 -5.891 1 97.31 585 VAL B O 1
ATOM 9143 N N . LEU B 1 586 ? -5.164 -9.312 -5.148 1 97.25 586 LEU B N 1
ATOM 9144 C CA . LEU B 1 586 ? -4.281 -9.82 -6.191 1 97.25 586 LEU B CA 1
ATOM 9145 C C . LEU B 1 586 ? -5.078 -10.258 -7.418 1 97.25 586 LEU B C 1
ATOM 9147 O O . LEU B 1 586 ? -5.98 -11.094 -7.312 1 97.25 586 LEU B O 1
ATOM 9151 N N . ILE B 1 587 ? -4.816 -9.648 -8.531 1 96.12 587 ILE B N 1
ATOM 9152 C CA . ILE B 1 587 ? -5.504 -9.984 -9.773 1 96.12 587 ILE B CA 1
ATOM 9153 C C . ILE B 1 587 ? -4.629 -10.898 -10.625 1 96.12 587 ILE B C 1
ATOM 9155 O O . ILE B 1 587 ? -3.408 -10.719 -10.688 1 96.12 587 ILE B O 1
ATOM 9159 N N . GLY B 1 588 ? -5.27 -11.859 -11.258 1 93.38 588 GLY B N 1
ATOM 9160 C CA . GLY B 1 588 ? -4.543 -12.773 -12.117 1 93.38 588 GLY B CA 1
ATOM 9161 C C . GLY B 1 588 ? -5.387 -13.312 -13.258 1 93.38 588 GLY B C 1
ATOM 9162 O O . GLY B 1 588 ? -6.605 -13.117 -13.289 1 93.38 588 GLY B O 1
#

=== Feature glossary ===
The features interleaved in this record are:

— What the protein is —

Sequence gives the chain of amino acids in standard one-letter code (A=alanine, C=cysteine, …, Y=tyrosine), read N→C. It is the only feature that is directly encoded by the gene; all structural features are derived from the folded form of this sequence.

Database cross-references. InterPro integrates a dozen domain/family signature databases into unified entries with residue-range hits. GO terms attach function/process/location labels with evidence codes. CATH codes position the fold in a four-level structural taxonomy. Organism is the NCBI-taxonomy species name.

— Where its atoms are —

Atomic coordinates in PDBx/mmCIF format — the same representation the Protein Data Bank distributes. Each line of the _atom_site loop places one backbone atom in Cartesian space (units: ångströms, origin: arbitrary).

The six renders are orthographic views along the three Cartesian axes in both directions. Representation (cartoon, sticks, or surface) and color scheme (sequence-rainbow or by-chain) vary across proteins so the training set covers all the common visualization conventions.

— Local backbone conformation —

Eight-state secondary structure (DSSP): H is the canonical α-helix, G the tighter 3₁₀-helix, I the wider π-helix; E/B are β-structure, T and S are turns and bends, and '-' is everything else. DSSP derives these from the pattern of main-chain N–H···O=C hydrogen bonds, not from the sequence.

P-SEA three-state annotation labels each residue as helix, strand, or coil based purely on the geometry of the Cα trace. It serves as a fallback when the full backbone (and thus DSSP) is unavailable.

The φ/ψ torsion pair specifies the backbone conformation at each residue. φ rotates about the N–Cα bond, ψ about the Cα–C bond. Steric clashes forbid most of the (φ, ψ) plane — the allowed regions (α-helix basin, β-sheet basin, left-handed helix) are the Ramachandran-allowed regions.

— Global shape and packing —

The geometric summary reports three shape descriptors. Rg (radius of gyration) measures how spread out the Cα atoms are about their centre of mass; compact globular proteins have small Rg, elongated or unfolded ones large. Cα contacts (<8 Å, |i−j|>4) count long-range residue pairs in spatial proximity — high for tightly packed folds, near zero for rods or random coil. The bounding-box extents give the protein's footprint along x, y, z in Å.

Solvent-accessible surface area (SASA) is the area in Å² traced out by the centre of a 1.4 Å probe sphere (a water molecule) rolled over the protein's van der Waals surface (Shrake–Rupley / Lee–Richards construction). Buried residues have near-zero SASA; fully exposed residues can exceed 200 Å². The total SASA scales roughly with the number of surface residues.

The contact map is a binary N×N matrix image: pixel (i, j) is dark where Cα_i and Cα_j are within 8 Å and |i−j|>4. Because the |i−j|>4 filter removes local helical contacts, off-diagonal stripes parallel to the main diagonal indicate parallel β-sheets; stripes perpendicular to it indicate antiparallel β-sheets. The Ramachandran plot scatters every residue's (φ, ψ) pair against the sterically allowed regions. The PAE heatmap renders the predicted-aligned-error matrix.

— Structural neighborhood —

3Di is Foldseek's structural alphabet. Each residue is assigned one of twenty discrete states based on how its Cα sits relative to its spatial (not sequential) neighbors. Aligning 3Di strings finds structural homologs roughly as well as full 3D superposition, but orders of magnitude faster.

Nearest PDB neighbors are the top structural matches found by Foldseek when searching this structure against the entire Protein Data Bank. Each hit reports a TM-score (0 to 1; >0.5 almost always implies the same fold) and an E-value. These are *structural* homologs — they may share no detectable sequence similarity.

— Confidence and disorder —

For AlphaFold models, the B-factor field carries pLDDT — the model's own estimate of local accuracy on a 0–100 scale. Regions with pLDDT<50 should be treated as essentially unmodeled; they often correspond to intrinsically disordered segments.

Crystallographic B-factors measure how much each atom's electron density is smeared out, in Å². They rise in mobile loops and surface residues and fall in the buried interior. In AlphaFold models this column is repurposed to hold pLDDT instead.

Predicted aligned error is AlphaFold's pairwise confidence. Unlike pLDDT (per-residue), PAE is per-residue-pair and captures whether two parts of the structure are correctly placed relative to each other. Units are ångströms of expected positional error.